Protein AF-0000000084614600 (afdb_homodimer)

Solvent-accessible surface area (backbone atoms only — not comparable to full-atom values): 63937 Å² total; per-residue (Å²): 126,42,80,70,65,70,76,64,75,61,68,66,74,73,70,72,71,48,74,60,47,80,41,46,44,78,58,97,73,24,32,23,34,68,86,78,63,52,75,38,56,63,82,60,54,66,67,61,51,47,52,47,38,46,69,76,40,39,69,60,42,34,56,74,73,39,46,91,59,72,78,60,64,59,64,53,90,83,32,65,65,51,49,52,38,49,51,32,46,52,51,27,35,39,69,70,47,51,65,62,60,55,53,68,34,68,48,47,44,52,27,49,34,64,52,26,62,30,57,74,75,59,53,46,66,55,50,56,51,50,47,50,52,50,33,56,52,50,50,50,50,51,32,53,51,53,68,71,46,86,69,38,34,17,35,28,38,46,75,46,68,46,93,85,49,46,34,31,36,36,38,31,40,26,31,47,48,97,84,49,40,56,42,57,37,45,76,40,50,42,77,47,84,61,61,82,40,18,67,53,50,35,51,56,52,46,53,54,34,57,73,46,67,45,54,57,37,42,41,33,39,14,24,59,83,48,70,38,47,52,48,19,41,53,53,44,47,52,47,29,32,73,77,44,67,24,80,71,48,43,68,39,64,14,48,55,53,48,51,48,53,14,51,52,57,20,44,58,79,47,40,66,48,50,40,42,47,44,40,29,60,97,64,98,58,66,29,22,40,42,29,36,47,67,34,52,54,52,39,44,50,50,44,49,50,24,54,76,70,72,42,82,74,76,79,68,52,73,51,47,89,76,10,62,63,37,40,48,50,25,50,54,50,46,61,71,40,37,71,59,50,50,51,50,27,69,72,28,73,81,30,57,81,51,41,84,49,71,68,39,48,51,52,50,54,48,49,51,64,63,42,48,62,53,51,53,48,45,61,63,40,54,50,75,69,54,70,22,40,26,52,49,58,49,50,52,58,52,51,46,49,52,23,47,55,46,30,60,56,82,57,94,67,65,48,72,58,16,52,29,22,42,46,21,33,53,50,42,52,61,49,43,69,57,57,72,74,51,64,62,65,25,22,39,62,23,66,77,39,34,65,73,75,48,55,72,70,57,40,54,53,48,50,52,49,49,48,58,54,41,52,56,35,42,53,50,48,51,54,54,54,59,65,68,53,70,82,48,71,65,55,50,49,50,50,48,46,48,54,63,63,46,36,75,65,53,49,50,46,50,52,50,48,52,52,49,48,58,72,66,54,85,60,80,88,62,58,57,51,60,56,40,51,61,37,43,76,36,76,90,35,30,26,56,29,52,51,40,49,42,38,40,36,45,54,36,29,33,47,68,38,54,55,49,49,62,54,45,44,64,59,46,28,93,92,40,68,78,71,50,70,66,56,50,28,31,38,55,28,47,30,32,36,52,74,55,63,76,55,133,128,46,81,68,64,68,76,64,75,62,69,66,73,73,70,72,70,49,76,59,47,80,41,46,45,78,58,97,74,24,32,24,35,68,88,80,62,52,74,38,56,63,81,60,53,66,66,61,51,47,52,46,37,48,68,76,40,38,69,60,39,34,58,74,72,38,46,91,59,72,78,61,65,57,62,54,88,82,32,65,68,52,49,52,39,50,51,33,47,52,50,24,35,39,68,69,47,51,64,61,60,54,54,70,34,67,49,46,44,53,27,49,34,64,52,25,61,30,56,74,75,58,52,46,66,55,51,55,52,50,47,51,52,48,32,55,51,50,51,50,49,50,34,53,51,54,69,71,47,85,71,37,33,17,34,29,39,44,76,47,67,46,94,86,50,46,36,32,36,35,36,29,41,26,30,48,48,98,82,48,41,55,40,55,35,44,75,41,50,43,76,46,84,61,59,81,39,18,66,53,50,36,52,57,52,46,54,54,34,57,71,46,68,45,53,57,37,42,41,31,39,12,24,60,84,50,71,37,48,54,47,19,41,54,52,44,46,53,48,30,32,71,76,43,66,24,81,73,47,44,69,39,61,14,47,55,53,48,51,48,52,13,50,54,56,20,45,58,79,46,41,66,45,51,40,40,49,46,43,21,57,97,63,98,57,65,30,23,40,44,27,36,48,67,34,52,54,51,39,44,50,47,44,50,52,24,56,75,70,71,42,81,75,76,79,70,52,74,50,48,90,76,12,63,60,38,40,49,49,23,48,53,50,47,61,73,40,36,70,60,50,49,51,50,27,70,73,28,72,80,32,56,83,52,42,82,50,70,68,39,48,50,52,50,53,48,48,52,63,63,42,48,62,53,52,52,48,43,59,63,42,52,50,76,68,54,68,21,38,26,51,49,57,50,49,52,60,51,50,47,48,53,24,47,57,46,31,60,55,81,57,93,68,64,48,72,59,14,52,29,23,42,46,22,34,55,48,41,51,60,50,43,70,57,57,73,74,50,64,62,66,27,21,37,63,23,68,76,38,35,65,73,74,52,55,72,72,56,40,54,54,47,50,51,50,50,48,58,54,41,52,55,37,42,53,52,47,52,54,55,54,58,65,69,52,70,81,48,72,66,54,52,48,49,50,48,46,46,54,62,64,45,35,74,64,55,50,49,46,49,51,48,50,52,51,49,48,59,71,65,53,85,60,80,87,63,57,57,50,58,56,39,53,61,37,43,75,36,76,93,34,28,28,57,27,52,51,38,48,42,37,39,36,46,53,36,30,32,48,69,36,54,54,50,50,61,54,45,43,64,59,46,29,94,91,40,67,78,70,50,71,64,54,50,27,30,38,54,28,48,31,33,36,52,74,55,64,77,55,133

Secondary structure (DSSP, 8-state):
-----------------SGGGGGEEEETTEEEETTT--EEETTS-HHHHHHHHHHHSHHHHHHHH-SS----PPPPTT-HHHHHHHHHHHHHHHHTT--GGGGG-HHHHHHHHHH-TTPPPPPHHHHHHHHHHHHHHHHHHHHHHHHH----EEEEEEEEE-TTS-EEEEEEEEEE-TTS-EEEEEEEEEEE-S---HHHHHHHHHHHHHHHT-GGGEEEEEE-S-HHHHHHHHHHHHHHHHHH---S-EEEEPHHHHHHHHHHHHHGGGHHHHHHHHS--SSS---SHHHHHH-HHHHHHHHHHHHHHT----PPPPP-TT-HHHHHHHHHHHHHTHHHHHHHHHH-HHHHTTS--HHHHHHHHHHHHHHHHHHHHHHHHT-SSS--HHHHHHHHHHHHHHHHHHHH---SS--HHHHHHHHHHHHHHHHHHHHTTS-HHHHHTSTTTTTTTS-HHHHHHHHHHHHHHHHHHHHHHHHHHHHHS---HHHHHHHHHHHHHS-HHHHHHHHHHHHHHHHH---SS--HHHHHHHHHTSGGGHHHHHHHHHHTT--S--HHHHHHHHHHHHHSBTTB----HHHHHHHHHHHHHHHHT---/-----------------SGGGGGEEEETTEEEETTT--EEETTS-HHHHHHHHHHHSHHHHHHHH-SS----PPPPTT-HHHHHHHHHHHHHHHHTT--GGGGG-HHHHHHHHHH-TTPPPPPHHHHHHHHHHHHHHHHHHHHHHHHH----EEEEEEEEE-TTS-EEEEEEEEEE-TTS-EEEEEEEEEEE-S---HHHHHHHHHHHHHHHT-GGGEEEEEE-S-HHHHHHHHHHHHHHHHHH---S-EEEEPHHHHHHHHHHHHHGGGHHHHHHHHS--SSS---SHHHHHH-HHHHHHHHHHHHHHT----PPPPP-TT-HHHHHHHHHHHHHTHHHHHHHHHH-HHHHTTS--HHHHHHHHHHHHHHHHHHHHHHHHT-SSS--HHHHHHHHHHHHHHHHHHHH---SS--HHHHHHHHHHHHHHHHHHHHTTS-HHHHHTSTTTTTTTS-HHHHHHHHHHHHHHHHHHHHHHHHHHHHHS---HHHHHHHHHHHHHS-HHHHHHHHHHHHHHHHH---SS--HHHHHHHHHTSGGGHHHHHHHHHHTT--S--HHHHHHHHHHHHHSBTTB----HHHHHHHHHHHHHHHHT---

Radius of gyration: 37.31 Å; Cα contacts (8 Å, |Δi|>4): 1593; chains: 2; bounding box: 85×125×82 Å

pLDDT: mean 81.41, std 16.34, range [22.05, 97.5]

Nearest PDB structures (foldseek):
  4d1q-assembly1_H-2  TM=6.867E-01  e=1.567E-18  Musca domestica
  6dww-assembly1_A  TM=7.318E-01  e=1.430E-16  Musca domestica
  6dwz-assembly1_E  TM=6.934E-01  e=1.365E-14  Musca domestica
  6qex-assembly1_A  TM=1.061E-01  e=5.765E-01  Homo sapiens
  7vvo-assembly1_R  TM=1.280E-01  e=2.635E+00  Homo sapiens

Organism: Rhizophagus irregularis (strain DAOM 197198w) (NCBI:txid1432141)

InterPro domains:
  IPR003656 Zinc finger, BED-type [PS50808] (15-64)
  IPR008906 HAT, C-terminal dimerisation domain [PF05699] (514-594)
  IPR012337 Ribonuclease H-like superfamily [SSF53098] (150-596)
  IPR052035 Zinc finger BED domain-containing [PTHR46481] (12-594)

Structure (mmCIF, N/CA/C/O backbone):
data_AF-0000000084614600-model_v1
#
loop_
_entity.id
_entity.type
_entity.pdbx_description
1 polymer 'BED-type domain-containing protein'
#
loop_
_atom_site.group_PDB
_atom_site.id
_atom_site.type_symbol
_atom_site.label_atom_id
_atom_site.label_alt_id
_atom_site.label_comp_id
_atom_site.label_asym_id
_atom_site.label_entity_id
_atom_site.label_seq_id
_atom_site.pdbx_PDB_ins_code
_atom_site.Cartn_x
_atom_site.Cartn_y
_atom_site.Cartn_z
_atom_site.occupancy
_atom_site.B_iso_or_equiv
_atom_site.auth_seq_id
_atom_site.auth_comp_id
_atom_site.auth_asym_id
_atom_site.auth_atom_id
_atom_site.pdbx_PDB_model_num
ATOM 1 N N . MET A 1 1 ? 9.906 15.453 4.047 1 22.98 1 MET A N 1
ATOM 2 C CA . MET A 1 1 ? 9.445 16.031 5.305 1 22.98 1 MET A CA 1
ATOM 3 C C . MET A 1 1 ? 8.812 14.977 6.199 1 22.98 1 MET A C 1
ATOM 5 O O . MET A 1 1 ? 7.922 14.242 5.762 1 22.98 1 MET A O 1
ATOM 9 N N . GLU A 1 2 ? 9.57 14.688 7.418 1 25.77 2 GLU A N 1
ATOM 10 C CA . GLU A 1 2 ? 9.898 13.516 8.227 1 25.77 2 GLU A CA 1
ATOM 11 C C . GLU A 1 2 ? 8.695 13.07 9.055 1 25.77 2 GLU A C 1
ATOM 13 O O . GLU A 1 2 ? 8.508 11.875 9.281 1 25.77 2 GLU A O 1
ATOM 18 N N . ALA A 1 3 ? 8.055 14.102 9.836 1 26.11 3 ALA A N 1
ATOM 19 C CA . ALA A 1 3 ? 7.512 13.641 11.117 1 26.11 3 ALA A CA 1
ATOM 20 C C . ALA A 1 3 ? 6.391 12.633 10.906 1 26.11 3 ALA A C 1
ATOM 22 O O . ALA A 1 3 ? 5.238 13.008 10.68 1 26.11 3 ALA A O 1
ATOM 23 N N . LEU A 1 4 ? 6.508 11.695 10.016 1 29.72 4 LEU A N 1
ATOM 24 C CA . LEU A 1 4 ? 5.375 10.789 10.203 1 29.72 4 LEU A CA 1
ATOM 25 C C . LEU A 1 4 ? 5.312 10.289 11.641 1 29.72 4 LEU A C 1
ATOM 27 O O . LEU A 1 4 ? 6.152 9.484 12.062 1 29.72 4 LEU A O 1
ATOM 31 N N . SER A 1 5 ? 5.227 11.273 12.672 1 29.33 5 SER A N 1
ATOM 32 C CA . SER A 1 5 ? 4.926 10.828 14.031 1 29.33 5 SER A CA 1
ATOM 33 C C . SER A 1 5 ? 4.164 9.5 14.016 1 29.33 5 SER A C 1
ATOM 35 O O . SER A 1 5 ? 3.383 9.234 13.102 1 29.33 5 SER A O 1
ATOM 37 N N . GLU A 1 6 ? 4.875 8.516 14.398 1 28.73 6 GLU A N 1
ATOM 38 C CA . GLU A 1 6 ? 4.156 7.363 14.93 1 28.73 6 GLU A CA 1
ATOM 39 C C . GLU A 1 6 ? 2.822 7.781 15.539 1 28.73 6 GLU A C 1
ATOM 41 O O . GLU A 1 6 ? 2.766 8.711 16.344 1 28.73 6 GLU A O 1
ATOM 46 N N . ILE A 1 7 ? 1.742 7.816 14.828 1 30.02 7 ILE A N 1
ATOM 47 C CA . ILE A 1 7 ? 0.441 7.82 15.484 1 30.02 7 ILE A CA 1
ATOM 48 C C . ILE A 1 7 ? 0.544 7.109 16.828 1 30.02 7 ILE A C 1
ATOM 50 O O . ILE A 1 7 ? 0.754 5.895 16.891 1 30.02 7 ILE A O 1
ATOM 54 N N . THR A 1 8 ? 1.527 7.598 17.703 1 28.44 8 THR A N 1
ATOM 55 C CA . THR A 1 8 ? 1.179 7.148 19.047 1 28.44 8 THR A CA 1
ATOM 56 C C . THR A 1 8 ? -0.333 6.996 19.203 1 28.44 8 THR A C 1
ATOM 58 O O . THR A 1 8 ? -1.09 7.906 18.859 1 28.44 8 THR A O 1
ATOM 61 N N . ASN A 1 9 ? -0.72 5.836 19.125 1 27.98 9 ASN A N 1
ATOM 62 C CA . ASN A 1 9 ? -2.064 5.406 19.484 1 27.98 9 ASN A CA 1
ATOM 63 C C . ASN A 1 9 ? -2.59 6.184 20.688 1 27.98 9 ASN A C 1
ATOM 65 O O . ASN A 1 9 ? -2.398 5.77 21.844 1 27.98 9 ASN A O 1
ATOM 69 N N . HIS A 1 10 ? -2.107 7.465 20.859 1 29.03 10 HIS A N 1
ATOM 70 C CA . HIS A 1 10 ? -2.99 7.957 21.906 1 29.03 10 HIS A CA 1
ATOM 71 C C . HIS A 1 10 ? -4.441 7.578 21.625 1 29.03 10 HIS A C 1
ATOM 73 O O . HIS A 1 10 ? -4.914 7.691 20.5 1 29.03 10 HIS A O 1
ATOM 79 N N . LEU A 1 11 ? -4.859 6.586 22.344 1 30.88 11 LEU A N 1
ATOM 80 C CA . LEU A 1 11 ? -6.285 6.281 22.375 1 30.88 11 LEU A CA 1
ATOM 81 C C . LEU A 1 11 ? -7.117 7.555 22.266 1 30.88 11 LEU A C 1
ATOM 83 O O . LEU A 1 11 ? -6.918 8.5 23.031 1 30.88 11 LEU A O 1
ATOM 87 N N . PRO A 1 12 ? -7.332 8.07 21.156 1 28.66 12 PRO A N 1
ATOM 88 C CA . PRO A 1 12 ? -8.242 9.211 21.234 1 28.66 12 PRO A CA 1
ATOM 89 C C . PRO A 1 12 ? -9.086 9.211 22.5 1 28.66 12 PRO A C 1
ATOM 91 O O . PRO A 1 12 ? -9.414 8.141 23.031 1 28.66 12 PRO A O 1
ATOM 94 N N . LYS A 1 13 ? -8.898 10.203 23.328 1 35.12 13 LYS A N 1
ATOM 95 C CA . LYS A 1 13 ? -9.93 10.273 24.359 1 35.12 13 LYS A CA 1
ATOM 96 C C . LYS A 1 13 ? -11.281 9.828 23.812 1 35.12 13 LYS A C 1
ATOM 98 O O . LYS A 1 13 ? -11.703 10.266 22.75 1 35.12 13 LYS A O 1
ATOM 103 N N . ARG A 1 14 ? -11.742 8.734 24.203 1 38.41 14 ARG A N 1
ATOM 104 C CA . ARG A 1 14 ? -13.055 8.211 23.844 1 38.41 14 ARG A CA 1
ATOM 105 C C . ARG A 1 14 ? -14.062 9.344 23.656 1 38.41 14 ARG A C 1
ATOM 107 O O . ARG A 1 14 ? -14.281 10.141 24.578 1 38.41 14 ARG A O 1
ATOM 114 N N . ARG A 1 15 ? -14.109 9.852 22.484 1 39.78 15 ARG A N 1
ATOM 115 C CA . ARG A 1 15 ? -15.227 10.766 22.25 1 39.78 15 ARG A CA 1
ATOM 116 C C . ARG A 1 15 ? -16.438 10.383 23.109 1 39.78 15 ARG A C 1
ATOM 118 O O . ARG A 1 15 ? -16.828 9.219 23.141 1 39.78 15 ARG A O 1
ATOM 125 N N . LYS A 1 16 ? -16.672 11.227 24.109 1 48 16 LYS A N 1
ATOM 126 C CA . LYS A 1 16 ? -17.891 11.086 24.906 1 48 16 LYS A CA 1
ATOM 127 C C . LYS A 1 16 ? -19.125 11.047 24 1 48 16 LYS A C 1
ATOM 129 O O . LYS A 1 16 ? -19.828 12.055 23.844 1 48 16 LYS A O 1
ATOM 134 N N . THR A 1 17 ? -19.031 10.117 23.047 1 50.72 17 THR A N 1
ATOM 135 C CA . THR A 1 17 ? -20.094 9.953 22.062 1 50.72 17 THR A CA 1
ATOM 136 C C . THR A 1 17 ? -21.359 9.406 22.719 1 50.72 17 THR A C 1
ATOM 138 O O . THR A 1 17 ? -22.422 9.406 22.109 1 50.72 17 THR A O 1
ATOM 141 N N . ASP A 1 18 ? -21.125 8.875 23.797 1 57.56 18 ASP A N 1
ATOM 142 C CA . ASP A 1 18 ? -22.281 8.344 24.5 1 57.56 18 ASP A CA 1
ATOM 143 C C . ASP A 1 18 ? -23.156 9.477 25.047 1 57.56 18 ASP A C 1
ATOM 145 O O . ASP A 1 18 ? -22.656 10.406 25.672 1 57.56 18 ASP A O 1
ATOM 149 N N . PRO A 1 19 ? -24.312 9.484 24.453 1 62.91 19 PRO A N 1
ATOM 150 C CA . PRO A 1 19 ? -25.203 10.539 24.953 1 62.91 19 PRO A CA 1
ATOM 151 C C . PRO A 1 19 ? -25.141 10.695 26.469 1 62.91 19 PRO A C 1
ATOM 153 O O . PRO A 1 19 ? -25.531 11.742 27 1 62.91 19 PRO A O 1
ATOM 156 N N . LEU A 1 20 ? -24.562 9.766 27.078 1 69.44 20 LEU A N 1
ATOM 157 C CA . LEU A 1 20 ? -24.5 9.805 28.531 1 69.44 20 LEU A CA 1
ATOM 158 C C . LEU A 1 20 ? -23.547 10.906 29 1 69.44 20 LEU A C 1
ATOM 160 O O . LEU A 1 20 ? -23.719 11.445 30.094 1 69.44 20 LEU A O 1
ATOM 164 N N . TRP A 1 21 ? -22.719 11.211 28.156 1 71.5 21 TRP A N 1
ATOM 165 C CA . TRP A 1 21 ? -21.719 12.203 28.547 1 71.5 21 TRP A CA 1
ATOM 166 C C . TRP A 1 21 ? -22.359 13.57 28.766 1 71.5 21 TRP A C 1
ATOM 168 O O . TRP A 1 21 ? -21.891 14.367 29.578 1 71.5 21 TRP A O 1
ATOM 178 N N . ASN A 1 22 ? -23.453 13.719 28.125 1 69.94 22 ASN A N 1
ATOM 179 C CA . ASN A 1 22 ? -24.219 14.945 28.297 1 69.94 22 ASN A CA 1
ATOM 180 C C . ASN A 1 22 ? -24.859 15.039 29.688 1 69.94 22 ASN A C 1
ATOM 182 O O . ASN A 1 22 ? -25.344 16.094 30.078 1 69.94 22 ASN A O 1
ATOM 186 N N . PHE A 1 23 ? -24.828 14.031 30.344 1 72.12 23 PHE A N 1
ATOM 187 C CA . PHE A 1 23 ? -25.469 13.984 31.656 1 72.12 23 PHE A CA 1
ATOM 188 C C . PHE A 1 23 ? -24.438 13.773 32.75 1 72.12 23 PHE A C 1
ATOM 190 O O . PHE A 1 23 ? -24.781 13.445 33.875 1 72.12 23 PHE A O 1
ATOM 197 N N . LEU A 1 24 ? -23.203 13.922 32.344 1 74.81 24 LEU A N 1
ATOM 198 C CA . LEU A 1 24 ? -22.156 13.766 33.344 1 74.81 24 LEU A CA 1
ATOM 199 C C . LEU A 1 24 ? -21.375 15.062 33.531 1 74.81 24 LEU A C 1
ATOM 201 O O . LEU A 1 24 ? -21.047 15.742 32.562 1 74.81 24 LEU A O 1
ATOM 205 N N . ASP A 1 25 ? -21.188 15.477 34.719 1 75.44 25 ASP A N 1
ATOM 206 C CA . ASP A 1 25 ? -20.359 16.625 35.094 1 75.44 25 ASP A CA 1
ATOM 207 C C . ASP A 1 25 ? -19.016 16.172 35.656 1 75.44 25 ASP A C 1
ATOM 209 O O . ASP A 1 25 ? -18.953 15.25 36.469 1 75.44 25 ASP A O 1
ATOM 213 N N . GLU A 1 26 ? -17.969 16.531 35.125 1 72.81 26 GLU A N 1
ATOM 214 C CA . GLU A 1 26 ? -16.656 16.203 35.656 1 72.81 26 GLU A CA 1
ATOM 215 C C . GLU A 1 26 ? -16.094 17.344 36.5 1 72.81 26 GLU A C 1
ATOM 217 O O . GLU A 1 26 ? -15.82 18.422 35.969 1 72.81 26 GLU A O 1
ATOM 222 N N . ILE A 1 27 ? -16.078 17.203 37.844 1 71.81 27 ILE A N 1
ATOM 223 C CA . ILE A 1 27 ? -15.578 18.156 38.812 1 71.81 27 ILE A CA 1
ATOM 224 C C . ILE A 1 27 ? -14.508 17.516 39.688 1 71.81 27 ILE A C 1
ATOM 226 O O . ILE A 1 27 ? -14.742 16.453 40.281 1 71.81 27 ILE A O 1
ATOM 230 N N . ASP A 1 28 ? -13.25 18.047 40.031 1 67 28 ASP A N 1
ATOM 231 C CA . ASP A 1 28 ? -12.172 17.641 40.906 1 67 28 ASP A CA 1
ATOM 232 C C . ASP A 1 28 ? -11.797 16.172 40.719 1 67 28 ASP A C 1
ATOM 234 O O . ASP A 1 28 ? -11.734 15.398 41.656 1 67 28 ASP A O 1
ATOM 238 N N . ASN A 1 29 ? -11.719 15.664 39.375 1 71.62 29 ASN A N 1
ATOM 239 C CA . ASN A 1 29 ? -11.305 14.32 39 1 71.62 29 ASN A CA 1
ATOM 240 C C . ASN A 1 29 ? -12.383 13.289 39.312 1 71.62 29 ASN A C 1
ATOM 242 O O . ASN A 1 29 ? -12.078 12.117 39.531 1 71.62 29 ASN A O 1
ATOM 246 N N . LYS A 1 30 ? -13.57 13.773 39.531 1 77.19 30 LYS A N 1
ATOM 247 C CA . LYS A 1 30 ? -14.719 12.891 39.719 1 77.19 30 LYS A CA 1
ATOM 248 C C . LYS A 1 30 ? -15.82 13.211 38.719 1 77.19 30 LYS A C 1
ATOM 250 O O . LYS A 1 30 ? -15.922 14.344 38.25 1 77.19 30 LYS A O 1
ATOM 255 N N . ARG A 1 31 ? -16.594 12.172 38.25 1 76.25 31 ARG A N 1
ATOM 256 C CA . ARG A 1 31 ? -17.734 12.305 37.375 1 76.25 31 ARG A CA 1
ATOM 257 C C . ARG A 1 31 ? -19.047 12.203 38.156 1 76.25 31 ARG A C 1
ATOM 259 O O . ARG A 1 31 ? -19.203 11.305 39 1 76.25 31 ARG A O 1
ATOM 266 N N . TYR A 1 32 ? -19.875 13.203 38 1 79.44 32 TYR A N 1
ATOM 267 C CA . TYR A 1 32 ? -21.156 13.211 38.688 1 79.44 32 TYR A CA 1
ATOM 268 C C . TYR A 1 32 ? -22.312 13.094 37.719 1 79.44 32 TYR A C 1
ATOM 270 O O . TYR A 1 32 ? -22.281 13.703 36.625 1 79.44 32 TYR A O 1
ATOM 278 N N . CYS A 1 33 ? -23.312 12.266 37.969 1 73.25 33 CYS A N 1
ATOM 279 C CA . CYS A 1 33 ? -24.562 12.227 37.219 1 73.25 33 CYS A CA 1
ATOM 280 C C . CYS A 1 33 ? -25.375 13.5 37.438 1 73.25 33 CYS A C 1
ATOM 282 O O . CYS A 1 33 ? -25.656 13.875 38.562 1 73.25 33 CYS A O 1
ATOM 284 N N . GLN A 1 34 ? -25.641 14.172 36.438 1 76.44 34 GLN A N 1
ATOM 285 C CA . GLN A 1 34 ? -26.375 15.422 36.531 1 76.44 34 GLN A CA 1
ATOM 286 C C . GLN A 1 34 ? -27.781 15.195 37.094 1 76.44 34 GLN A C 1
ATOM 288 O O . GLN A 1 34 ? -28.391 16.094 37.656 1 76.44 34 GLN A O 1
ATOM 293 N N . LEU A 1 35 ? -28.359 14.039 37 1 74.06 35 LEU A N 1
ATOM 294 C CA . LEU A 1 35 ? -29.734 13.758 37.375 1 74.06 35 LEU A CA 1
ATOM 295 C C . LEU A 1 35 ? -29.812 13.305 38.844 1 74.06 35 LEU A C 1
ATOM 297 O O . LEU A 1 35 ? -30.703 13.734 39.594 1 74.06 35 LEU A O 1
ATOM 301 N N . CYS A 1 36 ? -28.922 12.43 39.312 1 72.06 36 CYS A N 1
ATOM 302 C CA . CYS A 1 36 ? -29.062 11.922 40.656 1 72.06 36 CYS A CA 1
ATOM 303 C C . CYS A 1 36 ? -27.875 12.352 41.531 1 72.06 36 CYS A C 1
ATOM 305 O O . CYS A 1 36 ? -27.797 12.008 42.688 1 72.06 36 CYS A O 1
ATOM 307 N N . HIS A 1 37 ? -26.812 13.141 40.938 1 74.19 37 HIS A N 1
ATOM 308 C CA . HIS A 1 37 ? -25.656 13.766 41.594 1 74.19 37 HIS A CA 1
ATOM 309 C C . HIS A 1 37 ? -24.75 12.711 42.219 1 74.19 37 HIS A C 1
ATOM 311 O O . HIS A 1 37 ? -23.922 13.039 43.094 1 74.19 37 HIS A O 1
ATOM 317 N N . LYS A 1 38 ? -24.969 11.406 41.875 1 77.06 38 LYS A N 1
ATOM 318 C CA . LYS A 1 38 ? -24.016 10.383 42.312 1 77.06 38 LYS A CA 1
ATOM 319 C C . LYS A 1 38 ? -22.641 10.602 41.719 1 77.06 38 LYS A C 1
ATOM 321 O O . LYS A 1 38 ? -22.516 10.859 40.5 1 77.06 38 LYS A O 1
ATOM 326 N N . GLY A 1 39 ? -21.609 10.578 42.5 1 78.19 39 GLY A N 1
ATOM 327 C CA . GLY A 1 39 ? -20.234 10.828 42.094 1 78.19 39 GLY A CA 1
ATOM 328 C C . GLY A 1 39 ? -19.469 9.562 41.75 1 78.19 39 GLY A C 1
ATOM 329 O O . GLY A 1 39 ? -19.656 8.523 42.406 1 78.19 39 GLY A O 1
ATOM 330 N N . TYR A 1 40 ? -18.812 9.492 40.656 1 77.88 40 TYR A N 1
ATOM 331 C CA . TYR A 1 40 ? -17.953 8.391 40.25 1 77.88 40 TYR A CA 1
ATOM 332 C C . TYR A 1 40 ? -16.5 8.859 40.094 1 77.88 40 TYR A C 1
ATOM 334 O O . TYR A 1 40 ? -16.25 10.039 39.844 1 77.88 40 TYR A O 1
ATOM 342 N N . SER A 1 41 ? -15.57 7.965 40.344 1 75.19 41 SER A N 1
ATOM 343 C CA . SER A 1 41 ? -14.172 8.266 40.062 1 75.19 41 SER A CA 1
ATOM 344 C C . SER A 1 41 ? -13.961 8.492 38.562 1 75.19 41 SER A C 1
ATOM 346 O O . SER A 1 41 ? -14.672 7.926 37.719 1 75.19 41 SER A O 1
ATOM 348 N N . ILE A 1 42 ? -13.188 9.352 38.188 1 73.75 42 ILE A N 1
ATOM 349 C CA . ILE A 1 42 ? -12.883 9.711 36.812 1 73.75 42 ILE A CA 1
ATOM 350 C C . ILE A 1 42 ? -12.406 8.469 36.031 1 73.75 42 ILE A C 1
ATOM 352 O O . ILE A 1 42 ? -12.547 8.391 34.812 1 73.75 42 ILE A O 1
ATOM 356 N N . GLU A 1 43 ? -12.07 7.422 36.719 1 71.06 43 GLU A N 1
ATOM 357 C CA . GLU A 1 43 ? -11.586 6.168 36.156 1 71.06 43 GLU A CA 1
ATOM 358 C C . GLU A 1 43 ? -12.734 5.191 35.938 1 71.06 43 GLU A C 1
ATOM 360 O O . GLU A 1 43 ? -12.555 4.16 35.281 1 71.06 43 GLU A O 1
ATOM 365 N N . THR A 1 44 ? -13.945 5.504 36.406 1 72.88 44 THR A N 1
ATOM 366 C CA . THR A 1 44 ? -15.086 4.605 36.219 1 72.88 44 THR A CA 1
ATOM 367 C C . THR A 1 44 ? -15.531 4.551 34.781 1 72.88 44 THR A C 1
ATOM 369 O O . THR A 1 44 ? -15.734 5.586 34.156 1 72.88 44 THR A O 1
ATOM 372 N N . GLY A 1 45 ? -15.602 3.371 34.156 1 70.62 45 GLY A N 1
ATOM 373 C CA . GLY A 1 45 ? -16 3.141 32.781 1 70.62 45 GLY A CA 1
ATOM 374 C C . GLY A 1 45 ? -17.422 3.566 32.5 1 70.62 45 GLY A C 1
ATOM 375 O O . GLY A 1 45 ? -18.266 3.57 33.375 1 70.62 45 GLY A O 1
ATOM 376 N N . LEU A 1 46 ? -17.719 3.994 31.391 1 70.44 46 LEU A N 1
ATOM 377 C CA . LEU A 1 46 ? -19.031 4.48 31 1 70.44 46 LEU A CA 1
ATOM 378 C C . LEU A 1 46 ? -20.078 3.387 31.141 1 70.44 46 LEU A C 1
ATOM 380 O O . LEU A 1 46 ? -21.25 3.674 31.406 1 70.44 46 LEU A O 1
ATOM 384 N N . THR A 1 47 ? -19.656 2.178 31.062 1 71.62 47 THR A N 1
ATOM 385 C CA . THR A 1 47 ? -20.578 1.058 31.203 1 71.62 47 THR A CA 1
ATOM 386 C C . THR A 1 47 ? -21.172 1.016 32.625 1 71.62 47 THR A C 1
ATOM 388 O O . THR A 1 47 ? -22.359 0.757 32.781 1 71.62 47 THR A O 1
ATOM 391 N N . THR A 1 48 ? -20.375 1.268 33.594 1 74.12 48 THR A N 1
ATOM 392 C CA . THR A 1 48 ? -20.828 1.283 34.969 1 74.12 48 THR A CA 1
ATOM 393 C C . THR A 1 48 ? -21.75 2.477 35.219 1 74.12 48 THR A C 1
ATOM 395 O O . THR A 1 48 ? -22.766 2.35 35.906 1 74.12 48 THR A O 1
ATOM 398 N N . ILE A 1 49 ? -21.438 3.541 34.625 1 74.44 49 ILE A N 1
ATOM 399 C CA . ILE A 1 49 ? -22.234 4.742 34.781 1 74.44 49 ILE A CA 1
ATOM 400 C C . ILE A 1 49 ? -23.562 4.586 34.031 1 74.44 49 ILE A C 1
ATOM 402 O O . ILE A 1 49 ? -24.609 4.98 34.531 1 74.44 49 ILE A O 1
ATOM 406 N N . LYS A 1 50 ? -23.484 4 32.906 1 71.44 50 LYS A N 1
ATOM 407 C CA . LYS A 1 50 ? -24.703 3.707 32.156 1 71.44 50 LYS A CA 1
ATOM 408 C C . LYS A 1 50 ? -25.625 2.766 32.938 1 71.44 50 LYS A C 1
ATOM 410 O O . LYS A 1 50 ? -26.844 2.953 32.938 1 71.44 50 LYS A O 1
ATOM 415 N N . ALA A 1 51 ? -25.078 1.81 33.5 1 73.69 51 ALA A N 1
ATOM 416 C CA . ALA A 1 51 ? -25.875 0.887 34.312 1 73.69 51 ALA A CA 1
ATOM 417 C C . ALA A 1 51 ? -26.516 1.61 35.5 1 73.69 51 ALA A C 1
ATOM 419 O O . ALA A 1 51 ? -27.688 1.379 35.812 1 73.69 51 ALA A O 1
ATOM 420 N N . HIS A 1 52 ? -25.766 2.459 36.094 1 73.75 52 HIS A N 1
ATOM 421 C CA . HIS A 1 52 ? -26.312 3.285 37.156 1 73.75 52 HIS A CA 1
ATOM 422 C C . HIS A 1 52 ? -27.438 4.176 36.656 1 73.75 52 HIS A C 1
ATOM 424 O O . HIS A 1 52 ? -28.5 4.27 37.281 1 73.75 52 HIS A O 1
ATOM 430 N N . PHE A 1 53 ? -27.203 4.824 35.562 1 70.06 53 PHE A N 1
ATOM 431 C CA . PHE A 1 53 ? -28.188 5.707 34.969 1 70.06 53 PHE A CA 1
ATOM 432 C C . PHE A 1 53 ? -29.453 4.941 34.594 1 70.06 53 PHE A C 1
ATOM 434 O O . PHE A 1 53 ? -30.562 5.438 34.812 1 70.06 53 PHE A O 1
ATOM 441 N N . LYS A 1 54 ? -29.266 3.791 34.125 1 71.69 54 LYS A N 1
ATOM 442 C CA . LYS A 1 54 ? -30.391 2.914 33.781 1 71.69 54 LYS A CA 1
ATOM 443 C C . LYS A 1 54 ? -31.156 2.514 35.062 1 71.69 54 LYS A C 1
ATOM 445 O O . LYS A 1 54 ? -32.375 2.479 35.062 1 71.69 54 LYS A O 1
ATOM 450 N N . HIS A 1 55 ? -30.469 2.297 36 1 73.94 55 HIS A N 1
ATOM 451 C CA . HIS A 1 55 ? -31.109 1.808 37.219 1 73.94 55 HIS A CA 1
ATOM 452 C C . HIS A 1 55 ? -31.719 2.955 38.031 1 73.94 55 HIS A C 1
ATOM 454 O O . HIS A 1 55 ? -32.844 2.85 38.5 1 73.94 55 HIS A O 1
ATOM 460 N N . GLU A 1 56 ? -30.984 4.094 38.188 1 72.81 56 GLU A N 1
ATOM 461 C CA . GLU A 1 56 ? -31.438 5.148 39.062 1 72.81 56 GLU A CA 1
ATOM 462 C C . GLU A 1 56 ? -32.219 6.219 38.312 1 72.81 56 GLU A C 1
ATOM 464 O O . GLU A 1 56 ? -33.062 6.906 38.906 1 72.81 56 GLU A O 1
ATOM 469 N N . ASN A 1 57 ? -31.953 6.465 37.062 1 64.25 57 ASN A N 1
ATOM 470 C CA . ASN A 1 57 ? -32.625 7.465 36.25 1 64.25 57 ASN A CA 1
ATOM 471 C C . ASN A 1 57 ? -33.25 6.84 35 1 64.25 57 ASN A C 1
ATOM 473 O O . ASN A 1 57 ? -32.938 7.246 33.875 1 64.25 57 ASN A O 1
ATOM 477 N N . GLN A 1 58 ? -34 5.797 35.312 1 64.88 58 GLN A N 1
ATOM 478 C CA . GLN A 1 58 ? -34.594 4.965 34.25 1 64.88 58 GLN A CA 1
ATOM 479 C C . GLN A 1 58 ? -35.406 5.805 33.281 1 64.88 58 GLN A C 1
ATOM 481 O O . GLN A 1 58 ? -35.344 5.578 32.062 1 64.88 58 GLN A O 1
ATOM 486 N N . SER A 1 59 ? -36.219 6.66 33.656 1 62.34 59 SER A N 1
ATOM 487 C CA . SER A 1 59 ? -37.125 7.453 32.812 1 62.34 59 SER A CA 1
ATOM 488 C C . SER A 1 59 ? -36.312 8.297 31.812 1 62.34 59 SER A C 1
ATOM 490 O O . SER A 1 59 ? -36.656 8.336 30.625 1 62.34 59 SER A O 1
ATOM 492 N N . LYS A 1 60 ? -35.344 9.055 32.188 1 63.78 60 LYS A N 1
ATOM 493 C CA . LYS A 1 60 ? -34.562 9.906 31.312 1 63.78 60 LYS A CA 1
ATOM 494 C C . LYS A 1 60 ? -33.625 9.078 30.438 1 63.78 60 LYS A C 1
ATOM 496 O O . LYS A 1 60 ? -33.375 9.422 29.281 1 63.78 60 LYS A O 1
ATOM 501 N N . PHE A 1 61 ? -33.125 7.992 31.078 1 60.97 61 PHE A N 1
ATOM 502 C CA . PHE A 1 61 ? -32.375 7.027 30.281 1 60.97 61 PHE A CA 1
ATOM 503 C C . PHE A 1 61 ? -33.219 6.523 29.109 1 60.97 61 PHE A C 1
ATOM 505 O O . PHE A 1 61 ? -32.719 6.465 27.984 1 60.97 61 PHE A O 1
ATOM 512 N N . ASN A 1 62 ? -34.469 6.102 29.391 1 60.12 62 ASN A N 1
ATOM 513 C CA . ASN A 1 62 ? -35.375 5.688 28.344 1 60.12 62 ASN A CA 1
ATOM 514 C C . ASN A 1 62 ? -35.656 6.82 27.359 1 60.12 62 ASN A C 1
ATOM 516 O O . ASN A 1 62 ? -35.812 6.586 26.156 1 60.12 62 ASN A O 1
ATOM 520 N N . GLU A 1 63 ? -35.906 7.945 27.781 1 57.72 63 GLU A N 1
ATOM 521 C CA . GLU A 1 63 ? -36.156 9.117 26.953 1 57.72 63 GLU A CA 1
ATOM 522 C C . GLU A 1 63 ? -35 9.367 26 1 57.72 63 GLU A C 1
ATOM 524 O O . GLU A 1 63 ? -35.219 9.742 24.844 1 57.72 63 GLU A O 1
ATOM 529 N N . ILE A 1 64 ? -33.812 9.477 26.484 1 53.38 64 ILE A N 1
ATOM 530 C CA . ILE A 1 64 ? -32.594 9.773 25.719 1 53.38 64 ILE A CA 1
ATOM 531 C C . ILE A 1 64 ? -32.25 8.578 24.844 1 53.38 64 ILE A C 1
ATOM 533 O O . ILE A 1 64 ? -31.859 8.734 23.688 1 53.38 64 ILE A O 1
ATOM 537 N N . PHE A 1 65 ? -32.156 7.445 25.453 1 49.22 65 PHE A N 1
ATOM 538 C CA . PHE A 1 65 ? -31.734 6.242 24.75 1 49.22 65 PHE A CA 1
ATOM 539 C C . PHE A 1 65 ? -32.938 5.449 24.266 1 49.22 65 PHE A C 1
ATOM 541 O O . PHE A 1 65 ? -32.812 4.617 23.359 1 49.22 65 PHE A O 1
ATOM 548 N N . THR A 1 66 ? -34.062 5.477 24.984 1 44.91 66 THR A N 1
ATOM 549 C CA . THR A 1 66 ? -35.25 4.75 24.531 1 44.91 66 THR A CA 1
ATOM 550 C C . THR A 1 66 ? -36.062 5.598 23.562 1 44.91 66 THR A C 1
ATOM 552 O O . THR A 1 66 ? -36.969 6.332 23.984 1 44.91 66 THR A O 1
ATOM 555 N N . ASN A 1 67 ? -35.719 6.594 22.875 1 38.91 67 ASN A N 1
ATOM 556 C CA . ASN A 1 67 ? -36.75 6.828 21.891 1 38.91 67 ASN A CA 1
ATOM 557 C C . ASN A 1 67 ? -37.531 5.547 21.562 1 38.91 67 ASN A C 1
ATOM 559 O O . ASN A 1 67 ? -37 4.445 21.734 1 38.91 67 ASN A O 1
ATOM 563 N N . ASN A 1 68 ? -38.938 5.664 21.422 1 37.53 68 ASN A N 1
ATOM 564 C CA . ASN A 1 68 ? -39.812 4.539 21.047 1 37.53 68 ASN A CA 1
ATOM 565 C C . ASN A 1 68 ? -39.062 3.553 20.141 1 37.53 68 ASN A C 1
ATOM 567 O O . ASN A 1 68 ? -39.469 3.357 19 1 37.53 68 ASN A O 1
ATOM 571 N N . THR A 1 69 ? -37.812 3.688 19.859 1 39.75 69 THR A N 1
ATOM 572 C CA . THR A 1 69 ? -37.312 2.648 18.953 1 39.75 69 THR A CA 1
ATOM 573 C C . THR A 1 69 ? -37.625 1.262 19.516 1 39.75 69 THR A C 1
ATOM 575 O O . THR A 1 69 ? -37.344 0.983 20.688 1 39.75 69 THR A O 1
ATOM 578 N N . GLN A 1 70 ? -38.625 0.649 19.188 1 42.81 70 GLN A N 1
ATOM 579 C CA . GLN A 1 70 ? -38.781 -0.783 19.406 1 42.81 70 GLN A CA 1
ATOM 580 C C . GLN A 1 70 ? -37.469 -1.454 19.75 1 42.81 70 GLN A C 1
ATOM 582 O O . GLN A 1 70 ? -36.5 -1.309 19.031 1 42.81 70 GLN A O 1
ATOM 587 N N . ILE A 1 71 ? -37.031 -1.469 20.984 1 49.81 71 ILE A N 1
ATOM 588 C CA . ILE A 1 71 ? -35.875 -2.225 21.5 1 49.81 71 ILE A CA 1
ATOM 589 C C . ILE A 1 71 ? -35.594 -3.41 20.594 1 49.81 71 ILE A C 1
ATOM 591 O O . ILE A 1 71 ? -36.344 -4.379 20.547 1 49.81 71 ILE A O 1
ATOM 595 N N . ILE A 1 72 ? -35.25 -3.199 19.469 1 68.12 72 ILE A N 1
ATOM 596 C CA . ILE A 1 72 ? -34.875 -4.301 18.594 1 68.12 72 ILE A CA 1
ATOM 597 C C . ILE A 1 72 ? -33.844 -5.184 19.297 1 68.12 72 ILE A C 1
ATOM 599 O O . ILE A 1 72 ? -32.75 -4.73 19.594 1 68.12 72 ILE A O 1
ATOM 603 N N . GLU A 1 73 ? -34.312 -6.156 20 1 77.88 73 GLU A N 1
ATOM 604 C CA . GLU A 1 73 ? -33.469 -7.129 20.672 1 77.88 73 GLU A CA 1
ATOM 605 C C . GLU A 1 73 ? -32.469 -7.758 19.703 1 77.88 73 GLU A C 1
ATOM 607 O O . GLU A 1 73 ? -32.844 -8.219 18.625 1 77.88 73 GLU A O 1
ATOM 612 N N . PRO A 1 74 ? -31.234 -7.668 20.078 1 87.12 74 PRO A N 1
ATOM 613 C CA . PRO A 1 74 ? -30.234 -8.312 19.234 1 87.12 74 PRO A CA 1
ATOM 614 C C . PRO A 1 74 ? -30.484 -9.812 19.062 1 87.12 74 PRO A C 1
ATOM 616 O O . PRO A 1 74 ? -31.188 -10.422 19.859 1 87.12 74 PRO A O 1
ATOM 619 N N . TYR A 1 75 ? -30.016 -10.367 17.984 1 88.75 75 TYR A N 1
ATOM 620 C CA . TYR A 1 75 ? -30.109 -11.805 17.766 1 88.75 75 TYR A CA 1
ATOM 621 C C . TYR A 1 75 ? -29.422 -12.57 18.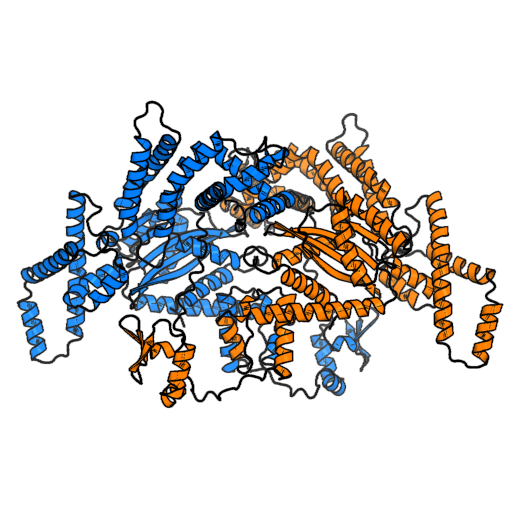891 1 88.75 75 TYR A C 1
ATOM 623 O O . TYR A 1 75 ? -28.375 -12.164 19.375 1 88.75 75 TYR A O 1
ATOM 631 N N . ASP A 1 76 ? -30.016 -13.672 19.188 1 84.06 76 ASP A N 1
ATOM 632 C CA . ASP A 1 76 ? -29.344 -14.602 20.094 1 84.06 76 ASP A CA 1
ATOM 633 C C . ASP A 1 76 ? -28.125 -15.25 19.422 1 84.06 76 ASP A C 1
ATOM 635 O O . ASP A 1 76 ? -28.047 -15.297 18.188 1 84.06 76 ASP A O 1
ATOM 639 N N . GLU A 1 77 ? -27.234 -15.727 20.203 1 83.62 77 GLU A N 1
ATOM 640 C CA . GLU A 1 77 ? -26 -16.281 19.688 1 83.62 77 GLU A CA 1
ATOM 641 C C . GLU A 1 77 ? -26.25 -17.5 18.812 1 83.62 77 GLU A C 1
ATOM 643 O O . GLU A 1 77 ? -25.516 -17.766 17.875 1 83.62 77 GLU A O 1
ATOM 648 N N . LYS A 1 78 ? -27.422 -18.188 19.156 1 84.38 78 LYS A N 1
ATOM 649 C CA . LYS A 1 78 ? -27.688 -19.438 18.438 1 84.38 78 LYS A CA 1
ATOM 650 C C . LYS A 1 78 ? -28.688 -19.203 17.297 1 84.38 78 LYS A C 1
ATOM 652 O O . LYS A 1 78 ? -29.094 -20.141 16.609 1 84.38 78 LYS A O 1
ATOM 657 N N . ASN A 1 79 ? -28.938 -17.984 17.078 1 88.19 79 ASN A N 1
ATOM 658 C CA . ASN A 1 79 ? -29.859 -17.641 16 1 88.19 79 ASN A CA 1
ATOM 659 C C . ASN A 1 79 ? -29.266 -17.969 14.633 1 88.19 79 ASN A C 1
ATOM 661 O O . ASN A 1 79 ? -28.141 -17.594 14.32 1 88.19 79 ASN A O 1
ATOM 665 N N . GLU A 1 80 ? -30 -18.719 13.891 1 88.19 80 GLU A N 1
ATOM 666 C CA . GLU A 1 80 ? -29.516 -19.203 12.594 1 88.19 80 GLU A CA 1
ATOM 667 C C . GLU A 1 80 ? -29.219 -18.047 11.648 1 88.19 80 GLU A C 1
ATOM 669 O O . GLU A 1 80 ? -28.281 -18.094 10.859 1 88.19 80 GLU A O 1
ATOM 674 N N . ILE A 1 81 ? -30.031 -17.047 11.711 1 89.38 81 ILE A N 1
ATOM 675 C CA . ILE A 1 81 ? -29.844 -15.891 10.852 1 89.38 81 ILE A CA 1
ATOM 676 C C . ILE A 1 81 ? -28.531 -15.203 11.219 1 89.38 81 ILE A C 1
ATOM 678 O O . ILE A 1 81 ? -27.75 -14.82 10.336 1 89.38 81 ILE A O 1
ATOM 682 N N . LYS A 1 82 ? -28.281 -15.07 12.477 1 92.81 82 LYS A N 1
ATOM 683 C CA . LYS A 1 82 ? -27.047 -14.453 12.953 1 92.81 82 LYS A CA 1
ATOM 684 C C . LYS A 1 82 ? -25.828 -15.234 12.477 1 92.81 82 LYS A C 1
ATOM 686 O O . LYS A 1 82 ? -24.844 -14.648 12.039 1 92.81 82 LYS A O 1
ATOM 691 N N . ILE A 1 83 ? -25.953 -16.531 12.586 1 92 83 ILE A N 1
ATOM 692 C CA . ILE A 1 83 ? -24.844 -17.391 12.188 1 92 83 ILE A CA 1
ATOM 693 C C . ILE A 1 83 ? -24.578 -17.234 10.695 1 92 83 ILE A C 1
ATOM 695 O O . ILE A 1 83 ? -23.422 -17.156 10.266 1 92 83 ILE A O 1
ATOM 699 N N . GLN A 1 84 ? -25.594 -17.203 9.938 1 92.75 84 GLN A N 1
ATOM 700 C CA . GLN A 1 84 ? -25.453 -17.047 8.492 1 92.75 84 GLN A CA 1
ATOM 701 C C . GLN A 1 84 ? -24.812 -15.695 8.141 1 92.75 84 GLN A C 1
ATOM 703 O O . GLN A 1 84 ? -23.938 -15.625 7.285 1 92.75 84 GLN A O 1
ATOM 708 N N . ILE A 1 85 ? -25.281 -14.602 8.797 1 94.75 85 ILE A N 1
ATOM 709 C CA . ILE A 1 85 ? -24.734 -13.273 8.562 1 94.75 85 ILE A CA 1
ATOM 710 C C . ILE A 1 85 ? -23.25 -13.258 8.922 1 94.75 85 ILE A C 1
ATOM 712 O O . ILE A 1 85 ? -22.438 -12.703 8.188 1 94.75 85 ILE A O 1
ATOM 716 N N . MET A 1 86 ? -22.906 -13.898 9.992 1 94.5 86 MET A N 1
ATOM 717 C CA . MET A 1 86 ? -21.531 -13.977 10.445 1 94.5 86 MET A CA 1
ATOM 718 C C . MET A 1 86 ? -20.656 -14.688 9.422 1 94.5 86 MET A C 1
ATOM 720 O O . MET A 1 86 ? -19.531 -14.273 9.164 1 94.5 86 MET A O 1
ATOM 724 N N . ASN A 1 87 ? -21.188 -15.742 8.883 1 92.88 87 ASN A N 1
ATOM 725 C CA . ASN A 1 87 ? -20.438 -16.5 7.875 1 92.88 87 ASN A CA 1
ATOM 726 C C . ASN A 1 87 ? -20.156 -15.648 6.637 1 92.88 87 ASN A C 1
ATOM 728 O O . ASN A 1 87 ? -19.047 -15.688 6.098 1 92.88 87 ASN A O 1
ATOM 732 N N . TYR A 1 88 ? -21.156 -14.922 6.23 1 95 88 TYR A N 1
ATOM 733 C CA . TYR A 1 88 ? -20.969 -14.055 5.07 1 95 88 TYR A CA 1
ATOM 734 C C . TYR A 1 88 ? -19.984 -12.938 5.379 1 95 88 TYR A C 1
ATOM 736 O O . TYR A 1 88 ? -19.188 -12.547 4.52 1 95 88 TYR A O 1
ATOM 744 N N . LEU A 1 89 ? -20.047 -12.383 6.574 1 96.06 89 LEU A N 1
ATOM 745 C CA . LEU A 1 89 ? -19.125 -11.344 7 1 96.06 89 LEU A CA 1
ATOM 746 C C . LEU A 1 89 ? -17.688 -11.859 6.984 1 96.06 89 LEU A C 1
ATOM 748 O O . LEU A 1 89 ? -16.797 -11.211 6.418 1 96.06 89 LEU A O 1
ATOM 752 N N . ILE A 1 90 ? -17.469 -13.016 7.535 1 93.62 90 ILE A N 1
ATOM 753 C CA . ILE A 1 90 ? -16.141 -13.609 7.625 1 93.62 90 ILE A CA 1
ATOM 754 C C . ILE A 1 90 ? -15.617 -13.922 6.227 1 93.62 90 ILE A C 1
ATOM 756 O O . ILE A 1 90 ? -14.461 -13.633 5.91 1 93.62 90 ILE A O 1
ATOM 760 N N . LYS A 1 91 ? -16.438 -14.484 5.406 1 92.69 91 LYS A N 1
ATOM 761 C CA . LYS A 1 91 ? -16.047 -14.797 4.035 1 92.69 91 LYS A CA 1
ATOM 762 C C . LYS A 1 91 ? -15.617 -13.531 3.287 1 92.69 91 LYS A C 1
ATOM 764 O O . LYS A 1 91 ? -14.594 -13.531 2.602 1 92.69 91 LYS A O 1
ATOM 769 N N . TRP A 1 92 ? -16.406 -12.477 3.457 1 94.56 92 TRP A N 1
ATOM 770 C CA . TRP A 1 92 ? -16.078 -11.211 2.795 1 94.56 92 TRP A CA 1
ATOM 771 C C . TRP A 1 92 ? -14.75 -10.664 3.293 1 94.56 92 TRP A C 1
ATOM 773 O O . TRP A 1 92 ? -13.914 -10.227 2.496 1 94.56 92 TRP A O 1
ATOM 783 N N . ILE A 1 93 ? -14.508 -10.664 4.586 1 92.94 93 ILE A N 1
ATOM 784 C CA . ILE A 1 93 ? -13.281 -10.156 5.188 1 92.94 93 ILE A CA 1
ATOM 785 C C . ILE A 1 93 ? -12.078 -10.906 4.621 1 92.94 93 ILE A C 1
ATOM 787 O O . ILE A 1 93 ? -11.055 -10.297 4.301 1 92.94 93 ILE A O 1
ATOM 791 N N . ILE A 1 94 ? -12.203 -12.188 4.422 1 90.5 94 ILE A N 1
ATOM 792 C CA . ILE A 1 94 ? -11.117 -13.031 3.949 1 90.5 94 ILE A CA 1
ATOM 793 C C . ILE A 1 94 ? -10.898 -12.805 2.455 1 90.5 94 ILE A C 1
ATOM 795 O O . ILE A 1 94 ? -9.773 -12.531 2.02 1 90.5 94 ILE A O 1
ATOM 799 N N . THR A 1 95 ? -11.922 -12.898 1.638 1 90 95 THR A N 1
ATOM 800 C CA . THR A 1 95 ? -11.805 -12.883 0.183 1 90 95 THR A CA 1
ATOM 801 C C . THR A 1 95 ? -11.391 -11.5 -0.313 1 90 95 THR A C 1
ATOM 803 O O . THR A 1 95 ? -10.68 -11.383 -1.313 1 90 95 THR A O 1
ATOM 806 N N . ASP A 1 96 ? -11.867 -10.461 0.403 1 89.19 96 ASP A N 1
ATOM 807 C CA . ASP A 1 96 ? -11.523 -9.102 0.003 1 89.19 96 ASP A CA 1
ATOM 808 C C . ASP A 1 96 ? -10.344 -8.57 0.817 1 89.19 96 ASP A C 1
ATOM 810 O O . ASP A 1 96 ? -9.945 -7.418 0.66 1 89.19 96 ASP A O 1
ATOM 814 N N . GLN A 1 97 ? -9.883 -9.445 1.761 1 88.12 97 GLN A N 1
ATOM 815 C CA . GLN A 1 97 ? -8.711 -9.133 2.576 1 88.12 97 GLN A CA 1
ATOM 816 C C . GLN A 1 97 ? -8.906 -7.832 3.346 1 88.12 97 GLN A C 1
ATOM 818 O O . GLN A 1 97 ? -8.039 -6.953 3.314 1 88.12 97 GLN A O 1
ATOM 823 N N . GLN A 1 98 ? -10 -7.664 3.969 1 89.31 98 GLN A N 1
ATOM 824 C CA . GLN A 1 98 ? -10.281 -6.52 4.828 1 89.31 98 GLN A CA 1
ATOM 825 C C . GLN A 1 98 ? -9.547 -6.637 6.16 1 89.31 98 GLN A C 1
ATOM 827 O O . GLN A 1 98 ? -9.359 -7.742 6.672 1 89.31 98 GLN A O 1
ATOM 832 N N . ALA A 1 99 ? -9.156 -5.5 6.758 1 88.12 99 ALA A N 1
ATOM 833 C CA . ALA A 1 99 ? -8.617 -5.508 8.117 1 88.12 99 ALA A CA 1
ATOM 834 C C . ALA A 1 99 ? -9.68 -5.922 9.125 1 88.12 99 ALA A C 1
ATOM 836 O O . ALA A 1 99 ? -10.852 -5.57 8.984 1 88.12 99 ALA A O 1
ATOM 837 N N . PHE A 1 100 ? -9.297 -6.66 10.18 1 89.31 100 PHE A N 1
ATOM 838 C CA . PHE A 1 100 ? -10.25 -7.113 11.195 1 89.31 100 PHE A CA 1
ATOM 839 C C . PHE A 1 100 ? -10.844 -5.93 11.945 1 89.31 100 PHE A C 1
ATOM 841 O O . PHE A 1 100 ? -11.977 -6.008 12.438 1 89.31 100 PHE A O 1
ATOM 848 N N . PHE A 1 101 ? -10.141 -4.844 11.938 1 88.81 101 PHE A N 1
ATOM 849 C CA . PHE A 1 101 ? -10.562 -3.66 12.68 1 88.81 101 PHE A CA 1
ATOM 850 C C . PHE A 1 101 ? -11.773 -3.016 12.023 1 88.81 101 PHE A C 1
ATOM 852 O O . PHE A 1 101 ? -12.453 -2.189 12.633 1 88.81 101 PHE A O 1
ATOM 859 N N . LEU A 1 102 ? -12.078 -3.449 10.844 1 91.38 102 LEU A N 1
ATOM 860 C CA . LEU A 1 102 ? -13.227 -2.947 10.094 1 91.38 102 LEU A CA 1
ATOM 861 C C . LEU A 1 102 ? -14.492 -3.014 10.938 1 91.38 102 LEU A C 1
ATOM 863 O O . LEU A 1 102 ? -15.328 -2.104 10.891 1 91.38 102 LEU A O 1
ATOM 867 N N . VAL A 1 103 ? -14.656 -4.047 11.773 1 94.06 103 VAL A N 1
ATOM 868 C CA . VAL A 1 103 ? -15.891 -4.293 12.516 1 94.06 103 VAL A CA 1
ATOM 869 C C . VAL A 1 103 ? -15.984 -3.336 13.695 1 94.06 103 VAL A C 1
ATOM 871 O O . VAL A 1 103 ? -17.047 -3.186 14.297 1 94.06 103 VAL A O 1
ATOM 874 N N . GLU A 1 104 ? -14.922 -2.689 13.992 1 92.31 104 GLU A N 1
ATOM 875 C CA . GLU A 1 104 ? -14.922 -1.749 15.109 1 92.31 104 GLU A CA 1
ATOM 876 C C . GLU A 1 104 ? -14.945 -0.305 14.617 1 92.31 104 GLU A C 1
ATOM 878 O O . GLU A 1 104 ? -14.898 0.631 15.414 1 92.31 104 GLU A O 1
ATOM 883 N N . ASN A 1 105 ? -14.859 -0.164 13.32 1 92.69 105 ASN A N 1
ATOM 884 C CA . ASN A 1 105 ? -15.031 1.169 12.75 1 92.69 105 ASN A CA 1
ATOM 885 C C . ASN A 1 105 ? -16.422 1.727 13.031 1 92.69 105 ASN A C 1
ATOM 887 O O . ASN A 1 105 ? -17.422 1.085 12.719 1 92.69 105 ASN A O 1
ATOM 891 N N . SER A 1 106 ? -16.547 2.934 13.586 1 91.12 106 SER A N 1
ATOM 892 C CA . SER A 1 106 ? -17.812 3.51 14.031 1 91.12 106 SER A CA 1
ATOM 893 C C . SER A 1 106 ? -18.766 3.717 12.867 1 91.12 106 SER A C 1
ATOM 895 O O . SER A 1 106 ? -19.969 3.424 12.977 1 91.12 106 SER A O 1
ATOM 897 N N . ASP A 1 107 ? -18.25 4.195 11.758 1 92.12 107 ASP A N 1
ATOM 898 C CA . ASP A 1 107 ? -19.125 4.469 10.609 1 92.12 107 ASP A CA 1
ATOM 899 C C . ASP A 1 107 ? -19.609 3.17 9.977 1 92.12 107 ASP A C 1
ATOM 901 O O . ASP A 1 107 ? -20.734 3.109 9.461 1 92.12 107 ASP A O 1
ATOM 905 N N . PHE A 1 108 ? -18.828 2.117 9.961 1 96.25 108 PHE A N 1
ATOM 906 C CA . PHE A 1 108 ? -19.281 0.816 9.477 1 96.25 108 PHE A CA 1
ATOM 907 C C . PHE A 1 108 ? -20.359 0.241 10.375 1 96.25 108 PHE A C 1
ATOM 909 O O . PHE A 1 108 ? -21.328 -0.345 9.898 1 96.25 108 PHE A O 1
ATOM 916 N N . GLN A 1 109 ? -20.156 0.421 11.625 1 95 109 GLN A N 1
ATOM 917 C CA . GLN A 1 109 ? -21.141 -0.035 12.586 1 95 109 GLN A CA 1
ATOM 918 C C . GLN A 1 109 ? -22.484 0.651 12.352 1 95 109 GLN A C 1
ATOM 920 O O . GLN A 1 109 ? -23.547 0.004 12.398 1 95 109 GLN A O 1
ATOM 925 N N . LEU A 1 110 ? -22.453 1.968 12.102 1 93.31 110 LEU A N 1
ATOM 926 C CA . LEU A 1 110 ? -23.672 2.711 11.836 1 93.31 110 LEU A CA 1
ATOM 927 C C . LEU A 1 110 ? -24.359 2.203 10.562 1 93.31 110 LEU A C 1
ATOM 929 O O . LEU A 1 110 ? -25.578 2.066 10.523 1 93.31 110 LEU A O 1
ATOM 933 N N . PHE A 1 111 ? -23.641 1.867 9.578 1 96.25 111 PHE A N 1
ATOM 934 C CA . PHE A 1 111 ? -24.156 1.345 8.32 1 96.25 111 PHE A CA 1
ATOM 935 C C . PHE A 1 111 ? -24.844 -0.001 8.523 1 96.25 111 PHE A C 1
ATOM 937 O O . PHE A 1 111 ? -26 -0.184 8.141 1 96.25 111 PHE A O 1
ATOM 944 N N . VAL A 1 112 ? -24.062 -0.904 9.172 1 96.06 112 VAL A N 1
ATOM 945 C CA . VAL A 1 112 ? -24.594 -2.244 9.398 1 96.06 112 VAL A CA 1
ATOM 946 C C . VAL A 1 112 ? -25.844 -2.162 10.273 1 96.06 112 VAL A C 1
ATOM 948 O O . VAL A 1 112 ? -26.844 -2.846 10.016 1 96.06 112 VAL A O 1
ATOM 951 N N . ASN A 1 113 ? -25.812 -1.287 11.312 1 93.88 113 ASN A N 1
ATOM 952 C CA . ASN A 1 113 ? -26.953 -1.109 12.195 1 93.88 113 ASN A CA 1
ATOM 953 C C . ASN A 1 113 ? -28.172 -0.577 11.445 1 93.88 113 ASN A C 1
ATOM 955 O O . ASN A 1 113 ? -29.312 -0.913 11.781 1 93.88 113 ASN A O 1
ATOM 959 N N . SER A 1 114 ? -27.938 0.277 10.484 1 93.38 114 SER A N 1
ATOM 960 C CA . SER A 1 114 ? -29.031 0.826 9.695 1 93.38 114 SER A CA 1
ATOM 961 C C . SER A 1 114 ? -29.672 -0.245 8.812 1 93.38 114 SER A C 1
ATOM 963 O O . SER A 1 114 ? -30.859 -0.148 8.461 1 93.38 114 SER A O 1
ATOM 965 N N . LEU A 1 115 ? -28.906 -1.233 8.406 1 94.25 115 LEU A N 1
ATOM 966 C CA . LEU A 1 115 ? -29.406 -2.338 7.598 1 94.25 115 LEU A CA 1
ATOM 967 C C . LEU A 1 115 ? -30.203 -3.312 8.453 1 94.25 115 LEU A C 1
ATOM 969 O O . LEU A 1 115 ? -31.312 -3.709 8.07 1 94.25 115 LEU A O 1
ATOM 973 N N . ASN A 1 116 ? -29.656 -3.738 9.57 1 93.62 116 ASN A N 1
ATOM 974 C CA . ASN A 1 116 ? -30.25 -4.695 10.492 1 93.62 116 ASN A CA 1
ATOM 975 C C . ASN A 1 116 ? -29.875 -4.387 11.938 1 93.62 116 ASN A C 1
ATOM 977 O O . ASN A 1 116 ? -28.875 -4.891 12.445 1 93.62 116 ASN A O 1
ATOM 981 N N . PRO A 1 117 ? -30.703 -3.668 12.602 1 91.69 117 PRO A N 1
ATOM 982 C CA . PRO A 1 117 ? -30.391 -3.24 13.969 1 91.69 117 PRO A CA 1
ATOM 983 C C . PRO A 1 117 ? -30.297 -4.41 14.938 1 91.69 117 PRO A C 1
ATOM 985 O O . PRO A 1 117 ? -29.75 -4.258 16.031 1 91.69 117 PRO A O 1
ATOM 988 N N . ARG A 1 118 ? -30.797 -5.586 14.547 1 91.19 118 ARG A N 1
ATOM 989 C CA . ARG A 1 118 ? -30.75 -6.742 15.438 1 91.19 118 ARG A CA 1
ATOM 990 C C . ARG A 1 118 ? -29.375 -7.406 15.398 1 91.19 118 ARG A C 1
ATOM 992 O O . ARG A 1 118 ? -29.047 -8.203 16.281 1 91.19 118 ARG A O 1
ATOM 999 N N . PHE A 1 119 ? -28.719 -7.168 14.422 1 94.06 119 PHE A N 1
ATOM 1000 C CA . PHE A 1 119 ? -27.406 -7.785 14.273 1 94.06 119 PHE A CA 1
ATOM 1001 C C . PHE A 1 119 ? -26.328 -6.914 14.898 1 94.06 119 PHE A C 1
ATOM 1003 O O . PHE A 1 119 ? -26.109 -5.773 14.477 1 94.06 119 PHE A O 1
ATOM 1010 N N . GLN A 1 120 ? -25.656 -7.398 15.797 1 91.62 120 GLN A N 1
ATOM 1011 C CA . GLN A 1 120 ? -24.531 -6.715 16.422 1 91.62 120 GLN A CA 1
ATOM 1012 C C . GLN A 1 120 ? -23.203 -7.25 15.883 1 91.62 120 GLN A C 1
ATOM 1014 O O . GLN A 1 120 ? -22.938 -8.453 15.969 1 91.62 120 GLN A O 1
ATOM 1019 N N . LEU A 1 121 ? -22.391 -6.336 15.406 1 94 121 LEU A N 1
ATOM 1020 C CA . LEU A 1 121 ? -21.109 -6.73 14.852 1 94 121 LEU A CA 1
ATOM 1021 C C . LEU A 1 121 ? -20.219 -7.332 15.938 1 94 121 LEU A C 1
ATOM 1023 O O . LEU A 1 121 ? -20.234 -6.883 17.078 1 94 121 LEU A O 1
ATOM 1027 N N . PRO A 1 122 ? -19.5 -8.359 15.602 1 93.88 122 PRO A N 1
ATOM 1028 C CA . PRO A 1 122 ? -18.547 -8.961 16.547 1 93.88 122 PRO A CA 1
ATOM 1029 C C . PRO A 1 122 ? -17.328 -8.07 16.797 1 93.88 122 PRO A C 1
ATOM 1031 O O . PRO A 1 122 ? -17.156 -7.055 16.109 1 93.88 122 PRO A O 1
ATOM 1034 N N . THR A 1 123 ? -16.562 -8.391 17.75 1 93.5 123 THR A N 1
ATOM 1035 C CA . THR A 1 123 ? -15.289 -7.73 18.016 1 93.5 123 THR A CA 1
ATOM 1036 C C . THR A 1 123 ? -14.211 -8.273 17.078 1 93.5 123 THR A C 1
ATOM 1038 O O . THR A 1 123 ? -14.375 -9.328 16.469 1 93.5 123 THR A O 1
ATOM 1041 N N . ARG A 1 124 ? -13.195 -7.551 17.016 1 91.5 124 ARG A N 1
ATOM 1042 C CA . ARG A 1 124 ? -12.055 -7.984 16.203 1 91.5 124 ARG A CA 1
ATOM 1043 C C . ARG A 1 124 ? -11.516 -9.32 16.703 1 91.5 124 ARG A C 1
ATOM 1045 O O . ARG A 1 124 ? -11.086 -10.156 15.906 1 91.5 124 ARG A O 1
ATOM 1052 N N . GLN A 1 125 ? -11.469 -9.508 17.953 1 91.44 125 GLN A N 1
ATOM 1053 C CA . GLN A 1 125 ? -10.984 -10.758 18.547 1 91.44 125 GLN A CA 1
ATOM 1054 C C . GLN A 1 125 ? -11.859 -11.938 18.125 1 91.44 125 GLN A C 1
ATOM 1056 O O . GLN A 1 125 ? -11.344 -13.016 17.812 1 91.44 125 GLN A O 1
ATOM 1061 N N . LEU A 1 126 ? -13.133 -11.727 18.188 1 92.44 126 LEU A N 1
ATOM 1062 C CA . LEU A 1 126 ? -14.047 -12.797 17.781 1 92.44 126 LEU A CA 1
ATOM 1063 C C . LEU A 1 126 ? -13.867 -13.141 16.312 1 92.44 126 LEU A C 1
ATOM 1065 O O . LEU A 1 126 ? -13.984 -14.305 15.914 1 92.44 126 LEU A O 1
ATOM 1069 N N . ILE A 1 127 ? -13.688 -12.117 15.484 1 93.56 127 ILE A N 1
ATOM 1070 C CA . ILE A 1 127 ? -13.414 -12.359 14.07 1 93.56 127 ILE A CA 1
ATOM 1071 C C . ILE A 1 127 ? -12.172 -13.234 13.93 1 93.56 127 ILE A C 1
ATOM 1073 O O . ILE A 1 127 ? -12.188 -14.227 13.195 1 93.56 127 ILE A O 1
ATOM 1077 N N . SER A 1 128 ? -11.039 -12.812 14.586 1 92.69 128 SER A N 1
ATOM 1078 C CA . SER A 1 128 ? -9.789 -13.57 14.562 1 92.69 128 SER A CA 1
ATOM 1079 C C . SER A 1 128 ? -10.016 -15.023 14.953 1 92.69 128 SER A C 1
ATOM 1081 O O . SER A 1 128 ? -9.562 -15.938 14.258 1 92.69 128 SER A O 1
ATOM 1083 N N . GLU A 1 129 ? -10.727 -15.242 15.977 1 93.81 129 GLU A N 1
ATOM 1084 C CA . GLU A 1 129 ? -11 -16.594 16.469 1 93.81 129 GLU A CA 1
ATOM 1085 C C . GLU A 1 129 ? -11.859 -17.375 15.484 1 93.81 129 GLU A C 1
ATOM 1087 O O . GLU A 1 129 ? -11.633 -18.562 15.266 1 93.81 129 GLU A O 1
ATOM 1092 N N . SER A 1 130 ? -12.852 -16.734 14.977 1 93.31 130 SER A N 1
ATOM 1093 C CA . SER A 1 130 ? -13.742 -17.391 14.016 1 93.31 130 SER A CA 1
ATOM 1094 C C . SER A 1 130 ? -12.984 -17.812 12.766 1 93.31 130 SER A C 1
ATOM 1096 O O . SER A 1 130 ? -13.273 -18.875 12.195 1 93.31 130 SER A O 1
ATOM 1098 N N . ILE A 1 131 ? -12.062 -17.031 12.32 1 92.75 131 ILE A N 1
ATOM 1099 C CA . ILE A 1 131 ? -11.281 -17.344 11.133 1 92.75 131 ILE A CA 1
ATOM 1100 C C . ILE A 1 131 ? -10.406 -18.562 11.398 1 92.75 131 ILE A C 1
ATOM 1102 O O . ILE A 1 131 ? -10.32 -19.469 10.57 1 92.75 131 ILE A O 1
ATOM 1106 N N . ILE A 1 132 ? -9.758 -18.625 12.555 1 93.31 132 ILE A N 1
ATOM 1107 C CA . ILE A 1 132 ? -8.906 -19.75 12.922 1 93.31 132 ILE A CA 1
ATOM 1108 C C . ILE A 1 132 ? -9.75 -21.031 13 1 93.31 132 ILE A C 1
ATOM 1110 O O . ILE A 1 132 ? -9.336 -22.078 12.516 1 93.31 132 ILE A O 1
ATOM 1114 N N . LYS A 1 133 ? -10.938 -20.891 13.602 1 93.31 133 LYS A N 1
ATOM 1115 C CA . LYS A 1 133 ? -11.844 -22.031 13.695 1 93.31 133 LYS A CA 1
ATOM 1116 C C . LYS A 1 133 ? -12.273 -22.516 12.312 1 93.31 133 LYS A C 1
ATOM 1118 O O . LYS A 1 133 ? -12.289 -23.719 12.047 1 93.31 133 LYS A O 1
ATOM 1123 N N . LEU A 1 134 ? -12.648 -21.578 11.531 1 92.69 134 LEU A N 1
ATOM 1124 C CA . LEU A 1 134 ? -13.055 -21.906 10.164 1 92.69 134 LEU A CA 1
ATOM 1125 C C . LEU A 1 134 ? -11.914 -22.562 9.406 1 92.69 134 LEU A C 1
ATOM 1127 O O . LEU A 1 134 ? -12.133 -23.547 8.68 1 92.69 134 LEU A O 1
ATOM 1131 N N . TYR A 1 135 ? -10.711 -22.094 9.578 1 93.44 135 TYR A N 1
ATOM 1132 C CA . TYR A 1 135 ? -9.523 -22.656 8.945 1 93.44 135 TYR A CA 1
ATOM 1133 C C . TYR A 1 135 ? -9.32 -24.109 9.328 1 93.44 135 TYR A C 1
ATOM 1135 O O . TYR A 1 135 ? -9.094 -24.969 8.461 1 93.44 135 TYR A O 1
ATOM 1143 N N . ASN A 1 136 ? -9.367 -24.328 10.555 1 92.81 136 ASN A N 1
ATOM 1144 C CA . ASN A 1 136 ? -9.172 -25.703 11.031 1 92.81 136 ASN A CA 1
ATOM 1145 C C . ASN A 1 136 ? -10.242 -26.641 10.492 1 92.81 136 ASN A C 1
ATOM 1147 O O . ASN A 1 136 ? -9.945 -27.766 10.094 1 92.81 136 ASN A O 1
ATOM 1151 N N . HIS A 1 137 ? -11.398 -26.141 10.469 1 92.81 137 HIS A N 1
ATOM 1152 C CA . HIS A 1 137 ? -12.508 -26.953 9.953 1 92.81 137 HIS A CA 1
ATOM 1153 C C . HIS A 1 137 ? -12.328 -27.25 8.469 1 92.81 137 HIS A C 1
ATOM 1155 O O . HIS A 1 137 ? -12.477 -28.391 8.047 1 92.81 137 HIS A O 1
ATOM 1161 N N . LYS A 1 138 ? -11.992 -26.234 7.727 1 92.44 138 LYS A N 1
ATOM 1162 C CA . LYS A 1 138 ? -11.844 -26.406 6.285 1 92.44 138 LYS A CA 1
ATOM 1163 C C . LYS A 1 138 ? -10.602 -27.234 5.961 1 92.44 138 LYS A C 1
ATOM 1165 O O . LYS A 1 138 ? -10.578 -27.969 4.977 1 92.44 138 LYS A O 1
ATOM 1170 N N . ARG A 1 139 ? -9.602 -27.078 6.789 1 92.06 139 ARG A N 1
ATOM 1171 C CA . ARG A 1 139 ? -8.398 -27.891 6.621 1 92.06 139 ARG A CA 1
ATOM 1172 C C . ARG A 1 139 ? -8.719 -29.375 6.75 1 92.06 139 ARG A C 1
ATOM 1174 O O . ARG A 1 139 ? -8.195 -30.203 5.996 1 92.06 139 ARG A O 1
ATOM 1181 N N . GLU A 1 140 ? -9.609 -29.719 7.629 1 92.62 140 GLU A N 1
ATOM 1182 C CA . GLU A 1 140 ? -10.062 -31.094 7.789 1 92.62 140 GLU A CA 1
ATOM 1183 C C . GLU A 1 140 ? -10.875 -31.562 6.582 1 92.62 140 GLU A C 1
ATOM 1185 O O . GLU A 1 140 ? -10.742 -32.688 6.141 1 92.62 140 GLU A O 1
ATOM 1190 N N . MET A 1 141 ? -11.625 -30.672 6.133 1 90.69 141 MET A N 1
ATOM 1191 C CA . MET A 1 141 ? -12.414 -31 4.945 1 90.69 141 MET A CA 1
ATOM 1192 C C . MET A 1 141 ? -11.508 -31.25 3.744 1 90.69 141 MET A C 1
ATOM 1194 O O . MET A 1 141 ? -11.773 -32.125 2.938 1 90.69 141 MET A O 1
ATOM 1198 N N . LEU A 1 142 ? -10.5 -30.484 3.65 1 90.94 142 LEU A N 1
ATOM 1199 C CA . LEU A 1 142 ? -9.539 -30.656 2.561 1 90.94 142 LEU A CA 1
ATOM 1200 C C . LEU A 1 142 ? -8.82 -32 2.674 1 90.94 142 LEU A C 1
ATOM 1202 O O . LEU A 1 142 ? -8.602 -32.688 1.667 1 90.94 142 LEU A O 1
ATOM 1206 N N . TYR A 1 143 ? -8.484 -32.312 3.883 1 93.12 143 TYR A N 1
ATOM 1207 C CA . TYR A 1 143 ? -7.895 -33.625 4.141 1 93.12 143 TYR A CA 1
ATOM 1208 C C . TYR A 1 143 ? -8.789 -34.75 3.631 1 93.12 143 TYR A C 1
ATOM 1210 O O . TYR A 1 143 ? -8.336 -35.625 2.914 1 93.12 143 TYR A O 1
ATOM 1218 N N . ASN A 1 144 ? -10.039 -34.688 3.967 1 91.38 144 ASN A N 1
ATOM 1219 C CA . ASN A 1 144 ? -11 -35.719 3.561 1 91.38 144 ASN A CA 1
ATOM 1220 C C . ASN A 1 144 ? -11.195 -35.719 2.047 1 91.38 144 ASN A C 1
ATOM 1222 O O . ASN A 1 144 ? -11.375 -36.781 1.454 1 91.38 144 ASN A O 1
ATOM 1226 N N . PHE A 1 145 ? -11.172 -34.594 1.543 1 90 145 PHE A N 1
ATOM 1227 C CA . PHE A 1 145 ? -11.305 -34.469 0.096 1 90 145 PHE A CA 1
ATOM 1228 C C . PHE A 1 145 ? -10.172 -35.219 -0.613 1 90 145 PHE A C 1
ATOM 1230 O O . PHE A 1 145 ? -10.422 -36 -1.542 1 90 145 PHE A O 1
ATOM 1237 N N . PHE A 1 146 ? -8.969 -35.062 -0.196 1 91.44 146 PHE A N 1
ATOM 1238 C CA . PHE A 1 146 ? -7.812 -35.688 -0.836 1 91.44 146 PHE A CA 1
ATOM 1239 C C . PHE A 1 146 ? -7.797 -37.188 -0.584 1 91.44 146 PHE A C 1
ATOM 1241 O O . PHE A 1 146 ? -7.32 -37.969 -1.422 1 91.44 146 PHE A O 1
ATOM 1248 N N . GLU A 1 147 ? -8.383 -37.562 0.489 1 90.5 147 GLU A N 1
ATOM 1249 C CA . GLU A 1 147 ? -8.461 -39 0.794 1 90.5 147 GLU A CA 1
ATOM 1250 C C . GLU A 1 147 ? -9.43 -39.719 -0.145 1 90.5 147 GLU A C 1
ATOM 1252 O O . GLU A 1 147 ? -9.211 -40.875 -0.504 1 90.5 147 GLU A O 1
ATOM 1257 N N . LYS A 1 148 ? -10.328 -38.969 -0.542 1 87.81 148 LYS A N 1
ATOM 1258 C CA . LYS A 1 148 ? -11.367 -39.594 -1.36 1 87.81 148 LYS A CA 1
ATOM 1259 C C . LYS A 1 148 ? -10.992 -39.562 -2.84 1 87.81 148 LYS A C 1
ATOM 1261 O O . LYS A 1 148 ? -11.492 -40.375 -3.627 1 87.81 148 LYS A O 1
ATOM 1266 N N . THR A 1 149 ? -10.102 -38.781 -3.178 1 85.06 149 THR A N 1
ATOM 1267 C CA . THR A 1 149 ? -9.742 -38.656 -4.586 1 85.06 149 THR A CA 1
ATOM 1268 C C . THR A 1 149 ? -8.555 -39.562 -4.914 1 85.06 149 THR A C 1
ATOM 1270 O O . THR A 1 149 ? -7.77 -39.906 -4.031 1 85.06 149 THR A O 1
ATOM 1273 N N . GLN A 1 150 ? -8.5 -40 -6.16 1 83.38 150 GLN A N 1
ATOM 1274 C CA . GLN A 1 150 ? -7.395 -40.844 -6.602 1 83.38 150 GLN A CA 1
ATOM 1275 C C . GLN A 1 150 ? -6.465 -40.094 -7.547 1 83.38 150 GLN A C 1
ATOM 1277 O O . GLN A 1 150 ? -5.602 -40.688 -8.188 1 83.38 150 GLN A O 1
ATOM 1282 N N . HIS A 1 151 ? -6.539 -38.875 -7.496 1 86.56 151 HIS A N 1
ATOM 1283 C CA . HIS A 1 151 ? -5.746 -38.062 -8.383 1 86.56 151 HIS A CA 1
ATOM 1284 C C . HIS A 1 151 ? -4.285 -38 -7.945 1 86.56 151 HIS A C 1
ATOM 1286 O O . HIS A 1 151 ? -3.98 -38.219 -6.773 1 86.56 151 HIS A O 1
ATOM 1292 N N . LYS A 1 152 ? -3.367 -37.844 -8.891 1 94.25 152 LYS A N 1
ATOM 1293 C CA . LYS A 1 152 ? -1.993 -37.469 -8.586 1 94.25 152 LYS A CA 1
ATOM 1294 C C . LYS A 1 152 ? -1.867 -35.938 -8.469 1 94.25 152 LYS A C 1
ATOM 1296 O O . LYS A 1 152 ? -2.762 -35.219 -8.891 1 94.25 152 LYS A O 1
ATOM 1301 N N . PHE A 1 153 ? -0.752 -35.531 -7.801 1 96.25 153 PHE A N 1
ATOM 1302 C CA . PHE A 1 153 ? -0.617 -34.094 -7.508 1 96.25 153 PHE A CA 1
ATOM 1303 C C . PHE A 1 153 ? 0.761 -33.594 -7.914 1 96.25 153 PHE A C 1
ATOM 1305 O O . PHE A 1 153 ? 1.706 -34.375 -8.039 1 96.25 153 PHE A O 1
ATOM 1312 N N . SER A 1 154 ? 0.831 -32.375 -8.234 1 96.88 154 SER A N 1
ATOM 1313 C CA . SER A 1 154 ? 2.086 -31.656 -8.359 1 96.88 154 SER A CA 1
ATOM 1314 C C . SER A 1 154 ? 2.121 -30.453 -7.414 1 96.88 154 SER A C 1
ATOM 1316 O O . SER A 1 154 ? 1.075 -29.922 -7.031 1 96.88 154 SER A O 1
ATOM 1318 N N . ILE A 1 155 ? 3.322 -30.031 -6.988 1 97.06 155 ILE A N 1
ATOM 1319 C CA . ILE A 1 155 ? 3.471 -28.953 -6.016 1 97.06 155 ILE A CA 1
ATOM 1320 C C . ILE A 1 155 ? 4.324 -27.828 -6.617 1 97.06 155 ILE A C 1
ATOM 1322 O O . ILE A 1 155 ? 5.27 -28.094 -7.359 1 97.06 155 ILE A O 1
ATOM 1326 N N . THR A 1 156 ? 3.959 -26.656 -6.41 1 96.12 156 THR A N 1
ATOM 1327 C CA . THR A 1 156 ? 4.852 -25.516 -6.551 1 96.12 156 THR A CA 1
ATOM 1328 C C . THR A 1 156 ? 5.121 -24.859 -5.195 1 96.12 156 THR A C 1
ATOM 1330 O O . THR A 1 156 ? 4.223 -24.781 -4.355 1 96.12 156 THR A O 1
ATOM 1333 N N . THR A 1 157 ? 6.309 -24.484 -4.906 1 95.88 157 THR A N 1
ATOM 1334 C CA . THR A 1 157 ? 6.641 -23.875 -3.623 1 95.88 157 THR A CA 1
ATOM 1335 C C . THR A 1 157 ? 7.75 -22.844 -3.785 1 95.88 157 THR A C 1
ATOM 1337 O O . THR A 1 157 ? 8.547 -22.922 -4.727 1 95.88 157 THR A O 1
ATOM 1340 N N . ASP A 1 158 ? 7.656 -21.875 -3.057 1 92.81 158 ASP A N 1
ATOM 1341 C CA . ASP A 1 158 ? 8.641 -20.797 -3 1 92.81 158 ASP A CA 1
ATOM 1342 C C . ASP A 1 158 ? 8.57 -20.062 -1.664 1 92.81 158 ASP A C 1
ATOM 1344 O O . ASP A 1 158 ? 7.574 -20.156 -0.944 1 92.81 158 ASP A O 1
ATOM 1348 N N . ALA A 1 159 ? 9.656 -19.484 -1.308 1 90.88 159 ALA A N 1
ATOM 1349 C CA . ALA A 1 159 ? 9.711 -18.703 -0.07 1 90.88 159 ALA A CA 1
ATOM 1350 C C . ALA A 1 159 ? 9.578 -17.219 -0.351 1 90.88 159 ALA A C 1
ATOM 1352 O O . ALA A 1 159 ? 10.07 -16.719 -1.37 1 90.88 159 ALA A O 1
ATOM 1353 N N . TRP A 1 160 ? 8.898 -16.516 0.513 1 86.88 160 TRP A N 1
ATOM 1354 C CA . TRP A 1 160 ? 8.656 -15.078 0.418 1 86.88 160 TRP A CA 1
ATOM 1355 C C . TRP A 1 160 ? 8.922 -14.391 1.753 1 86.88 160 TRP A C 1
ATOM 1357 O O . TRP A 1 160 ? 8.492 -14.875 2.803 1 86.88 160 TRP A O 1
ATOM 1367 N N . THR A 1 161 ? 9.625 -13.328 1.737 1 82.5 161 THR A N 1
ATOM 1368 C CA . THR A 1 161 ? 9.844 -12.539 2.947 1 82.5 161 THR A CA 1
ATOM 1369 C C . THR A 1 161 ? 8.898 -11.344 2.998 1 82.5 161 THR A C 1
ATOM 1371 O O . THR A 1 161 ? 8.891 -10.508 2.09 1 82.5 161 THR A O 1
ATOM 1374 N N . SER A 1 162 ? 8.117 -11.219 3.969 1 81.19 162 SER A N 1
ATOM 1375 C CA . SER A 1 162 ? 7.133 -10.156 4.121 1 81.19 162 SER A CA 1
ATOM 1376 C C . SER A 1 162 ? 7.797 -8.844 4.516 1 81.19 162 SER A C 1
ATOM 1378 O O . SER A 1 162 ? 9 -8.797 4.777 1 81.19 162 SER A O 1
ATOM 1380 N N . CYS A 1 163 ? 6.973 -7.727 4.555 1 75.5 163 CYS A N 1
ATOM 1381 C CA . CYS A 1 163 ? 7.477 -6.406 4.918 1 75.5 163 CYS A CA 1
ATOM 1382 C C . CYS A 1 163 ? 7.848 -6.355 6.395 1 75.5 163 CYS A C 1
ATOM 1384 O O . CYS A 1 163 ? 8.555 -5.445 6.832 1 75.5 163 CYS A O 1
ATOM 1386 N N . THR A 1 164 ? 7.387 -7.305 7.184 1 70.25 164 THR A N 1
ATOM 1387 C CA . THR A 1 164 ? 7.754 -7.391 8.594 1 70.25 164 THR A CA 1
ATOM 1388 C C . THR A 1 164 ? 9 -8.258 8.781 1 70.25 164 THR A C 1
ATOM 1390 O O . THR A 1 164 ? 9.336 -8.633 9.898 1 70.25 164 THR A O 1
ATOM 1393 N N . ASN A 1 165 ? 9.617 -8.766 7.684 1 72.31 165 ASN A N 1
ATOM 1394 C CA . ASN A 1 165 ? 10.875 -9.492 7.656 1 72.31 165 ASN A CA 1
ATOM 1395 C C . ASN A 1 165 ? 10.703 -10.93 8.125 1 72.31 165 ASN A C 1
ATOM 1397 O O . ASN A 1 165 ? 11.641 -11.531 8.656 1 72.31 165 ASN A O 1
ATOM 1401 N N . LEU A 1 166 ? 9.562 -11.375 8.07 1 80.25 166 LEU A N 1
ATOM 1402 C CA . LEU A 1 166 ? 9.328 -12.797 8.32 1 80.25 166 LEU A CA 1
ATOM 1403 C C . LEU A 1 166 ? 9.141 -13.547 7.008 1 80.25 166 LEU A C 1
ATOM 1405 O O . LEU A 1 166 ? 8.438 -13.078 6.109 1 80.25 166 LEU A O 1
ATOM 1409 N N . GLY A 1 167 ? 9.906 -14.641 6.93 1 84.94 167 GLY A N 1
ATOM 1410 C CA . GLY A 1 167 ? 9.781 -15.477 5.746 1 84.94 167 GLY A CA 1
ATOM 1411 C C . GLY A 1 167 ? 8.594 -16.422 5.797 1 84.94 167 GLY A C 1
ATOM 1412 O O . GLY A 1 167 ? 8.227 -16.906 6.871 1 84.94 167 GLY A O 1
ATOM 1413 N N . TYR A 1 168 ? 7.934 -16.609 4.672 1 90 168 TYR A N 1
ATOM 1414 C CA . TYR A 1 168 ? 6.848 -17.578 4.527 1 90 168 TYR A CA 1
ATOM 1415 C C . TYR A 1 168 ? 7.102 -18.516 3.357 1 90 168 TYR A C 1
ATOM 1417 O O . TYR A 1 168 ? 7.629 -18.109 2.322 1 90 168 TYR A O 1
ATOM 1425 N N . LEU A 1 169 ? 6.762 -19.734 3.523 1 93.69 169 LEU A N 1
ATOM 1426 C CA . LEU A 1 169 ? 6.828 -20.734 2.469 1 93.69 169 LEU A CA 1
ATOM 1427 C C . LEU A 1 169 ? 5.434 -21.078 1.958 1 93.69 169 LEU A C 1
ATOM 1429 O O . LEU A 1 169 ? 4.586 -21.547 2.721 1 93.69 169 LEU A O 1
ATOM 1433 N N . ALA A 1 170 ? 5.188 -20.812 0.708 1 94.56 170 ALA A N 1
ATOM 1434 C CA . ALA A 1 170 ? 3.902 -21.141 0.102 1 94.56 170 ALA A CA 1
ATOM 1435 C C . ALA A 1 170 ? 3.947 -22.531 -0.534 1 94.56 170 ALA A C 1
ATOM 1437 O O . ALA A 1 170 ? 4.82 -22.812 -1.357 1 94.56 170 ALA A O 1
ATOM 1438 N N . ILE A 1 171 ? 3.117 -23.375 -0.146 1 96.38 171 ILE A N 1
ATOM 1439 C CA . ILE A 1 171 ? 2.992 -24.703 -0.721 1 96.38 171 ILE A CA 1
ATOM 1440 C C . ILE A 1 171 ? 1.665 -24.828 -1.465 1 96.38 171 ILE A C 1
ATOM 1442 O O . ILE A 1 171 ? 0.602 -24.891 -0.843 1 96.38 171 ILE A O 1
ATOM 1446 N N . THR A 1 172 ? 1.729 -24.906 -2.789 1 95.25 172 THR A N 1
ATOM 1447 C CA . THR A 1 172 ? 0.529 -24.938 -3.619 1 95.25 172 THR A CA 1
ATOM 1448 C C . THR A 1 172 ? 0.386 -26.297 -4.305 1 95.25 172 THR A C 1
ATOM 1450 O O . THR A 1 172 ? 1.349 -26.812 -4.871 1 95.25 172 THR A O 1
ATOM 1453 N N . LEU A 1 173 ? -0.731 -26.812 -4.215 1 95.56 173 LEU A N 1
ATOM 1454 C CA . LEU A 1 173 ? -1.029 -28.109 -4.812 1 95.56 173 LEU A CA 1
ATOM 1455 C C . LEU A 1 173 ? -1.821 -27.938 -6.105 1 95.56 173 LEU A C 1
ATOM 1457 O O . LEU A 1 173 ? -2.738 -27.109 -6.176 1 95.56 173 LEU A O 1
ATOM 1461 N N . HIS A 1 174 ? -1.463 -28.766 -7.148 1 95.06 174 HIS A N 1
ATOM 1462 C CA . HIS A 1 174 ? -2.109 -28.688 -8.453 1 95.06 174 HIS A CA 1
ATOM 1463 C C . HIS A 1 174 ? -2.662 -30.047 -8.867 1 95.06 174 HIS A C 1
ATOM 1465 O O . HIS A 1 174 ? -2.02 -31.078 -8.648 1 95.06 174 HIS A O 1
ATOM 1471 N N . TRP A 1 175 ? -3.818 -30.094 -9.453 1 94.75 175 TRP A N 1
ATOM 1472 C CA . TRP A 1 175 ? -4.383 -31.281 -10.062 1 94.75 175 TRP A CA 1
ATOM 1473 C C . TRP A 1 175 ? -5.457 -30.922 -11.086 1 94.75 175 TRP A C 1
ATOM 1475 O O . TRP A 1 175 ? -5.758 -29.75 -11.281 1 94.75 175 TRP A O 1
ATOM 1485 N N . ILE A 1 176 ? -5.863 -31.859 -11.867 1 94.38 176 ILE A N 1
ATOM 1486 C CA . ILE A 1 176 ? -6.973 -31.688 -12.805 1 94.38 176 ILE A CA 1
ATOM 1487 C C . ILE A 1 176 ? -8.234 -32.312 -12.227 1 94.38 176 ILE A C 1
ATOM 1489 O O . ILE A 1 176 ? -8.266 -33.531 -11.938 1 94.38 176 ILE A O 1
ATOM 1493 N N . ASN A 1 177 ? -9.242 -31.562 -12.055 1 89.88 177 ASN A N 1
ATOM 1494 C CA . ASN A 1 177 ? -10.445 -32.062 -11.391 1 89.88 177 ASN A CA 1
ATOM 1495 C C . ASN A 1 177 ? -11.312 -32.875 -12.336 1 89.88 177 ASN A C 1
ATOM 1497 O O . ASN A 1 177 ? -10.914 -33.156 -13.469 1 89.88 177 ASN A O 1
ATOM 1501 N N . GLU A 1 178 ? -12.477 -33.312 -11.859 1 87 178 GLU A N 1
ATOM 1502 C CA . GLU A 1 178 ? -13.367 -34.188 -12.602 1 87 178 GLU A CA 1
ATOM 1503 C C . GLU A 1 178 ? -13.898 -33.531 -13.859 1 87 178 GLU A C 1
ATOM 1505 O O . GLU A 1 178 ? -14.203 -34.188 -14.852 1 87 178 GLU A O 1
ATOM 1510 N N . ASN A 1 179 ? -13.898 -32.219 -13.844 1 88 179 ASN A N 1
ATOM 1511 C CA . ASN A 1 179 ? -14.391 -31.469 -14.992 1 88 179 ASN A CA 1
ATOM 1512 C C . ASN A 1 179 ? -13.266 -31.094 -15.953 1 88 179 ASN A C 1
ATOM 1514 O O . ASN A 1 179 ? -13.453 -30.297 -16.859 1 88 179 ASN A O 1
ATOM 1518 N N . TRP A 1 180 ? -12.062 -31.656 -15.742 1 92.75 180 TRP A N 1
ATOM 1519 C CA . TRP A 1 180 ? -10.875 -31.469 -16.562 1 92.75 180 TRP A CA 1
ATOM 1520 C C . TRP A 1 180 ? -10.438 -30.016 -16.562 1 92.75 180 TRP A C 1
ATOM 1522 O O . TRP A 1 180 ? -10.109 -29.453 -17.609 1 92.75 180 TRP A O 1
ATOM 1532 N N . THR A 1 181 ? -10.539 -29.422 -15.422 1 90.62 181 THR A N 1
ATOM 1533 C CA . THR A 1 181 ? -10.023 -28.078 -15.188 1 90.62 181 THR A CA 1
ATOM 1534 C C . THR A 1 181 ? -8.805 -28.109 -14.273 1 90.62 181 THR A C 1
ATOM 1536 O O . THR A 1 181 ? -8.805 -28.812 -13.258 1 90.62 181 THR A O 1
ATOM 1539 N N . MET A 1 182 ? -7.797 -27.422 -14.758 1 92.19 182 MET A N 1
ATOM 1540 C CA . MET A 1 182 ? -6.621 -27.297 -13.898 1 92.19 182 MET A CA 1
ATOM 1541 C C . MET A 1 182 ? -6.961 -26.562 -12.609 1 92.19 182 MET A C 1
ATOM 1543 O O . MET A 1 182 ? -7.484 -25.438 -12.648 1 92.19 182 MET A O 1
ATOM 1547 N N . THR A 1 183 ? -6.777 -27.203 -11.484 1 90 183 THR A N 1
ATOM 1548 C CA . THR A 1 183 ? -7.133 -26.641 -10.188 1 90 183 THR A CA 1
ATOM 1549 C C . THR A 1 183 ? -5.906 -26.547 -9.281 1 90 183 THR A C 1
ATOM 1551 O O . THR A 1 183 ? -4.992 -27.375 -9.391 1 90 183 THR A O 1
ATOM 1554 N N . ARG A 1 184 ? -5.863 -25.516 -8.516 1 92.06 184 ARG A N 1
ATOM 1555 C CA . ARG A 1 184 ? -4.77 -25.375 -7.562 1 92.06 184 ARG A CA 1
ATOM 1556 C C . ARG A 1 184 ? -5.281 -24.844 -6.227 1 92.06 184 ARG A C 1
ATOM 1558 O O . ARG A 1 184 ? -6.297 -24.141 -6.176 1 92.06 184 ARG A O 1
ATOM 1565 N N . VAL A 1 185 ? -4.633 -25.219 -5.121 1 91.56 185 VAL A N 1
ATOM 1566 C CA . VAL A 1 185 ? -4.965 -24.719 -3.785 1 91.56 185 VAL A CA 1
ATOM 1567 C C . VAL A 1 185 ? -3.684 -24.5 -2.986 1 91.56 185 VAL A C 1
ATOM 1569 O O . VAL A 1 185 ? -2.729 -25.266 -3.096 1 91.56 185 VAL A O 1
ATOM 1572 N N . LEU A 1 186 ? -3.686 -23.422 -2.287 1 93.88 186 LEU A N 1
ATOM 1573 C CA . LEU A 1 186 ? -2.625 -23.219 -1.307 1 93.88 186 LEU A CA 1
ATOM 1574 C C . LEU A 1 186 ? -2.797 -24.156 -0.119 1 93.88 186 LEU A C 1
ATOM 1576 O O . LEU A 1 186 ? -3.68 -23.953 0.718 1 93.88 186 LEU A O 1
ATOM 1580 N N . LEU A 1 187 ? -1.989 -25.156 -0.065 1 94.38 187 LEU A N 1
ATOM 1581 C CA . LEU A 1 187 ? -2.104 -26.109 1.036 1 94.38 187 LEU A CA 1
ATOM 1582 C C . LEU A 1 187 ? -1.756 -25.438 2.365 1 94.38 187 LEU A C 1
ATOM 1584 O O . LEU A 1 187 ? -2.369 -25.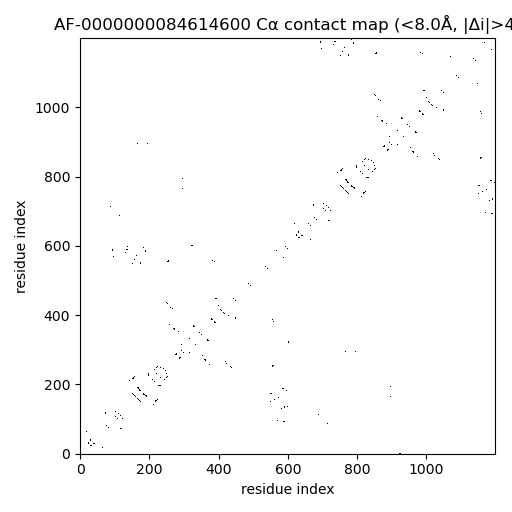75 3.393 1 94.38 187 LEU A O 1
ATOM 1588 N N . ASP A 1 188 ? -0.753 -24.656 2.248 1 93.44 188 ASP A N 1
ATOM 1589 C CA . ASP A 1 188 ? -0.303 -24.016 3.482 1 93.44 188 ASP A CA 1
ATOM 1590 C C . ASP A 1 188 ? 0.618 -22.828 3.188 1 93.44 188 ASP A C 1
ATOM 1592 O O . ASP A 1 188 ? 1.233 -22.766 2.121 1 93.44 188 ASP A O 1
ATOM 1596 N N . MET A 1 189 ? 0.585 -21.891 3.992 1 93.19 189 MET A N 1
ATOM 1597 C CA . MET A 1 189 ? 1.52 -20.766 4.062 1 93.19 189 MET A CA 1
ATOM 1598 C C . MET A 1 189 ? 2.311 -20.797 5.367 1 93.19 189 MET A C 1
ATOM 1600 O O . MET A 1 189 ? 1.913 -20.172 6.355 1 93.19 189 MET A O 1
ATOM 1604 N N . VAL A 1 190 ? 3.482 -21.359 5.312 1 93 190 VAL A N 1
ATOM 1605 C CA . VAL A 1 190 ? 4.207 -21.734 6.523 1 93 190 VAL A CA 1
ATOM 1606 C C . VAL A 1 190 ? 5.207 -20.641 6.887 1 93 190 VAL A C 1
ATOM 1608 O O . VAL A 1 190 ? 6.051 -20.266 6.07 1 93 190 VAL A O 1
ATOM 1611 N N . PRO A 1 191 ? 5.078 -20.109 8.102 1 90.06 191 PRO A N 1
ATOM 1612 C CA . PRO A 1 191 ? 6.117 -19.172 8.539 1 90.06 191 PRO A CA 1
ATOM 1613 C C . PRO A 1 191 ? 7.465 -19.859 8.758 1 90.06 191 PRO A C 1
ATOM 1615 O O . PRO A 1 191 ? 7.52 -20.984 9.258 1 90.06 191 PRO A O 1
ATOM 1618 N N . LEU A 1 192 ? 8.523 -19.266 8.344 1 88.81 192 LEU A N 1
ATOM 1619 C CA . LEU A 1 192 ? 9.875 -19.797 8.469 1 88.81 192 LEU A CA 1
ATOM 1620 C C . LEU A 1 192 ? 10.664 -19.047 9.531 1 88.81 192 LEU A C 1
ATOM 1622 O O . LEU A 1 192 ? 10.969 -17.859 9.367 1 88.81 192 LEU A O 1
ATOM 1626 N N . HIS A 1 193 ? 11.039 -19.672 10.516 1 82.38 193 HIS A N 1
ATOM 1627 C CA . HIS A 1 193 ? 11.688 -19.016 11.648 1 82.38 193 HIS A CA 1
ATOM 1628 C C . HIS A 1 193 ? 13.188 -19.281 11.664 1 82.38 193 HIS A C 1
ATOM 1630 O O . HIS A 1 193 ? 13.898 -18.812 12.555 1 82.38 193 HIS A O 1
ATOM 1636 N N . GLU A 1 194 ? 13.656 -20.062 10.727 1 83.06 194 GLU A N 1
ATOM 1637 C CA . GLU A 1 194 ? 15.07 -20.406 10.625 1 83.06 194 GLU A CA 1
ATOM 1638 C C . GLU A 1 194 ? 15.617 -20.078 9.242 1 83.06 194 GLU A C 1
ATOM 1640 O O . GLU A 1 194 ? 14.883 -19.594 8.375 1 83.06 194 GLU A O 1
ATOM 1645 N N . ARG A 1 195 ? 16.922 -20.344 9.172 1 82 195 ARG A N 1
ATOM 1646 C CA . ARG A 1 195 ? 17.547 -20.156 7.859 1 82 195 ARG A CA 1
ATOM 1647 C C . ARG A 1 195 ? 16.891 -21.062 6.816 1 82 195 ARG A C 1
ATOM 1649 O O . ARG A 1 195 ? 16.594 -22.219 7.098 1 82 195 ARG A O 1
ATOM 1656 N N . HIS A 1 196 ? 16.719 -20.516 5.664 1 88.38 196 HIS A N 1
ATOM 1657 C CA . HIS A 1 196 ? 15.992 -21.219 4.613 1 88.38 196 HIS A CA 1
ATOM 1658 C C . HIS A 1 196 ? 16.891 -22.25 3.926 1 88.38 196 HIS A C 1
ATOM 1660 O O . HIS A 1 196 ? 17.047 -22.219 2.703 1 88.38 196 HIS A O 1
ATOM 1666 N N . THR A 1 197 ? 17.391 -23.172 4.711 1 91.06 197 THR A N 1
ATOM 1667 C CA . THR A 1 197 ? 18.188 -24.234 4.141 1 91.06 197 THR A CA 1
ATOM 1668 C C . THR A 1 197 ? 17.312 -25.266 3.428 1 91.06 197 THR A C 1
ATOM 1670 O O . THR A 1 197 ? 16.109 -25.344 3.693 1 91.06 197 THR A O 1
ATOM 1673 N N . GLY A 1 198 ? 17.953 -26.016 2.482 1 94.38 198 GLY A N 1
ATOM 1674 C CA . GLY A 1 198 ? 17.203 -27.062 1.796 1 94.38 198 GLY A CA 1
ATOM 1675 C C . GLY A 1 198 ? 16.578 -28.062 2.742 1 94.38 198 GLY A C 1
ATOM 1676 O O . GLY A 1 198 ? 15.445 -28.484 2.547 1 94.38 198 GLY A O 1
ATOM 1677 N N . SER A 1 199 ? 17.281 -28.391 3.766 1 94.06 199 SER A N 1
ATOM 1678 C CA . SER A 1 199 ? 16.797 -29.359 4.742 1 94.06 199 SER A CA 1
ATOM 1679 C C . SER A 1 199 ? 15.617 -28.797 5.535 1 94.06 199 SER A C 1
ATOM 1681 O O . SER A 1 199 ? 14.648 -29.516 5.797 1 94.06 199 SER A O 1
ATOM 1683 N N . TYR A 1 200 ? 15.773 -27.562 5.93 1 94.19 200 TYR A N 1
ATOM 1684 C CA . TYR A 1 200 ? 14.695 -26.922 6.684 1 94.19 200 TYR A CA 1
ATOM 1685 C C . TYR A 1 200 ? 13.422 -26.844 5.848 1 94.19 200 TYR A C 1
ATOM 1687 O O . TYR A 1 200 ? 12.328 -27.141 6.34 1 94.19 200 TYR A O 1
ATOM 1695 N N . ILE A 1 201 ? 13.57 -26.469 4.625 1 95.81 201 ILE A N 1
ATOM 1696 C CA . ILE A 1 201 ? 12.438 -26.359 3.719 1 95.81 201 ILE A CA 1
ATOM 1697 C C . ILE A 1 201 ? 11.797 -27.734 3.539 1 95.81 201 ILE A C 1
ATOM 1699 O O . ILE A 1 201 ? 10.57 -27.859 3.531 1 95.81 201 ILE A O 1
ATOM 1703 N N . THR A 1 202 ? 12.68 -28.766 3.375 1 97.25 202 THR A N 1
ATOM 1704 C CA . THR A 1 202 ? 12.188 -30.125 3.234 1 97.25 202 THR A CA 1
ATOM 1705 C C . THR A 1 202 ? 11.328 -30.516 4.438 1 97.25 202 THR A C 1
ATOM 1707 O O . THR A 1 202 ? 10.258 -31.109 4.277 1 97.25 202 THR A O 1
ATOM 1710 N N . GLU A 1 203 ? 11.773 -30.172 5.578 1 96.44 203 GLU A N 1
ATOM 1711 C CA . GLU A 1 203 ? 11.047 -30.484 6.801 1 96.44 203 GLU A CA 1
ATOM 1712 C C . GLU A 1 203 ? 9.656 -29.859 6.789 1 96.44 203 GLU A C 1
ATOM 1714 O O . GLU A 1 203 ? 8.664 -30.531 7.105 1 96.44 203 GLU A O 1
ATOM 1719 N N . LYS A 1 204 ? 9.609 -28.641 6.426 1 95.81 204 LYS A N 1
ATOM 1720 C CA . LYS A 1 204 ? 8.344 -27.922 6.441 1 95.81 204 LYS A CA 1
ATOM 1721 C C . LYS A 1 204 ? 7.387 -28.453 5.383 1 95.81 204 LYS A C 1
ATOM 1723 O O . LYS A 1 204 ? 6.188 -28.609 5.637 1 95.81 204 LYS A O 1
ATOM 1728 N N . VAL A 1 205 ? 7.898 -28.719 4.191 1 97.12 205 VAL A N 1
ATOM 1729 C CA . VAL A 1 205 ? 7.066 -29.266 3.125 1 97.12 205 VAL A CA 1
ATOM 1730 C C . VAL A 1 205 ? 6.555 -30.656 3.52 1 97.12 205 VAL A C 1
ATOM 1732 O O . VAL A 1 205 ? 5.383 -30.969 3.307 1 97.12 205 VAL A O 1
ATOM 1735 N N . LEU A 1 206 ? 7.43 -31.469 4.148 1 96.88 206 LEU A N 1
ATOM 1736 C CA . LEU A 1 206 ? 7.059 -32.812 4.539 1 96.88 206 LEU A CA 1
ATOM 1737 C C . LEU A 1 206 ? 5.98 -32.812 5.613 1 96.88 206 LEU A C 1
ATOM 1739 O O . LEU A 1 206 ? 5.109 -33.688 5.645 1 96.88 206 LEU A O 1
ATOM 1743 N N . GLU A 1 207 ? 6.07 -31.844 6.512 1 96.44 207 GLU A N 1
ATOM 1744 C CA . GLU A 1 207 ? 5.027 -31.703 7.527 1 96.44 207 GLU A CA 1
ATOM 1745 C C . GLU A 1 207 ? 3.654 -31.531 6.891 1 96.44 207 GLU A C 1
ATOM 1747 O O . GLU A 1 207 ? 2.678 -32.156 7.328 1 96.44 207 GLU A O 1
ATOM 1752 N N . THR A 1 208 ? 3.627 -30.75 5.859 1 95.38 208 THR A N 1
ATOM 1753 C CA . THR A 1 208 ? 2.375 -30.469 5.168 1 95.38 208 THR A CA 1
ATOM 1754 C C . THR A 1 208 ? 1.906 -31.688 4.375 1 95.38 208 THR A C 1
ATOM 1756 O O . THR A 1 208 ? 0.73 -32.062 4.43 1 95.38 208 THR A O 1
ATOM 1759 N N . ILE A 1 209 ? 2.816 -32.344 3.674 1 95.81 209 ILE A N 1
ATOM 1760 C CA . ILE A 1 209 ? 2.52 -33.531 2.867 1 95.81 209 ILE A CA 1
ATOM 1761 C C . ILE A 1 209 ? 2.012 -34.656 3.764 1 95.81 209 ILE A C 1
ATOM 1763 O O . ILE A 1 209 ? 1.051 -35.344 3.42 1 95.81 209 ILE A O 1
ATOM 1767 N N . THR A 1 210 ? 2.66 -34.781 4.898 1 95.88 210 THR A N 1
ATOM 1768 C CA . THR A 1 210 ? 2.289 -35.844 5.84 1 95.88 210 THR A CA 1
ATOM 1769 C C . THR A 1 210 ? 0.908 -35.562 6.43 1 95.88 210 THR A C 1
ATOM 1771 O O . THR A 1 210 ? 0.1 -36.5 6.574 1 95.88 210 THR A O 1
ATOM 1774 N N . TYR A 1 211 ? 0.668 -34.375 6.738 1 94.75 211 TYR A N 1
ATOM 1775 C CA . TYR A 1 211 ? -0.632 -34 7.301 1 94.75 211 TYR A CA 1
ATOM 1776 C C . TYR A 1 211 ? -1.758 -34.406 6.348 1 94.75 211 TYR A C 1
ATOM 1778 O O . TYR A 1 211 ? -2.754 -35 6.766 1 94.75 211 TYR A O 1
ATOM 1786 N N . TYR A 1 212 ? -1.616 -34.094 5.086 1 94.88 212 TYR A N 1
ATOM 1787 C CA . TYR A 1 212 ? -2.684 -34.344 4.117 1 94.88 212 TYR A CA 1
ATOM 1788 C C . TYR A 1 212 ? -2.605 -35.75 3.561 1 94.88 212 TYR A C 1
ATOM 1790 O O . TYR A 1 212 ? -3.441 -36.156 2.746 1 94.88 212 TYR A O 1
ATOM 1798 N N . ASN A 1 213 ? -1.598 -36.531 3.879 1 94.12 213 ASN A N 1
ATOM 1799 C CA . ASN A 1 213 ? -1.396 -37.906 3.457 1 94.12 213 ASN A CA 1
ATOM 1800 C C . ASN A 1 213 ? -1.401 -38.031 1.938 1 94.12 213 ASN A C 1
ATOM 1802 O O . ASN A 1 213 ? -2.141 -38.844 1.382 1 94.12 213 ASN A O 1
ATOM 1806 N N . ILE A 1 214 ? -0.542 -37.219 1.295 1 95.44 214 ILE A N 1
ATOM 1807 C CA . ILE A 1 214 ? -0.553 -37.219 -0.164 1 95.44 214 ILE A CA 1
ATOM 1808 C C . ILE A 1 214 ? 0.841 -37.562 -0.689 1 95.44 214 ILE A C 1
ATOM 1810 O O . ILE A 1 214 ? 1.11 -37.438 -1.885 1 95.44 214 ILE A O 1
ATOM 1814 N N . GLY A 1 215 ? 1.738 -38 0.094 1 95.38 215 GLY A N 1
ATOM 1815 C CA . GLY A 1 215 ? 3.135 -38.219 -0.252 1 95.38 215 GLY A CA 1
ATOM 1816 C C . GLY A 1 215 ? 3.322 -39.219 -1.381 1 95.38 215 GLY A C 1
ATOM 1817 O O . GLY A 1 215 ? 4.176 -39.031 -2.248 1 95.38 215 GLY A O 1
ATOM 1818 N N . ALA A 1 216 ? 2.533 -40.219 -1.425 1 94.88 216 ALA A N 1
ATOM 1819 C CA . ALA A 1 216 ? 2.67 -41.281 -2.41 1 94.88 216 ALA A CA 1
ATOM 1820 C C . ALA A 1 216 ? 2.201 -40.844 -3.787 1 94.88 216 ALA A C 1
ATOM 1822 O O . ALA A 1 216 ? 2.545 -41.438 -4.801 1 94.88 216 ALA A O 1
ATOM 1823 N N . ARG A 1 217 ? 1.475 -39.75 -3.828 1 95.25 217 ARG A N 1
ATOM 1824 C CA . ARG A 1 217 ? 0.809 -39.375 -5.066 1 95.25 217 ARG A CA 1
ATOM 1825 C C . ARG A 1 217 ? 1.423 -38.094 -5.645 1 95.25 217 ARG A C 1
ATOM 1827 O O . ARG A 1 217 ? 0.938 -37.562 -6.645 1 95.25 217 ARG A O 1
ATOM 1834 N N . ILE A 1 218 ? 2.482 -37.594 -5.07 1 96.69 218 ILE A N 1
ATOM 1835 C CA . ILE A 1 218 ? 3.133 -36.375 -5.566 1 96.69 218 ILE A CA 1
ATOM 1836 C C . ILE A 1 218 ? 4.047 -36.719 -6.738 1 96.69 218 ILE A C 1
ATOM 1838 O O . ILE A 1 218 ? 4.988 -37.5 -6.586 1 96.69 218 ILE A O 1
ATOM 1842 N N . LEU A 1 219 ? 3.811 -36.125 -7.855 1 96 219 LEU A N 1
ATOM 1843 C CA . LEU A 1 219 ? 4.566 -36.438 -9.062 1 96 219 LEU A CA 1
ATOM 1844 C C . LEU A 1 219 ? 5.785 -35.531 -9.195 1 96 219 LEU A C 1
ATOM 1846 O O . LEU A 1 219 ? 6.801 -35.906 -9.766 1 96 219 LEU A O 1
ATOM 1850 N N . SER A 1 220 ? 5.527 -34.281 -8.742 1 97.12 220 SER A N 1
ATOM 1851 C CA . SER A 1 220 ? 6.613 -33.344 -8.984 1 97.12 220 SER A CA 1
ATOM 1852 C C . SER A 1 220 ? 6.496 -32.125 -8.07 1 97.12 220 SER A C 1
ATOM 1854 O O . SER A 1 220 ? 5.441 -31.891 -7.477 1 97.12 220 SER A O 1
ATOM 1856 N N . VAL A 1 221 ? 7.609 -31.438 -7.898 1 97.5 221 VAL A N 1
ATOM 1857 C CA . VAL A 1 221 ? 7.66 -30.125 -7.266 1 97.5 221 VAL A CA 1
ATOM 1858 C C . VAL A 1 221 ? 8.445 -29.141 -8.148 1 97.5 221 VAL A C 1
ATOM 1860 O O . VAL A 1 221 ? 9.5 -29.5 -8.68 1 97.5 221 VAL A O 1
ATOM 1863 N N . THR A 1 222 ? 7.859 -28.031 -8.422 1 96.62 222 THR A N 1
ATOM 1864 C CA . THR A 1 222 ? 8.539 -27 -9.203 1 96.62 222 THR A CA 1
ATOM 1865 C C . THR A 1 222 ? 9 -25.859 -8.305 1 96.62 222 THR A C 1
ATOM 1867 O O . THR A 1 222 ? 8.211 -25.312 -7.531 1 96.62 222 THR A O 1
ATOM 1870 N N . THR A 1 223 ? 10.234 -25.516 -8.328 1 95.81 223 THR A N 1
ATOM 1871 C CA . THR A 1 223 ? 10.828 -24.453 -7.512 1 95.81 223 THR A CA 1
ATOM 1872 C C . THR A 1 223 ? 11.75 -23.578 -8.352 1 95.81 223 THR A C 1
ATOM 1874 O O . THR A 1 223 ? 12 -23.875 -9.523 1 95.81 223 THR A O 1
ATOM 1877 N N . ASP A 1 224 ? 12.195 -22.531 -7.777 1 90.69 224 ASP A N 1
ATOM 1878 C CA . ASP A 1 224 ? 13.211 -21.734 -8.461 1 90.69 224 ASP A CA 1
ATOM 1879 C C . ASP A 1 224 ? 14.555 -22.469 -8.484 1 90.69 224 ASP A C 1
ATOM 1881 O O . ASP A 1 224 ? 14.633 -23.641 -8.117 1 90.69 224 ASP A O 1
ATOM 1885 N N . ASN A 1 225 ? 15.594 -21.891 -9.039 1 86.88 225 ASN A N 1
ATOM 1886 C CA . ASN A 1 225 ? 16.859 -22.562 -9.289 1 86.88 225 ASN A CA 1
ATOM 1887 C C . ASN A 1 225 ? 17.875 -22.266 -8.195 1 86.88 225 ASN A C 1
ATOM 1889 O O . ASN A 1 225 ? 19.094 -22.391 -8.406 1 86.88 225 ASN A O 1
ATOM 1893 N N . ALA A 1 226 ? 17.453 -21.906 -7.031 1 88.56 226 ALA A N 1
ATOM 1894 C CA . ALA A 1 226 ? 18.359 -21.578 -5.941 1 88.56 226 ALA A CA 1
ATOM 1895 C C . ALA A 1 226 ? 19.047 -22.828 -5.398 1 88.56 226 ALA A C 1
ATOM 1897 O O . ALA A 1 226 ? 18.5 -23.938 -5.488 1 88.56 226 ALA A O 1
ATOM 1898 N N . ALA A 1 227 ? 20.203 -22.688 -4.836 1 90.69 227 ALA A N 1
ATOM 1899 C CA . ALA A 1 227 ? 21 -23.812 -4.336 1 90.69 227 ALA A CA 1
ATOM 1900 C C . ALA A 1 227 ? 20.25 -24.562 -3.238 1 90.69 227 ALA A C 1
ATOM 1902 O O . ALA A 1 227 ? 20.281 -25.797 -3.193 1 90.69 227 ALA A O 1
ATOM 1903 N N . ASN A 1 228 ? 19.625 -23.828 -2.355 1 92.12 228 ASN A N 1
ATOM 1904 C CA . ASN A 1 228 ? 18.891 -24.469 -1.279 1 92.12 228 ASN A CA 1
ATOM 1905 C C . ASN A 1 228 ? 17.719 -25.297 -1.816 1 92.12 228 ASN A C 1
ATOM 1907 O O . ASN A 1 228 ? 17.391 -26.344 -1.267 1 92.12 228 ASN A O 1
ATOM 1911 N N . MET A 1 229 ? 17.141 -24.875 -2.926 1 93.62 229 MET A N 1
ATOM 1912 C CA . MET A 1 229 ? 16.016 -25.594 -3.514 1 93.62 229 MET A CA 1
ATOM 1913 C C . MET A 1 229 ? 16.469 -26.875 -4.195 1 93.62 229 MET A C 1
ATOM 1915 O O . MET A 1 229 ? 15.734 -27.859 -4.246 1 93.62 229 MET A O 1
ATOM 1919 N N . ASN A 1 230 ? 17.719 -26.891 -4.707 1 92.94 230 ASN A N 1
ATOM 1920 C CA . ASN A 1 230 ? 18.281 -28.125 -5.246 1 92.94 230 ASN A CA 1
ATOM 1921 C C . ASN A 1 230 ? 18.438 -29.188 -4.164 1 92.94 230 ASN A C 1
ATOM 1923 O O . ASN A 1 230 ? 18.125 -30.359 -4.387 1 92.94 230 ASN A O 1
ATOM 1927 N N . VAL A 1 231 ? 18.953 -28.672 -3.043 1 95.62 231 VAL A N 1
ATOM 1928 C CA . VAL A 1 231 ? 19.078 -29.594 -1.914 1 95.62 231 VAL A CA 1
ATOM 1929 C C . VAL A 1 231 ? 17.703 -30.078 -1.488 1 95.62 231 VAL A C 1
ATOM 1931 O O . VAL A 1 231 ? 17.516 -31.266 -1.223 1 95.62 231 VAL A O 1
ATOM 1934 N N . PHE A 1 232 ? 16.797 -29.203 -1.424 1 96.88 232 PHE A N 1
ATOM 1935 C CA . PHE A 1 232 ? 15.422 -29.531 -1.09 1 96.88 232 PHE A CA 1
ATOM 1936 C C . PHE A 1 232 ? 14.875 -30.594 -2.023 1 96.88 232 PHE A C 1
ATOM 1938 O O . PHE A 1 232 ? 14.328 -31.609 -1.567 1 96.88 232 PHE A O 1
ATOM 1945 N N . GLY A 1 233 ? 15 -30.406 -3.361 1 95.94 233 GLY A N 1
ATOM 1946 C CA . GLY A 1 233 ? 14.492 -31.359 -4.34 1 95.94 233 GLY A CA 1
ATOM 1947 C C . GLY A 1 233 ? 15.07 -32.75 -4.168 1 95.94 233 GLY A C 1
ATOM 1948 O O . GLY A 1 233 ? 14.336 -33.75 -4.203 1 95.94 233 GLY A O 1
ATOM 1949 N N . ARG A 1 234 ? 16.328 -32.844 -3.918 1 95.44 234 ARG A N 1
ATOM 1950 C CA . ARG A 1 234 ? 17 -34.125 -3.75 1 95.44 234 ARG A CA 1
ATOM 1951 C C . ARG A 1 234 ? 16.547 -34.812 -2.475 1 95.44 234 ARG A C 1
ATOM 1953 O O . ARG A 1 234 ? 16.219 -36.031 -2.492 1 95.44 234 ARG A O 1
ATOM 1960 N N . THR A 1 235 ? 16.531 -34.031 -1.426 1 96.94 235 THR A N 1
ATOM 1961 C CA . THR A 1 235 ? 16.156 -34.594 -0.133 1 96.94 235 THR A CA 1
ATOM 1962 C C . THR A 1 235 ? 14.703 -35.062 -0.149 1 96.94 235 THR A C 1
ATOM 1964 O O . THR A 1 235 ? 14.391 -36.125 0.379 1 96.94 235 THR A O 1
ATOM 1967 N N . LEU A 1 236 ? 13.891 -34.25 -0.72 1 97.19 236 LEU A N 1
ATOM 1968 C CA . LEU A 1 236 ? 12.484 -34.625 -0.794 1 97.19 236 LEU A CA 1
ATOM 1969 C C . LEU A 1 236 ? 12.305 -35.906 -1.602 1 97.19 236 LEU A C 1
ATOM 1971 O O . LEU A 1 236 ? 11.508 -36.781 -1.231 1 97.19 236 LEU A O 1
ATOM 1975 N N . SER A 1 237 ? 13 -36 -2.715 1 96.25 237 SER A N 1
ATOM 1976 C CA . SER A 1 237 ? 12.945 -37.219 -3.549 1 96.25 237 SER A CA 1
ATOM 1977 C C . SER A 1 237 ? 13.32 -38.438 -2.754 1 96.25 237 SER A C 1
ATOM 1979 O O . SER A 1 237 ? 12.641 -39.469 -2.836 1 96.25 237 SER A O 1
ATOM 1981 N N . GLU A 1 238 ? 14.32 -38.375 -1.964 1 96.38 238 GLU A N 1
ATOM 1982 C CA . GLU A 1 238 ? 14.789 -39.5 -1.148 1 96.38 238 GLU A CA 1
ATOM 1983 C C . GLU A 1 238 ? 13.742 -39.906 -0.116 1 96.38 238 GLU A C 1
ATOM 1985 O O . GLU A 1 238 ? 13.477 -41.094 0.07 1 96.38 238 GLU A O 1
ATOM 1990 N N . VAL A 1 239 ? 13.219 -38.938 0.455 1 96 239 VAL A N 1
ATOM 1991 C CA . VAL A 1 239 ? 12.258 -39.219 1.518 1 96 239 VAL A CA 1
ATOM 1992 C C . VAL A 1 239 ? 10.984 -39.812 0.921 1 96 239 VAL A C 1
ATOM 1994 O O . VAL A 1 239 ? 10.406 -40.75 1.488 1 96 239 VAL A O 1
ATOM 1997 N N . LEU A 1 240 ? 10.523 -39.25 -0.181 1 96.31 240 LEU A N 1
ATOM 1998 C CA . LEU A 1 240 ? 9.312 -39.781 -0.809 1 96.31 240 LEU A CA 1
ATOM 1999 C C . LEU A 1 240 ? 9.508 -41.219 -1.271 1 96.31 240 LEU A C 1
ATOM 2001 O O . LEU A 1 240 ? 8.578 -42.031 -1.2 1 96.31 240 LEU A O 1
ATOM 2005 N N . GLN A 1 241 ? 10.648 -41.531 -1.744 1 95.38 241 GLN A N 1
ATOM 2006 C CA . GLN A 1 241 ? 10.961 -42.906 -2.16 1 95.38 241 GLN A CA 1
ATOM 2007 C C . GLN A 1 241 ? 10.969 -43.844 -0.965 1 95.38 241 GLN A C 1
ATOM 2009 O O . GLN A 1 241 ? 10.375 -44.938 -1.015 1 95.38 241 GLN A O 1
ATOM 2014 N N . SER A 1 242 ? 11.602 -43.5 0.104 1 95.81 242 SER A N 1
ATOM 2015 C CA . SER A 1 242 ? 11.789 -44.375 1.259 1 95.81 242 SER A CA 1
ATOM 2016 C C . SER A 1 242 ? 10.5 -44.5 2.062 1 95.81 242 SER A C 1
ATOM 2018 O O . SER A 1 242 ? 10.125 -45.625 2.443 1 95.81 242 SER A O 1
ATOM 2020 N N . LYS A 1 243 ? 9.859 -43.438 2.25 1 94.25 243 LYS A N 1
ATOM 2021 C CA . LYS A 1 243 ? 8.719 -43.438 3.158 1 94.25 243 LYS A CA 1
ATOM 2022 C C . LYS A 1 243 ? 7.434 -43.812 2.428 1 94.25 243 LYS A C 1
ATOM 2024 O O . LYS A 1 243 ? 6.543 -44.438 3.006 1 94.25 243 LYS A O 1
ATOM 2029 N N . TYR A 1 244 ? 7.336 -43.438 1.164 1 93.81 244 TYR A N 1
ATOM 2030 C CA . TYR A 1 244 ? 6.059 -43.594 0.476 1 93.8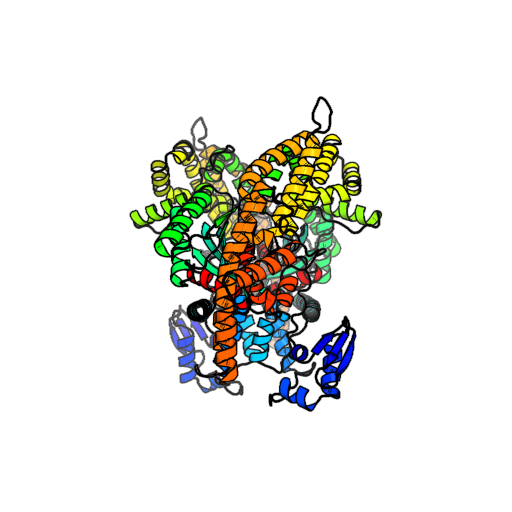1 244 TYR A CA 1
ATOM 2031 C C . TYR A 1 244 ? 6.203 -44.5 -0.742 1 93.81 244 TYR A C 1
ATOM 2033 O O . TYR A 1 244 ? 5.242 -44.719 -1.479 1 93.81 244 TYR A O 1
ATOM 2041 N N . ASN A 1 245 ? 7.387 -44.969 -1.06 1 93.19 245 ASN A N 1
ATOM 2042 C CA . ASN A 1 245 ? 7.668 -45.812 -2.234 1 93.19 245 ASN A CA 1
ATOM 2043 C C . ASN A 1 245 ? 7.289 -45.094 -3.523 1 93.19 245 ASN A C 1
ATOM 2045 O O . ASN A 1 245 ? 6.742 -45.688 -4.445 1 93.19 245 ASN A O 1
ATOM 2049 N N . ASN A 1 246 ? 7.402 -43.812 -3.471 1 92.81 246 ASN A N 1
ATOM 2050 C CA . ASN A 1 246 ? 7.133 -42.969 -4.637 1 92.81 246 ASN A CA 1
ATOM 2051 C C . ASN A 1 246 ? 8.359 -42.844 -5.535 1 92.81 246 ASN A C 1
ATOM 2053 O O . ASN A 1 246 ? 9.219 -42 -5.305 1 92.81 246 ASN A O 1
ATOM 2057 N N . LEU A 1 247 ? 8.383 -43.531 -6.625 1 87.12 247 LEU A N 1
ATOM 2058 C CA . LEU A 1 247 ? 9.539 -43.594 -7.504 1 87.12 247 LEU A CA 1
ATOM 2059 C C . LEU A 1 247 ? 9.359 -42.656 -8.695 1 87.12 247 LEU A C 1
ATOM 2061 O O . LEU A 1 247 ? 10.312 -42.344 -9.414 1 87.12 247 LEU A O 1
ATOM 2065 N N . ASP A 1 248 ? 8.25 -42.094 -8.844 1 87 248 ASP A N 1
ATOM 2066 C CA . ASP A 1 248 ? 7.938 -41.281 -10.031 1 87 248 ASP A CA 1
ATOM 2067 C C . ASP A 1 248 ? 8.195 -39.812 -9.797 1 87 248 ASP A C 1
ATOM 2069 O O . ASP A 1 248 ? 8.109 -39 -10.719 1 87 248 ASP A O 1
ATOM 2073 N N . PHE A 1 249 ? 8.602 -39.438 -8.609 1 94.62 249 PHE A N 1
ATOM 2074 C CA . PHE A 1 249 ? 8.719 -38.062 -8.227 1 94.62 249 PHE A CA 1
ATOM 2075 C C . PHE A 1 249 ? 9.883 -37.375 -8.953 1 94.62 249 PHE A C 1
ATOM 2077 O O . PHE A 1 249 ? 10.945 -37.969 -9.102 1 94.62 249 PHE A O 1
ATOM 2084 N N . GLU A 1 250 ? 9.656 -36.156 -9.383 1 95.06 250 GLU A N 1
ATOM 2085 C CA . GLU A 1 250 ? 10.719 -35.375 -10.016 1 95.06 250 GLU A CA 1
ATOM 2086 C C . GLU A 1 250 ? 10.703 -33.938 -9.547 1 95.06 250 GLU A C 1
ATOM 2088 O O . GLU A 1 250 ? 9.641 -33.344 -9.297 1 95.06 250 GLU A O 1
ATOM 2093 N N . HIS A 1 251 ? 11.875 -33.344 -9.414 1 96 251 HIS A N 1
ATOM 2094 C CA . HIS A 1 251 ? 12.039 -31.938 -9.117 1 96 251 HIS A CA 1
ATOM 2095 C C . HIS A 1 251 ? 12.242 -31.125 -10.391 1 96 251 HIS A C 1
ATOM 2097 O O . HIS A 1 251 ? 13.188 -31.375 -11.141 1 96 251 HIS A O 1
ATOM 2103 N N . VAL A 1 252 ? 11.352 -30.219 -10.648 1 95.44 252 VAL A N 1
ATOM 2104 C CA . VAL A 1 252 ? 11.383 -29.406 -11.852 1 95.44 252 VAL A CA 1
ATOM 2105 C C . VAL A 1 252 ? 11.883 -28 -11.516 1 95.44 252 VAL A C 1
ATOM 2107 O O . VAL A 1 252 ? 11.422 -27.391 -10.555 1 95.44 252 VAL A O 1
ATOM 2110 N N . HIS A 1 253 ? 12.82 -27.516 -12.32 1 94.56 253 HIS A N 1
ATOM 2111 C CA . HIS A 1 253 ? 13.273 -26.141 -12.18 1 94.56 253 HIS A CA 1
ATOM 2112 C C . HIS A 1 253 ? 12.367 -25.188 -12.945 1 94.56 253 HIS A C 1
ATOM 2114 O O . HIS A 1 253 ? 11.961 -25.469 -14.078 1 94.56 253 HIS A O 1
ATOM 2120 N N . CYS A 1 254 ? 12.047 -24.125 -12.305 1 94.06 254 CYS A N 1
ATOM 2121 C CA . CYS A 1 254 ? 11.125 -23.156 -12.891 1 94.06 254 CYS A CA 1
ATOM 2122 C C . CYS A 1 254 ? 11.695 -22.562 -14.172 1 94.06 254 CYS A C 1
ATOM 2124 O O . CYS A 1 254 ? 12.719 -21.875 -14.141 1 94.06 254 CYS A O 1
ATOM 2126 N N . ALA A 1 255 ? 11.016 -22.766 -15.266 1 93.25 255 ALA A N 1
ATOM 2127 C CA . ALA A 1 255 ? 11.461 -22.297 -16.578 1 93.25 255 ALA A CA 1
ATOM 2128 C C . ALA A 1 255 ? 11.484 -20.766 -16.641 1 93.25 255 ALA A C 1
ATOM 2130 O O . ALA A 1 255 ? 12.336 -20.188 -17.312 1 93.25 255 ALA A O 1
ATOM 2131 N N . ALA A 1 256 ? 10.531 -20.172 -15.984 1 90.25 256 ALA A N 1
ATOM 2132 C CA . ALA A 1 256 ? 10.484 -18.719 -15.977 1 90.25 256 ALA A CA 1
ATOM 2133 C C . ALA A 1 256 ? 11.727 -18.141 -15.305 1 90.25 256 ALA A C 1
ATOM 2135 O O . ALA A 1 256 ? 12.266 -17.125 -15.758 1 90.25 256 ALA A O 1
ATOM 2136 N N . HIS A 1 257 ? 12.172 -18.719 -14.25 1 89.25 257 HIS A N 1
ATOM 2137 C CA . HIS A 1 257 ? 13.391 -18.266 -13.578 1 89.25 257 HIS A CA 1
ATOM 2138 C C . HIS A 1 257 ? 14.609 -18.469 -14.461 1 89.25 257 HIS A C 1
ATOM 2140 O O . HIS A 1 257 ? 15.531 -17.656 -14.453 1 89.25 257 HIS A O 1
ATOM 2146 N N . VAL A 1 258 ? 14.641 -19.562 -15.141 1 92.38 258 VAL A N 1
ATOM 2147 C CA . VAL A 1 258 ? 15.734 -19.844 -16.062 1 92.38 258 VAL A CA 1
ATOM 2148 C C . VAL A 1 258 ? 15.797 -18.75 -17.141 1 92.38 258 VAL A C 1
ATOM 2150 O O . VAL A 1 258 ? 16.875 -18.234 -17.438 1 92.38 258 VAL A O 1
ATOM 2153 N N . LEU A 1 259 ? 14.648 -18.484 -17.703 1 90.94 259 LEU A N 1
ATOM 2154 C CA . LEU A 1 259 ? 14.578 -17.422 -18.719 1 90.94 259 LEU A CA 1
ATOM 2155 C C . LEU A 1 259 ? 15.055 -16.094 -18.141 1 90.94 259 LEU A C 1
ATOM 2157 O O . LEU A 1 259 ? 15.758 -15.344 -18.812 1 90.94 259 LEU A O 1
ATOM 2161 N N . ASN A 1 260 ? 14.648 -15.805 -16.953 1 88.06 260 ASN A N 1
ATOM 2162 C CA . ASN A 1 260 ? 15.07 -14.578 -16.297 1 88.06 260 ASN A CA 1
ATOM 2163 C C . ASN A 1 260 ? 16.578 -14.508 -16.141 1 88.06 260 ASN A C 1
ATOM 2165 O O . ASN A 1 260 ? 17.188 -13.453 -16.359 1 88.06 260 ASN A O 1
ATOM 2169 N N . LEU A 1 261 ? 17.172 -15.578 -15.766 1 88.31 261 LEU A N 1
ATOM 2170 C CA . LEU A 1 261 ? 18.625 -15.633 -15.609 1 88.31 261 LEU A CA 1
ATOM 2171 C C . LEU A 1 261 ? 19.328 -15.383 -16.938 1 88.31 261 LEU A C 1
ATOM 2173 O O . LEU A 1 261 ? 20.312 -14.641 -17 1 88.31 261 LEU A O 1
ATOM 2177 N N . ALA A 1 262 ? 18.812 -15.969 -17.953 1 91.94 262 ALA A N 1
ATOM 2178 C CA . ALA A 1 262 ? 19.391 -15.82 -19.281 1 91.94 262 ALA A CA 1
ATOM 2179 C C . ALA A 1 262 ? 19.297 -14.375 -19.766 1 91.94 262 ALA A C 1
ATOM 2181 O O . ALA A 1 262 ? 20.297 -13.789 -20.188 1 91.94 262 ALA A O 1
ATOM 2182 N N . VAL A 1 263 ? 18.125 -13.82 -19.641 1 91.31 263 VAL A N 1
ATOM 2183 C CA . VAL A 1 263 ? 17.891 -12.461 -20.109 1 91.31 263 VAL A CA 1
ATOM 2184 C C . VAL A 1 263 ? 18.734 -11.484 -19.297 1 91.31 263 VAL A C 1
ATOM 2186 O O . VAL A 1 263 ? 19.328 -10.562 -19.859 1 91.31 263 VAL A O 1
ATOM 2189 N N . SER A 1 264 ? 18.734 -11.68 -17.984 1 87.44 264 SER A N 1
ATOM 2190 C CA . SER A 1 264 ? 19.531 -10.812 -17.109 1 87.44 264 SER A CA 1
ATOM 2191 C C . SER A 1 264 ? 21 -10.836 -17.484 1 87.44 264 SER A C 1
ATOM 2193 O O . SER A 1 264 ? 21.672 -9.805 -17.438 1 87.44 264 SER A O 1
ATOM 2195 N N . ASP A 1 265 ? 21.453 -11.977 -17.828 1 88.69 265 ASP A N 1
ATOM 2196 C CA . ASP A 1 265 ? 22.859 -12.109 -18.219 1 88.69 265 ASP A CA 1
ATOM 2197 C C . ASP A 1 265 ? 23.141 -11.367 -19.516 1 88.69 265 ASP A C 1
ATOM 2199 O O . ASP A 1 265 ? 24.188 -10.734 -19.672 1 88.69 265 ASP A O 1
ATOM 2203 N N . GLY A 1 266 ? 22.266 -11.461 -20.438 1 87.62 266 GLY A N 1
ATOM 2204 C CA . GLY A 1 266 ? 22.406 -10.734 -21.688 1 87.62 266 GLY A CA 1
ATOM 2205 C C . GLY A 1 266 ? 22.328 -9.234 -21.516 1 87.62 266 GLY A C 1
ATOM 2206 O O . GLY A 1 266 ? 23.062 -8.484 -22.156 1 87.62 266 GLY A O 1
ATOM 2207 N N . MET A 1 267 ? 21.469 -8.797 -20.656 1 88.19 267 MET A N 1
ATOM 2208 C CA . MET A 1 267 ? 21.219 -7.375 -20.453 1 88.19 267 MET A CA 1
ATOM 2209 C C . MET A 1 267 ? 22.406 -6.699 -19.812 1 88.19 267 MET A C 1
ATOM 2211 O O . MET A 1 267 ? 22.578 -5.48 -19.906 1 88.19 267 MET A O 1
ATOM 2215 N N . LYS A 1 268 ? 23.25 -7.414 -19.141 1 86.44 268 LYS A N 1
ATOM 2216 C CA . LYS A 1 268 ? 24.453 -6.859 -18.516 1 86.44 268 LYS A CA 1
ATOM 2217 C C . LYS A 1 268 ? 25.344 -6.176 -19.531 1 86.44 268 LYS A C 1
ATOM 2219 O O . LYS A 1 268 ? 26.031 -5.199 -19.219 1 86.44 268 LYS A O 1
ATOM 2224 N N . ILE A 1 269 ? 25.281 -6.641 -20.75 1 85.56 269 ILE A N 1
ATOM 2225 C CA . ILE A 1 269 ? 26.125 -6.113 -21.812 1 85.56 269 ILE A CA 1
ATOM 2226 C C . ILE A 1 269 ? 25.75 -4.664 -22.094 1 85.56 269 ILE A C 1
ATOM 2228 O O . ILE A 1 269 ? 26.609 -3.836 -22.391 1 85.56 269 ILE A O 1
ATOM 2232 N N . ILE A 1 270 ? 24.5 -4.375 -21.938 1 84.94 270 ILE A N 1
ATOM 2233 C CA . ILE A 1 270 ? 24.047 -3.027 -22.25 1 84.94 270 ILE A CA 1
ATOM 2234 C C . ILE A 1 270 ? 23.516 -2.348 -20.984 1 84.94 270 ILE A C 1
ATOM 2236 O O . ILE A 1 270 ? 22.578 -1.552 -21.047 1 84.94 270 ILE A O 1
ATOM 2240 N N . ALA A 1 271 ? 23.969 -2.746 -19.906 1 83.62 271 ALA A N 1
ATOM 2241 C CA . ALA A 1 271 ? 23.5 -2.254 -18.625 1 83.62 271 ALA A CA 1
ATOM 2242 C C . ALA A 1 271 ? 23.562 -0.73 -18.562 1 83.62 271 ALA A C 1
ATOM 2244 O O . ALA A 1 271 ? 22.672 -0.089 -17.984 1 83.62 271 ALA A O 1
ATOM 2245 N N . ASN A 1 272 ? 24.516 -0.162 -19.156 1 81.94 272 ASN A N 1
ATOM 2246 C CA . ASN A 1 272 ? 24.703 1.285 -19.141 1 81.94 272 ASN A CA 1
ATOM 2247 C C . ASN A 1 272 ? 23.562 2.002 -19.875 1 81.94 272 ASN A C 1
ATOM 2249 O O . ASN A 1 272 ? 23.016 2.982 -19.359 1 81.94 272 ASN A O 1
ATOM 2253 N N . SER A 1 273 ? 23.266 1.452 -21 1 82.44 273 SER A N 1
ATOM 2254 C CA . SER A 1 273 ? 22.203 2.064 -21.781 1 82.44 273 SER A CA 1
ATOM 2255 C C . SER A 1 273 ? 20.859 1.936 -21.078 1 82.44 273 SER A C 1
ATOM 2257 O O . SER A 1 273 ? 20.031 2.85 -21.125 1 82.44 273 SER A O 1
ATOM 2259 N N . ILE A 1 274 ? 20.656 0.832 -20.438 1 83.75 274 ILE A N 1
ATOM 2260 C CA . ILE A 1 274 ? 19.406 0.599 -19.719 1 83.75 274 ILE A CA 1
ATOM 2261 C C . ILE A 1 274 ? 19.312 1.539 -18.516 1 83.75 274 ILE A C 1
ATOM 2263 O O . ILE A 1 274 ? 18.25 2.086 -18.219 1 83.75 274 ILE A O 1
ATOM 2267 N N . THR A 1 275 ? 20.359 1.643 -17.844 1 79.94 275 THR A N 1
ATOM 2268 C CA . THR A 1 275 ? 20.406 2.541 -16.703 1 79.94 275 THR A CA 1
ATOM 2269 C C . THR A 1 275 ? 20.125 3.979 -17.125 1 79.94 275 THR A C 1
ATOM 2271 O O . THR A 1 275 ? 19.422 4.715 -16.422 1 79.94 275 THR A O 1
ATOM 2274 N N . LYS A 1 276 ? 20.688 4.391 -18.266 1 78.06 276 LYS A N 1
ATOM 2275 C CA . LYS A 1 276 ? 20.422 5.723 -18.797 1 78.06 276 LYS A CA 1
ATOM 2276 C C . LYS A 1 276 ? 18.938 5.902 -19.125 1 78.06 276 LYS A C 1
ATOM 2278 O O . LYS A 1 276 ? 18.375 6.969 -18.891 1 78.06 276 LYS A O 1
ATOM 2283 N N . LEU A 1 277 ? 18.469 4.816 -19.656 1 80.44 277 LEU A N 1
ATOM 2284 C CA . LEU A 1 277 ? 17.047 4.852 -19.984 1 80.44 277 LEU A CA 1
ATOM 2285 C C . LEU A 1 277 ? 16.203 4.984 -18.719 1 80.44 277 LEU A C 1
ATOM 2287 O O . LEU A 1 277 ? 15.195 5.688 -18.719 1 80.44 277 LEU A O 1
ATOM 2291 N N . ARG A 1 278 ? 16.641 4.082 -17.625 1 76.38 278 ARG A N 1
ATOM 2292 C CA . ARG A 1 278 ? 15.938 4.051 -16.344 1 76.38 278 ARG A CA 1
ATOM 2293 C C . ARG A 1 278 ? 16.094 5.379 -15.609 1 76.38 278 ARG A C 1
ATOM 2295 O O . ARG A 1 278 ? 15.102 5.965 -15.164 1 76.38 278 ARG A O 1
ATOM 2302 N N . ASN A 1 279 ? 17.531 5.074 -14.859 1 63.72 279 ASN A N 1
ATOM 2303 C CA . ASN A 1 279 ? 17.891 6.125 -13.922 1 63.72 279 ASN A CA 1
ATOM 2304 C C . ASN A 1 279 ? 18.578 7.293 -14.625 1 63.72 279 ASN A C 1
ATOM 2306 O O . ASN A 1 279 ? 19.172 7.117 -15.695 1 63.72 279 ASN A O 1
ATOM 2310 N N . PHE A 1 280 ? 18.266 8.234 -14.344 1 43.31 280 PHE A N 1
ATOM 2311 C CA . PHE A 1 280 ? 19.219 9.281 -14.68 1 43.31 280 PHE A CA 1
ATOM 2312 C C . PHE A 1 280 ? 20.594 8.977 -14.094 1 43.31 280 PHE A C 1
ATOM 2314 O O . PHE A 1 280 ? 20.703 8.297 -13.07 1 43.31 280 PHE A O 1
ATOM 2321 N N . ALA A 1 281 ? 21.828 9.094 -14.609 1 37.47 281 ALA A N 1
ATOM 2322 C CA . ALA A 1 281 ? 23.234 8.992 -14.227 1 37.47 281 ALA A CA 1
ATOM 2323 C C . ALA A 1 281 ? 23.406 9.195 -12.719 1 37.47 281 ALA A C 1
ATOM 2325 O O . ALA A 1 281 ? 22.609 9.891 -12.086 1 37.47 281 ALA A O 1
ATOM 2326 N N . PRO A 1 282 ? 24.219 8.375 -12 1 37.03 282 PRO A N 1
ATOM 2327 C CA . PRO A 1 282 ? 24.703 8.641 -10.641 1 37.03 282 PRO A CA 1
ATOM 2328 C C . PRO A 1 282 ? 24.594 10.109 -10.25 1 37.03 282 PRO A C 1
ATOM 2330 O O . PRO A 1 282 ? 24.625 10.438 -9.062 1 37.03 282 PRO A O 1
ATOM 2333 N N . ILE A 1 283 ? 25.328 11.07 -10.914 1 36.66 283 ILE A N 1
ATOM 2334 C CA . ILE A 1 283 ? 25.547 12.477 -10.594 1 36.66 283 ILE A CA 1
ATOM 2335 C C . ILE A 1 283 ? 24.234 13.227 -10.602 1 36.66 283 ILE A C 1
ATOM 2337 O O . ILE A 1 283 ? 23.266 12.805 -11.25 1 36.66 283 ILE A O 1
ATOM 2341 N N . LYS A 1 284 ? 24.125 14.664 -10.477 1 38.72 284 LYS A N 1
ATOM 2342 C CA . LYS A 1 284 ? 23.156 15.766 -10.383 1 38.72 284 LYS A CA 1
ATOM 2343 C C . LYS A 1 284 ? 22.047 15.625 -11.422 1 38.72 284 LYS A C 1
ATOM 2345 O O . LYS A 1 284 ? 21.109 16.422 -11.453 1 38.72 284 LYS A O 1
ATOM 2350 N N . THR A 1 285 ? 22.078 15.047 -12.68 1 38.78 285 THR A N 1
ATOM 2351 C CA . THR A 1 285 ? 21.328 15.352 -13.891 1 38.78 285 THR A CA 1
ATOM 2352 C C . THR A 1 285 ? 20.297 14.266 -14.172 1 38.78 285 THR A C 1
ATOM 2354 O O . THR A 1 285 ? 20.641 13.172 -14.617 1 38.78 285 THR A O 1
ATOM 2357 N N . LYS A 1 286 ? 19.234 14.094 -13.594 1 46.25 286 LYS A N 1
ATOM 2358 C CA . LYS A 1 286 ? 17.984 13.336 -13.617 1 46.25 286 LYS A CA 1
ATOM 2359 C C . LYS A 1 286 ? 17.359 13.344 -15.008 1 46.25 286 LYS A C 1
ATOM 2361 O O . LYS A 1 286 ? 16.672 14.297 -15.391 1 46.25 286 LYS A O 1
ATOM 2366 N N . CYS A 1 287 ? 18.078 12.68 -16.172 1 51.47 287 CYS A N 1
ATOM 2367 C CA . CYS A 1 287 ? 17.453 12.836 -17.484 1 51.47 287 CYS A CA 1
ATOM 2368 C C . CYS A 1 287 ? 16.969 11.5 -18.016 1 51.47 287 CYS A C 1
ATOM 2370 O O . CYS A 1 287 ? 17.734 10.531 -18.062 1 51.47 287 CYS A O 1
ATOM 2372 N N . GLY A 1 288 ? 15.945 10.656 -17.547 1 56.66 288 GLY A N 1
ATOM 2373 C CA . GLY A 1 288 ? 15.336 9.477 -18.125 1 56.66 288 GLY A CA 1
ATOM 2374 C C . GLY A 1 288 ? 13.867 9.336 -17.797 1 56.66 288 GLY A C 1
ATOM 2375 O O . GLY A 1 288 ? 13.18 10.336 -17.578 1 56.66 288 GLY A O 1
ATOM 2376 N N . ALA A 1 289 ? 13.406 8.008 -18.125 1 59.41 289 ALA A N 1
ATOM 2377 C CA . ALA A 1 289 ? 11.992 7.738 -17.906 1 59.41 289 ALA A CA 1
ATOM 2378 C C . ALA A 1 289 ? 11.562 8.164 -16.516 1 59.41 289 ALA A C 1
ATOM 2380 O O . ALA A 1 289 ? 10.484 8.742 -16.328 1 59.41 289 ALA A O 1
ATOM 2381 N N . SER A 1 290 ? 12.5 7.902 -15.664 1 64.5 290 SER A N 1
ATOM 2382 C CA . SER A 1 290 ? 12.203 8.258 -14.281 1 64.5 290 SER A CA 1
ATOM 2383 C C . SER A 1 290 ? 12.102 9.773 -14.117 1 64.5 290 SER A C 1
ATOM 2385 O O . SER A 1 290 ? 11.211 10.266 -13.422 1 64.5 290 SER A O 1
ATOM 2387 N N . TYR A 1 291 ? 12.977 10.484 -14.82 1 67.69 291 TYR A N 1
ATOM 2388 C CA . TYR A 1 291 ? 12.992 11.938 -14.711 1 67.69 291 TYR A CA 1
ATOM 2389 C C . TYR A 1 291 ? 11.742 12.547 -15.336 1 67.69 291 TYR A C 1
ATOM 2391 O O . TYR A 1 291 ? 11.133 13.453 -14.766 1 67.69 291 TYR A O 1
ATOM 2399 N N . ILE A 1 292 ? 11.391 12.008 -16.438 1 69 292 ILE A N 1
ATOM 2400 C CA . ILE A 1 292 ? 10.211 12.5 -17.125 1 69 292 ILE A CA 1
ATOM 2401 C C . ILE A 1 292 ? 8.969 12.25 -16.266 1 69 292 ILE A C 1
ATOM 2403 O O . ILE A 1 292 ? 8.086 13.109 -16.172 1 69 292 ILE A O 1
ATOM 2407 N N . ARG A 1 293 ? 9.055 11.125 -15.609 1 67.56 293 ARG A N 1
ATOM 2408 C CA . ARG A 1 293 ? 7.891 10.758 -14.805 1 67.56 293 ARG A CA 1
ATOM 2409 C C . ARG A 1 293 ? 7.848 11.555 -13.508 1 67.56 293 ARG A C 1
ATOM 2411 O O . ARG A 1 293 ? 6.77 11.938 -13.047 1 67.56 293 ARG A O 1
ATOM 2418 N N . LYS A 1 294 ? 8.992 11.773 -12.984 1 68.38 294 LYS A N 1
ATOM 2419 C CA . LYS A 1 294 ? 9.062 12.391 -11.664 1 68.38 294 LYS A CA 1
ATOM 2420 C C . LYS A 1 294 ? 8.945 13.914 -11.766 1 68.38 294 LYS A C 1
ATOM 2422 O O . LYS A 1 294 ? 8.422 14.562 -10.859 1 68.38 294 LYS A O 1
ATOM 2427 N N . SER A 1 295 ? 9.484 14.445 -12.891 1 71.25 295 SER A N 1
ATOM 2428 C CA . SER A 1 295 ? 9.375 15.883 -13.102 1 71.25 295 SER A CA 1
ATOM 2429 C C . SER A 1 295 ? 7.996 16.266 -13.633 1 71.25 295 SER A C 1
ATOM 2431 O O . SER A 1 295 ? 7.668 15.969 -14.789 1 71.25 295 SER A O 1
ATOM 2433 N N . GLN A 1 296 ? 7.246 16.875 -12.781 1 72 296 GLN A N 1
ATOM 2434 C CA . GLN A 1 296 ? 5.883 17.25 -13.156 1 72 296 GLN A CA 1
ATOM 2435 C C . GLN A 1 296 ? 5.871 18.125 -14.406 1 72 296 GLN A C 1
ATOM 2437 O O . GLN A 1 296 ? 5.098 17.875 -15.336 1 72 296 GLN A O 1
ATOM 2442 N N . PRO A 1 297 ? 6.789 19.109 -14.508 1 71.94 297 PRO A N 1
ATOM 2443 C CA . PRO A 1 297 ? 6.781 19.922 -15.719 1 71.94 297 PRO A CA 1
ATOM 2444 C C . PRO A 1 297 ? 7.074 19.109 -16.984 1 71.94 297 PRO A C 1
ATOM 2446 O O . PRO A 1 297 ? 6.426 19.312 -18.016 1 71.94 297 PRO A O 1
ATOM 2449 N N . LEU A 1 298 ? 8.016 18.266 -16.906 1 76.75 298 LEU A N 1
ATOM 2450 C CA . LEU A 1 298 ? 8.375 17.469 -18.078 1 76.75 298 LEU A CA 1
ATOM 2451 C C . LEU A 1 298 ? 7.234 16.531 -18.453 1 76.75 298 LEU A C 1
ATOM 2453 O O . LEU A 1 298 ? 6.984 16.297 -19.641 1 76.75 298 LEU A O 1
ATOM 2457 N N . PHE A 1 299 ? 6.676 16.031 -17.391 1 78.69 299 PHE A N 1
ATOM 2458 C CA . PHE A 1 299 ? 5.551 15.117 -17.609 1 78.69 299 PHE A CA 1
ATOM 2459 C C . PHE A 1 299 ? 4.41 15.828 -18.328 1 78.69 299 PHE A C 1
ATOM 2461 O O . PHE A 1 299 ? 3.822 15.281 -19.266 1 78.69 299 PHE A O 1
ATOM 2468 N N . GLU A 1 300 ? 4.133 17.031 -17.891 1 78.31 300 GLU A N 1
ATOM 2469 C CA . GLU A 1 300 ? 3.078 17.812 -18.516 1 78.31 300 GLU A CA 1
ATOM 2470 C C . GLU A 1 300 ? 3.461 18.219 -19.938 1 78.31 300 GLU A C 1
ATOM 2472 O O . GLU A 1 300 ? 2.611 18.25 -20.828 1 78.31 300 GLU A O 1
ATOM 2477 N N . ASP A 1 301 ? 4.68 18.547 -20.156 1 82.94 301 ASP A N 1
ATOM 2478 C CA . ASP A 1 301 ? 5.156 18.891 -21.484 1 82.94 301 ASP A CA 1
ATOM 2479 C C . ASP A 1 301 ? 4.996 17.703 -22.438 1 82.94 301 ASP A C 1
ATOM 2481 O O . ASP A 1 301 ? 4.602 17.875 -23.594 1 82.94 301 ASP A O 1
ATOM 2485 N N . LEU A 1 302 ? 5.359 16.594 -21.953 1 86.88 302 LEU A N 1
ATOM 2486 C CA . LEU A 1 302 ? 5.215 15.398 -22.766 1 86.88 302 LEU A CA 1
ATOM 2487 C C . LEU A 1 302 ? 3.756 15.164 -23.141 1 86.88 302 LEU A C 1
ATOM 2489 O O . LEU A 1 302 ? 3.453 14.812 -24.281 1 86.88 302 LEU A O 1
ATOM 2493 N N . LYS A 1 303 ? 2.938 15.359 -22.156 1 85.38 303 LYS A N 1
ATOM 2494 C CA . LYS A 1 303 ? 1.506 15.211 -22.406 1 85.38 303 LYS A CA 1
ATOM 2495 C C . LYS A 1 303 ? 1.031 16.172 -23.5 1 85.38 303 LYS A C 1
ATOM 2497 O O . LYS A 1 303 ? 0.249 15.781 -24.375 1 85.38 303 LYS A O 1
ATOM 2502 N N . LYS A 1 304 ? 1.455 17.359 -23.438 1 87 304 LYS A N 1
ATOM 2503 C CA . LYS A 1 304 ? 1.101 18.359 -24.422 1 87 304 LYS A CA 1
ATOM 2504 C C . LYS A 1 304 ? 1.59 17.953 -25.812 1 87 304 LYS A C 1
ATOM 2506 O O . LYS A 1 304 ? 0.912 18.203 -26.812 1 87 304 LYS A O 1
ATOM 2511 N N . ILE A 1 305 ? 2.736 17.438 -25.906 1 90.62 305 ILE A N 1
ATOM 2512 C CA . ILE A 1 305 ? 3.303 17 -27.172 1 90.62 305 ILE A CA 1
ATOM 2513 C C . ILE A 1 305 ? 2.422 15.906 -27.781 1 90.62 305 ILE A C 1
ATOM 2515 O O . ILE A 1 305 ? 2.152 15.922 -28.984 1 90.62 305 ILE A O 1
ATOM 2519 N N . PHE A 1 306 ? 1.993 15.016 -26.938 1 91.06 306 PHE A N 1
ATOM 2520 C CA . PHE A 1 306 ? 1.094 13.977 -27.406 1 91.06 306 PHE A CA 1
ATOM 2521 C C . PHE A 1 306 ? -0.197 14.578 -27.953 1 91.06 306 PHE A C 1
ATOM 2523 O O . PHE A 1 306 ? -0.695 14.156 -29 1 91.06 306 PHE A O 1
ATOM 2530 N N . GLU A 1 307 ? -0.66 15.523 -27.25 1 89.88 307 GLU A N 1
ATOM 2531 C CA . GLU A 1 307 ? -1.891 16.188 -27.656 1 89.88 307 GLU A CA 1
ATOM 2532 C C . GLU A 1 307 ? -1.714 16.906 -29 1 89.88 307 GLU A C 1
ATOM 2534 O O . GLU A 1 307 ? -2.594 16.844 -29.859 1 89.88 307 GLU A O 1
ATOM 2539 N N . LEU A 1 308 ? -0.648 17.578 -29.188 1 91.31 308 LEU A N 1
ATOM 2540 C CA . LEU A 1 308 ? -0.352 18.297 -30.406 1 91.31 308 LEU A CA 1
ATOM 2541 C C . LEU A 1 308 ? -0.233 17.344 -31.594 1 91.31 308 LEU A C 1
ATOM 2543 O O . LEU A 1 308 ? -0.621 17.688 -32.719 1 91.31 308 LEU A O 1
ATOM 2547 N N . LYS A 1 309 ? 0.261 16.188 -31.328 1 92.81 309 LYS A N 1
ATOM 2548 C CA . LYS A 1 309 ? 0.447 15.211 -32.406 1 92.81 309 LYS A CA 1
ATOM 2549 C C . LYS A 1 309 ? -0.812 14.375 -32.594 1 92.81 309 LYS A C 1
ATOM 2551 O O . LYS A 1 309 ? -0.867 13.531 -33.5 1 92.81 309 LYS A O 1
ATOM 2556 N N . GLY A 1 310 ? -1.757 14.547 -31.766 1 89.12 310 GLY A N 1
ATOM 2557 C CA . GLY A 1 310 ? -3.027 13.852 -31.891 1 89.12 310 GLY A CA 1
ATOM 2558 C C . GLY A 1 310 ? -2.945 12.383 -31.5 1 89.12 310 GLY A C 1
ATOM 2559 O O . GLY A 1 310 ? -3.602 11.539 -32.125 1 89.12 310 GLY A O 1
ATOM 2560 N N . LYS A 1 311 ? -2.006 12.039 -30.703 1 91.12 311 LYS A N 1
ATOM 2561 C CA . LYS A 1 311 ? -1.841 10.664 -30.219 1 91.12 311 LYS A CA 1
ATOM 2562 C C . LYS A 1 311 ? -2.238 10.539 -28.75 1 91.12 311 LYS A C 1
ATOM 2564 O O . LYS A 1 311 ? -2.117 11.5 -27.984 1 91.12 311 LYS A O 1
ATOM 2569 N N . PRO A 1 312 ? -2.758 9.461 -28.438 1 86.94 312 PRO A N 1
ATOM 2570 C CA . PRO A 1 312 ? -3.043 9.242 -27.016 1 86.94 312 PRO A CA 1
ATOM 2571 C C . PRO A 1 312 ? -1.784 9.25 -26.141 1 86.94 312 PRO A C 1
ATOM 2573 O O . PRO A 1 312 ? -0.74 8.742 -26.562 1 86.94 312 PRO A O 1
ATOM 2576 N N . PHE A 1 313 ? -1.96 9.891 -25.031 1 84.5 313 PHE A N 1
ATOM 2577 C CA . PHE A 1 313 ? -0.815 10.039 -24.141 1 84.5 313 PHE A CA 1
ATOM 2578 C C . PHE A 1 313 ? -0.399 8.695 -23.562 1 84.5 313 PHE A C 1
ATOM 2580 O O . PHE A 1 313 ? -1.218 7.992 -22.969 1 84.5 313 PHE A O 1
ATOM 2587 N N . LEU A 1 314 ? 0.841 8.273 -23.75 1 82.31 314 LEU A N 1
ATOM 2588 C CA . LEU A 1 314 ? 1.426 7.078 -23.141 1 82.31 314 LEU A CA 1
ATOM 2589 C C . LEU A 1 314 ? 2.43 7.449 -22.062 1 82.31 314 LEU A C 1
ATOM 2591 O O . LEU A 1 314 ? 3.43 8.117 -22.328 1 82.31 314 LEU A O 1
ATOM 2595 N N . ILE A 1 315 ? 2.178 7.031 -20.844 1 77 315 ILE A N 1
ATOM 2596 C CA . ILE A 1 315 ? 3.039 7.352 -19.703 1 77 315 ILE A CA 1
ATOM 2597 C C . ILE A 1 315 ? 4.266 6.445 -19.719 1 77 315 ILE A C 1
ATOM 2599 O O . ILE A 1 315 ? 4.145 5.223 -19.844 1 77 315 ILE A O 1
ATOM 2603 N N . PRO A 1 316 ? 5.375 7.07 -19.719 1 77.19 316 PRO A N 1
ATOM 2604 C CA . PRO A 1 316 ? 6.57 6.223 -19.609 1 77.19 316 PRO A CA 1
ATOM 2605 C C . PRO A 1 316 ? 6.551 5.348 -18.359 1 77.19 316 PRO A C 1
ATOM 2607 O O . PRO A 1 316 ? 6.289 5.844 -17.25 1 77.19 316 PRO A O 1
ATOM 2610 N N . ASP A 1 317 ? 6.711 4.074 -18.469 1 74.69 317 ASP A N 1
ATOM 2611 C CA . ASP A 1 317 ? 6.73 3.143 -17.344 1 74.69 317 ASP A CA 1
ATOM 2612 C C . ASP A 1 317 ? 8.141 3.012 -16.781 1 74.69 317 ASP A C 1
ATOM 2614 O O . ASP A 1 317 ? 9.125 3.059 -17.516 1 74.69 317 ASP A O 1
ATOM 2618 N N . LEU A 1 318 ? 8.234 3.055 -15.492 1 77.69 318 LEU A N 1
ATOM 2619 C CA . LEU A 1 318 ? 9.5 2.721 -14.852 1 77.69 318 LEU A CA 1
ATOM 2620 C C . LEU A 1 318 ? 9.57 1.233 -14.523 1 77.69 318 LEU A C 1
ATOM 2622 O O . LEU A 1 318 ? 8.578 0.648 -14.078 1 77.69 318 LEU A O 1
ATOM 2626 N N . ASP A 1 319 ? 10.703 0.678 -14.891 1 78.38 319 ASP A N 1
ATOM 2627 C CA . ASP A 1 319 ? 10.852 -0.758 -14.68 1 78.38 319 ASP A CA 1
ATOM 2628 C C . ASP A 1 319 ? 11.195 -1.06 -13.219 1 78.38 319 ASP A C 1
ATOM 2630 O O . ASP A 1 319 ? 11.492 -0.148 -12.445 1 78.38 319 ASP A O 1
ATOM 2634 N N . VAL A 1 320 ? 10.906 -2.221 -12.812 1 69.81 320 VAL A N 1
ATOM 2635 C CA . VAL A 1 320 ? 11.477 -2.814 -11.602 1 69.81 320 VAL A CA 1
ATOM 2636 C C . VAL A 1 320 ? 12.742 -3.592 -11.953 1 69.81 320 VAL A C 1
ATOM 2638 O O . VAL A 1 320 ? 12.68 -4.629 -12.617 1 69.81 320 VAL A O 1
ATOM 2641 N N . PRO A 1 321 ? 13.836 -3.068 -11.516 1 68.69 321 PRO A N 1
ATOM 2642 C CA . PRO A 1 321 ? 15.117 -3.598 -11.984 1 68.69 321 PRO A CA 1
ATOM 2643 C C . PRO A 1 321 ? 15.242 -5.105 -11.789 1 68.69 321 PRO A C 1
ATOM 2645 O O . PRO A 1 321 ? 15.93 -5.781 -12.555 1 68.69 321 PRO A O 1
ATOM 2648 N N . THR A 1 322 ? 14.547 -5.672 -10.836 1 64.56 322 THR A N 1
ATOM 2649 C CA . THR A 1 322 ? 14.695 -7.094 -10.547 1 64.56 322 THR A CA 1
ATOM 2650 C C . THR A 1 322 ? 13.766 -7.922 -11.438 1 64.56 322 THR A C 1
ATOM 2652 O O . THR A 1 322 ? 13.797 -9.156 -11.398 1 64.56 322 THR A O 1
ATOM 2655 N N . ARG A 1 323 ? 13.039 -7.234 -12.312 1 72.75 323 ARG A N 1
ATOM 2656 C CA . ARG A 1 323 ? 12.117 -7.91 -13.227 1 72.75 323 ARG A CA 1
ATOM 2657 C C . ARG A 1 323 ? 12.375 -7.488 -14.672 1 72.75 323 ARG A C 1
ATOM 2659 O O . ARG A 1 323 ? 11.906 -6.434 -15.102 1 72.75 323 ARG A O 1
ATOM 2666 N N . TRP A 1 324 ? 12.898 -8.305 -15.383 1 81.88 324 TRP A N 1
ATOM 2667 C CA . TRP A 1 324 ? 13.312 -7.93 -16.734 1 81.88 324 TRP A CA 1
ATOM 2668 C C . TRP A 1 324 ? 12.102 -7.629 -17.609 1 81.88 324 TRP A C 1
ATOM 2670 O O . TRP A 1 324 ? 12.195 -6.84 -18.562 1 81.88 324 TRP A O 1
ATOM 2680 N N . ASN A 1 325 ? 10.992 -8.289 -17.312 1 81.25 325 ASN A N 1
ATOM 2681 C CA . ASN A 1 325 ? 9.789 -8.039 -18.094 1 81.25 325 ASN A CA 1
ATOM 2682 C C . ASN A 1 325 ? 9.359 -6.582 -18.016 1 81.25 325 ASN A C 1
ATOM 2684 O O . ASN A 1 325 ? 8.922 -6 -19.016 1 81.25 325 ASN A O 1
ATOM 2688 N N . SER A 1 326 ? 9.5 -6.09 -16.859 1 81.5 326 SER A N 1
ATOM 2689 C CA . SER A 1 326 ? 9.18 -4.672 -16.703 1 81.5 326 SER A CA 1
ATOM 2690 C C . SER A 1 326 ? 10.172 -3.795 -17.453 1 81.5 326 SER A C 1
ATOM 2692 O O . SER A 1 326 ? 9.805 -2.74 -17.984 1 81.5 326 SER A O 1
ATOM 2694 N N . THR A 1 327 ? 11.367 -4.246 -17.453 1 83.62 327 THR A N 1
ATOM 2695 C CA . THR A 1 327 ? 12.383 -3.531 -18.219 1 83.62 327 THR A CA 1
ATOM 2696 C C . THR A 1 327 ? 12.055 -3.555 -19.719 1 83.62 327 THR A C 1
ATOM 2698 O O . THR A 1 327 ? 12.188 -2.543 -20.406 1 83.62 327 THR A O 1
ATOM 2701 N N . TYR A 1 328 ? 11.656 -4.699 -20.156 1 85.62 328 TYR A N 1
ATOM 2702 C CA . TYR A 1 328 ? 11.258 -4.82 -21.562 1 85.62 328 TYR A CA 1
ATOM 2703 C C . TYR A 1 328 ? 10.086 -3.893 -21.875 1 85.62 328 TYR A C 1
ATOM 2705 O O . TYR A 1 328 ? 10.086 -3.215 -22.906 1 85.62 328 TYR A O 1
ATOM 2713 N N . ILE A 1 329 ? 9.109 -3.832 -21 1 85 329 ILE A N 1
ATOM 2714 C CA . ILE A 1 329 ? 7.945 -2.984 -21.203 1 85 329 ILE A CA 1
ATOM 2715 C C . ILE A 1 329 ? 8.367 -1.518 -21.25 1 85 329 ILE A C 1
ATOM 2717 O O . ILE A 1 329 ? 7.902 -0.755 -22.094 1 85 329 ILE A O 1
ATOM 2721 N N . MET A 1 330 ? 9.195 -1.192 -20.328 1 86.5 330 MET A N 1
ATOM 2722 C CA . MET A 1 330 ? 9.727 0.166 -20.328 1 86.5 330 MET A CA 1
ATOM 2723 C C . MET A 1 330 ? 10.422 0.481 -21.641 1 86.5 330 MET A C 1
ATOM 2725 O O . MET A 1 330 ? 10.172 1.524 -22.25 1 86.5 330 MET A O 1
ATOM 2729 N N . ILE A 1 331 ? 11.234 -0.406 -22.109 1 86.56 331 ILE A N 1
ATOM 2730 C CA . ILE A 1 331 ? 11.992 -0.235 -23.344 1 86.56 331 ILE A CA 1
ATOM 2731 C C . ILE A 1 331 ? 11.031 -0.12 -24.516 1 86.56 331 ILE A C 1
ATOM 2733 O O . ILE A 1 331 ? 11.148 0.793 -25.344 1 86.56 331 ILE A O 1
ATOM 2737 N N . ASP A 1 332 ? 10.156 -1.039 -24.547 1 86.62 332 ASP A N 1
ATOM 2738 C CA . ASP A 1 332 ? 9.188 -1.066 -25.656 1 86.62 332 ASP A CA 1
ATOM 2739 C C . ASP A 1 332 ? 8.391 0.234 -25.719 1 86.62 332 ASP A C 1
ATOM 2741 O O . ASP A 1 332 ? 8.219 0.811 -26.781 1 86.62 332 ASP A O 1
ATOM 2745 N N . LYS A 1 333 ? 7.957 0.634 -24.609 1 85.81 333 LYS A N 1
ATOM 2746 C CA . LYS A 1 333 ? 7.168 1.861 -24.547 1 85.81 333 LYS A CA 1
ATOM 2747 C C . LYS A 1 333 ? 8.016 3.076 -24.922 1 85.81 333 LYS A C 1
ATOM 2749 O O . LYS A 1 333 ? 7.559 3.955 -25.656 1 85.81 333 LYS A O 1
ATOM 2754 N N . MET A 1 334 ? 9.172 3.148 -24.406 1 85.94 334 MET A N 1
ATOM 2755 C CA . MET A 1 334 ? 10.062 4.273 -24.688 1 85.94 334 MET A CA 1
ATOM 2756 C C . MET A 1 334 ? 10.43 4.324 -26.156 1 85.94 334 MET A C 1
ATOM 2758 O O . MET A 1 334 ? 10.578 5.406 -26.734 1 85.94 334 MET A O 1
ATOM 2762 N N . CYS A 1 335 ? 10.625 3.191 -26.766 1 86.88 335 CYS A N 1
ATOM 2763 C CA . CYS A 1 335 ? 10.898 3.137 -28.188 1 86.88 335 CYS A CA 1
ATOM 2764 C C . CYS A 1 335 ? 9.703 3.652 -28.984 1 86.88 335 CYS A C 1
ATOM 2766 O O . CYS A 1 335 ? 9.883 4.359 -29.984 1 86.88 335 CYS A O 1
ATOM 2768 N N . ARG A 1 336 ? 8.555 3.359 -28.516 1 86.62 336 ARG A N 1
ATOM 2769 C CA . ARG A 1 336 ? 7.34 3.766 -29.203 1 86.62 336 ARG A CA 1
ATOM 2770 C C . ARG A 1 336 ? 7.141 5.277 -29.125 1 86.62 336 ARG A C 1
ATOM 2772 O O . ARG A 1 336 ? 6.59 5.887 -30.047 1 86.62 336 ARG A O 1
ATOM 2779 N N . ILE A 1 337 ? 7.609 5.801 -28.031 1 87.94 337 ILE A N 1
ATOM 2780 C CA . ILE A 1 337 ? 7.344 7.223 -27.875 1 87.94 337 ILE A CA 1
ATOM 2781 C C . ILE A 1 337 ? 8.625 8.023 -28.125 1 87.94 337 ILE A C 1
ATOM 2783 O O . ILE A 1 337 ? 8.727 9.18 -27.719 1 87.94 337 ILE A O 1
ATOM 2787 N N . ARG A 1 338 ? 9.578 7.441 -28.688 1 87.56 338 ARG A N 1
ATOM 2788 C CA . ARG A 1 338 ? 10.867 8.086 -28.906 1 87.56 338 ARG A CA 1
ATOM 2789 C C . ARG A 1 338 ? 10.695 9.414 -29.641 1 87.56 338 ARG A C 1
ATOM 2791 O O . ARG A 1 338 ? 11.336 10.406 -29.297 1 87.56 338 ARG A O 1
ATOM 2798 N N . ASP A 1 339 ? 9.852 9.406 -30.609 1 88.94 339 ASP A N 1
ATOM 2799 C CA . ASP A 1 339 ? 9.633 10.625 -31.391 1 88.94 339 ASP A CA 1
ATOM 2800 C C . ASP A 1 339 ? 9.141 11.758 -30.5 1 88.94 339 ASP A C 1
ATOM 2802 O O . ASP A 1 339 ? 9.539 12.914 -30.672 1 88.94 339 ASP A O 1
ATOM 2806 N N . MET A 1 340 ? 8.25 11.414 -29.656 1 89.25 340 MET A N 1
ATOM 2807 C CA . MET A 1 340 ? 7.715 12.414 -28.734 1 89.25 340 MET A CA 1
ATOM 2808 C C . MET A 1 340 ? 8.781 12.867 -27.75 1 89.25 340 MET A C 1
ATOM 2810 O O . MET A 1 340 ? 8.906 14.062 -27.453 1 89.25 340 MET A O 1
ATOM 2814 N N . THR A 1 341 ? 9.578 11.898 -27.188 1 87.06 341 THR A N 1
ATOM 2815 C CA . THR A 1 341 ? 10.602 12.242 -26.203 1 87.06 341 THR A CA 1
ATOM 2816 C C . THR A 1 341 ? 11.734 13.031 -26.859 1 87.06 341 THR A C 1
ATOM 2818 O O . THR A 1 341 ? 12.344 13.891 -26.219 1 87.06 341 THR A O 1
ATOM 2821 N N . ASP A 1 342 ? 11.992 12.734 -28.078 1 86.75 342 ASP A N 1
ATOM 2822 C CA . ASP A 1 342 ? 12.992 13.508 -28.797 1 86.75 342 ASP A CA 1
ATOM 2823 C C . ASP A 1 342 ? 12.594 14.977 -28.906 1 86.75 342 ASP A C 1
ATOM 2825 O O . ASP A 1 342 ? 13.438 15.867 -28.766 1 86.75 342 ASP A O 1
ATOM 2829 N N . ILE A 1 343 ? 11.305 15.203 -29.172 1 88.38 343 ILE A N 1
ATOM 2830 C CA . ILE A 1 343 ? 10.797 16.562 -29.219 1 88.38 343 ILE A CA 1
ATOM 2831 C C . ILE A 1 343 ? 10.961 17.234 -27.859 1 88.38 343 ILE A C 1
ATOM 2833 O O . ILE A 1 343 ? 11.359 18.391 -27.766 1 88.38 343 ILE A O 1
ATOM 2837 N N . LEU A 1 344 ? 10.633 16.484 -26.859 1 87.44 344 LEU A N 1
ATOM 2838 C CA . LEU A 1 344 ? 10.75 17 -25.484 1 87.44 344 LEU A CA 1
ATOM 2839 C C . LEU A 1 344 ? 12.195 17.375 -25.172 1 87.44 344 LEU A C 1
ATOM 2841 O O . LEU A 1 344 ? 12.453 18.422 -24.594 1 87.44 344 LEU A O 1
ATOM 2845 N N . VAL A 1 345 ? 13.117 16.484 -25.562 1 84.12 345 VAL A N 1
ATOM 2846 C CA . VAL A 1 345 ? 14.539 16.688 -25.312 1 84.12 345 VAL A CA 1
ATOM 2847 C C . VAL A 1 345 ? 15.047 17.891 -26.109 1 84.12 345 VAL A C 1
ATOM 2849 O O . VAL A 1 345 ? 15.836 18.703 -25.594 1 84.12 345 VAL A O 1
ATOM 2852 N N . ASP A 1 346 ? 14.57 18.016 -27.234 1 84.12 346 ASP A N 1
ATOM 2853 C CA . ASP A 1 346 ? 14.992 19.109 -28.094 1 84.12 346 ASP A CA 1
ATOM 2854 C C . ASP A 1 346 ? 14.492 20.453 -27.562 1 84.12 346 ASP A C 1
ATOM 2856 O O . ASP A 1 346 ? 15.141 21.484 -27.75 1 84.12 346 ASP A O 1
ATOM 2860 N N . SER A 1 347 ? 13.359 20.359 -26.969 1 82.38 347 SER A N 1
ATOM 2861 C CA . SER A 1 347 ? 12.742 21.578 -26.453 1 82.38 347 SER A CA 1
ATOM 2862 C C . SER A 1 347 ? 13.32 21.953 -25.094 1 82.38 347 SER A C 1
ATOM 2864 O O . SER A 1 347 ? 13.047 23.047 -24.578 1 82.38 347 SER A O 1
ATOM 2866 N N . ASN A 1 348 ? 14 21.016 -24.531 1 77.31 348 ASN A N 1
ATOM 2867 C CA . ASN A 1 348 ? 14.555 21.25 -23.203 1 77.31 348 ASN A CA 1
ATOM 2868 C C . ASN A 1 348 ? 16.078 21.125 -23.203 1 77.31 348 ASN A C 1
ATOM 2870 O O . ASN A 1 348 ? 16.609 20.016 -23.281 1 77.31 348 ASN A O 1
ATOM 2874 N N . ILE A 1 349 ? 16.734 22.172 -23.016 1 68.12 349 ILE A N 1
ATOM 2875 C CA . ILE A 1 349 ? 18.188 22.266 -23.141 1 68.12 349 ILE A CA 1
ATOM 2876 C C . ILE A 1 349 ? 18.844 21.344 -22.109 1 68.12 349 ILE A C 1
ATOM 2878 O O . ILE A 1 349 ? 19.859 20.703 -22.406 1 68.12 349 ILE A O 1
ATOM 2882 N N . ILE A 1 350 ? 18.219 21.219 -20.938 1 67.69 350 ILE A N 1
ATOM 2883 C CA . ILE A 1 350 ? 18.812 20.453 -19.844 1 67.69 350 ILE A CA 1
ATOM 2884 C C . ILE A 1 350 ? 18.828 18.969 -20.203 1 67.69 350 ILE A C 1
ATOM 2886 O O . ILE A 1 350 ? 19.75 18.25 -19.828 1 67.69 350 ILE A O 1
ATOM 2890 N N . LEU A 1 351 ? 17.922 18.547 -21.016 1 73.94 351 LEU A N 1
ATOM 2891 C CA . LEU A 1 351 ? 17.781 17.141 -21.359 1 73.94 351 LEU A CA 1
ATOM 2892 C C . LEU A 1 351 ? 18.688 16.781 -22.547 1 73.94 351 LEU A C 1
ATOM 2894 O O . LEU A 1 351 ? 19.094 15.625 -22.688 1 73.94 351 LEU A O 1
ATOM 2898 N N . LYS A 1 352 ? 19.016 17.734 -23.375 1 71.69 352 LYS A N 1
ATOM 2899 C CA . LYS A 1 352 ? 19.719 17.469 -24.625 1 71.69 352 LYS A CA 1
ATOM 2900 C C . LYS A 1 352 ? 21.062 16.812 -24.375 1 71.69 352 LYS A C 1
ATOM 2902 O O . LYS A 1 352 ? 21.438 15.875 -25.094 1 71.69 352 LYS A O 1
ATOM 2907 N N . ASP A 1 353 ? 21.734 17.219 -23.375 1 67.12 353 ASP A N 1
ATOM 2908 C CA . ASP A 1 353 ? 23.078 16.688 -23.141 1 67.12 353 ASP A CA 1
ATOM 2909 C C . ASP A 1 353 ? 23.031 15.422 -22.266 1 67.12 353 ASP A C 1
ATOM 2911 O O . ASP A 1 353 ? 24 14.688 -22.188 1 67.12 353 ASP A O 1
ATOM 2915 N N . ARG A 1 354 ? 21.891 15.195 -21.859 1 72.06 354 ARG A N 1
ATOM 2916 C CA . ARG A 1 354 ? 21.859 14.172 -20.812 1 72.06 354 ARG A CA 1
ATOM 2917 C C . ARG A 1 354 ? 21 12.984 -21.234 1 72.06 354 ARG A C 1
ATOM 2919 O O . ARG A 1 354 ? 21.109 11.898 -20.656 1 72.06 354 ARG A O 1
ATOM 2926 N N . TYR A 1 355 ? 20.375 13.133 -22.266 1 78.62 355 TYR A N 1
ATOM 2927 C CA . TYR A 1 355 ? 19.453 12.102 -22.719 1 78.62 355 TYR A CA 1
ATOM 2928 C C . TYR A 1 355 ? 20.156 11.055 -23.562 1 78.62 355 TYR A C 1
ATOM 2930 O O . TYR A 1 355 ? 21.344 11.188 -23.859 1 78.62 355 TYR A O 1
ATOM 2938 N N . LEU A 1 356 ? 19.562 9.938 -23.844 1 82.56 356 LEU A N 1
ATOM 2939 C CA . LEU A 1 356 ? 20.094 8.828 -24.625 1 82.56 356 LEU A CA 1
ATOM 2940 C C . LEU A 1 356 ? 20.578 9.297 -25.984 1 82.56 356 LEU A C 1
ATOM 2942 O O . LEU A 1 356 ? 19.906 10.094 -26.656 1 82.56 356 LEU A O 1
ATOM 2946 N N . ASN A 1 357 ? 21.844 8.977 -26.359 1 83.62 357 ASN A N 1
ATOM 2947 C CA . ASN A 1 357 ? 22.375 9.273 -27.688 1 83.62 357 ASN A CA 1
ATOM 2948 C C . ASN A 1 357 ? 22 8.188 -28.688 1 83.62 357 ASN A C 1
ATOM 2950 O O . ASN A 1 357 ? 21.281 7.246 -28.359 1 83.62 357 ASN A O 1
ATOM 2954 N N . GLU A 1 358 ? 22.438 8.359 -29.844 1 86.44 358 GLU A N 1
ATOM 2955 C CA . GLU A 1 358 ? 22.062 7.438 -30.906 1 86.44 358 GLU A CA 1
ATOM 2956 C C . GLU A 1 358 ? 22.641 6.043 -30.656 1 86.44 358 GLU A C 1
ATOM 2958 O O . GLU A 1 358 ? 22 5.039 -31.016 1 86.44 358 GLU A O 1
ATOM 2963 N N . LYS A 1 359 ? 23.797 6 -30.125 1 85.62 359 LYS A N 1
ATOM 2964 C CA . LYS A 1 359 ? 24.375 4.707 -29.781 1 85.62 359 LYS A CA 1
ATOM 2965 C C . LYS A 1 359 ? 23.531 3.977 -28.75 1 85.62 359 LYS A C 1
ATOM 2967 O O . LYS A 1 359 ? 23.281 2.773 -28.859 1 85.62 359 LYS A O 1
ATOM 2972 N N . ASP A 1 360 ? 23.109 4.723 -27.781 1 86.94 360 ASP A N 1
ATOM 2973 C CA . ASP A 1 360 ? 22.25 4.156 -26.75 1 86.94 360 ASP A CA 1
ATOM 2974 C C . ASP A 1 360 ? 20.969 3.611 -27.344 1 86.94 360 ASP A C 1
ATOM 2976 O O . ASP A 1 360 ? 20.547 2.5 -27.016 1 86.94 360 ASP A O 1
ATOM 2980 N N . TRP A 1 361 ? 20.422 4.379 -28.203 1 87.94 361 TRP A N 1
ATOM 2981 C CA . TRP A 1 361 ? 19.156 3.982 -28.797 1 87.94 361 TRP A CA 1
ATOM 2982 C C . TRP A 1 361 ? 19.328 2.736 -29.656 1 87.94 361 TRP A C 1
ATOM 2984 O O . TRP A 1 361 ? 18.453 1.872 -29.703 1 87.94 361 TRP A O 1
ATOM 2994 N N . ASN A 1 362 ? 20.391 2.66 -30.297 1 86.94 362 ASN A N 1
ATOM 2995 C CA . ASN A 1 362 ? 20.672 1.471 -31.094 1 86.94 362 ASN A CA 1
ATOM 2996 C C . ASN A 1 362 ? 20.766 0.222 -30.219 1 86.94 362 ASN A C 1
ATOM 2998 O O . ASN A 1 362 ? 20.266 -0.838 -30.594 1 86.94 362 ASN A O 1
ATOM 3002 N N . GLU A 1 363 ? 21.406 0.362 -29.172 1 87.88 363 GLU A N 1
ATOM 3003 C CA . GLU A 1 363 ? 21.531 -0.745 -28.234 1 87.88 363 GLU A CA 1
ATOM 3004 C C . GLU A 1 363 ? 20.156 -1.129 -27.656 1 87.88 363 GLU A C 1
ATOM 3006 O O . GLU A 1 363 ? 19.844 -2.314 -27.562 1 87.88 363 GLU A O 1
ATOM 3011 N N . ILE A 1 364 ? 19.438 -0.152 -27.359 1 87.56 364 ILE A N 1
ATOM 3012 C CA . ILE A 1 364 ? 18.109 -0.355 -26.781 1 87.56 364 ILE A CA 1
ATOM 3013 C C . ILE A 1 364 ? 17.203 -1.038 -27.797 1 87.56 364 ILE A C 1
ATOM 3015 O O . ILE A 1 364 ? 16.469 -1.968 -27.453 1 87.56 364 ILE A O 1
ATOM 3019 N N . ASN A 1 365 ? 17.281 -0.588 -28.953 1 86.88 365 ASN A N 1
ATOM 3020 C CA . ASN A 1 365 ? 16.469 -1.192 -30 1 86.88 365 ASN A CA 1
ATOM 3021 C C . ASN A 1 365 ? 16.875 -2.643 -30.266 1 86.88 365 ASN A C 1
ATOM 3023 O O . ASN A 1 365 ? 16.016 -3.49 -30.531 1 86.88 365 ASN A O 1
ATOM 3027 N N . THR A 1 366 ? 18.109 -2.861 -30.219 1 86.12 366 THR A N 1
ATOM 3028 C CA . THR A 1 366 ? 18.625 -4.207 -30.438 1 86.12 366 THR A CA 1
ATOM 3029 C C . THR A 1 366 ? 18.109 -5.16 -29.359 1 86.12 366 THR A C 1
ATOM 3031 O O . THR A 1 366 ? 17.625 -6.254 -29.672 1 86.12 366 THR A O 1
ATOM 3034 N N . ILE A 1 367 ? 18.156 -4.738 -28.203 1 86.62 367 ILE A N 1
ATOM 3035 C CA . ILE A 1 367 ? 17.75 -5.609 -27.109 1 86.62 367 ILE A CA 1
ATOM 3036 C C . ILE A 1 367 ? 16.234 -5.801 -27.141 1 86.62 367 ILE A C 1
ATOM 3038 O O . ILE A 1 367 ? 15.727 -6.875 -26.797 1 86.62 367 ILE A O 1
ATOM 3042 N N . ALA A 1 368 ? 15.547 -4.793 -27.516 1 87.19 368 ALA A N 1
ATOM 3043 C CA . ALA A 1 368 ? 14.094 -4.898 -27.609 1 87.19 368 ALA A CA 1
ATOM 3044 C C . ALA A 1 368 ? 13.695 -6.016 -28.562 1 87.19 368 ALA A C 1
ATOM 3046 O O . ALA A 1 368 ? 12.773 -6.785 -28.281 1 87.19 368 ALA A O 1
ATOM 3047 N N . THR A 1 369 ? 14.383 -6.152 -29.594 1 86.06 369 THR A N 1
ATOM 3048 C CA . THR A 1 369 ? 14.07 -7.164 -30.609 1 86.06 369 THR A CA 1
ATOM 3049 C C . THR A 1 369 ? 14.391 -8.562 -30.078 1 86.06 369 THR A C 1
ATOM 3051 O O . THR A 1 369 ? 13.68 -9.523 -30.375 1 86.06 369 THR A O 1
ATOM 3054 N N . LEU A 1 370 ? 15.375 -8.617 -29.359 1 87.19 370 LEU A N 1
ATOM 3055 C CA . LEU A 1 370 ? 15.781 -9.914 -28.828 1 87.19 370 LEU A CA 1
ATOM 3056 C C . LEU A 1 370 ? 14.875 -10.328 -27.672 1 87.19 370 LEU A C 1
ATOM 3058 O O . LEU A 1 370 ? 14.648 -11.516 -27.453 1 87.19 370 LEU A O 1
ATOM 3062 N N . LEU A 1 371 ? 14.359 -9.336 -26.969 1 88.94 371 LEU A N 1
ATOM 3063 C CA . LEU A 1 371 ? 13.594 -9.625 -25.766 1 88.94 371 LEU A CA 1
ATOM 3064 C C . LEU A 1 371 ? 12.148 -9.945 -26.094 1 88.94 371 LEU A C 1
ATOM 3066 O O . LEU A 1 371 ? 11.43 -10.547 -25.297 1 88.94 371 LEU A O 1
ATOM 3070 N N . GLU A 1 372 ? 11.703 -9.586 -27.203 1 87.94 372 GLU A N 1
ATOM 3071 C CA . GLU A 1 372 ? 10.305 -9.773 -27.562 1 87.94 372 GLU A CA 1
ATOM 3072 C C . GLU A 1 372 ? 9.906 -11.25 -27.5 1 87.94 372 GLU A C 1
ATOM 3074 O O . GLU A 1 372 ? 8.93 -11.602 -26.828 1 87.94 372 GLU A O 1
ATOM 3079 N N . PRO A 1 373 ? 10.711 -12.125 -28.156 1 88.88 373 PRO A N 1
ATOM 3080 C CA . PRO A 1 373 ? 10.367 -13.539 -28.047 1 88.88 373 PRO A CA 1
ATOM 3081 C C . PRO A 1 373 ? 10.445 -14.055 -26.609 1 88.88 373 PRO A C 1
ATOM 3083 O O . PRO A 1 373 ? 9.672 -14.938 -26.234 1 88.88 373 PRO A O 1
ATOM 3086 N N . MET A 1 374 ? 11.359 -13.562 -25.906 1 90.88 374 MET A N 1
ATOM 3087 C CA . MET A 1 374 ? 11.484 -13.969 -24.5 1 90.88 374 MET A CA 1
ATOM 3088 C C . MET A 1 374 ? 10.25 -13.555 -23.703 1 90.88 374 MET A C 1
ATOM 3090 O O . MET A 1 374 ? 9.789 -14.305 -22.844 1 90.88 374 MET A O 1
ATOM 3094 N N . ALA A 1 375 ? 9.781 -12.367 -23.984 1 87.56 375 ALA A N 1
ATOM 3095 C CA . ALA A 1 375 ? 8.586 -11.883 -23.297 1 87.56 375 ALA A CA 1
ATOM 3096 C C . ALA A 1 375 ? 7.371 -12.75 -23.609 1 87.56 375 ALA A C 1
ATOM 3098 O O . ALA A 1 375 ? 6.586 -13.086 -22.719 1 87.56 375 ALA A O 1
ATOM 3099 N N . LYS A 1 376 ? 7.258 -13.094 -24.812 1 87.19 376 LYS A N 1
ATOM 3100 C CA . LYS A 1 376 ? 6.168 -13.969 -25.234 1 87.19 376 LYS A CA 1
ATOM 3101 C C . LYS A 1 376 ? 6.266 -15.336 -24.562 1 87.19 376 LYS A C 1
ATOM 3103 O O . LYS A 1 376 ? 5.258 -15.891 -24.125 1 87.19 376 LYS A O 1
ATOM 3108 N N . ALA A 1 377 ? 7.457 -15.844 -24.531 1 90.19 377 ALA A N 1
ATOM 3109 C CA . ALA A 1 377 ? 7.707 -17.125 -23.891 1 90.19 377 ALA A CA 1
ATOM 3110 C C . ALA A 1 377 ? 7.293 -17.094 -22.422 1 90.19 377 ALA A C 1
ATOM 3112 O O . ALA A 1 377 ? 6.629 -18.016 -21.938 1 90.19 377 ALA A O 1
ATOM 3113 N N . THR A 1 378 ? 7.699 -16.062 -21.781 1 86.44 378 THR A N 1
ATOM 3114 C CA . THR A 1 378 ? 7.387 -15.914 -20.359 1 86.44 378 THR A CA 1
ATOM 3115 C C . THR A 1 378 ? 5.875 -15.891 -20.141 1 86.44 378 THR A C 1
ATOM 3117 O O . THR A 1 378 ? 5.367 -16.547 -19.234 1 86.44 378 THR A O 1
ATOM 3120 N N . ASN A 1 379 ? 5.184 -15.195 -20.922 1 83.88 379 ASN A N 1
ATOM 3121 C CA . ASN A 1 379 ? 3.736 -15.086 -20.797 1 83.88 379 ASN A CA 1
ATOM 3122 C C . ASN A 1 379 ? 3.055 -16.438 -21 1 83.88 379 ASN A C 1
ATOM 3124 O O . ASN A 1 379 ? 2.121 -16.781 -20.281 1 83.88 379 ASN A O 1
ATOM 3128 N N . LEU A 1 380 ? 3.518 -17.156 -21.906 1 85.5 380 LEU A N 1
ATOM 3129 C CA . LEU A 1 380 ? 2.922 -18.453 -22.234 1 85.5 380 LEU A CA 1
ATOM 3130 C C . LEU A 1 380 ? 3.197 -19.469 -21.141 1 85.5 380 LEU A C 1
ATOM 3132 O O . LEU A 1 380 ? 2.332 -20.281 -20.812 1 85.5 380 LEU A O 1
ATOM 3136 N N . LEU A 1 381 ? 4.336 -19.422 -20.641 1 90.25 381 LEU A N 1
ATOM 3137 C CA . LEU A 1 381 ? 4.75 -20.422 -19.656 1 90.25 381 LEU A CA 1
ATOM 3138 C C . LEU A 1 381 ? 4.227 -20.078 -18.281 1 90.25 381 LEU A C 1
ATOM 3140 O O . LEU A 1 381 ? 4.211 -20.938 -17.375 1 90.25 381 LEU A O 1
ATOM 3144 N N . SER A 1 382 ? 3.836 -18.875 -18.094 1 84.12 382 SER A N 1
ATOM 3145 C CA . SER A 1 382 ? 3.459 -18.406 -16.766 1 84.12 382 SER A CA 1
ATOM 3146 C C . SER A 1 382 ? 1.992 -18.703 -16.469 1 84.12 382 SER A C 1
ATOM 3148 O O . SER A 1 382 ? 1.5 -18.406 -15.375 1 84.12 382 SER A O 1
ATOM 3150 N N . SER A 1 383 ? 1.325 -19.359 -17.266 1 77.56 383 SER A N 1
ATOM 3151 C CA . SER A 1 383 ? -0.082 -19.656 -17.031 1 77.56 383 SER A CA 1
ATOM 3152 C C . SER A 1 383 ? -0.241 -20.812 -16.031 1 77.56 383 SER A C 1
ATOM 3154 O O . SER A 1 383 ? 0.601 -21.703 -15.977 1 77.56 383 SER A O 1
ATOM 3156 N N . SER A 1 384 ? -1.274 -20.766 -15.258 1 76.5 384 SER A N 1
ATOM 3157 C CA . SER A 1 384 ? -1.599 -21.844 -14.336 1 76.5 384 SER A CA 1
ATOM 3158 C C . SER A 1 384 ? -2.938 -22.484 -14.688 1 76.5 384 SER A C 1
ATOM 3160 O O . SER A 1 384 ? -3.418 -23.359 -13.969 1 76.5 384 SER A O 1
ATOM 3162 N N . SER A 1 385 ? -3.469 -22.125 -15.797 1 80.69 385 SER A N 1
ATOM 3163 C CA . SER A 1 385 ? -4.805 -22.609 -16.141 1 80.69 385 SER A CA 1
ATOM 3164 C C . SER A 1 385 ? -4.738 -23.75 -17.141 1 80.69 385 SER A C 1
ATOM 3166 O O . SER A 1 385 ? -5.754 -24.391 -17.438 1 80.69 385 SER A O 1
ATOM 3168 N N . TYR A 1 386 ? -3.562 -23.969 -17.688 1 88.12 386 TYR A N 1
ATOM 3169 C CA . TYR A 1 386 ? -3.381 -25.078 -18.609 1 88.12 386 TYR A CA 1
ATOM 3170 C C . TYR A 1 386 ? -1.997 -25.703 -18.469 1 88.12 386 TYR A C 1
ATOM 3172 O O . TYR A 1 386 ? -1.104 -25.094 -17.859 1 88.12 386 TYR A O 1
ATOM 3180 N N . PRO A 1 387 ? -1.902 -26.906 -18.969 1 91.69 387 PRO A N 1
ATOM 3181 C CA . PRO A 1 387 ? -0.588 -27.547 -18.891 1 91.69 387 PRO A CA 1
ATOM 3182 C C . PRO A 1 387 ? 0.491 -26.781 -19.641 1 91.69 387 PRO A C 1
ATOM 3184 O O . PRO A 1 387 ? 0.251 -26.312 -20.766 1 91.69 387 PRO A O 1
ATOM 3187 N N . THR A 1 388 ? 1.65 -26.719 -19.031 1 92.75 388 THR A N 1
ATOM 3188 C CA . THR A 1 388 ? 2.662 -25.844 -19.609 1 92.75 388 THR A CA 1
ATOM 3189 C C . THR A 1 388 ? 3.922 -26.625 -19.969 1 92.75 388 THR A C 1
ATOM 3191 O O . THR A 1 388 ? 4.809 -26.125 -20.656 1 92.75 388 THR A O 1
ATOM 3194 N N . MET A 1 389 ? 4.062 -27.875 -19.578 1 93.88 389 MET A N 1
ATOM 3195 C CA . MET A 1 389 ? 5.277 -28.641 -19.828 1 93.88 389 MET A CA 1
ATOM 3196 C C . MET A 1 389 ? 5.461 -28.906 -21.312 1 93.88 389 MET A C 1
ATOM 3198 O O . MET A 1 389 ? 6.586 -28.891 -21.828 1 93.88 389 MET A O 1
ATOM 3202 N N . GLY A 1 390 ? 4.332 -29.234 -22 1 91.94 390 GLY A N 1
ATOM 3203 C CA . GLY A 1 390 ? 4.41 -29.391 -23.438 1 91.94 390 GLY A CA 1
ATOM 3204 C C . GLY A 1 390 ? 4.898 -28.125 -24.141 1 91.94 390 GLY A C 1
ATOM 3205 O O . GLY A 1 390 ? 5.734 -28.203 -25.047 1 91.94 390 GLY A O 1
ATOM 3206 N N . ASP A 1 391 ? 4.41 -27.016 -23.703 1 90.5 391 ASP A N 1
ATOM 3207 C CA . ASP A 1 391 ? 4.816 -25.719 -24.25 1 90.5 391 ASP A CA 1
ATOM 3208 C C . ASP A 1 391 ? 6.309 -25.484 -24.047 1 90.5 391 ASP A C 1
ATOM 3210 O O . ASP A 1 391 ? 6.988 -24.922 -24.906 1 90.5 391 ASP A O 1
ATOM 3214 N N . LEU A 1 392 ? 6.734 -25.859 -22.875 1 93.62 392 LEU A N 1
ATOM 3215 C CA . LEU A 1 392 ? 8.141 -25.688 -22.547 1 93.62 392 LEU A CA 1
ATOM 3216 C C . LEU A 1 392 ? 9.031 -26.359 -23.594 1 93.62 392 LEU A C 1
ATOM 3218 O O . LEU A 1 392 ? 10.016 -25.766 -24.047 1 93.62 392 LEU A O 1
ATOM 3222 N N . HIS A 1 393 ? 8.648 -27.5 -24.062 1 93.12 393 HIS A N 1
ATOM 3223 C CA . HIS A 1 393 ? 9.438 -28.297 -24.984 1 93.12 393 HIS A CA 1
ATOM 3224 C C . HIS A 1 393 ? 9.297 -27.781 -26.422 1 93.12 393 HIS A C 1
ATOM 3226 O O . HIS A 1 393 ? 10.016 -28.219 -27.312 1 93.12 393 HIS A O 1
ATOM 3232 N N . ILE A 1 394 ? 8.453 -26.875 -26.594 1 88.31 394 ILE A N 1
ATOM 3233 C CA . ILE A 1 394 ? 8.352 -26.219 -27.875 1 88.31 394 ILE A CA 1
ATOM 3234 C C . ILE A 1 394 ? 9.055 -24.859 -27.828 1 88.31 394 ILE A C 1
ATOM 3236 O O . ILE A 1 394 ? 9.875 -24.547 -28.688 1 88.31 394 ILE A O 1
ATOM 3240 N N . ILE A 1 395 ? 8.828 -24.172 -26.812 1 90.25 395 ILE A N 1
ATOM 3241 C CA . ILE A 1 395 ? 9.234 -22.781 -26.703 1 90.25 395 ILE A CA 1
ATOM 3242 C C . ILE A 1 395 ? 10.742 -22.688 -26.531 1 90.25 395 ILE A C 1
ATOM 3244 O O . ILE A 1 395 ? 11.414 -21.922 -27.219 1 90.25 395 ILE A O 1
ATOM 3248 N N . PHE A 1 396 ? 11.352 -23.484 -25.656 1 92.81 396 PHE A N 1
ATOM 3249 C CA . PHE A 1 396 ? 12.766 -23.344 -25.312 1 92.81 396 PHE A CA 1
ATOM 3250 C C . PHE A 1 396 ? 13.648 -23.688 -26.516 1 92.81 396 PHE A C 1
ATOM 3252 O O . PHE A 1 396 ? 14.57 -22.953 -26.844 1 92.81 396 PHE A O 1
ATOM 3259 N N . PRO A 1 397 ? 13.312 -24.766 -27.281 1 90.56 397 PRO A N 1
ATOM 3260 C CA . PRO A 1 397 ? 14.102 -25.047 -28.484 1 90.56 397 PRO A CA 1
ATOM 3261 C C . PRO A 1 397 ? 14.016 -23.922 -29.5 1 90.56 397 PRO A C 1
ATOM 3263 O O . PRO A 1 397 ? 15.023 -23.594 -30.156 1 90.56 397 PRO A O 1
ATOM 3266 N N . VAL A 1 398 ? 12.891 -23.344 -29.641 1 90.38 398 VAL A N 1
ATOM 3267 C CA . VAL A 1 398 ? 12.711 -22.266 -30.594 1 90.38 398 VAL A CA 1
ATOM 3268 C C . VAL A 1 398 ? 13.539 -21.047 -30.172 1 90.38 398 VAL A C 1
ATOM 3270 O O . VAL A 1 398 ? 14.219 -20.422 -30.984 1 90.38 398 VAL A O 1
ATOM 3273 N N . ILE A 1 399 ? 13.492 -20.766 -28.906 1 92.81 399 ILE A N 1
ATOM 3274 C CA . ILE A 1 399 ? 14.242 -19.625 -28.391 1 92.81 399 ILE A CA 1
ATOM 3275 C C . ILE A 1 399 ? 15.742 -19.875 -28.562 1 92.81 399 ILE A C 1
ATOM 3277 O O . ILE A 1 399 ? 16.484 -18.969 -28.922 1 92.81 399 ILE A O 1
ATOM 3281 N N . LEU A 1 400 ? 16.156 -21.078 -28.297 1 93.56 400 LEU A N 1
ATOM 3282 C CA . LEU A 1 400 ? 17.562 -21.438 -28.453 1 93.56 400 LEU A CA 1
ATOM 3283 C C . LEU A 1 400 ? 18 -21.281 -29.906 1 93.56 400 LEU A C 1
ATOM 3285 O O . LEU A 1 400 ? 19.094 -20.781 -30.172 1 93.56 400 LEU A O 1
ATOM 3289 N N . LYS A 1 401 ? 17.156 -21.578 -30.781 1 91.94 401 LYS A N 1
ATOM 3290 C CA . LYS A 1 401 ? 17.469 -21.406 -32.188 1 91.94 401 LYS A CA 1
ATOM 3291 C C . LYS A 1 401 ? 17.562 -19.938 -32.562 1 91.94 401 LYS A C 1
ATOM 3293 O O . LYS A 1 401 ? 18.484 -19.531 -33.281 1 91.94 401 LYS A O 1
ATOM 3298 N N . ILE A 1 402 ? 16.641 -19.188 -32.094 1 89.81 402 ILE A N 1
ATOM 3299 C CA . ILE A 1 402 ? 16.641 -17.766 -32.344 1 89.81 402 ILE A CA 1
ATOM 3300 C C . ILE A 1 402 ? 17.938 -17.125 -31.844 1 89.81 402 ILE A C 1
ATOM 3302 O O . ILE A 1 402 ? 18.578 -16.359 -32.562 1 89.81 402 ILE A O 1
ATOM 3306 N N . LEU A 1 403 ? 18.312 -17.484 -30.641 1 92.38 403 LEU A N 1
ATOM 3307 C CA . LEU A 1 403 ? 19.516 -16.922 -30.031 1 92.38 403 LEU A CA 1
ATOM 3308 C C . LEU A 1 403 ? 20.766 -17.391 -30.766 1 92.38 403 LEU A C 1
ATOM 3310 O O . LEU A 1 403 ? 21.688 -16.609 -30.969 1 92.38 403 LEU A O 1
ATOM 3314 N N . ASN A 1 404 ? 20.719 -18.625 -31.156 1 91.94 404 ASN A N 1
ATOM 3315 C CA . ASN A 1 404 ? 21.859 -19.156 -31.906 1 91.94 404 ASN A CA 1
ATOM 3316 C C . ASN A 1 404 ? 22.016 -18.453 -33.25 1 91.94 404 ASN A C 1
ATOM 3318 O O . ASN A 1 404 ? 23.141 -18.125 -33.656 1 91.94 404 ASN A O 1
ATOM 3322 N N . ASP A 1 405 ? 20.922 -18.219 -33.906 1 89.5 405 ASP A N 1
ATOM 3323 C CA . ASP A 1 405 ? 20.953 -17.531 -35.188 1 89.5 405 ASP A CA 1
ATOM 3324 C C . ASP A 1 405 ? 21.438 -16.094 -35.031 1 89.5 405 ASP A C 1
ATOM 3326 O O . ASP A 1 405 ? 22.188 -15.594 -35.875 1 89.5 405 ASP A O 1
ATOM 3330 N N . ALA A 1 406 ? 21.062 -15.492 -34.031 1 87.44 406 ALA A N 1
ATOM 3331 C CA . ALA A 1 406 ? 21.469 -14.109 -33.781 1 87.44 406 ALA A CA 1
ATOM 3332 C C . ALA A 1 406 ? 22.938 -14.031 -33.375 1 87.44 406 ALA A C 1
ATOM 3334 O O . ALA A 1 406 ? 23.594 -13.023 -33.656 1 87.44 406 ALA A O 1
ATOM 3335 N N . SER A 1 407 ? 23.406 -15.055 -32.75 1 87.88 407 SER A N 1
ATOM 3336 C CA . SER A 1 407 ? 24.797 -15.086 -32.312 1 87.88 407 SER A CA 1
ATOM 3337 C C . SER A 1 407 ? 25.75 -15.312 -33.5 1 87.88 407 SER A C 1
ATOM 3339 O O . SER A 1 407 ? 26.875 -14.828 -33.469 1 87.88 407 SER A O 1
ATOM 3341 N N . GLU A 1 408 ? 25.469 -16.312 -34.438 1 77.25 408 GLU A N 1
ATOM 3342 C CA . GLU A 1 408 ? 26.328 -16.734 -35.562 1 77.25 408 GLU A CA 1
ATOM 3343 C C . GLU A 1 408 ? 26.359 -15.688 -36.656 1 77.25 408 GLU A C 1
ATOM 3345 O O . GLU A 1 408 ? 27.172 -15.789 -37.594 1 77.25 408 GLU A O 1
ATOM 3350 N N . ASN A 1 409 ? 25.578 -14.703 -36.531 1 59.84 409 ASN A N 1
ATOM 3351 C CA . ASN A 1 409 ? 25.734 -13.852 -37.719 1 59.84 409 ASN A CA 1
ATOM 3352 C C . ASN A 1 409 ? 27.188 -13.438 -37.906 1 59.84 409 ASN A C 1
ATOM 3354 O O . ASN A 1 409 ? 27.922 -13.25 -36.969 1 59.84 409 ASN A O 1
ATOM 3358 N N . GLY A 1 410 ? 27.859 -13.906 -39.062 1 49.81 410 GLY A N 1
ATOM 3359 C CA . GLY A 1 410 ? 29.062 -14.047 -39.875 1 49.81 410 GLY A CA 1
ATOM 3360 C C . GLY A 1 410 ? 30.125 -13 -39.562 1 49.81 410 GLY A C 1
ATOM 3361 O O . GLY A 1 410 ? 31.172 -12.945 -40.219 1 49.81 410 GLY A O 1
ATOM 3362 N N . ASN A 1 411 ? 29.812 -11.844 -39 1 52.91 411 ASN A N 1
ATOM 3363 C CA . ASN A 1 411 ? 30.891 -10.875 -39.188 1 52.91 411 ASN A CA 1
ATOM 3364 C C . ASN A 1 411 ? 32 -11.07 -38.125 1 52.91 411 ASN A C 1
ATOM 3366 O O . ASN A 1 411 ? 31.766 -11.68 -37.094 1 52.91 411 ASN A O 1
ATOM 3370 N N . ILE A 1 412 ? 33.281 -10.828 -38.375 1 53.62 412 ILE A N 1
ATOM 3371 C CA . ILE A 1 412 ? 34.531 -10.812 -37.656 1 53.62 412 ILE A CA 1
ATOM 3372 C C . ILE A 1 412 ? 34.344 -10.266 -36.25 1 53.62 412 ILE A C 1
ATOM 3374 O O . ILE A 1 412 ? 34.875 -10.812 -35.281 1 53.62 412 ILE A O 1
ATOM 3378 N N . MET A 1 413 ? 33.656 -9.172 -36.062 1 56.41 413 MET A N 1
ATOM 3379 C CA . MET A 1 413 ? 33.375 -8.602 -34.75 1 56.41 413 MET A CA 1
ATOM 3380 C C . MET A 1 413 ? 31.891 -8.742 -34.375 1 56.41 413 MET A C 1
ATOM 3382 O O . MET A 1 413 ? 31.031 -8.234 -35.094 1 56.41 413 MET A O 1
ATOM 3386 N N . PRO A 1 414 ? 31.578 -9.641 -33.406 1 66.19 414 PRO A N 1
ATOM 3387 C CA . PRO A 1 414 ? 30.172 -9.859 -33.094 1 66.19 414 PRO A CA 1
ATOM 3388 C C . PRO A 1 414 ? 29.438 -8.562 -32.781 1 66.19 414 PRO A C 1
ATOM 3390 O O . PRO A 1 414 ? 29.969 -7.695 -32.062 1 66.19 414 PRO A O 1
ATOM 3393 N N . SER A 1 415 ? 28.5 -8.258 -33.531 1 82.5 415 SER A N 1
ATOM 3394 C CA . SER A 1 415 ? 27.609 -7.137 -33.25 1 82.5 415 SER A CA 1
ATOM 3395 C C . SER A 1 415 ? 27.094 -7.184 -31.797 1 82.5 415 SER A C 1
ATOM 3397 O O . SER A 1 415 ? 27.266 -8.188 -31.109 1 82.5 415 SER A O 1
ATOM 3399 N N . ILE A 1 416 ? 26.797 -6.141 -31.234 1 85.12 416 ILE A N 1
ATOM 3400 C CA . ILE A 1 416 ? 26.234 -6.07 -29.891 1 85.12 416 ILE A CA 1
ATOM 3401 C C . ILE A 1 416 ? 25.094 -7.07 -29.766 1 85.12 416 ILE A C 1
ATOM 3403 O O . ILE A 1 416 ? 24.938 -7.727 -28.719 1 85.12 416 ILE A O 1
ATOM 3407 N N . LYS A 1 417 ? 24.359 -7.223 -30.812 1 87.94 417 LYS A N 1
ATOM 3408 C CA . LYS A 1 417 ? 23.266 -8.188 -30.828 1 87.94 417 LYS A CA 1
ATOM 3409 C C . LYS A 1 417 ? 23.797 -9.617 -30.656 1 87.94 417 LYS A C 1
ATOM 3411 O O . LYS A 1 417 ? 23.219 -10.398 -29.906 1 87.94 417 LYS A O 1
ATOM 3416 N N . GLY A 1 418 ? 24.797 -9.867 -31.375 1 90 418 GLY A N 1
ATOM 3417 C CA . GLY A 1 418 ? 25.391 -11.188 -31.297 1 90 418 GLY A CA 1
ATOM 3418 C C . GLY A 1 418 ? 25.969 -11.5 -29.922 1 90 418 GLY A C 1
ATOM 3419 O O . GLY A 1 418 ? 25.875 -12.625 -29.453 1 90 418 GLY A O 1
ATOM 3420 N N . GLN A 1 419 ? 26.547 -10.5 -29.359 1 89.38 419 GLN A N 1
ATOM 3421 C CA . GLN A 1 419 ? 27.141 -10.68 -28.031 1 89.38 419 GLN A CA 1
ATOM 3422 C C . GLN A 1 419 ? 26.062 -10.977 -26.984 1 89.38 419 GLN A C 1
ATOM 3424 O O . GLN A 1 419 ? 26.219 -11.875 -26.156 1 89.38 419 GLN A O 1
ATOM 3429 N N . ILE A 1 420 ? 25.016 -10.258 -27.062 1 90.25 420 ILE A N 1
ATOM 3430 C CA . ILE A 1 420 ? 23.906 -10.445 -26.125 1 90.25 420 ILE A CA 1
ATOM 3431 C C . ILE A 1 420 ? 23.312 -11.836 -26.328 1 90.25 420 ILE A C 1
ATOM 3433 O O . ILE A 1 420 ? 23.109 -12.578 -25.359 1 90.25 420 ILE A O 1
ATOM 3437 N N . ALA A 1 421 ? 23.062 -12.156 -27.516 1 92.56 421 ALA A N 1
ATOM 3438 C CA . ALA A 1 421 ? 22.438 -13.438 -27.859 1 92.56 421 ALA A CA 1
ATOM 3439 C C . ALA A 1 421 ? 23.312 -14.602 -27.391 1 92.56 421 ALA A C 1
ATOM 3441 O O . ALA A 1 421 ? 22.797 -15.617 -26.906 1 92.56 421 ALA A O 1
ATOM 3442 N N . ARG A 1 422 ? 24.578 -14.477 -27.562 1 92.38 422 ARG A N 1
ATOM 3443 C CA . ARG A 1 422 ? 25.5 -15.547 -27.188 1 92.38 422 ARG A CA 1
ATOM 3444 C C . ARG A 1 422 ? 25.453 -15.789 -25.688 1 92.38 422 ARG A C 1
ATOM 3446 O O . ARG A 1 422 ? 25.453 -16.938 -25.234 1 92.38 422 ARG A O 1
ATOM 3453 N N . ARG A 1 423 ? 25.438 -14.781 -25 1 91.44 423 ARG A N 1
ATOM 3454 C CA . ARG A 1 423 ? 25.391 -14.891 -23.547 1 91.44 423 ARG A CA 1
ATOM 3455 C C . ARG A 1 423 ? 24.078 -15.523 -23.094 1 91.44 423 ARG A C 1
ATOM 3457 O O . ARG A 1 423 ? 24.078 -16.391 -22.219 1 91.44 423 ARG A O 1
ATOM 3464 N N . MET A 1 424 ? 23.016 -15.102 -23.641 1 93.75 424 MET A N 1
ATOM 3465 C CA . MET A 1 424 ? 21.719 -15.672 -23.297 1 93.75 424 MET A CA 1
ATOM 3466 C C . MET A 1 424 ? 21.641 -17.141 -23.688 1 93.75 424 MET A C 1
ATOM 3468 O O . MET A 1 424 ? 21.156 -17.969 -22.922 1 93.75 424 MET A O 1
ATOM 3472 N N . TYR A 1 425 ? 22.172 -17.359 -24.859 1 94.44 425 TYR A N 1
ATOM 3473 C CA . TYR A 1 425 ? 22.172 -18.734 -25.375 1 94.44 425 TYR A CA 1
ATOM 3474 C C . TYR A 1 425 ? 22.922 -19.672 -24.438 1 94.44 425 TYR A C 1
ATOM 3476 O O . TYR A 1 425 ? 22.422 -20.75 -24.094 1 94.44 425 TYR A O 1
ATOM 3484 N N . LYS A 1 426 ? 24.047 -19.312 -24.047 1 94.06 426 LYS A N 1
ATOM 3485 C CA . LYS A 1 426 ? 24.875 -20.156 -23.188 1 94.06 426 LYS A CA 1
ATOM 3486 C C . LYS A 1 426 ? 24.141 -20.5 -21.891 1 94.06 426 LYS A C 1
ATOM 3488 O O . LYS A 1 426 ? 24.094 -21.672 -21.5 1 94.06 426 LYS A O 1
ATOM 3493 N N . LYS A 1 427 ? 23.609 -19.531 -21.297 1 92.75 427 LYS A N 1
ATOM 3494 C CA . LYS A 1 427 ? 22.906 -19.734 -20.031 1 92.75 427 LYS A CA 1
ATOM 3495 C C . LYS A 1 427 ? 21.688 -20.625 -20.234 1 92.75 427 LYS A C 1
ATOM 3497 O O . LYS A 1 427 ? 21.453 -21.562 -19.453 1 92.75 427 LYS A O 1
ATOM 3502 N N . LEU A 1 428 ? 20.906 -20.344 -21.203 1 94.12 428 LEU A N 1
ATOM 3503 C CA . LEU A 1 428 ? 19.688 -21.094 -21.484 1 94.12 428 LEU A CA 1
ATOM 3504 C C . LEU A 1 428 ? 20.016 -22.547 -21.844 1 94.12 428 LEU A C 1
ATOM 3506 O O . LEU A 1 428 ? 19.312 -23.469 -21.422 1 94.12 428 LEU A O 1
ATOM 3510 N N . ASN A 1 429 ? 21.016 -22.672 -22.578 1 93.69 429 ASN A N 1
ATOM 3511 C CA . ASN A 1 429 ? 21.406 -24 -23.016 1 93.69 429 ASN A CA 1
ATOM 3512 C C . ASN A 1 429 ? 21.859 -24.859 -21.844 1 93.69 429 ASN A C 1
ATOM 3514 O O . ASN A 1 429 ? 21.594 -26.062 -21.797 1 93.69 429 ASN A O 1
ATOM 3518 N N . ASP A 1 430 ? 22.547 -24.297 -20.938 1 92.44 430 ASP A N 1
ATOM 3519 C CA . ASP A 1 430 ? 22.984 -25 -19.734 1 92.44 430 ASP A CA 1
ATOM 3520 C C . ASP A 1 430 ? 21.781 -25.547 -18.953 1 92.44 430 ASP A C 1
ATOM 3522 O O . ASP A 1 430 ? 21.797 -26.703 -18.516 1 92.44 430 ASP A O 1
ATOM 3526 N N . TYR A 1 431 ? 20.812 -24.781 -18.828 1 91.44 431 TYR A N 1
ATOM 3527 C CA . TYR A 1 431 ? 19.641 -25.203 -18.062 1 91.44 431 TYR A CA 1
ATOM 3528 C C . TYR A 1 431 ? 18.75 -26.109 -18.875 1 91.44 431 TYR A C 1
ATOM 3530 O O . TYR A 1 431 ? 18.078 -26.984 -18.328 1 91.44 431 TYR A O 1
ATOM 3538 N N . TRP A 1 432 ? 18.719 -25.859 -20.172 1 92.25 432 TRP A N 1
ATOM 3539 C CA . TRP A 1 432 ? 17.922 -26.719 -21.047 1 92.25 432 TRP A CA 1
ATOM 3540 C C . TRP A 1 432 ? 18.391 -28.156 -20.953 1 92.25 432 TRP A C 1
ATOM 3542 O O . TRP A 1 432 ? 17.594 -29.094 -21.016 1 92.25 432 TRP A O 1
ATOM 3552 N N . ALA A 1 433 ? 19.594 -28.344 -20.734 1 90 433 ALA A N 1
ATOM 3553 C CA . ALA A 1 433 ? 20.172 -29.688 -20.625 1 90 433 ALA A CA 1
ATOM 3554 C C . ALA A 1 433 ? 19.562 -30.438 -19.453 1 90 433 ALA A C 1
ATOM 3556 O O . ALA A 1 433 ? 19.453 -31.672 -19.484 1 90 433 ALA A O 1
ATOM 3557 N N . ILE A 1 434 ? 19.125 -29.75 -18.531 1 88.25 434 ILE A N 1
ATOM 3558 C CA . ILE A 1 434 ? 18.531 -30.344 -17.344 1 88.25 434 ILE A CA 1
ATOM 3559 C C . ILE A 1 434 ? 17.016 -30.453 -17.531 1 88.25 434 ILE A C 1
ATOM 3561 O O . ILE A 1 434 ? 16.422 -31.5 -17.281 1 88.25 434 ILE A O 1
ATOM 3565 N N . LEU A 1 435 ? 16.406 -29.438 -18.047 1 90.5 435 LEU A N 1
ATOM 3566 C CA . LEU A 1 435 ? 14.953 -29.297 -18.156 1 90.5 435 LEU A CA 1
ATOM 3567 C C . LEU A 1 435 ? 14.391 -30.281 -19.172 1 90.5 435 LEU A C 1
ATOM 3569 O O . LEU A 1 435 ? 13.281 -30.781 -19.016 1 90.5 435 LEU A O 1
ATOM 3573 N N . GLN A 1 436 ? 15.141 -30.562 -20.156 1 88.12 436 GLN A N 1
ATOM 3574 C CA . GLN A 1 436 ? 14.633 -31.375 -21.266 1 88.12 436 GLN A CA 1
ATOM 3575 C C . GLN A 1 436 ? 14.406 -32.812 -20.828 1 88.12 436 GLN A C 1
ATOM 3577 O O . GLN A 1 436 ? 13.648 -33.562 -21.453 1 88.12 436 GLN A O 1
ATOM 3582 N N . ASP A 1 437 ? 14.977 -33.219 -19.766 1 86.31 437 ASP A N 1
ATOM 3583 C CA . ASP A 1 437 ? 14.906 -34.594 -19.328 1 86.31 437 ASP A CA 1
ATOM 3584 C C . ASP A 1 437 ? 13.914 -34.75 -18.172 1 86.31 437 ASP A C 1
ATOM 3586 O O . ASP A 1 437 ? 13.852 -35.812 -17.547 1 86.31 437 ASP A O 1
ATOM 3590 N N . CYS A 1 438 ? 13.156 -33.719 -18.031 1 86.62 438 CYS A N 1
ATOM 3591 C CA . CYS A 1 438 ? 12.227 -33.812 -16.906 1 86.62 438 CYS A CA 1
ATOM 3592 C C . CYS A 1 438 ? 10.805 -34.062 -17.375 1 86.62 438 CYS A C 1
ATOM 3594 O O . CYS A 1 438 ? 10.383 -33.531 -18.406 1 86.62 438 CYS A O 1
ATOM 3596 N N . CYS A 1 439 ? 10.125 -34.938 -16.719 1 90.88 439 CYS A N 1
ATOM 3597 C CA . CYS A 1 439 ? 8.688 -35.156 -16.797 1 90.88 439 CYS A CA 1
ATOM 3598 C C . CYS A 1 439 ? 8.258 -35.469 -18.219 1 90.88 439 CYS A C 1
ATOM 3600 O O . CYS A 1 439 ? 7.352 -34.812 -18.75 1 90.88 439 CYS A O 1
ATOM 3602 N N . TYR A 1 440 ? 8.758 -36.531 -18.812 1 93.31 440 TYR A N 1
ATOM 3603 C CA . TYR A 1 440 ? 8.523 -36.938 -20.203 1 93.31 440 TYR A CA 1
ATOM 3604 C C . TYR A 1 440 ? 7.039 -37.188 -20.453 1 93.31 440 TYR A C 1
ATOM 3606 O O . TYR A 1 440 ? 6.5 -36.781 -21.484 1 93.31 440 TYR A O 1
ATOM 3614 N N . LEU A 1 441 ? 6.43 -37.812 -19.531 1 94.38 441 LEU A N 1
ATOM 3615 C CA . LEU A 1 441 ? 5.039 -38.188 -19.719 1 94.38 441 LEU A CA 1
ATOM 3616 C C . LEU A 1 441 ? 4.133 -36.969 -19.812 1 94.38 441 LEU A C 1
ATOM 3618 O O . LEU A 1 441 ? 3.168 -36.969 -20.578 1 94.38 441 LEU A O 1
ATOM 3622 N N . SER A 1 442 ? 4.473 -35.938 -19.031 1 95.19 442 SER A N 1
ATOM 3623 C CA . SER A 1 442 ? 3.695 -34.688 -19.078 1 95.19 442 SER A CA 1
ATOM 3624 C C . SER A 1 442 ? 3.824 -34.031 -20.453 1 95.19 442 SER A C 1
ATOM 3626 O O . SER A 1 442 ? 2.896 -33.344 -20.906 1 95.19 442 SER A O 1
ATOM 3628 N N . VAL A 1 443 ? 4.91 -34.156 -21.078 1 94.38 443 VAL A N 1
ATOM 3629 C CA . VAL A 1 443 ? 5.18 -33.531 -22.375 1 94.38 443 VAL A CA 1
ATOM 3630 C C . VAL A 1 443 ? 4.484 -34.344 -23.484 1 94.38 443 VAL A C 1
ATOM 3632 O O . VAL A 1 443 ? 3.803 -33.75 -24.328 1 94.38 443 VAL A O 1
ATOM 3635 N N . VAL A 1 444 ? 4.605 -35.625 -23.453 1 94.44 444 VAL A N 1
ATOM 3636 C CA . VAL A 1 444 ? 4.148 -36.469 -24.547 1 94.44 444 VAL A CA 1
ATOM 3637 C C . VAL A 1 444 ? 2.623 -36.531 -24.562 1 94.44 444 VAL A C 1
ATOM 3639 O O . VAL A 1 444 ? 2.01 -36.688 -25.609 1 94.44 444 VAL A O 1
ATOM 3642 N N . LEU A 1 445 ? 2.039 -36.406 -23.422 1 94.94 445 LEU A N 1
ATOM 3643 C CA . LEU A 1 445 ? 0.585 -36.5 -23.328 1 94.94 445 LEU A CA 1
ATOM 3644 C C . LEU A 1 445 ? -0.058 -35.188 -23.781 1 94.94 445 LEU A C 1
ATOM 3646 O O . LEU A 1 445 ? -1.284 -35.094 -23.875 1 94.94 445 LEU A O 1
ATOM 3650 N N . ASP A 1 446 ? 0.749 -34.156 -23.953 1 93.88 446 ASP A N 1
ATOM 3651 C CA . ASP A 1 446 ? 0.279 -32.969 -24.656 1 93.88 446 ASP A CA 1
ATOM 3652 C C . ASP A 1 446 ? 0.155 -33.219 -26.156 1 93.88 446 ASP A C 1
ATOM 3654 O O . ASP A 1 446 ? 1.16 -33.406 -26.844 1 93.88 446 ASP A O 1
ATOM 3658 N N . PRO A 1 447 ? -1.015 -33.156 -26.656 1 92.44 447 PRO A N 1
ATOM 3659 C CA . PRO A 1 447 ? -1.221 -33.531 -28.047 1 92.44 447 PRO A CA 1
ATOM 3660 C C . PRO A 1 447 ? -0.525 -32.562 -29.016 1 92.44 447 PRO A C 1
ATOM 3662 O O . PRO A 1 447 ? -0.307 -32.906 -30.188 1 92.44 447 PRO A O 1
ATOM 3665 N N . ASN A 1 448 ? -0.198 -31.438 -28.578 1 87.94 448 ASN A N 1
ATOM 3666 C CA . ASN A 1 448 ? 0.468 -30.469 -29.438 1 87.94 448 ASN A CA 1
ATOM 3667 C C . ASN A 1 448 ? 1.952 -30.781 -29.594 1 87.94 448 ASN A C 1
ATOM 3669 O O . ASN A 1 448 ? 2.566 -30.422 -30.594 1 87.94 448 ASN A O 1
ATOM 3673 N N . THR A 1 449 ? 2.551 -31.5 -28.672 1 88.56 449 THR A N 1
ATOM 3674 C CA . THR A 1 449 ? 3.986 -31.75 -28.688 1 88.56 449 THR A CA 1
ATOM 3675 C C . THR A 1 449 ? 4.273 -33.219 -28.953 1 88.56 449 THR A C 1
ATOM 3677 O O . THR A 1 449 ? 5.016 -33.562 -29.875 1 88.56 449 THR A O 1
ATOM 3680 N N . LYS A 1 450 ? 3.645 -34.094 -28.141 1 90.44 450 LYS A N 1
ATOM 3681 C CA . LYS A 1 450 ? 3.842 -35.531 -28.25 1 90.44 450 LYS A CA 1
ATOM 3682 C C . LYS A 1 450 ? 5.328 -35.875 -28.25 1 90.44 450 LYS A C 1
ATOM 3684 O O . LYS A 1 450 ? 6.055 -35.531 -27.328 1 90.44 450 LYS A O 1
ATOM 3689 N N . LEU A 1 451 ? 5.785 -36.531 -29.344 1 88.31 451 LEU A N 1
ATOM 3690 C CA . LEU A 1 451 ? 7.16 -37.031 -29.359 1 88.31 451 LEU A CA 1
ATOM 3691 C C . LEU A 1 451 ? 8.031 -36.156 -30.25 1 88.31 451 LEU A C 1
ATOM 3693 O O . LEU A 1 451 ? 9.227 -36.406 -30.391 1 88.31 451 LEU A O 1
ATOM 3697 N N . SER A 1 452 ? 7.543 -35.031 -30.719 1 82 452 SER A N 1
ATOM 3698 C CA . SER A 1 452 ? 8.18 -34.219 -31.766 1 82 452 SER A CA 1
ATOM 3699 C C . SER A 1 452 ? 9.414 -33.5 -31.234 1 82 452 SER A C 1
ATOM 3701 O O . SER A 1 452 ? 10.328 -33.188 -32 1 82 452 SER A O 1
ATOM 3703 N N . SER A 1 453 ? 9.523 -33.344 -30 1 80.75 453 SER A N 1
ATOM 3704 C CA . SER A 1 453 ? 10.578 -32.5 -29.438 1 80.75 453 SER A CA 1
ATOM 3705 C C . SER A 1 453 ? 11.789 -33.344 -29.031 1 80.75 453 SER A C 1
ATOM 3707 O O . SER A 1 453 ? 12.797 -32.812 -28.578 1 80.75 453 SER A O 1
ATOM 3709 N N . PHE A 1 454 ? 11.695 -34.688 -29.281 1 88.25 454 PHE A N 1
ATOM 3710 C CA . PHE A 1 454 ? 12.742 -35.531 -28.734 1 88.25 454 PHE A CA 1
ATOM 3711 C C . PHE A 1 454 ? 13.523 -36.219 -29.844 1 88.25 454 PHE A C 1
ATOM 3713 O O . PHE A 1 454 ? 13 -36.438 -30.938 1 88.25 454 PHE A O 1
ATOM 3720 N N . ASP A 1 455 ? 14.75 -36.5 -29.5 1 85.69 455 ASP A N 1
ATOM 3721 C CA . ASP A 1 455 ? 15.57 -37.281 -30.438 1 85.69 455 ASP A CA 1
ATOM 3722 C C . ASP A 1 455 ? 15.148 -38.719 -30.484 1 85.69 455 ASP A C 1
ATOM 3724 O O . ASP A 1 455 ? 14.32 -39.156 -29.672 1 85.69 455 ASP A O 1
ATOM 3728 N N . ASN A 1 456 ? 15.672 -39.5 -31.375 1 89.12 456 ASN A N 1
ATOM 3729 C CA . ASN A 1 456 ? 15.242 -40.875 -31.641 1 89.12 456 ASN A CA 1
ATOM 3730 C C . ASN A 1 456 ? 15.477 -41.781 -30.422 1 89.12 456 ASN A C 1
ATOM 3732 O O . ASN A 1 456 ? 14.617 -42.594 -30.078 1 89.12 456 ASN A O 1
ATOM 3736 N N . GLU A 1 457 ? 16.609 -41.625 -29.875 1 89.31 457 GLU A N 1
ATOM 3737 C CA . GLU A 1 457 ? 16.938 -42.469 -28.719 1 89.31 457 GLU A CA 1
ATOM 3738 C C . GLU A 1 457 ? 15.992 -42.219 -27.547 1 89.31 457 GLU A C 1
ATOM 3740 O O . GLU A 1 457 ? 15.469 -43.156 -26.938 1 89.31 457 GLU A O 1
ATOM 3745 N N . THR A 1 458 ? 15.797 -40.969 -27.281 1 90.62 458 THR A N 1
ATOM 3746 C CA . THR A 1 458 ? 14.914 -40.562 -26.203 1 90.62 458 THR A CA 1
ATOM 3747 C C . THR A 1 458 ? 13.469 -40.969 -26.5 1 90.62 458 THR A C 1
ATOM 3749 O O . THR A 1 458 ? 12.727 -41.375 -25.594 1 90.62 458 THR A O 1
ATOM 3752 N N . THR A 1 459 ? 13.078 -40.906 -27.75 1 91.75 459 THR A N 1
ATOM 3753 C CA . THR A 1 459 ? 11.734 -41.25 -28.188 1 91.75 459 THR A CA 1
ATOM 3754 C C . THR A 1 459 ? 11.422 -42.688 -27.859 1 91.75 459 THR A C 1
ATOM 3756 O O . THR A 1 459 ? 10.328 -43.031 -27.375 1 91.75 459 THR A O 1
ATOM 3759 N N . GLU A 1 460 ? 12.359 -43.562 -28.125 1 90.69 460 GLU A N 1
ATOM 3760 C CA . GLU A 1 460 ? 12.148 -44.969 -27.859 1 90.69 460 GLU A CA 1
ATOM 3761 C C . GLU A 1 460 ? 12.008 -45.219 -26.359 1 90.69 460 GLU A C 1
ATOM 3763 O O . GLU A 1 460 ? 11.18 -46.031 -25.938 1 90.69 460 GLU A O 1
ATOM 3768 N N . ARG A 1 461 ? 12.789 -44.562 -25.672 1 90.62 461 ARG A N 1
ATOM 3769 C CA . ARG A 1 461 ? 12.711 -44.688 -24.219 1 90.62 461 ARG A CA 1
ATOM 3770 C C . ARG A 1 461 ? 11.352 -44.219 -23.703 1 90.62 461 ARG A C 1
ATOM 3772 O O . ARG A 1 461 ? 10.766 -44.844 -22.828 1 90.62 461 ARG A O 1
ATOM 3779 N N . ILE A 1 462 ? 10.891 -43.156 -24.25 1 91.94 462 ILE A N 1
ATOM 3780 C CA . ILE A 1 462 ? 9.625 -42.562 -23.828 1 91.94 462 ILE A CA 1
ATOM 3781 C C . ILE A 1 462 ? 8.477 -43.469 -24.219 1 91.94 462 ILE A C 1
ATOM 3783 O O . ILE A 1 462 ? 7.52 -43.656 -23.453 1 91.94 462 ILE A O 1
ATOM 3787 N N . ARG A 1 463 ? 8.547 -44.062 -25.344 1 89.56 463 ARG A N 1
ATOM 3788 C CA . ARG A 1 463 ? 7.52 -45 -25.797 1 89.56 463 ARG A CA 1
ATOM 3789 C C . ARG A 1 463 ? 7.387 -46.156 -24.828 1 89.56 463 ARG A C 1
ATOM 3791 O O . ARG A 1 463 ? 6.273 -46.562 -24.484 1 89.56 463 ARG A O 1
ATOM 3798 N N . THR A 1 464 ? 8.547 -46.625 -24.484 1 90.25 464 THR A N 1
ATOM 3799 C CA . THR A 1 464 ? 8.555 -47.75 -23.547 1 90.25 464 THR A CA 1
ATOM 3800 C C . THR A 1 464 ? 7.953 -47.312 -22.203 1 90.25 464 THR A C 1
ATOM 3802 O O . THR A 1 464 ? 7.156 -48.062 -21.625 1 90.25 464 THR A O 1
ATOM 3805 N N . LEU A 1 465 ? 8.383 -46.219 -21.828 1 91.25 465 LEU A N 1
ATOM 3806 C CA . LEU A 1 465 ? 7.859 -45.656 -20.578 1 91.25 465 LEU A CA 1
ATOM 3807 C C . LEU A 1 465 ? 6.352 -45.469 -20.656 1 91.25 465 LEU A C 1
ATOM 3809 O O . LEU A 1 465 ? 5.629 -45.781 -19.703 1 91.25 465 LEU A O 1
ATOM 3813 N N . MET A 1 466 ? 5.867 -44.906 -21.719 1 91.56 466 MET A N 1
ATOM 3814 C CA . MET A 1 466 ? 4.445 -44.688 -21.953 1 91.56 466 MET A CA 1
ATOM 3815 C C . MET A 1 466 ? 3.666 -46 -21.922 1 91.56 466 MET A C 1
ATOM 3817 O O . MET A 1 466 ? 2.607 -46.062 -21.297 1 91.56 466 MET A O 1
ATOM 3821 N N . TYR A 1 467 ? 4.238 -46.938 -22.531 1 89.5 467 TYR A N 1
ATOM 3822 C CA . TYR A 1 467 ? 3.584 -48.219 -22.625 1 89.5 467 TYR A CA 1
ATOM 3823 C C . TYR A 1 467 ? 3.471 -48.875 -21.234 1 89.5 467 TYR A C 1
ATOM 3825 O O . TYR A 1 467 ? 2.402 -49.344 -20.859 1 89.5 467 TYR A O 1
ATOM 3833 N N . ASN A 1 468 ? 4.523 -48.875 -20.578 1 88.88 468 ASN A N 1
ATOM 3834 C CA . ASN A 1 468 ? 4.543 -49.5 -19.25 1 88.88 468 ASN A CA 1
ATOM 3835 C C . ASN A 1 468 ? 3.584 -48.781 -18.297 1 88.88 468 ASN A C 1
ATOM 3837 O O . ASN A 1 468 ? 2.891 -49.438 -17.516 1 88.88 468 ASN A O 1
ATOM 3841 N N . THR A 1 469 ? 3.596 -47.5 -18.359 1 90.69 469 THR A N 1
ATOM 3842 C CA . THR A 1 469 ? 2.727 -46.75 -17.484 1 90.69 469 THR A CA 1
ATOM 3843 C C . THR A 1 469 ? 1.265 -46.906 -17.875 1 90.69 469 THR A C 1
ATOM 3845 O O . THR A 1 469 ? 0.393 -47.062 -17.016 1 90.69 469 THR A O 1
ATOM 3848 N N . TYR A 1 470 ? 1.021 -46.875 -19.172 1 90.69 470 TYR A N 1
ATOM 3849 C CA . TYR A 1 470 ? -0.332 -47.031 -19.688 1 90.69 470 TYR A CA 1
ATOM 3850 C C . TYR A 1 470 ? -0.888 -48.406 -19.297 1 90.69 470 TYR A C 1
ATOM 3852 O O . TYR A 1 470 ? -2.07 -48.531 -18.984 1 90.69 470 TYR A O 1
ATOM 3860 N N . ALA A 1 471 ? -0.089 -49.375 -19.328 1 86.75 471 ALA A N 1
ATOM 3861 C CA . ALA A 1 471 ? -0.504 -50.719 -18.984 1 86.75 471 ALA A CA 1
ATOM 3862 C C . ALA A 1 471 ? -1.054 -50.781 -17.562 1 86.75 471 ALA A C 1
ATOM 3864 O O . ALA A 1 471 ? -2.016 -51.5 -17.281 1 86.75 471 ALA A O 1
ATOM 3865 N N . ARG A 1 472 ? -0.5 -50.062 -16.781 1 84.81 472 ARG A N 1
ATOM 3866 C CA . ARG A 1 472 ? -0.968 -50.031 -15.406 1 84.81 472 ARG A CA 1
ATOM 3867 C C . ARG A 1 472 ? -2.342 -49.375 -15.312 1 84.81 472 ARG A C 1
ATOM 3869 O O . ARG A 1 472 ? -3.205 -49.812 -14.555 1 84.81 472 ARG A O 1
ATOM 3876 N N . TYR A 1 473 ? -2.535 -48.344 -16.016 1 87.12 473 TYR A N 1
ATOM 3877 C CA . TYR A 1 473 ? -3.803 -47.625 -16 1 87.12 473 TYR A CA 1
ATOM 3878 C C . TYR A 1 473 ? -4.895 -48.438 -16.688 1 87.12 473 TYR A C 1
ATOM 3880 O O . TYR A 1 473 ? -6.055 -48.406 -16.266 1 87.12 473 TYR A O 1
ATOM 3888 N N . ALA A 1 474 ? -4.582 -49.125 -17.734 1 81.19 474 ALA A N 1
ATOM 3889 C CA . ALA A 1 474 ? -5.539 -49.938 -18.484 1 81.19 474 ALA A CA 1
ATOM 3890 C C . ALA A 1 474 ? -6.055 -51.094 -17.625 1 81.19 474 ALA A C 1
ATOM 3892 O O . ALA A 1 474 ? -7.246 -51.438 -17.656 1 81.19 474 ALA A O 1
ATOM 3893 N N . LYS A 1 475 ? -5.223 -51.625 -16.891 1 76.25 475 LYS A N 1
ATOM 3894 C CA . LYS A 1 475 ? -5.609 -52.719 -16 1 76.25 475 LYS A CA 1
ATOM 3895 C C . LYS A 1 475 ? -6.566 -52.219 -14.914 1 76.25 475 LYS A C 1
ATOM 3897 O O . LYS A 1 475 ? -7.551 -52.906 -14.609 1 76.25 475 LYS A O 1
ATOM 3902 N N . GLU A 1 476 ? -6.273 -51.156 -14.445 1 73.38 476 GLU A N 1
ATOM 3903 C CA . GLU A 1 476 ? -7.098 -50.594 -13.383 1 73.38 476 GLU A CA 1
ATOM 3904 C C . GLU A 1 476 ? -8.477 -50.219 -13.898 1 73.38 476 GLU A C 1
ATOM 3906 O O . GLU A 1 476 ? -9.477 -50.375 -13.203 1 73.38 476 GLU A O 1
ATOM 3911 N N . SER A 1 477 ? -8.578 -49.656 -15 1 68.38 477 SER A N 1
ATOM 3912 C CA . SER A 1 477 ? -9.844 -49.281 -15.609 1 68.38 477 SER A CA 1
ATOM 3913 C C . SER A 1 477 ? -10.727 -50.469 -15.883 1 68.38 477 SER A C 1
ATOM 3915 O O . SER A 1 477 ? -11.953 -50.406 -15.711 1 68.38 477 SER A O 1
ATOM 3917 N N . GLU A 1 478 ? -10.203 -51.5 -16.312 1 63.81 478 GLU A N 1
ATOM 3918 C CA . GLU A 1 478 ? -10.945 -52.719 -16.578 1 63.81 478 GLU A CA 1
ATOM 3919 C C . GLU A 1 478 ? -11.508 -53.344 -15.305 1 63.81 478 GLU A C 1
ATOM 3921 O O . GLU A 1 478 ? -12.641 -53.812 -15.281 1 63.81 478 GLU A O 1
ATOM 3926 N N . GLU A 1 479 ? -10.68 -53.25 -14.367 1 60.66 479 GLU A N 1
ATOM 3927 C CA . GLU A 1 479 ? -11.117 -53.781 -13.078 1 60.66 479 GLU A CA 1
ATOM 3928 C C . GLU A 1 479 ? -12.273 -52.969 -12.508 1 60.66 479 GLU A C 1
ATOM 3930 O O . GLU A 1 479 ? -13.211 -53.531 -11.938 1 60.66 479 GLU A O 1
ATOM 3935 N N . SER A 1 480 ? -12.227 -51.656 -12.734 1 59.22 480 SER A N 1
ATOM 3936 C CA . SER A 1 480 ? -13.289 -50.812 -12.219 1 59.22 480 SER A CA 1
ATOM 3937 C C . SER A 1 480 ? -14.586 -51 -13.008 1 59.22 480 SER A C 1
ATOM 3939 O O . SER A 1 480 ? -15.672 -50.938 -12.438 1 59.22 480 SER A O 1
ATOM 3941 N N . ASN A 1 481 ? -14.57 -51.125 -14.266 1 53.84 481 ASN A N 1
ATOM 3942 C CA . ASN A 1 481 ? -15.742 -51.375 -15.102 1 53.84 481 ASN A CA 1
ATOM 3943 C C . ASN A 1 481 ? -16.344 -52.75 -14.852 1 53.84 481 ASN A C 1
ATOM 3945 O O . ASN A 1 481 ? -17.547 -52.938 -14.992 1 53.84 481 ASN A O 1
ATOM 3949 N N . SER A 1 482 ? -15.492 -53.688 -14.555 1 50.09 482 SER A N 1
ATOM 3950 C CA . SER A 1 482 ? -16.016 -55.031 -14.289 1 50.09 482 SER A CA 1
ATOM 3951 C C . SER A 1 482 ? -16.844 -55.062 -13.016 1 50.09 482 SER A C 1
ATOM 3953 O O . SER A 1 482 ? -17.812 -55.812 -12.914 1 50.09 482 SER A O 1
ATOM 3955 N N . ASP A 1 483 ? -16.469 -54.125 -12.109 1 47.97 483 ASP A N 1
ATOM 3956 C CA . ASP A 1 483 ? -17.203 -54.156 -10.852 1 47.97 483 ASP A CA 1
ATOM 3957 C C . ASP A 1 483 ? -18.594 -53.562 -11.008 1 47.97 483 ASP A C 1
ATOM 3959 O O . ASP A 1 483 ? -19.516 -53.875 -10.25 1 47.97 483 ASP A O 1
ATOM 3963 N N . ASN A 1 484 ? -18.734 -52.562 -11.836 1 43.59 484 ASN A N 1
ATOM 3964 C CA . ASN A 1 484 ? -20.047 -51.938 -11.922 1 43.59 484 ASN A CA 1
ATOM 3965 C C . ASN A 1 484 ? -21.016 -52.75 -12.773 1 43.59 484 ASN A C 1
ATOM 3967 O O . ASN A 1 484 ? -22.141 -52.344 -13.031 1 43.59 484 ASN A O 1
ATOM 3971 N N . THR A 1 485 ? -20.594 -53.625 -13.648 1 40.25 485 THR A N 1
ATOM 3972 C CA . THR A 1 485 ? -21.578 -54.344 -14.43 1 40.25 485 THR A CA 1
ATOM 3973 C C . THR A 1 485 ? -22.312 -55.375 -13.547 1 40.25 485 THR A C 1
ATOM 3975 O O . THR A 1 485 ? -21.703 -56.094 -12.766 1 40.25 485 THR A O 1
ATOM 3978 N N . SER A 1 486 ? -23.578 -55.219 -13.367 1 41.91 486 SER A N 1
ATOM 3979 C CA . SER A 1 486 ? -24.578 -56.062 -12.766 1 41.91 486 SER A CA 1
ATOM 3980 C C . SER A 1 486 ? -24.328 -57.531 -13.094 1 41.91 486 SER A C 1
ATOM 3982 O O . SER A 1 486 ? -23.828 -57.844 -14.18 1 41.91 486 SER A O 1
ATOM 3984 N N . ASN A 1 487 ? -24.234 -58.5 -12.109 1 40.88 487 ASN A N 1
ATOM 3985 C CA . ASN A 1 487 ? -24.141 -59.938 -12.008 1 40.88 487 ASN A CA 1
ATOM 3986 C C . ASN A 1 487 ? -25.047 -60.625 -13.016 1 40.88 487 ASN A C 1
ATOM 3988 O O . ASN A 1 487 ? -25.547 -61.75 -12.766 1 40.88 487 ASN A O 1
ATOM 3992 N N . SER A 1 488 ? -25.625 -59.938 -14.016 1 40.09 488 SER A N 1
ATOM 3993 C CA . SER A 1 488 ? -26.422 -60.906 -14.773 1 40.09 488 SER A CA 1
ATOM 3994 C C . SER A 1 488 ? -25.547 -62 -15.383 1 40.09 488 SER A C 1
ATOM 3996 O O . SER A 1 488 ? -24.359 -61.781 -15.617 1 40.09 488 SER A O 1
ATOM 3998 N N . SER A 1 489 ? -26 -63.281 -15.445 1 44.44 489 SER A N 1
ATOM 3999 C CA . SER A 1 489 ? -25.359 -64.562 -15.805 1 44.44 489 SER A CA 1
ATOM 4000 C C . SER A 1 489 ? -24.516 -64.375 -17.062 1 44.44 489 SER A C 1
ATOM 4002 O O . SER A 1 489 ? -23.406 -64.938 -17.141 1 44.44 489 SER A O 1
ATOM 4004 N N . ARG A 1 490 ? -25.109 -63.75 -18.047 1 47.28 490 ARG A N 1
ATOM 4005 C CA . ARG A 1 490 ? -24.453 -63.688 -19.344 1 47.28 490 ARG A CA 1
ATOM 4006 C C . ARG A 1 490 ? -23.25 -62.75 -19.297 1 47.28 490 ARG A C 1
ATOM 4008 O O . ARG A 1 490 ? -22.219 -63.031 -19.922 1 47.28 490 ARG A O 1
ATOM 4015 N N . ASN A 1 491 ? -23.516 -61.812 -18.578 1 45.06 491 ASN A N 1
ATOM 4016 C CA . ASN A 1 491 ? -22.484 -60.781 -18.5 1 45.06 491 ASN A CA 1
ATOM 4017 C C . ASN A 1 491 ? -21.281 -61.25 -17.688 1 45.06 491 ASN A C 1
ATOM 4019 O O . ASN A 1 491 ? -20.172 -60.781 -17.891 1 45.06 491 ASN A O 1
ATOM 4023 N N . TYR A 1 492 ? -21.531 -62.156 -16.719 1 43.91 492 TYR A N 1
ATOM 4024 C CA . TYR A 1 492 ? -20.5 -62.875 -15.977 1 43.91 492 TYR A CA 1
ATOM 4025 C C . TYR A 1 492 ? -19.609 -63.656 -16.922 1 43.91 492 TYR A C 1
ATOM 4027 O O . TYR A 1 492 ? -18.375 -63.562 -16.859 1 43.91 492 TYR A O 1
ATOM 4035 N N . PHE A 1 493 ? -20.172 -64.438 -17.906 1 48.84 493 PHE A N 1
ATOM 4036 C CA . PHE A 1 493 ? -19.391 -65.25 -18.828 1 48.84 493 PHE A CA 1
ATOM 4037 C C . PHE A 1 493 ? -18.688 -64.375 -19.859 1 48.84 493 PHE A C 1
ATOM 4039 O O . PHE A 1 493 ? -17.562 -64.625 -20.266 1 48.84 493 PHE A O 1
ATOM 4046 N N . LYS A 1 494 ? -19.391 -63.375 -20.328 1 45.5 494 LYS A N 1
ATOM 4047 C CA . LYS A 1 494 ? -18.75 -62.438 -21.266 1 45.5 494 LYS A CA 1
ATOM 4048 C C . LYS A 1 494 ? -17.531 -61.75 -20.641 1 45.5 494 LYS A C 1
ATOM 4050 O O . LYS A 1 494 ? -16.516 -61.562 -21.297 1 45.5 494 LYS A O 1
ATOM 4055 N N . LYS A 1 495 ? -17.625 -61.5 -19.406 1 46.94 495 LYS A N 1
ATOM 4056 C CA . LYS A 1 495 ? -16.5 -60.938 -18.656 1 46.94 495 LYS A CA 1
ATOM 4057 C C . LYS A 1 495 ? -15.367 -61.938 -18.562 1 46.94 495 LYS A C 1
ATOM 4059 O O . LYS A 1 495 ? -14.195 -61.594 -18.75 1 46.94 495 LYS A O 1
ATOM 4064 N N . HIS A 1 496 ? -15.75 -63.219 -18.25 1 45.53 496 HIS A N 1
ATOM 4065 C CA . HIS A 1 496 ? -14.773 -64.312 -18.172 1 45.53 496 HIS A CA 1
ATOM 4066 C C . HIS A 1 496 ? -14.234 -64.688 -19.547 1 45.53 496 HIS A C 1
ATOM 4068 O O . HIS A 1 496 ? -13.055 -65 -19.688 1 45.53 496 HIS A O 1
ATOM 4074 N N . LEU A 1 497 ? -15.156 -64.75 -20.562 1 43.22 497 LEU A N 1
ATOM 4075 C CA . LEU A 1 497 ? -14.688 -64.938 -21.922 1 43.22 497 LEU A CA 1
ATOM 4076 C C . LEU A 1 497 ? -13.766 -63.844 -22.375 1 43.22 497 LEU A C 1
ATOM 4078 O O . LEU A 1 497 ? -12.742 -64.125 -23.016 1 43.22 497 LEU A O 1
ATOM 4082 N N . LYS A 1 498 ? -14.195 -62.531 -22.172 1 44.03 498 LYS A N 1
ATOM 4083 C CA . LYS A 1 498 ? -13.32 -61.406 -22.484 1 44.03 498 LYS A CA 1
ATOM 4084 C C . LYS A 1 498 ? -12.039 -61.469 -21.672 1 44.03 498 LYS A C 1
ATOM 4086 O O . LYS A 1 498 ? -10.961 -61.156 -22.172 1 44.03 498 LYS A O 1
ATOM 4091 N N . SER A 1 499 ? -12.094 -61.875 -20.453 1 43.12 499 SER A N 1
ATOM 4092 C CA . SER A 1 499 ? -10.891 -62.125 -19.672 1 43.12 499 SER A CA 1
ATOM 4093 C C . SER A 1 499 ? -10.062 -63.281 -20.266 1 43.12 499 SER A C 1
ATOM 4095 O O . SER A 1 499 ? -8.836 -63.25 -20.219 1 43.12 499 SER A O 1
ATOM 4097 N N . MET A 1 500 ? -10.734 -64.438 -20.625 1 40.31 500 MET A N 1
ATOM 4098 C CA . MET A 1 500 ? -10.055 -65.562 -21.266 1 40.31 500 MET A CA 1
ATOM 4099 C C . MET A 1 500 ? -9.5 -65.125 -22.625 1 40.31 500 MET A C 1
ATOM 4101 O O . MET A 1 500 ? -8.438 -65.625 -23.031 1 40.31 500 MET A O 1
ATOM 4105 N N . SER A 1 501 ? -10.352 -64.5 -23.484 1 38.72 501 SER A N 1
ATOM 4106 C CA . SER A 1 501 ? -9.898 -64.062 -24.797 1 38.72 501 SER A CA 1
ATOM 4107 C C . SER A 1 501 ? -8.961 -62.875 -24.688 1 38.72 501 SER A C 1
ATOM 4109 O O . SER A 1 501 ? -8.414 -62.406 -25.688 1 38.72 501 SER A O 1
ATOM 4111 N N . LEU A 1 502 ? -9.117 -61.938 -23.766 1 41.47 502 LEU A N 1
ATOM 4112 C CA . LEU A 1 502 ? -8.102 -60.938 -23.516 1 41.47 502 LEU A CA 1
ATOM 4113 C C . LEU A 1 502 ? -6.746 -61.594 -23.234 1 41.47 502 LEU A C 1
ATOM 4115 O O . LEU A 1 502 ? -6.402 -61.875 -22.094 1 41.47 502 LEU A O 1
ATOM 4119 N N . THR A 1 503 ? -6.469 -62.531 -23.938 1 40 503 THR A N 1
ATOM 4120 C CA . THR A 1 503 ? -5.086 -63 -23.984 1 40 503 THR A CA 1
ATOM 4121 C C . THR A 1 503 ? -4.121 -61.812 -23.953 1 40 503 THR A C 1
ATOM 4123 O O . THR A 1 503 ? -4.395 -60.781 -24.531 1 40 503 THR A O 1
ATOM 4126 N N . THR A 1 504 ? -3.104 -61.812 -22.938 1 46.44 504 THR A N 1
ATOM 4127 C CA . THR A 1 504 ? -1.983 -60.906 -22.781 1 46.44 504 THR A CA 1
ATOM 4128 C C . THR A 1 504 ? -1.611 -60.25 -24.109 1 46.44 504 THR A C 1
ATOM 4130 O O . THR A 1 504 ? -1.273 -59.062 -24.156 1 46.44 504 THR A O 1
ATOM 4133 N N . GLY A 1 505 ? -1.626 -61.094 -25.109 1 48 505 GLY A N 1
ATOM 4134 C CA . GLY A 1 505 ? -1.177 -60.625 -26.406 1 48 505 GLY A CA 1
ATOM 4135 C C . GLY A 1 505 ? -2.131 -59.625 -27.047 1 48 505 GLY A C 1
ATOM 4136 O O . GLY A 1 505 ? -1.699 -58.625 -27.609 1 48 505 GLY A O 1
ATOM 4137 N N . ASN A 1 506 ? -3.471 -59.844 -27.016 1 51.72 506 ASN A N 1
ATOM 4138 C CA . ASN A 1 506 ? -4.445 -58.969 -27.672 1 51.72 506 ASN A CA 1
ATOM 4139 C C . ASN A 1 506 ? -4.621 -57.656 -26.922 1 51.72 506 ASN A C 1
ATOM 4141 O O . ASN A 1 506 ? -4.754 -56.594 -27.547 1 51.72 506 ASN A O 1
ATOM 4145 N N . TYR A 1 507 ? -4.574 -57.812 -25.609 1 56.31 507 TYR A N 1
ATOM 4146 C CA . TYR A 1 507 ? -4.656 -56.625 -24.797 1 56.31 507 TYR A CA 1
ATOM 4147 C C . TYR A 1 507 ? -3.465 -55.688 -25.062 1 56.31 507 TYR A C 1
ATOM 4149 O O . TYR A 1 507 ? -3.633 -54.5 -25.234 1 56.31 507 TYR A O 1
ATOM 4157 N N . MET A 1 508 ? -2.352 -56.344 -25.078 1 63.84 508 MET A N 1
ATOM 4158 C CA . MET A 1 508 ? -1.141 -55.594 -25.375 1 63.84 508 MET A CA 1
ATOM 4159 C C . MET A 1 508 ? -1.203 -55 -26.766 1 63.84 508 MET A C 1
ATOM 4161 O O . MET A 1 508 ? -0.779 -53.844 -26.984 1 63.84 508 MET A O 1
ATOM 4165 N N . HIS A 1 509 ? -1.798 -55.812 -27.562 1 67.25 509 HIS A N 1
ATOM 4166 C CA . HIS A 1 509 ? -1.917 -55.344 -28.938 1 67.25 509 HIS A CA 1
ATOM 4167 C C . HIS A 1 509 ? -2.883 -54.156 -29.031 1 67.25 509 HIS A C 1
ATOM 4169 O O . HIS A 1 509 ? -2.619 -53.188 -29.75 1 67.25 509 HIS A O 1
ATOM 4175 N N . ASN A 1 510 ? -3.92 -54.219 -28.312 1 75.44 510 ASN A N 1
ATOM 4176 C CA . ASN A 1 510 ? -4.898 -53.125 -28.312 1 75.44 510 ASN A CA 1
ATOM 4177 C C . ASN A 1 510 ? -4.32 -51.844 -27.719 1 75.44 510 ASN A C 1
ATOM 4179 O O . ASN A 1 510 ? -4.516 -50.75 -28.266 1 75.44 510 ASN A O 1
ATOM 4183 N N . MET A 1 511 ? -3.604 -52.031 -26.656 1 79.31 511 MET A N 1
ATOM 4184 C CA . MET A 1 511 ? -2.969 -50.875 -26.016 1 79.31 511 MET A CA 1
ATOM 4185 C C . MET A 1 511 ? -1.964 -50.219 -26.953 1 79.31 511 MET A C 1
ATOM 4187 O O . MET A 1 511 ? -1.906 -49 -27.047 1 79.31 511 MET A O 1
ATOM 4191 N N . HIS A 1 512 ? -1.309 -51.125 -27.562 1 82.5 512 HIS A N 1
ATOM 4192 C CA . HIS A 1 512 ? -0.328 -50.656 -28.531 1 82.5 512 HIS A CA 1
ATOM 4193 C C . HIS A 1 512 ? -1.002 -49.875 -29.656 1 82.5 512 HIS A C 1
ATOM 4195 O O . HIS A 1 512 ? -0.505 -48.812 -30.078 1 82.5 512 HIS A O 1
ATOM 4201 N N . ASN A 1 513 ? -2.08 -50.344 -30.094 1 84.88 513 ASN A N 1
ATOM 4202 C CA . ASN A 1 513 ? -2.793 -49.688 -31.172 1 84.88 513 ASN A CA 1
ATOM 4203 C C . ASN A 1 513 ? -3.32 -48.344 -30.75 1 84.88 513 ASN A C 1
ATOM 4205 O O . ASN A 1 513 ? -3.256 -47.375 -31.531 1 84.88 513 ASN A O 1
ATOM 4209 N N . ILE A 1 514 ? -3.785 -48.281 -29.609 1 87 514 ILE A N 1
ATOM 4210 C CA . ILE A 1 514 ? -4.34 -47.031 -29.109 1 87 514 ILE A CA 1
ATOM 4211 C C . ILE A 1 514 ? -3.229 -46 -28.969 1 87 514 ILE A C 1
ATOM 4213 O O . ILE A 1 514 ? -3.404 -44.844 -29.359 1 87 514 ILE A O 1
ATOM 4217 N N . LEU A 1 515 ? -2.148 -46.375 -28.438 1 89.38 515 LEU A N 1
ATOM 4218 C CA . LEU A 1 515 ? -1.008 -45.469 -28.281 1 89.38 515 LEU A CA 1
ATOM 4219 C C . LEU A 1 515 ? -0.494 -45 -29.625 1 89.38 515 LEU A C 1
ATOM 4221 O O . LEU A 1 515 ? -0.185 -43.812 -29.797 1 89.38 515 LEU A O 1
ATOM 4225 N N . GLU A 1 516 ? -0.431 -45.938 -30.5 1 87.25 516 GLU A N 1
ATOM 4226 C CA . GLU A 1 516 ? 0.047 -45.562 -31.828 1 87.25 516 GLU A CA 1
ATOM 4227 C C . GLU A 1 516 ? -0.938 -44.656 -32.531 1 87.25 516 GLU A C 1
ATOM 4229 O O . GLU A 1 516 ? -0.531 -43.719 -33.25 1 87.25 516 GLU A O 1
ATOM 4234 N N . GLU A 1 517 ? -2.129 -44.906 -32.344 1 88.38 517 GLU A N 1
ATOM 4235 C CA . GLU A 1 517 ? -3.139 -44 -32.875 1 88.38 517 GLU A CA 1
ATOM 4236 C C . GLU A 1 517 ? -2.975 -42.594 -32.312 1 88.38 517 GLU A C 1
ATOM 4238 O O . GLU A 1 517 ? -3.104 -41.594 -33.062 1 88.38 517 GLU A O 1
ATOM 4243 N N . TYR A 1 518 ? -2.762 -42.531 -31.031 1 90.38 518 TYR A N 1
ATOM 4244 C CA . TYR A 1 518 ? -2.539 -41.25 -30.391 1 90.38 518 TYR A CA 1
ATOM 4245 C C . TYR A 1 518 ? -1.322 -40.531 -30.984 1 90.38 518 TYR A C 1
ATOM 4247 O O . TYR A 1 518 ? -1.379 -39.344 -31.297 1 90.38 518 TYR A O 1
ATOM 4255 N N . PHE A 1 519 ? -0.276 -41.219 -31.172 1 88.56 519 PHE A N 1
ATOM 4256 C CA . PHE A 1 519 ? 0.958 -40.656 -31.672 1 88.56 519 PHE A CA 1
ATOM 4257 C C . PHE A 1 519 ? 0.789 -40.188 -33.125 1 88.56 519 PHE A C 1
ATOM 4259 O O . PHE A 1 519 ? 1.397 -39.219 -33.531 1 88.56 519 PHE A O 1
ATOM 4266 N N . LEU A 1 520 ? -0.092 -40.844 -33.812 1 86.12 520 LEU A N 1
ATOM 4267 C CA . LEU A 1 520 ? -0.238 -40.562 -35.25 1 86.12 520 LEU A CA 1
ATOM 4268 C C . LEU A 1 520 ? -1.286 -39.469 -35.5 1 86.12 520 LEU A C 1
ATOM 4270 O O . LEU A 1 520 ? -1.302 -38.844 -36.562 1 86.12 520 LEU A O 1
ATOM 4274 N N . SER A 1 521 ? -2.084 -39.281 -34.531 1 84.19 521 SER A N 1
ATOM 4275 C CA . SER A 1 521 ? -3.139 -38.312 -34.719 1 84.19 521 SER A CA 1
ATOM 4276 C C . SER A 1 521 ? -2.564 -36.906 -34.812 1 84.19 521 SER A C 1
ATOM 4278 O O . SER A 1 521 ? -1.615 -36.562 -34.094 1 84.19 521 SER A O 1
ATOM 4280 N N . ILE A 1 522 ? -3.018 -36.125 -35.781 1 78.62 522 ILE A N 1
ATOM 4281 C CA . ILE A 1 522 ? -2.525 -34.75 -35.969 1 78.62 522 ILE A CA 1
ATOM 4282 C C . ILE A 1 522 ? -3.561 -33.75 -35.469 1 78.62 522 ILE A C 1
ATOM 4284 O O . ILE A 1 522 ? -4.723 -33.812 -35.875 1 78.62 522 ILE A O 1
ATOM 4288 N N . GLU A 1 523 ? -3.152 -33.062 -34.406 1 75.81 523 GLU A N 1
ATOM 4289 C CA . GLU A 1 523 ? -3.998 -32 -33.844 1 75.81 523 GLU A CA 1
ATOM 4290 C C . GLU A 1 523 ? -3.373 -30.625 -34.062 1 75.81 523 GLU A C 1
ATOM 4292 O O . GLU A 1 523 ? -2.152 -30.469 -34 1 75.81 523 GLU A O 1
ATOM 4297 N N . GLU A 1 524 ? -4.133 -29.781 -34.594 1 72.56 524 GLU A N 1
ATOM 4298 C CA . GLU A 1 524 ? -3.621 -28.422 -34.75 1 72.56 524 GLU A CA 1
ATOM 4299 C C . GLU A 1 524 ? -4.09 -27.516 -33.625 1 72.56 524 GLU A C 1
ATOM 4301 O O . GLU A 1 524 ? -5.277 -27.188 -33.531 1 72.56 524 GLU A O 1
ATOM 4306 N N . ASP A 1 525 ? -3.236 -27 -32.781 1 78.56 525 ASP A N 1
ATOM 4307 C CA . ASP A 1 525 ? -3.406 -26.031 -31.703 1 78.56 525 ASP A CA 1
ATOM 4308 C C . ASP A 1 525 ? -4.66 -26.328 -30.891 1 78.56 525 ASP A C 1
ATOM 4310 O O . ASP A 1 525 ? -5.516 -25.453 -30.719 1 78.56 525 ASP A O 1
ATOM 4314 N N . CYS A 1 526 ? -4.602 -27.516 -30.328 1 85.44 526 CYS A N 1
ATOM 4315 C CA . CYS A 1 526 ? -5.793 -27.922 -29.594 1 85.44 526 CYS A CA 1
ATOM 4316 C C . CYS A 1 526 ? -5.641 -27.609 -28.109 1 85.44 526 CYS A C 1
ATOM 4318 O O . CYS A 1 526 ? -4.523 -27.469 -27.609 1 85.44 526 CYS A O 1
ATOM 4320 N N . ASN A 1 527 ? -6.812 -27.375 -27.516 1 89.88 527 ASN A N 1
ATOM 4321 C CA . ASN A 1 527 ? -6.871 -27.297 -26.062 1 89.88 527 ASN A CA 1
ATOM 4322 C C . ASN A 1 527 ? -6.613 -28.656 -25.422 1 89.88 527 ASN A C 1
ATOM 4324 O O . ASN A 1 527 ? -7.426 -29.578 -25.547 1 89.88 527 ASN A O 1
ATOM 4328 N N . VAL A 1 528 ? -5.52 -28.75 -24.766 1 93.5 528 VAL A N 1
ATOM 4329 C CA . VAL A 1 528 ? -5.02 -30.031 -24.25 1 93.5 528 VAL A CA 1
ATOM 4330 C C . VAL A 1 528 ? -6.062 -30.656 -23.344 1 93.5 528 VAL A C 1
ATOM 4332 O O . VAL A 1 528 ? -6.375 -31.844 -23.484 1 93.5 528 VAL A O 1
ATOM 4335 N N . LEU A 1 529 ? -6.617 -29.922 -22.453 1 93.94 529 LEU A N 1
ATOM 4336 C CA . LEU A 1 529 ? -7.555 -30.453 -21.484 1 93.94 529 LEU A CA 1
ATOM 4337 C C . LEU A 1 529 ? -8.875 -30.844 -22.156 1 93.94 529 LEU A C 1
ATOM 4339 O O . LEU A 1 529 ? -9.469 -31.859 -21.812 1 93.94 529 LEU A O 1
ATOM 4343 N N . GLU A 1 530 ? -9.297 -30.078 -23.078 1 91.62 530 GLU A N 1
ATOM 4344 C CA . GLU A 1 530 ? -10.508 -30.406 -23.828 1 91.62 530 GLU A CA 1
ATOM 4345 C C . GLU A 1 530 ? -10.312 -31.672 -24.656 1 91.62 530 GLU A C 1
ATOM 4347 O O . GLU A 1 530 ? -11.234 -32.469 -24.781 1 91.62 530 GLU A O 1
ATOM 4352 N N . PHE A 1 531 ? -9.195 -31.797 -25.25 1 93.62 531 PHE A N 1
ATOM 4353 C CA . PHE A 1 531 ? -8.844 -32.969 -26.047 1 93.62 531 PHE A CA 1
ATOM 4354 C C . PHE A 1 531 ? -9.023 -34.25 -25.219 1 93.62 531 PHE A C 1
ATOM 4356 O O . PHE A 1 531 ? -9.656 -35.188 -25.688 1 93.62 531 PHE A O 1
ATOM 4363 N N . TRP A 1 532 ? -8.539 -34.25 -24.078 1 94.56 532 TRP A N 1
ATOM 4364 C CA . TRP A 1 532 ? -8.586 -35.469 -23.25 1 94.56 532 TRP A CA 1
ATOM 4365 C C . TRP A 1 532 ? -9.961 -35.625 -22.609 1 94.56 532 TRP A C 1
ATOM 4367 O O . TRP A 1 532 ? -10.422 -36.75 -22.375 1 94.56 532 TRP A O 1
ATOM 4377 N N . LYS A 1 533 ? -10.602 -34.469 -22.281 1 92.88 533 LYS A N 1
ATOM 4378 C CA . LYS A 1 533 ? -11.961 -34.531 -21.75 1 92.88 533 LYS A CA 1
ATOM 4379 C C . LYS A 1 533 ? -12.883 -35.312 -22.688 1 92.88 533 LYS A C 1
ATOM 4381 O O . LYS A 1 533 ? -13.617 -36.188 -22.25 1 92.88 533 LYS A O 1
ATOM 4386 N N . VAL A 1 534 ? -12.797 -35.094 -23.922 1 90.69 534 VAL A N 1
ATOM 4387 C CA . VAL A 1 534 ? -13.625 -35.719 -24.922 1 90.69 534 VAL A CA 1
ATOM 4388 C C . VAL A 1 534 ? -13.258 -37.219 -25.016 1 90.69 534 VAL A C 1
ATOM 4390 O O . VAL A 1 534 ? -14.141 -38.062 -25.109 1 90.69 534 VAL A O 1
ATOM 4393 N N . ARG A 1 535 ? -12.078 -37.469 -24.938 1 90.25 535 ARG A N 1
ATOM 4394 C CA . ARG A 1 535 ? -11.602 -38.844 -25.109 1 90.25 535 ARG A CA 1
ATOM 4395 C C . ARG A 1 535 ? -11.844 -39.656 -23.844 1 90.25 535 ARG A C 1
ATOM 4397 O O . ARG A 1 535 ? -11.875 -40.906 -23.906 1 90.25 535 ARG A O 1
ATOM 4404 N N . SER A 1 536 ? -11.953 -39 -22.797 1 91.19 536 SER A N 1
ATOM 4405 C CA . SER A 1 536 ? -12.234 -39.719 -21.547 1 91.19 536 SER A CA 1
ATOM 4406 C C . SER A 1 536 ? -13.602 -40.375 -21.578 1 91.19 536 SER A C 1
ATOM 4408 O O . SER A 1 536 ? -13.859 -41.312 -20.828 1 91.19 536 SER A O 1
ATOM 4410 N N . THR A 1 537 ? -14.492 -39.938 -22.422 1 89.19 537 THR A N 1
ATOM 4411 C CA . THR A 1 537 ? -15.828 -40.5 -22.531 1 89.19 537 THR A CA 1
ATOM 4412 C C . THR A 1 537 ? -15.805 -41.75 -23.406 1 89.19 537 THR A C 1
ATOM 4414 O O . THR A 1 537 ? -16.75 -42.562 -23.391 1 89.19 537 THR A O 1
ATOM 4417 N N . ASP A 1 538 ? -14.758 -41.875 -24.156 1 85.81 538 ASP A N 1
ATOM 4418 C CA . ASP A 1 538 ? -14.547 -43.062 -24.969 1 85.81 538 ASP A CA 1
ATOM 4419 C C . ASP A 1 538 ? -13.852 -44.188 -24.172 1 85.81 538 ASP A C 1
ATOM 4421 O O . ASP A 1 538 ? -12.711 -44 -23.734 1 85.81 538 ASP A O 1
ATOM 4425 N N . ILE A 1 539 ? -14.438 -45.281 -24.031 1 81.31 539 ILE A N 1
ATOM 4426 C CA . ILE A 1 539 ? -13.977 -46.406 -23.188 1 81.31 539 ILE A CA 1
ATOM 4427 C C . ILE A 1 539 ? -12.594 -46.844 -23.656 1 81.31 539 ILE A C 1
ATOM 4429 O O . ILE A 1 539 ? -11.781 -47.312 -22.844 1 81.31 539 ILE A O 1
ATOM 4433 N N . ARG A 1 540 ? -12.359 -46.781 -25.031 1 82.19 540 ARG A N 1
ATOM 4434 C CA . ARG A 1 540 ? -11.086 -47.219 -25.578 1 82.19 540 ARG A CA 1
ATOM 4435 C C . ARG A 1 540 ? -9.93 -46.375 -25.047 1 82.19 540 ARG A C 1
ATOM 4437 O O . ARG A 1 540 ? -8.828 -46.875 -24.844 1 82.19 540 ARG A O 1
ATOM 4444 N N . TYR A 1 541 ? -10.273 -45.094 -24.734 1 88.69 541 TYR A N 1
ATOM 4445 C CA . TYR A 1 541 ? -9.219 -44.156 -24.375 1 88.69 541 TYR A CA 1
ATOM 4446 C C . TYR A 1 541 ? -9.25 -43.844 -22.875 1 88.69 541 TYR A C 1
ATOM 4448 O O . TYR A 1 541 ? -8.477 -43 -22.391 1 88.69 541 TYR A O 1
ATOM 4456 N N . ALA A 1 542 ? -10.109 -44.5 -22.141 1 86.81 542 ALA A N 1
ATOM 4457 C CA . ALA A 1 542 ? -10.352 -44.156 -20.75 1 86.81 542 ALA A CA 1
ATOM 4458 C C . ALA A 1 542 ? -9.07 -44.281 -19.922 1 86.81 542 ALA A C 1
ATOM 4460 O O . ALA A 1 542 ? -8.75 -43.406 -19.125 1 86.81 542 ALA A O 1
ATOM 4461 N N . GLY A 1 543 ? -8.375 -45.375 -20.109 1 88 543 GLY A N 1
ATOM 4462 C CA . GLY A 1 543 ? -7.125 -45.562 -19.391 1 88 543 GLY A CA 1
ATOM 4463 C C . GLY A 1 543 ? -6.078 -44.531 -19.734 1 88 543 GLY A C 1
ATOM 4464 O O . GLY A 1 543 ? -5.391 -44.031 -18.844 1 88 543 GLY A O 1
ATOM 4465 N N . LEU A 1 544 ? -6 -44.219 -21 1 91.94 544 LEU A N 1
ATOM 4466 C CA . LEU A 1 544 ? -5.027 -43.25 -21.453 1 91.94 544 LEU A CA 1
ATOM 4467 C C . LEU A 1 544 ? -5.422 -41.844 -20.984 1 91.94 544 LEU A C 1
ATOM 4469 O O . LEU A 1 544 ? -4.559 -41.031 -20.641 1 91.94 544 LEU A O 1
ATOM 4473 N N . ALA A 1 545 ? -6.688 -41.562 -20.969 1 93.69 545 ALA A N 1
ATOM 4474 C CA . ALA A 1 545 ? -7.188 -40.281 -20.5 1 93.69 545 ALA A CA 1
ATOM 4475 C C . ALA A 1 545 ? -6.922 -40.094 -19 1 93.69 545 ALA A C 1
ATOM 4477 O O . ALA A 1 545 ? -6.578 -39 -18.562 1 93.69 545 ALA A O 1
ATOM 4478 N N . GLN A 1 546 ? -7.07 -41.125 -18.312 1 93.12 546 GLN A N 1
ATOM 4479 C CA . GLN A 1 546 ? -6.773 -41.094 -16.891 1 93.12 546 GLN A CA 1
ATOM 4480 C C . GLN A 1 546 ? -5.289 -40.812 -16.641 1 93.12 546 GLN A C 1
ATOM 4482 O O . GLN A 1 546 ? -4.93 -40.062 -15.734 1 93.12 546 GLN A O 1
ATOM 4487 N N . MET A 1 547 ? -4.512 -41.469 -17.422 1 93.88 547 MET A N 1
ATOM 4488 C CA . MET A 1 547 ? -3.076 -41.219 -17.359 1 93.88 547 MET A CA 1
ATOM 4489 C C . MET A 1 547 ? -2.762 -39.781 -17.656 1 93.88 547 MET A C 1
ATOM 4491 O O . MET A 1 547 ? -1.961 -39.156 -16.953 1 93.88 547 MET A O 1
ATOM 4495 N N . ALA A 1 548 ? -3.398 -39.219 -18.656 1 95.56 548 ALA A N 1
ATOM 4496 C CA . ALA A 1 548 ? -3.211 -37.812 -19.016 1 95.56 548 ALA A CA 1
ATOM 4497 C C . ALA A 1 548 ? -3.617 -36.875 -17.859 1 95.56 548 ALA A C 1
ATOM 4499 O O . ALA A 1 548 ? -2.93 -35.906 -17.578 1 95.56 548 ALA A O 1
ATOM 4500 N N . ARG A 1 549 ? -4.652 -37.125 -17.234 1 94.75 549 ARG A N 1
ATOM 4501 C CA . ARG A 1 549 ? -5.141 -36.344 -16.125 1 94.75 549 ARG A CA 1
ATOM 4502 C C . ARG A 1 549 ? -4.105 -36.281 -15 1 94.75 549 ARG A C 1
ATOM 4504 O O . ARG A 1 549 ? -3.924 -35.219 -14.367 1 94.75 549 ARG A O 1
ATOM 4511 N N . ASP A 1 550 ? -3.428 -37.344 -14.844 1 94.31 550 ASP A N 1
ATOM 4512 C CA . ASP A 1 550 ? -2.48 -37.438 -13.734 1 94.31 550 ASP A CA 1
ATOM 4513 C C . ASP A 1 550 ? -1.159 -36.75 -14.07 1 94.31 550 ASP A C 1
ATOM 4515 O O . ASP A 1 550 ? -0.524 -36.156 -13.203 1 94.31 550 ASP A O 1
ATOM 4519 N N . TYR A 1 551 ? -0.78 -36.812 -15.266 1 95.69 551 TYR A N 1
ATOM 4520 C CA . TYR A 1 551 ? 0.597 -36.406 -15.562 1 95.69 551 TYR A CA 1
ATOM 4521 C C . TYR A 1 551 ? 0.66 -35.031 -16.172 1 95.69 551 TYR A C 1
ATOM 4523 O O . TYR A 1 551 ? 1.716 -34.375 -16.172 1 95.69 551 TYR A O 1
ATOM 4531 N N . LEU A 1 552 ? -0.407 -34.469 -16.672 1 96.12 552 LEU A N 1
ATOM 4532 C CA . LEU A 1 552 ? -0.422 -33.156 -17.297 1 96.12 552 LEU A CA 1
ATOM 4533 C C . LEU A 1 552 ? -0.407 -32.031 -16.25 1 96.12 552 LEU A C 1
ATOM 4535 O O . LEU A 1 552 ? -0.317 -30.859 -16.578 1 96.12 552 LEU A O 1
ATOM 4539 N N . ILE A 1 553 ? -0.385 -32.375 -14.992 1 95.31 553 ILE A N 1
ATOM 4540 C CA . ILE A 1 553 ? -0.569 -31.438 -13.898 1 95.31 553 ILE A CA 1
ATOM 4541 C C . ILE A 1 553 ? 0.759 -30.75 -13.578 1 95.31 553 ILE A C 1
ATOM 4543 O O . ILE A 1 553 ? 0.794 -29.766 -12.836 1 95.31 553 ILE A O 1
ATOM 4547 N N . VAL A 1 554 ? 1.893 -31.266 -14.102 1 95.5 554 VAL A N 1
ATOM 4548 C CA . VAL A 1 554 ? 3.219 -30.75 -13.773 1 95.5 554 VAL A CA 1
ATOM 4549 C C . VAL A 1 554 ? 3.357 -29.312 -14.273 1 95.5 554 VAL A C 1
ATOM 4551 O O . VAL A 1 554 ? 3.049 -29.016 -15.43 1 95.5 554 VAL A O 1
ATOM 4554 N N . GLN A 1 555 ? 3.789 -28.453 -13.367 1 93.94 555 GLN A N 1
ATOM 4555 C CA . GLN A 1 555 ? 3.959 -27.047 -13.727 1 93.94 555 GLN A CA 1
ATOM 4556 C C . GLN A 1 555 ? 5.375 -26.766 -14.234 1 93.94 555 GLN A C 1
ATOM 4558 O O . GLN A 1 555 ? 6.352 -27.203 -13.609 1 93.94 555 GLN A O 1
ATOM 4563 N N . ALA A 1 556 ? 5.43 -26.047 -15.281 1 94.38 556 ALA A N 1
ATOM 4564 C CA . ALA A 1 556 ? 6.746 -25.703 -15.82 1 94.38 556 ALA A CA 1
ATOM 4565 C C . ALA A 1 556 ? 7.352 -24.516 -15.062 1 94.38 556 ALA A C 1
ATOM 4567 O O . ALA A 1 556 ? 8.547 -24.25 -15.18 1 94.38 556 ALA A O 1
ATOM 4568 N N . THR A 1 557 ? 6.465 -23.812 -14.367 1 93.25 557 THR A N 1
ATOM 4569 C CA . THR A 1 557 ? 6.941 -22.625 -13.68 1 93.25 557 THR A CA 1
ATOM 4570 C C . THR A 1 557 ? 6.398 -22.578 -12.258 1 93.25 557 THR A C 1
ATOM 4572 O O . THR A 1 557 ? 5.418 -23.25 -11.93 1 93.25 557 THR A O 1
ATOM 4575 N N . SER A 1 558 ? 7.066 -21.828 -11.383 1 90.88 558 SER A N 1
ATOM 4576 C CA . SER A 1 558 ? 6.617 -21.609 -10.008 1 90.88 558 SER A CA 1
ATOM 4577 C C . SER A 1 558 ? 5.824 -20.312 -9.883 1 90.88 558 SER A C 1
ATOM 4579 O O . SER A 1 558 ? 5.742 -19.734 -8.797 1 90.88 558 SER A O 1
ATOM 4581 N N . VAL A 1 559 ? 5.27 -19.812 -10.938 1 86.25 559 VAL A N 1
ATOM 4582 C CA . VAL A 1 559 ? 4.527 -18.547 -11.016 1 86.25 559 VAL A CA 1
ATOM 4583 C C . VAL A 1 559 ? 3.363 -18.578 -10.023 1 86.25 559 VAL A C 1
ATOM 4585 O O . VAL A 1 559 ? 3.047 -17.562 -9.398 1 86.25 559 VAL A O 1
ATOM 4588 N N . PRO A 1 560 ? 2.693 -19.734 -9.82 1 86.88 560 PRO A N 1
ATOM 4589 C CA . PRO A 1 560 ? 1.607 -19.766 -8.844 1 86.88 560 PRO A CA 1
ATOM 4590 C C . PRO A 1 560 ? 2.047 -19.281 -7.461 1 86.88 560 PRO A C 1
ATOM 4592 O O . PRO A 1 560 ? 1.274 -18.625 -6.754 1 86.88 560 PRO A O 1
ATOM 4595 N N . SER A 1 561 ? 3.223 -19.594 -7.062 1 88.12 561 SER A N 1
ATOM 4596 C CA . SER A 1 561 ? 3.736 -19.109 -5.785 1 88.12 561 SER A CA 1
ATOM 4597 C C . SER A 1 561 ? 3.836 -17.594 -5.766 1 88.12 561 SER A C 1
ATOM 4599 O O . SER A 1 561 ? 3.496 -16.953 -4.77 1 88.12 561 SER A O 1
ATOM 4601 N N . GLU A 1 562 ? 4.328 -17.016 -6.836 1 82.31 562 GLU A N 1
ATOM 4602 C CA . GLU A 1 562 ? 4.43 -15.555 -6.949 1 82.31 562 GLU A CA 1
ATOM 4603 C C . GLU A 1 562 ? 3.057 -14.898 -6.871 1 82.31 562 GLU A C 1
ATOM 4605 O O . GLU A 1 562 ? 2.916 -13.805 -6.316 1 82.31 562 GLU A O 1
ATOM 4610 N N . GLN A 1 563 ? 2.15 -15.547 -7.488 1 83.19 563 GLN A N 1
ATOM 4611 C CA . GLN A 1 563 ? 0.786 -15.039 -7.422 1 83.19 563 GLN A CA 1
ATOM 4612 C C . GLN A 1 563 ? 0.277 -15 -5.984 1 83.19 563 GLN A C 1
ATOM 4614 O O . GLN A 1 563 ? -0.395 -14.055 -5.578 1 83.19 563 GLN A O 1
ATOM 4619 N N . ILE A 1 564 ? 0.606 -16.031 -5.25 1 85.56 564 ILE A N 1
ATOM 4620 C CA . ILE A 1 564 ? 0.227 -16.094 -3.842 1 85.56 564 ILE A CA 1
ATOM 4621 C C . ILE A 1 564 ? 0.881 -14.953 -3.076 1 85.56 564 ILE A C 1
ATOM 4623 O O . ILE A 1 564 ? 0.247 -14.328 -2.225 1 85.56 564 ILE A O 1
ATOM 4627 N N . PHE A 1 565 ? 2.088 -14.688 -3.367 1 86.44 565 PHE A N 1
ATOM 4628 C CA . PHE A 1 565 ? 2.809 -13.625 -2.67 1 86.44 565 PHE A CA 1
ATOM 4629 C C . PHE A 1 565 ? 2.213 -12.266 -2.992 1 86.44 565 PHE A C 1
ATOM 4631 O O . PHE A 1 565 ? 2.154 -11.383 -2.127 1 86.44 565 PHE A O 1
ATOM 4638 N N . SER A 1 566 ? 1.816 -12.094 -4.234 1 79.5 566 SER A N 1
ATOM 4639 C CA . SER A 1 566 ? 1.146 -10.852 -4.617 1 79.5 566 SER A CA 1
ATOM 4640 C C . SER A 1 566 ? -0.12 -10.633 -3.795 1 79.5 566 SER A C 1
ATOM 4642 O O . SER A 1 566 ? -0.421 -9.508 -3.398 1 79.5 566 SER A O 1
ATOM 4644 N N . VAL A 1 567 ? -0.796 -11.68 -3.576 1 81.31 567 VAL A N 1
ATOM 4645 C CA . VAL A 1 567 ? -2 -11.641 -2.754 1 81.31 567 VAL A CA 1
ATOM 4646 C C . VAL A 1 567 ? -1.623 -11.383 -1.297 1 81.31 567 VAL A C 1
ATOM 4648 O O . VAL A 1 567 ? -2.262 -10.57 -0.619 1 81.31 567 VAL A O 1
ATOM 4651 N N . ALA A 1 568 ? -0.649 -12.07 -0.833 1 81.81 568 ALA A N 1
ATOM 4652 C CA . ALA A 1 568 ? -0.212 -11.977 0.558 1 81.81 568 ALA A CA 1
ATOM 4653 C C . ALA A 1 568 ? 0.203 -10.547 0.909 1 81.81 568 ALA A C 1
ATOM 4655 O O . ALA A 1 568 ? 0.017 -10.102 2.045 1 81.81 568 ALA A O 1
ATOM 4656 N N . LYS A 1 569 ? 0.672 -9.82 -0.022 1 82.12 569 LYS A N 1
ATOM 4657 C CA . LYS A 1 569 ? 1.111 -8.445 0.187 1 82.12 569 LYS A CA 1
ATOM 4658 C C . LYS A 1 569 ? -0.058 -7.551 0.587 1 82.12 569 LYS A C 1
ATOM 4660 O O . LYS A 1 569 ? 0.131 -6.543 1.268 1 82.12 569 LYS A O 1
ATOM 4665 N N . HIS A 1 570 ? -1.202 -7.855 0.202 1 79.5 570 HIS A N 1
ATOM 4666 C CA . HIS A 1 570 ? -2.385 -7.086 0.568 1 79.5 570 HIS A CA 1
ATOM 4667 C C . HIS A 1 570 ? -2.842 -7.418 1.983 1 79.5 570 HIS A C 1
ATOM 4669 O O . HIS A 1 570 ? -3.467 -6.59 2.65 1 79.5 570 HIS A O 1
ATOM 4675 N N . THR A 1 571 ? -2.59 -8.703 2.336 1 81.19 571 THR A N 1
ATOM 4676 C CA . THR A 1 571 ? -2.924 -9.125 3.689 1 81.19 571 THR A CA 1
ATOM 4677 C C . THR A 1 571 ? -1.915 -8.586 4.695 1 81.19 571 THR A C 1
ATOM 4679 O O . THR A 1 571 ? -2.285 -8.188 5.801 1 81.19 571 THR A O 1
ATOM 4682 N N . ILE A 1 572 ? -0.709 -8.641 4.293 1 81.25 572 ILE A N 1
ATOM 4683 C CA . ILE A 1 572 ? 0.378 -8.109 5.105 1 81.25 572 ILE A CA 1
ATOM 4684 C C . ILE A 1 572 ? 0.921 -6.832 4.461 1 81.25 572 ILE A C 1
ATOM 4686 O O . ILE A 1 572 ? 1.74 -6.895 3.541 1 81.25 572 ILE A O 1
ATOM 4690 N N . SER A 1 573 ? 0.477 -5.703 4.887 1 75.56 573 SER A N 1
ATOM 4691 C CA . SER A 1 573 ? 0.882 -4.41 4.352 1 75.56 573 SER A CA 1
ATOM 4692 C C . SER A 1 573 ? 1.439 -3.506 5.445 1 75.56 573 SER A C 1
ATOM 4694 O O . SER A 1 573 ? 1.341 -3.826 6.633 1 75.56 573 SER A O 1
ATOM 4696 N N . PRO A 1 574 ? 2.043 -2.447 5.062 1 67.75 574 PRO A N 1
ATOM 4697 C CA . PRO A 1 574 ? 2.584 -1.543 6.078 1 67.75 574 PRO A CA 1
ATOM 4698 C C . PRO A 1 574 ? 1.516 -1.028 7.043 1 67.75 574 PRO A C 1
ATOM 4700 O O . PRO A 1 574 ? 1.803 -0.787 8.219 1 67.75 574 PRO A O 1
ATOM 4703 N N . THR A 1 575 ? 0.303 -0.899 6.512 1 67.38 575 THR A N 1
ATOM 4704 C CA . THR A 1 575 ? -0.769 -0.403 7.367 1 67.38 575 THR A CA 1
ATOM 4705 C C . THR A 1 575 ? -1.479 -1.558 8.062 1 67.38 575 THR A C 1
ATOM 4707 O O . THR A 1 575 ? -2.291 -1.339 8.969 1 67.38 575 THR A O 1
ATOM 4710 N N . ARG A 1 576 ? -1.182 -2.783 7.633 1 72.19 576 ARG A N 1
ATOM 4711 C CA . ARG A 1 576 ? -1.753 -3.996 8.211 1 72.19 576 ARG A CA 1
ATOM 4712 C C . ARG A 1 576 ? -0.666 -5.023 8.508 1 72.19 576 ARG A C 1
ATOM 4714 O O . ARG A 1 576 ? -0.58 -6.055 7.84 1 72.19 576 ARG A O 1
ATOM 4721 N N . ASN A 1 577 ? 0.147 -4.801 9.461 1 69.44 577 ASN A N 1
ATOM 4722 C CA . ASN A 1 577 ? 1.317 -5.648 9.672 1 69.44 577 ASN A CA 1
ATOM 4723 C C . ASN A 1 577 ? 1.35 -6.215 11.086 1 69.44 577 ASN A C 1
ATOM 4725 O O . ASN A 1 577 ? 2.408 -6.617 11.57 1 69.44 577 ASN A O 1
ATOM 4729 N N . ARG A 1 578 ? 0.168 -6.188 11.703 1 71.69 578 ARG A N 1
ATOM 4730 C CA . ARG A 1 578 ? 0.159 -6.66 13.086 1 71.69 578 ARG A CA 1
ATOM 4731 C C . ARG A 1 578 ? -0.59 -7.984 13.203 1 71.69 578 ARG A C 1
ATOM 4733 O O . ARG A 1 578 ? -0.799 -8.484 14.312 1 71.69 578 ARG A O 1
ATOM 4740 N N . LEU A 1 579 ? -1.005 -8.477 12.125 1 80.56 579 LEU A N 1
ATOM 4741 C CA . LEU A 1 579 ? -1.688 -9.766 12.133 1 80.56 579 LEU A CA 1
ATOM 4742 C C . LEU A 1 579 ? -0.747 -10.875 12.586 1 80.56 579 LEU A C 1
ATOM 4744 O O . LEU A 1 579 ? 0.428 -10.891 12.211 1 80.56 579 LEU A O 1
ATOM 4748 N N . SER A 1 580 ? -1.298 -11.727 13.359 1 85.44 580 SER A N 1
ATOM 4749 C CA . SER A 1 580 ? -0.492 -12.867 13.789 1 85.44 580 SER A CA 1
ATOM 4750 C C . SER A 1 580 ? -0.185 -13.797 12.617 1 85.44 580 SER A C 1
ATOM 4752 O O . SER A 1 580 ? -0.911 -13.812 11.625 1 85.44 580 SER A O 1
ATOM 4754 N N . GLU A 1 581 ? 0.892 -14.586 12.781 1 86.88 581 GLU A N 1
ATOM 4755 C CA . GLU A 1 581 ? 1.286 -15.547 11.758 1 86.88 581 GLU A CA 1
ATOM 4756 C C . GLU A 1 581 ? 0.166 -16.547 11.477 1 86.88 581 GLU A C 1
ATOM 4758 O O . GLU A 1 581 ? -0.063 -16.922 10.328 1 86.88 581 GLU A O 1
ATOM 4763 N N . GLU A 1 582 ? -0.548 -16.922 12.508 1 87.06 582 GLU A N 1
ATOM 4764 C CA . GLU A 1 582 ? -1.63 -17.891 12.367 1 87.06 582 GLU A CA 1
ATOM 4765 C C . GLU A 1 582 ? -2.789 -17.312 11.562 1 87.06 582 GLU A C 1
ATOM 4767 O O . GLU A 1 582 ? -3.369 -18 10.719 1 87.06 582 GLU A O 1
ATOM 4772 N N . ASN A 1 583 ? -3.098 -16.109 11.844 1 88.25 583 ASN A N 1
ATOM 4773 C CA . ASN A 1 583 ? -4.188 -15.469 11.117 1 88.25 583 ASN A CA 1
ATOM 4774 C C . ASN A 1 583 ? -3.824 -15.227 9.656 1 88.25 583 ASN A C 1
ATOM 4776 O O . ASN A 1 583 ? -4.684 -15.305 8.773 1 88.25 583 ASN A O 1
ATOM 4780 N N . ILE A 1 584 ? -2.549 -14.906 9.453 1 87.75 584 ILE A N 1
ATOM 4781 C CA . ILE A 1 584 ? -2.072 -14.719 8.086 1 87.75 584 ILE A CA 1
ATOM 4782 C C . ILE A 1 584 ? -2.199 -16.031 7.316 1 87.75 584 ILE A C 1
ATOM 4784 O O . ILE A 1 584 ? -2.781 -16.062 6.23 1 87.75 584 ILE A O 1
ATOM 4788 N N . ARG A 1 585 ? -1.671 -17.031 7.961 1 88.56 585 ARG A N 1
ATOM 4789 C CA . ARG A 1 585 ? -1.743 -18.359 7.387 1 88.56 585 ARG A CA 1
ATOM 4790 C C . ARG A 1 585 ? -3.188 -18.766 7.105 1 88.56 585 ARG A C 1
ATOM 4792 O O . ARG A 1 585 ? -3.521 -19.156 5.988 1 88.56 585 ARG A O 1
ATOM 4799 N N . ALA A 1 586 ? -4.047 -18.625 8.086 1 91.19 586 ALA A N 1
ATOM 4800 C CA . ALA A 1 586 ? -5.453 -19 7.969 1 91.19 586 ALA A CA 1
ATOM 4801 C C . ALA A 1 586 ? -6.156 -18.203 6.879 1 91.19 586 ALA A C 1
ATOM 4803 O O . ALA A 1 586 ? -6.867 -18.766 6.043 1 91.19 586 ALA A O 1
ATOM 4804 N N . SER A 1 587 ? -5.941 -16.922 6.844 1 90.88 587 SER A N 1
ATOM 4805 C CA . SER A 1 587 ? -6.625 -16.031 5.906 1 90.88 587 SER A CA 1
ATOM 4806 C C . SER A 1 587 ? -6.227 -16.328 4.469 1 90.88 587 SER A C 1
ATOM 4808 O O . SER A 1 587 ? -7.078 -16.391 3.58 1 90.88 587 SER A O 1
ATOM 4810 N N . LEU A 1 588 ? -4.941 -16.531 4.223 1 89.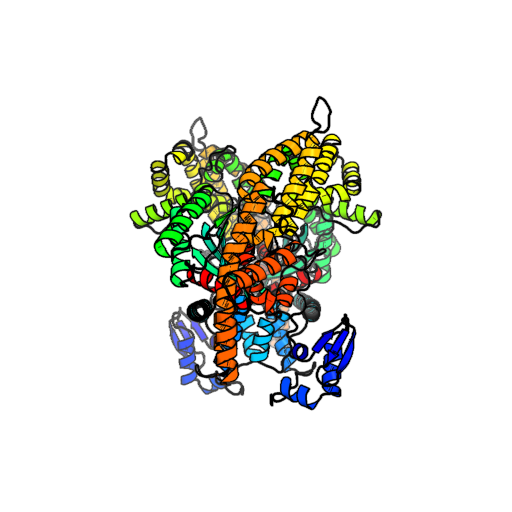06 588 LEU A N 1
ATOM 4811 C CA . LEU A 1 588 ? -4.457 -16.766 2.867 1 89.06 588 LEU A CA 1
ATOM 4812 C C . LEU A 1 588 ? -4.906 -18.141 2.361 1 89.06 588 LEU A C 1
ATOM 4814 O O . LEU A 1 588 ? -5.312 -18.266 1.204 1 89.06 588 LEU A O 1
ATOM 4818 N N . CYS A 1 589 ? -4.848 -19.109 3.201 1 90.44 589 CYS A N 1
ATOM 4819 C CA . CYS A 1 589 ? -5.312 -20.438 2.82 1 90.44 589 CYS A CA 1
ATOM 4820 C C . CYS A 1 589 ? -6.809 -20.438 2.525 1 90.44 589 CYS A C 1
ATOM 4822 O O . CYS A 1 589 ? -7.246 -20.922 1.483 1 90.44 589 CYS A O 1
ATOM 4824 N N . LEU A 1 590 ? -7.547 -19.859 3.475 1 89.69 590 LEU A N 1
ATOM 4825 C CA . LEU A 1 590 ? -9 -19.812 3.301 1 89.69 590 LEU A CA 1
ATOM 4826 C C . LEU A 1 590 ? -9.367 -19.109 2.004 1 89.69 590 LEU A C 1
ATOM 4828 O O . LEU A 1 590 ? -10.258 -19.547 1.281 1 89.69 590 LEU A O 1
ATOM 4832 N N . LYS A 1 591 ? -8.695 -18.016 1.749 1 89.31 591 LYS A N 1
ATOM 4833 C CA . LYS A 1 591 ? -8.961 -17.297 0.506 1 89.31 591 LYS A CA 1
ATOM 4834 C C . LYS A 1 591 ? -8.719 -18.188 -0.707 1 89.31 591 LYS A C 1
ATOM 4836 O O . LYS A 1 591 ? -9.547 -18.234 -1.623 1 89.31 591 LYS A O 1
ATOM 4841 N N . SER A 1 592 ? -7.602 -18.828 -0.717 1 88.56 592 SER A N 1
ATOM 4842 C CA . SER A 1 592 ? -7.266 -19.75 -1.805 1 88.56 592 SER A CA 1
ATOM 4843 C C . SER A 1 592 ? -8.32 -20.844 -1.954 1 88.56 592 SER A C 1
ATOM 4845 O O . SER A 1 592 ? -8.711 -21.172 -3.07 1 88.56 592 SER A O 1
ATOM 4847 N N . TRP A 1 593 ? -8.789 -21.406 -0.843 1 90.25 593 TRP A N 1
ATOM 4848 C CA . TRP A 1 593 ? -9.758 -22.484 -0.853 1 90.25 593 TRP A CA 1
ATOM 4849 C C . TRP A 1 593 ? -11.117 -22.016 -1.355 1 90.25 593 TRP A C 1
ATOM 4851 O O . TRP A 1 593 ? -11.812 -22.734 -2.076 1 90.25 593 TRP A O 1
ATOM 4861 N N . TYR A 1 594 ? -11.492 -20.781 -0.963 1 86.38 594 TYR A N 1
ATOM 4862 C CA . TYR A 1 594 ? -12.719 -20.188 -1.479 1 86.38 594 TYR A CA 1
ATOM 4863 C C . TYR A 1 594 ? -12.625 -19.969 -2.984 1 86.38 594 TYR A C 1
ATOM 4865 O O . TYR A 1 594 ? -13.57 -20.266 -3.719 1 86.38 594 TYR A O 1
ATOM 4873 N N . ASP A 1 595 ? -11.492 -19.484 -3.438 1 81 595 ASP A N 1
ATOM 4874 C CA . ASP A 1 595 ? -11.289 -19.203 -4.855 1 81 595 ASP A CA 1
ATOM 4875 C C . ASP A 1 595 ? -11.344 -20.484 -5.684 1 81 595 ASP A C 1
ATOM 4877 O O . ASP A 1 595 ? -11.797 -20.469 -6.828 1 81 595 ASP A O 1
ATOM 4881 N N . ALA A 1 596 ? -10.852 -21.609 -5.094 1 81.06 596 ALA A N 1
ATOM 4882 C CA . ALA A 1 596 ? -10.82 -22.891 -5.793 1 81.06 596 ALA A CA 1
ATOM 4883 C C . ALA A 1 596 ? -12.18 -23.578 -5.738 1 81.06 596 ALA A C 1
ATOM 4885 O O . ALA A 1 596 ? -12.398 -24.578 -6.418 1 81.06 596 ALA A O 1
ATOM 4886 N N . ASN A 1 597 ? -13.172 -23.078 -4.977 1 75.31 597 ASN A N 1
ATOM 4887 C CA . ASN A 1 597 ? -14.508 -23.641 -4.824 1 75.31 597 ASN A CA 1
ATOM 4888 C C . ASN A 1 597 ? -14.469 -25.094 -4.363 1 75.31 597 ASN A C 1
ATOM 4890 O O . ASN A 1 597 ? -15.211 -25.922 -4.879 1 75.31 597 ASN A O 1
ATOM 4894 N N . ILE A 1 598 ? -13.539 -25.469 -3.654 1 71.12 598 ILE A N 1
ATOM 4895 C CA . ILE A 1 598 ? -13.414 -26.844 -3.188 1 71.12 598 ILE A CA 1
ATOM 4896 C C . ILE A 1 598 ? -14.188 -27.031 -1.886 1 71.12 598 ILE A C 1
ATOM 4898 O O . ILE A 1 598 ? -14.703 -28.109 -1.606 1 71.12 598 ILE A O 1
ATOM 4902 N N . ILE A 1 599 ? -14.188 -25.906 -1.173 1 63.84 599 ILE A N 1
ATOM 4903 C CA . ILE A 1 599 ? -14.875 -26.016 0.106 1 63.84 599 ILE A CA 1
ATOM 4904 C C . ILE A 1 599 ? -16.016 -25 0.165 1 63.84 599 ILE A C 1
ATOM 4906 O O . ILE A 1 599 ? -15.852 -23.844 -0.226 1 63.84 599 ILE A O 1
ATOM 4910 N N . GLU A 1 600 ? -17.25 -25.5 0.297 1 62.66 600 GLU A N 1
ATOM 4911 C CA . GLU A 1 600 ? -18.422 -24.625 0.474 1 62.66 600 GLU A CA 1
ATOM 4912 C C . GLU A 1 600 ? -18.328 -23.859 1.784 1 62.66 600 GLU A C 1
ATOM 4914 O O . GLU A 1 600 ? -17.828 -24.359 2.785 1 62.66 600 GLU A O 1
ATOM 4919 N N . MET B 1 1 ? 11.523 -11.531 -8.641 1 22.05 1 MET B N 1
ATOM 4920 C CA . MET B 1 1 ? 10.852 -12.172 -9.773 1 22.05 1 MET B CA 1
ATOM 4921 C C . MET B 1 1 ? 9.523 -11.492 -10.078 1 22.05 1 MET B C 1
ATOM 4923 O O . MET B 1 1 ? 8.711 -11.273 -9.18 1 22.05 1 MET B O 1
ATOM 4927 N N . GLU B 1 2 ? 9.539 -10.898 -11.438 1 25.41 2 GLU B N 1
ATOM 4928 C CA . GLU B 1 2 ? 9.023 -9.695 -12.086 1 25.41 2 GLU B CA 1
ATOM 4929 C C . GLU B 1 2 ? 7.531 -9.82 -12.375 1 25.41 2 GLU B C 1
ATOM 4931 O O . GLU B 1 2 ? 6.82 -8.812 -12.438 1 25.41 2 GLU B O 1
ATOM 4936 N N . ALA B 1 3 ? 7.043 -11.031 -12.977 1 26.09 3 ALA B N 1
ATOM 4937 C CA . ALA B 1 3 ? 5.91 -10.852 -13.883 1 26.09 3 ALA B CA 1
ATOM 4938 C C . ALA B 1 3 ? 4.691 -10.32 -13.141 1 26.09 3 ALA B C 1
ATOM 4940 O O . ALA B 1 3 ? 4.012 -11.07 -12.43 1 26.09 3 ALA B O 1
ATOM 4941 N N . LEU B 1 4 ? 4.727 -9.18 -12.555 1 29.7 4 LEU B N 1
ATOM 4942 C CA . LEU B 1 4 ? 3.373 -8.703 -12.305 1 29.7 4 LEU B CA 1
ATOM 4943 C C . LEU B 1 4 ? 2.547 -8.711 -13.586 1 29.7 4 LEU B C 1
ATOM 4945 O O . LEU B 1 4 ? 2.779 -7.902 -14.484 1 29.7 4 LEU B O 1
ATOM 4949 N N . SER B 1 5 ? 2.391 -9.891 -14.297 1 29.05 5 SER B N 1
ATOM 4950 C CA . SER B 1 5 ? 1.378 -9.898 -15.344 1 29.05 5 SER B CA 1
ATOM 4951 C C . SER B 1 5 ? 0.291 -8.859 -15.078 1 29.05 5 SER B C 1
ATOM 4953 O O . SER B 1 5 ? -0.088 -8.641 -13.922 1 29.05 5 SER B O 1
ATOM 4955 N N . GLU B 1 6 ? 0.426 -7.797 -15.766 1 28.48 6 GLU B N 1
ATOM 4956 C CA . GLU B 1 6 ? -0.796 -7.027 -15.977 1 28.48 6 GLU B CA 1
ATOM 4957 C C . GLU B 1 6 ? -2.031 -7.918 -15.906 1 28.48 6 GLU B C 1
ATOM 4959 O O . GLU B 1 6 ? -2.102 -8.945 -16.578 1 28.48 6 GLU B O 1
ATOM 4964 N N . ILE B 1 7 ? -2.6 -8.133 -14.766 1 29.77 7 ILE B N 1
ATOM 4965 C CA . ILE B 1 7 ? -3.977 -8.617 -14.766 1 29.77 7 ILE B CA 1
ATOM 4966 C C . ILE B 1 7 ? -4.715 -8.086 -15.992 1 29.77 7 ILE B C 1
ATOM 4968 O O . ILE B 1 7 ? -4.961 -6.883 -16.109 1 29.77 7 ILE B O 1
ATOM 4972 N N . THR B 1 8 ? -4.121 -8.352 -17.234 1 28.3 8 THR B N 1
ATOM 4973 C CA . THR B 1 8 ? -5.145 -8.203 -18.266 1 28.3 8 THR B CA 1
ATOM 4974 C C . THR B 1 8 ? -6.523 -8.539 -17.703 1 28.3 8 THR B C 1
ATOM 4976 O O . THR B 1 8 ? -6.711 -9.586 -17.078 1 28.3 8 THR B O 1
ATOM 4979 N N . ASN B 1 9 ? -7.199 -7.543 -17.406 1 28.41 9 ASN B N 1
ATOM 4980 C CA . ASN B 1 9 ? -8.625 -7.586 -17.125 1 28.41 9 ASN B CA 1
ATOM 4981 C C . ASN B 1 9 ? -9.344 -8.609 -18 1 28.41 9 ASN B C 1
ATOM 4983 O O . ASN B 1 9 ? -9.805 -8.281 -19.094 1 28.41 9 ASN B O 1
ATOM 4987 N N . HIS B 1 10 ? -8.602 -9.672 -18.438 1 29.22 10 HIS B N 1
ATOM 4988 C CA . HIS B 1 10 ? -9.648 -10.508 -19.016 1 29.22 10 HIS B CA 1
ATOM 4989 C C . HIS B 1 10 ? -10.867 -10.586 -18.109 1 29.22 10 HIS B C 1
ATOM 4991 O O . HIS B 1 10 ? -10.727 -10.719 -16.891 1 29.22 10 HIS B O 1
ATOM 4997 N N . LEU B 1 11 ? -11.875 -9.852 -18.516 1 31.08 11 LEU B N 1
ATOM 4998 C CA . LEU B 1 11 ? -13.18 -10.023 -17.891 1 31.08 11 LEU B CA 1
ATOM 4999 C C . LEU B 1 11 ? -13.398 -11.469 -17.453 1 31.08 11 LEU B C 1
ATOM 5001 O O . LEU B 1 11 ? -13.258 -12.391 -18.266 1 31.08 11 LEU B O 1
ATOM 5005 N N . PRO B 1 12 ? -12.914 -11.883 -16.391 1 28.69 12 PRO B N 1
ATOM 5006 C CA . PRO B 1 12 ? -13.336 -13.25 -16.094 1 28.69 12 PRO B CA 1
ATOM 5007 C C . PRO B 1 12 ? -14.625 -13.641 -16.828 1 28.69 12 PRO B C 1
ATOM 5009 O O . PRO B 1 12 ? -15.484 -12.789 -17.062 1 28.69 12 PRO B O 1
ATOM 5012 N N . LYS B 1 13 ? -14.516 -14.578 -17.719 1 36.28 13 LYS B N 1
ATOM 5013 C CA . LYS B 1 13 ? -15.805 -15.078 -18.172 1 36.28 13 LYS B CA 1
ATOM 5014 C C . LYS B 1 13 ? -16.844 -15.047 -17.047 1 36.28 13 LYS B C 1
ATOM 5016 O O . LYS B 1 13 ? -16.578 -15.516 -15.945 1 36.28 13 LYS B O 1
ATOM 5021 N N . ARG B 1 14 ? -17.734 -14.195 -17.109 1 39.31 14 ARG B N 1
ATOM 5022 C CA . ARG B 1 14 ? -18.844 -14.109 -16.156 1 39.31 14 ARG B CA 1
ATOM 5023 C C . ARG B 1 14 ? -19.234 -15.484 -15.641 1 39.31 14 ARG B C 1
ATOM 5025 O O . ARG B 1 14 ? -19.578 -16.375 -16.422 1 39.31 14 ARG B O 1
ATOM 5032 N N . ARG B 1 15 ? -18.594 -15.898 -14.586 1 40.06 15 ARG B N 1
ATOM 5033 C CA . ARG B 1 15 ? -19.109 -17.109 -13.977 1 40.06 15 ARG B CA 1
ATOM 5034 C C . ARG B 1 15 ? -20.625 -17.203 -14.148 1 40.06 15 ARG B C 1
ATOM 5036 O O . ARG B 1 15 ? -21.344 -16.234 -13.898 1 40.06 15 ARG B O 1
ATOM 5043 N N . LYS B 1 16 ? -21.031 -18.172 -15.008 1 48.62 16 LYS B N 1
ATOM 5044 C CA . LYS B 1 16 ? -22.453 -18.5 -15.141 1 48.62 16 LYS B CA 1
ATOM 5045 C C . LYS B 1 16 ? -23.078 -18.766 -13.781 1 48.62 16 LYS B C 1
ATOM 5047 O O . LYS B 1 16 ? -23.25 -19.922 -13.391 1 48.62 16 LYS B O 1
ATOM 5052 N N . THR B 1 17 ? -22.875 -17.781 -12.906 1 51.44 17 THR B N 1
ATOM 5053 C CA . THR B 1 17 ? -23.344 -17.891 -11.531 1 51.44 17 THR B CA 1
ATOM 5054 C C . THR B 1 17 ? -24.875 -17.828 -11.484 1 51.44 17 THR B C 1
ATOM 5056 O O . THR B 1 17 ? -25.469 -18.141 -10.453 1 51.44 17 THR B O 1
ATOM 5059 N N . ASP B 1 18 ? -25.375 -17.344 -12.484 1 57.78 18 ASP B N 1
ATOM 5060 C CA . ASP B 1 18 ? -26.828 -17.281 -12.523 1 57.78 18 ASP B CA 1
ATOM 5061 C C . ASP B 1 18 ? -27.438 -18.672 -12.695 1 57.78 18 ASP B C 1
ATOM 5063 O O . ASP B 1 18 ? -27.016 -19.438 -13.562 1 57.78 18 ASP B O 1
ATOM 5067 N N . PRO B 1 19 ? -28.125 -19.016 -11.641 1 62.88 19 PRO B N 1
ATOM 5068 C CA . PRO B 1 19 ? -28.75 -20.328 -11.75 1 62.88 19 PRO B CA 1
ATOM 5069 C C . PRO B 1 19 ? -29.344 -20.594 -13.133 1 62.88 19 PRO B C 1
ATOM 5071 O O . PRO B 1 19 ? -29.562 -21.75 -13.5 1 62.88 19 PRO B O 1
ATOM 5074 N N . LEU B 1 20 ? -29.453 -19.594 -13.867 1 69.44 20 LEU B N 1
ATOM 5075 C CA . LEU B 1 20 ? -30.047 -19.734 -15.188 1 69.44 20 LEU B CA 1
ATOM 5076 C C . LEU B 1 20 ? -29.125 -20.5 -16.125 1 69.44 20 LEU B C 1
ATOM 5078 O O . LEU B 1 20 ? -29.594 -21.156 -17.062 1 69.44 20 LEU B O 1
ATOM 5082 N N . TRP B 1 21 ? -27.938 -20.453 -15.797 1 71.56 21 TRP B N 1
ATOM 5083 C CA . TRP B 1 21 ? -26.969 -21.094 -16.672 1 71.56 21 TRP B CA 1
ATOM 5084 C C . TRP B 1 21 ? -27.156 -22.609 -16.672 1 71.56 21 TRP B C 1
ATOM 5086 O O . TRP B 1 21 ? -26.875 -23.281 -17.672 1 71.56 21 TRP B O 1
ATOM 5096 N N . ASN B 1 22 ? -27.734 -23.047 -15.609 1 69.94 22 ASN B N 1
ATOM 5097 C CA . ASN B 1 22 ? -28.031 -24.469 -15.5 1 69.94 22 ASN B CA 1
ATOM 5098 C C . ASN B 1 22 ? -29.172 -24.875 -16.438 1 69.94 22 ASN B C 1
ATOM 5100 O O . ASN B 1 22 ? -29.406 -26.062 -16.656 1 69.94 22 ASN B O 1
ATOM 5104 N N . PHE B 1 23 ? -29.781 -23.984 -16.953 1 72.06 23 PHE B N 1
ATOM 5105 C CA . PHE B 1 23 ? -30.938 -24.25 -17.812 1 72.06 23 PHE B CA 1
ATOM 5106 C C . PHE B 1 23 ? -30.656 -23.812 -19.25 1 72.06 23 PHE B C 1
ATOM 5108 O O . PHE B 1 23 ? -31.562 -23.719 -20.062 1 72.06 23 PHE B O 1
ATOM 5115 N N . LEU B 1 24 ? -29.391 -23.516 -19.484 1 74.81 24 LEU B N 1
ATOM 5116 C CA . LEU B 1 24 ? -29.031 -23.109 -20.828 1 74.81 24 LEU B CA 1
ATOM 5117 C C . LEU B 1 24 ? -28.062 -24.094 -21.453 1 74.81 24 LEU B C 1
ATOM 5119 O O . LEU B 1 24 ? -27.125 -24.547 -20.781 1 74.81 24 LEU B O 1
ATOM 5123 N N . ASP B 1 25 ? -28.312 -24.547 -22.625 1 75.38 25 ASP B N 1
ATOM 5124 C CA . ASP B 1 25 ? -27.406 -25.375 -23.422 1 75.38 25 ASP B CA 1
ATOM 5125 C C . ASP B 1 25 ? -26.703 -24.562 -24.5 1 75.38 25 ASP B C 1
ATOM 5127 O O . ASP B 1 25 ? -27.328 -23.75 -25.172 1 75.38 25 ASP B O 1
ATOM 5131 N N . GLU B 1 26 ? -25.484 -24.516 -24.531 1 72.94 26 GLU B N 1
ATOM 5132 C CA . GLU B 1 26 ? -24.75 -23.828 -25.594 1 72.94 26 GLU B CA 1
ATOM 5133 C C . GLU B 1 26 ? -24.297 -24.797 -26.672 1 72.94 26 GLU B C 1
ATOM 5135 O O . GLU B 1 26 ? -23.469 -25.688 -26.422 1 72.94 26 GLU B O 1
ATOM 5140 N N . ILE B 1 27 ? -24.938 -24.766 -27.859 1 71.81 27 ILE B N 1
ATOM 5141 C CA . ILE B 1 27 ? -24.656 -25.594 -29.031 1 71.81 27 ILE B CA 1
ATOM 5142 C C . ILE B 1 27 ? -24.391 -24.703 -30.234 1 71.81 27 ILE B C 1
ATOM 5144 O O . ILE B 1 27 ? -25.203 -23.844 -30.578 1 71.81 27 ILE B O 1
ATOM 5148 N N . ASP B 1 28 ? -23.328 -24.828 -31.156 1 67 28 ASP B N 1
ATOM 5149 C CA . ASP B 1 28 ? -22.969 -24.172 -32.406 1 67 28 ASP B CA 1
ATOM 5150 C C . ASP B 1 28 ? -23.047 -22.656 -32.281 1 67 28 ASP B C 1
ATOM 5152 O O . ASP B 1 28 ? -23.688 -21.984 -33.094 1 67 28 ASP B O 1
ATOM 5156 N N . ASN B 1 29 ? -22.562 -22.031 -31.109 1 71.69 29 ASN B N 1
ATOM 5157 C CA . ASN B 1 29 ? -22.484 -20.594 -30.844 1 71.69 29 ASN B CA 1
ATOM 5158 C C . ASN B 1 29 ? -23.859 -20 -30.547 1 71.69 29 ASN B C 1
ATOM 5160 O O . ASN B 1 29 ? -24.094 -18.812 -30.812 1 71.69 29 ASN B O 1
ATOM 5164 N N . LYS B 1 30 ? -24.781 -20.859 -30.25 1 77.12 30 LYS B N 1
ATOM 5165 C CA . LYS B 1 30 ? -26.109 -20.406 -29.812 1 77.12 30 LYS B CA 1
ATOM 5166 C C . LYS B 1 30 ? -26.453 -20.984 -28.438 1 77.12 30 LYS B C 1
ATOM 5168 O O . LYS B 1 30 ? -25.953 -22.047 -28.062 1 77.12 30 LYS B O 1
ATOM 5173 N N . ARG B 1 31 ? -27.219 -20.219 -27.609 1 76.44 31 ARG B N 1
ATOM 5174 C CA . ARG B 1 31 ? -27.734 -20.641 -26.297 1 76.44 31 ARG B CA 1
ATOM 5175 C C . ARG B 1 31 ? -29.203 -21.031 -26.391 1 76.44 31 ARG B C 1
ATOM 5177 O O . ARG B 1 31 ? -30 -20.312 -26.984 1 76.44 31 ARG B O 1
ATOM 5184 N N . TYR B 1 32 ? -29.5 -22.234 -25.969 1 79.38 32 TYR B N 1
ATOM 5185 C CA . TYR B 1 32 ? -30.875 -22.719 -25.984 1 79.38 32 TYR B CA 1
ATOM 5186 C C . TYR B 1 32 ? -31.406 -22.906 -24.562 1 79.38 32 TYR B C 1
ATOM 5188 O O . TYR B 1 32 ? -30.688 -23.375 -23.688 1 79.38 32 TYR B O 1
ATOM 5196 N N . CYS B 1 33 ? -32.625 -22.469 -24.266 1 73.19 33 CYS B N 1
ATOM 5197 C CA . CYS B 1 33 ? -33.344 -22.781 -23.016 1 73.19 33 CYS B CA 1
ATOM 5198 C C . CYS B 1 33 ? -33.688 -24.266 -22.938 1 73.19 33 CYS B C 1
ATOM 5200 O O . CYS B 1 33 ? -34.312 -24.797 -23.844 1 73.19 33 CYS B O 1
ATOM 5202 N N . GLN B 1 34 ? -33.219 -24.891 -21.984 1 76.31 34 GLN B N 1
ATOM 5203 C CA . GLN B 1 34 ? -33.469 -26.312 -21.828 1 76.31 34 GLN B CA 1
ATOM 5204 C C . GLN B 1 34 ? -34.969 -26.594 -21.656 1 76.31 34 GLN B C 1
ATOM 5206 O O . GLN B 1 34 ? -35.438 -27.703 -21.953 1 76.31 34 GLN B O 1
ATOM 5211 N N . LEU B 1 35 ? -35.781 -25.703 -21.219 1 73.94 35 LEU B N 1
ATOM 5212 C CA . LEU B 1 35 ? -37.188 -25.922 -20.906 1 73.94 35 LEU B CA 1
ATOM 5213 C C . LEU B 1 35 ? -38.062 -25.641 -22.125 1 73.94 35 LEU B C 1
ATOM 5215 O O . LEU B 1 35 ? -39 -26.406 -22.391 1 73.94 35 LEU B O 1
ATOM 5219 N N . CYS B 1 36 ? -37.812 -24.578 -22.875 1 71.94 36 CYS B N 1
ATOM 5220 C CA . CYS B 1 36 ? -38.719 -24.266 -23.984 1 71.94 36 CYS B CA 1
ATOM 5221 C C . CYS B 1 36 ? -38 -24.344 -25.312 1 71.94 36 CYS B C 1
ATOM 5223 O O . CYS B 1 36 ? -38.594 -24.109 -26.375 1 71.94 36 CYS B O 1
ATOM 5225 N N . HIS B 1 37 ? -36.594 -24.703 -25.359 1 73.94 37 HIS B N 1
ATOM 5226 C CA . HIS B 1 37 ? -35.75 -24.969 -26.516 1 73.94 37 HIS B CA 1
ATOM 5227 C C . HIS B 1 37 ? -35.625 -23.734 -27.406 1 73.94 37 HIS B C 1
ATOM 5229 O O . HIS B 1 37 ? -35.25 -23.844 -28.578 1 73.94 37 HIS B O 1
ATOM 5235 N N . LYS B 1 38 ? -36.062 -22.531 -26.875 1 77.06 38 LYS B N 1
ATOM 5236 C CA . LYS B 1 38 ? -35.812 -21.312 -27.625 1 77.06 38 LYS B CA 1
ATOM 5237 C C . LYS B 1 38 ? -34.344 -21.016 -27.75 1 77.06 38 LYS B C 1
ATOM 5239 O O . LYS B 1 38 ? -33.594 -21.125 -26.766 1 77.06 38 LYS B O 1
ATOM 5244 N N . GLY B 1 39 ? -33.844 -20.719 -28.922 1 78.12 39 GLY B N 1
ATOM 5245 C CA . GLY B 1 39 ? -32.438 -20.469 -29.219 1 78.12 39 GLY B CA 1
ATOM 5246 C C . GLY B 1 39 ? -32.062 -19 -29.156 1 78.12 39 GLY B C 1
ATOM 5247 O O . GLY B 1 39 ? -32.844 -18.141 -29.562 1 78.12 39 GLY B O 1
ATOM 5248 N N . TYR B 1 40 ? -31.062 -18.609 -28.5 1 77.81 40 TYR B N 1
ATOM 5249 C CA . TYR B 1 40 ? -30.516 -17.266 -28.438 1 77.81 40 TYR B CA 1
ATOM 5250 C C . TYR B 1 40 ? -29.094 -17.219 -29 1 77.81 40 TYR B C 1
ATOM 5252 O O . TYR B 1 40 ? -28.391 -18.219 -29 1 77.81 40 TYR B O 1
ATOM 5260 N N . SER B 1 41 ? -28.734 -16.094 -29.578 1 75.25 41 SER B N 1
ATOM 5261 C CA . SER B 1 41 ? -27.344 -15.891 -30 1 75.25 41 SER B CA 1
ATOM 5262 C C . SER B 1 41 ? -26.406 -15.906 -28.797 1 75.25 41 SER B C 1
ATOM 5264 O O . SER B 1 41 ? -26.812 -15.539 -27.688 1 75.25 41 SER B O 1
ATOM 5266 N N . ILE B 1 42 ? -25.297 -16.422 -28.891 1 73.94 42 ILE B N 1
ATOM 5267 C CA . ILE B 1 42 ? -24.297 -16.531 -27.828 1 73.94 42 ILE B CA 1
ATOM 5268 C C . ILE B 1 42 ? -23.969 -15.148 -27.281 1 73.94 42 ILE B C 1
ATOM 5270 O O . ILE B 1 42 ? -23.547 -15.016 -26.141 1 73.94 42 ILE B O 1
ATOM 5274 N N . GLU B 1 43 ? -24.359 -14.102 -27.984 1 71.06 43 GLU B N 1
ATOM 5275 C CA . GLU B 1 43 ? -24.109 -12.719 -27.594 1 71.06 43 GLU B CA 1
ATOM 5276 C C . GLU B 1 43 ? -25.266 -12.156 -26.781 1 71.06 43 GLU B C 1
ATOM 5278 O O . GLU B 1 43 ? -25.172 -11.062 -26.203 1 71.06 43 GLU B O 1
ATOM 5283 N N . THR B 1 44 ? -26.391 -12.898 -26.656 1 72.94 44 THR B N 1
ATOM 5284 C CA . THR B 1 44 ? -27.547 -12.414 -25.922 1 72.94 44 THR B CA 1
ATOM 5285 C C . THR B 1 44 ? -27.266 -12.375 -24.422 1 72.94 44 THR B C 1
ATOM 5287 O O . THR B 1 44 ? -26.797 -13.359 -23.844 1 72.94 44 THR B O 1
ATOM 5290 N N . GLY B 1 45 ? -27.438 -11.219 -23.766 1 70.94 45 GLY B N 1
ATOM 5291 C CA . GLY B 1 45 ? -27.203 -11.016 -22.344 1 70.94 45 GLY B CA 1
ATOM 5292 C C . GLY B 1 45 ? -28.109 -11.859 -21.469 1 70.94 45 GLY B C 1
ATOM 5293 O O . GLY B 1 45 ? -29.219 -12.195 -21.859 1 70.94 45 GLY B O 1
ATOM 5294 N N . LEU B 1 46 ? -27.688 -12.273 -20.375 1 70.5 46 LEU B N 1
ATOM 5295 C CA . LEU B 1 46 ? -28.438 -13.125 -19.453 1 70.5 46 LEU B CA 1
ATOM 5296 C C . LEU B 1 46 ? -29.719 -12.453 -19.016 1 70.5 46 LEU B C 1
ATOM 5298 O O . LEU B 1 46 ? -30.719 -13.133 -18.719 1 70.5 46 LEU B O 1
ATOM 5302 N N . THR B 1 47 ? -29.734 -11.164 -19.062 1 71.94 47 THR B N 1
ATOM 5303 C CA . THR B 1 47 ? -30.922 -10.422 -18.656 1 71.94 47 THR B CA 1
ATOM 5304 C C . THR B 1 47 ? -32.062 -10.695 -19.625 1 71.94 47 THR B C 1
ATOM 5306 O O . THR B 1 47 ? -33.219 -10.859 -19.203 1 71.94 47 THR B O 1
ATOM 5309 N N . THR B 1 48 ? -31.781 -10.758 -20.875 1 74.12 48 THR B N 1
ATOM 5310 C CA . THR B 1 48 ? -32.781 -11.039 -21.891 1 74.12 48 THR B CA 1
ATOM 5311 C C . THR B 1 48 ? -33.281 -12.484 -21.781 1 74.12 48 THR B C 1
ATOM 5313 O O . THR B 1 48 ? -34.469 -12.758 -21.906 1 74.12 48 THR B O 1
ATOM 5316 N N . ILE B 1 49 ? -32.375 -13.344 -21.484 1 74.38 49 ILE B N 1
ATOM 5317 C CA . ILE B 1 49 ? -32.75 -14.758 -21.359 1 74.38 49 ILE B CA 1
ATOM 5318 C C . ILE B 1 49 ? -33.531 -14.977 -20.078 1 74.38 49 ILE B C 1
ATOM 5320 O O . ILE B 1 49 ? -34.5 -15.734 -20.062 1 74.38 49 ILE B O 1
ATOM 5324 N N . LYS B 1 50 ? -33.156 -14.305 -19.062 1 71.5 50 LYS B N 1
ATOM 5325 C CA . LYS B 1 50 ? -33.875 -14.352 -17.812 1 71.5 50 LYS B CA 1
ATOM 5326 C C . LYS B 1 50 ? -35.312 -13.836 -17.984 1 71.5 50 LYS B C 1
ATOM 5328 O O . LYS B 1 50 ? -36.25 -14.414 -17.453 1 71.5 50 LYS B O 1
ATOM 5333 N N . ALA B 1 51 ? -35.438 -12.805 -18.688 1 73.62 51 ALA B N 1
ATOM 5334 C CA . ALA B 1 51 ? -36.781 -12.258 -18.969 1 73.62 51 ALA B CA 1
ATOM 5335 C C . ALA B 1 51 ? -37.625 -13.25 -19.781 1 73.62 51 ALA B C 1
ATOM 5337 O O . ALA B 1 51 ? -38.781 -13.445 -19.5 1 73.62 51 ALA B O 1
ATOM 5338 N N . HIS B 1 52 ? -37 -13.867 -20.719 1 73.56 52 HIS B N 1
ATOM 5339 C CA . HIS B 1 52 ? -37.688 -14.914 -21.484 1 73.56 52 HIS B CA 1
ATOM 5340 C C . HIS B 1 52 ? -38.094 -16.078 -20.578 1 73.56 52 HIS B C 1
ATOM 5342 O O . HIS B 1 52 ? -39.219 -16.562 -20.656 1 73.56 52 HIS B O 1
ATOM 5348 N N . PHE B 1 53 ? -37.156 -16.516 -19.766 1 69.94 53 PHE B N 1
ATOM 5349 C CA . PHE B 1 53 ? -37.406 -17.609 -18.844 1 69.94 53 PHE B CA 1
ATOM 5350 C C . PHE B 1 53 ? -38.562 -17.281 -17.891 1 69.94 53 PHE B C 1
ATOM 5352 O O . PHE B 1 53 ? -39.406 -18.125 -17.594 1 69.94 53 PHE B O 1
ATOM 5359 N N . LYS B 1 54 ? -38.531 -16.078 -17.453 1 71.56 54 LYS B N 1
ATOM 5360 C CA . LYS B 1 54 ? -39.625 -15.594 -16.578 1 71.56 54 LYS B CA 1
ATOM 5361 C C . LYS B 1 54 ? -40.938 -15.57 -17.312 1 71.56 54 LYS B C 1
ATOM 5363 O O . LYS B 1 54 ? -41.969 -15.938 -16.734 1 71.56 54 LYS B O 1
ATOM 5368 N N . HIS B 1 55 ? -40.906 -15.227 -18.453 1 73.69 55 HIS B N 1
ATOM 5369 C CA . HIS B 1 55 ? -42.156 -15.078 -19.203 1 73.69 55 HIS B CA 1
ATOM 5370 C C . HIS B 1 55 ? -42.625 -16.422 -19.719 1 73.69 55 HIS B C 1
ATOM 5372 O O . HIS B 1 55 ? -43.844 -16.734 -19.625 1 73.69 55 HIS B O 1
ATOM 5378 N N . GLU B 1 56 ? -41.75 -17.281 -20.266 1 72.69 56 GLU B N 1
ATOM 5379 C CA . GLU B 1 56 ? -42.188 -18.5 -20.938 1 72.69 56 GLU B CA 1
ATOM 5380 C C . GLU B 1 56 ? -42.156 -19.703 -19.984 1 72.69 56 GLU B C 1
ATOM 5382 O O . GLU B 1 56 ? -42.906 -20.656 -20.172 1 72.69 56 GLU B O 1
ATOM 5387 N N . ASN B 1 57 ? -41.281 -19.75 -19.031 1 63.91 57 ASN B N 1
ATOM 5388 C CA . ASN B 1 57 ? -41.125 -20.828 -18.078 1 63.91 57 ASN B CA 1
ATOM 5389 C C . ASN B 1 57 ? -41.281 -20.344 -16.641 1 63.91 57 ASN B C 1
ATOM 5391 O O . ASN B 1 57 ? -40.375 -20.531 -15.812 1 63.91 57 ASN B O 1
ATOM 5395 N N . GLN B 1 58 ? -42.375 -19.625 -16.484 1 64.75 58 GLN B N 1
ATOM 5396 C CA . GLN B 1 58 ? -42.656 -18.938 -15.219 1 64.75 58 GLN B CA 1
ATOM 5397 C C . GLN B 1 58 ? -42.594 -19.906 -14.047 1 64.75 58 GLN B C 1
ATOM 5399 O O . GLN B 1 58 ? -42.062 -19.578 -12.977 1 64.75 58 GLN B O 1
ATOM 5404 N N . SER B 1 59 ? -43.188 -21.016 -14.062 1 62.12 59 SER B N 1
ATOM 5405 C CA . SER B 1 59 ? -43.25 -21.984 -12.969 1 62.12 59 SER B CA 1
ATOM 5406 C C . SER B 1 59 ? -41.875 -22.438 -12.523 1 62.12 59 SER B C 1
ATOM 5408 O O . SER B 1 59 ? -41.594 -22.484 -11.328 1 62.12 59 SER B O 1
ATOM 5410 N N . LYS B 1 60 ? -41 -22.875 -13.375 1 63.75 60 LYS B N 1
ATOM 5411 C CA . LYS B 1 60 ? -39.656 -23.344 -13.039 1 63.75 60 LYS B CA 1
ATOM 5412 C C . LYS B 1 60 ? -38.75 -22.188 -12.633 1 63.75 60 LYS B C 1
ATOM 5414 O O . LYS B 1 60 ? -37.875 -22.328 -11.758 1 63.75 60 LYS B O 1
ATOM 5419 N N . PHE B 1 61 ? -38.969 -21.047 -13.344 1 60.62 61 PHE B N 1
ATOM 5420 C CA . PHE B 1 61 ? -38.312 -19.828 -12.914 1 60.62 61 PHE B CA 1
ATOM 5421 C C . PHE B 1 61 ? -38.625 -19.531 -11.453 1 60.62 61 PHE B C 1
ATOM 5423 O O . PHE B 1 61 ? -37.719 -19.219 -10.664 1 60.62 61 PHE B O 1
ATOM 5430 N N . ASN B 1 62 ? -39.938 -19.562 -11.094 1 60.06 62 ASN B N 1
ATOM 5431 C CA . ASN B 1 62 ? -40.344 -19.391 -9.703 1 60.06 62 ASN B CA 1
ATOM 5432 C C . ASN B 1 62 ? -39.75 -20.453 -8.797 1 60.06 62 ASN B C 1
ATOM 5434 O O . ASN B 1 62 ? -39.375 -20.188 -7.648 1 60.06 62 ASN B O 1
ATOM 5438 N N . GLU B 1 63 ? -39.781 -21.641 -9.148 1 57.69 63 GLU B N 1
ATOM 5439 C CA . GLU B 1 63 ? -39.219 -22.75 -8.391 1 57.69 63 GLU B CA 1
ATOM 5440 C C . GLU B 1 63 ? -37.719 -22.531 -8.109 1 57.69 63 GLU B C 1
ATOM 5442 O O . GLU B 1 63 ? -37.25 -22.859 -7.027 1 57.69 63 GLU B O 1
ATOM 5447 N N . ILE B 1 64 ? -36.938 -22.297 -9.125 1 53.38 64 ILE B N 1
ATOM 5448 C CA . ILE B 1 64 ? -35.5 -22.125 -9.023 1 53.38 64 ILE B CA 1
ATOM 5449 C C . ILE B 1 64 ? -35.188 -20.812 -8.344 1 53.38 64 ILE B C 1
ATOM 5451 O O . ILE B 1 64 ? -34.281 -20.734 -7.508 1 53.38 64 ILE B O 1
ATOM 5455 N N . PHE B 1 65 ? -35.75 -19.781 -8.836 1 49.06 65 PHE B N 1
ATOM 5456 C CA . PHE B 1 65 ? -35.469 -18.438 -8.32 1 49.06 65 PHE B CA 1
ATOM 5457 C C . PHE B 1 65 ? -36.5 -18.047 -7.262 1 49.06 65 PHE B C 1
ATOM 5459 O O . PHE B 1 65 ? -36.25 -17.141 -6.453 1 49.06 65 PHE B O 1
ATOM 5466 N N . THR B 1 66 ? -37.781 -18.5 -7.367 1 44.91 66 THR B N 1
ATOM 5467 C CA . THR B 1 66 ? -38.781 -18.172 -6.367 1 44.91 66 THR B CA 1
ATOM 5468 C C . THR B 1 66 ? -38.75 -19.141 -5.203 1 44.91 66 THR B C 1
ATOM 5470 O O . THR B 1 66 ? -39.438 -20.156 -5.211 1 44.91 66 THR B O 1
ATOM 5473 N N . ASN B 1 67 ? -37.812 -19.938 -4.855 1 39.03 67 ASN B N 1
ATOM 5474 C CA . ASN B 1 67 ? -38.125 -20.391 -3.512 1 39.03 67 ASN B CA 1
ATOM 5475 C C . ASN B 1 67 ? -39 -19.391 -2.77 1 39.03 67 ASN B C 1
ATOM 5477 O O . ASN B 1 67 ? -39 -18.203 -3.078 1 39.03 67 ASN B O 1
ATOM 5481 N N . ASN B 1 68 ? -40.125 -19.938 -2.016 1 37.69 68 ASN B N 1
ATOM 5482 C CA . ASN B 1 68 ? -41 -19.109 -1.214 1 37.69 68 ASN B CA 1
ATOM 5483 C C . ASN B 1 68 ? -40.312 -17.875 -0.667 1 37.69 68 ASN B C 1
ATOM 5485 O O . ASN B 1 68 ? -40.156 -17.719 0.548 1 37.69 68 ASN B O 1
ATOM 5489 N N . THR B 1 69 ? -39.062 -17.594 -0.991 1 39.97 69 THR B N 1
ATOM 5490 C CA . THR B 1 69 ? -38.594 -16.375 -0.352 1 39.97 69 THR B CA 1
ATOM 5491 C C . THR B 1 69 ? -39.531 -15.211 -0.621 1 39.97 69 THR B C 1
ATOM 5493 O O . THR B 1 69 ? -39.906 -14.953 -1.77 1 39.97 69 THR B O 1
ATOM 5496 N N . GLN B 1 70 ? -40.438 -14.914 0.15 1 42.72 70 GLN B N 1
ATOM 5497 C CA . GLN B 1 70 ? -41.125 -13.633 0.139 1 42.72 70 GLN B CA 1
ATOM 5498 C C . GLN B 1 70 ? -40.406 -12.609 -0.719 1 42.72 70 GLN B C 1
ATOM 5500 O O . GLN B 1 70 ? -39.219 -12.367 -0.524 1 42.72 70 GLN B O 1
ATOM 5505 N N . ILE B 1 71 ? -40.562 -12.562 -2.025 1 50.09 71 ILE B N 1
ATOM 5506 C CA . ILE B 1 71 ? -40.094 -11.523 -2.943 1 50.09 71 ILE B CA 1
ATOM 5507 C C . ILE B 1 71 ? -39.844 -10.234 -2.174 1 50.09 71 ILE B C 1
ATOM 5509 O O . ILE B 1 71 ? -40.781 -9.555 -1.754 1 50.09 71 ILE B O 1
ATOM 5513 N N . ILE B 1 72 ? -39 -10.227 -1.321 1 68.06 72 ILE B N 1
ATOM 5514 C CA . ILE B 1 72 ? -38.656 -8.992 -0.63 1 68.06 72 ILE B CA 1
ATOM 5515 C C . ILE B 1 72 ? -38.406 -7.887 -1.651 1 68.06 72 ILE B C 1
ATOM 5517 O O . ILE B 1 72 ? -37.469 -7.98 -2.439 1 68.06 72 ILE B O 1
ATOM 5521 N N . GLU B 1 73 ? -39.438 -7.18 -2 1 78.06 73 GLU B N 1
ATOM 5522 C CA . GLU B 1 73 ? -39.344 -6.039 -2.908 1 78.06 73 GLU B CA 1
ATOM 5523 C C . GLU B 1 73 ? -38.281 -5.047 -2.436 1 78.06 73 GLU B C 1
ATOM 5525 O O . GLU B 1 73 ? -38.25 -4.652 -1.267 1 78.06 73 GLU B O 1
ATOM 5530 N N . PRO B 1 74 ? -37.406 -4.754 -3.316 1 87.12 74 PRO B N 1
ATOM 5531 C CA . PRO B 1 74 ? -36.406 -3.748 -2.957 1 87.12 74 PRO B CA 1
ATOM 5532 C C . PRO B 1 74 ? -37.031 -2.408 -2.568 1 87.12 74 PRO B C 1
ATOM 5534 O O . PRO B 1 74 ? -38.156 -2.133 -2.926 1 87.12 74 PRO B O 1
ATOM 5537 N N . TYR B 1 75 ? -36.344 -1.648 -1.773 1 88.81 75 TYR B N 1
ATOM 5538 C CA . TYR B 1 75 ? -36.812 -0.31 -1.419 1 88.81 75 TYR B CA 1
ATOM 5539 C C . TYR B 1 75 ? -36.969 0.551 -2.662 1 88.81 75 TYR B C 1
ATOM 5541 O O . TYR B 1 75 ? -36.188 0.475 -3.6 1 88.81 75 TYR B O 1
ATOM 5549 N N . ASP B 1 76 ? -37.969 1.37 -2.588 1 84.12 76 ASP B N 1
ATOM 5550 C CA . ASP B 1 76 ? -38.125 2.391 -3.621 1 84.12 76 ASP B CA 1
ATOM 5551 C C . ASP B 1 76 ? -37.031 3.453 -3.5 1 84.12 76 ASP B C 1
ATOM 5553 O O . ASP B 1 76 ? -36.438 3.617 -2.434 1 84.12 76 ASP B O 1
ATOM 5557 N N . GLU B 1 77 ? -36.781 4.133 -4.566 1 83.69 77 GLU B N 1
ATOM 5558 C CA . GLU B 1 77 ? -35.688 5.113 -4.617 1 83.69 77 GLU B CA 1
ATOM 5559 C C . GLU B 1 77 ? -35.938 6.246 -3.627 1 83.69 77 GLU B C 1
ATOM 5561 O O . GLU B 1 77 ? -35 6.812 -3.088 1 83.69 77 GLU B O 1
ATOM 5566 N N . LYS B 1 78 ? -37.281 6.492 -3.361 1 84.12 78 LYS B N 1
ATOM 5567 C CA . LYS B 1 78 ? -37.594 7.625 -2.494 1 84.12 78 LYS B CA 1
ATOM 5568 C C . LYS B 1 78 ? -37.844 7.168 -1.06 1 84.12 78 LYS B C 1
ATOM 5570 O O . LYS B 1 78 ? -38.188 7.977 -0.194 1 84.12 78 LYS B O 1
ATOM 5575 N N . ASN B 1 79 ? -37.562 5.953 -0.84 1 88.19 79 ASN B N 1
ATOM 5576 C CA . ASN B 1 79 ? -37.719 5.41 0.502 1 88.19 79 ASN B CA 1
ATOM 5577 C C . ASN B 1 79 ? -36.75 6.027 1.49 1 88.19 79 ASN B C 1
ATOM 5579 O O . ASN B 1 79 ? -35.531 6.062 1.23 1 88.19 79 ASN B O 1
ATOM 5583 N N . GLU B 1 80 ? -37.281 6.555 2.531 1 88.06 80 GLU B N 1
ATOM 5584 C CA . GLU B 1 80 ? -36.469 7.262 3.518 1 88.06 80 GLU B CA 1
ATOM 5585 C C . GLU B 1 80 ? -35.406 6.344 4.133 1 88.06 80 GLU B C 1
ATOM 5587 O O . GLU B 1 80 ? -34.281 6.773 4.418 1 88.06 80 GLU B O 1
ATOM 5592 N N . ILE B 1 81 ? -35.781 5.145 4.355 1 89.38 81 ILE B N 1
ATOM 5593 C CA . ILE B 1 81 ? -34.875 4.184 4.938 1 89.38 81 ILE B CA 1
ATOM 5594 C C . ILE B 1 81 ? -33.719 3.938 3.977 1 89.38 81 ILE B C 1
ATOM 5596 O O . ILE B 1 81 ? -32.531 3.902 4.391 1 89.38 81 ILE B O 1
ATOM 5600 N N . LYS B 1 82 ? -34 3.791 2.742 1 92.81 82 LYS B N 1
ATOM 5601 C CA . LYS B 1 82 ? -33 3.582 1.719 1 92.81 82 LYS B CA 1
ATOM 5602 C C . LYS B 1 82 ? -32.031 4.758 1.666 1 92.81 82 LYS B C 1
ATOM 5604 O O . LYS B 1 82 ? -30.797 4.562 1.568 1 92.81 82 LYS B O 1
ATOM 5609 N N . ILE B 1 83 ? -32.594 5.922 1.727 1 92 83 ILE B N 1
ATOM 5610 C CA . ILE B 1 83 ? -31.781 7.133 1.66 1 92 83 ILE B CA 1
ATOM 5611 C C . ILE B 1 83 ? -30.844 7.191 2.863 1 92 83 ILE B C 1
ATOM 5613 O O . ILE B 1 83 ? -29.656 7.52 2.723 1 92 83 ILE B O 1
ATOM 5617 N N . GLN B 1 84 ? -31.344 6.871 3.98 1 92.75 84 GLN B N 1
ATOM 5618 C CA . GLN B 1 84 ? -30.531 6.887 5.191 1 92.75 84 GLN B CA 1
ATOM 5619 C C . GLN B 1 84 ? -29.406 5.859 5.113 1 92.75 84 GLN B C 1
ATOM 5621 O O . GLN B 1 84 ? -28.266 6.148 5.48 1 92.75 84 GLN B O 1
ATOM 5626 N N . ILE B 1 85 ? -29.719 4.621 4.648 1 94.69 85 ILE B N 1
ATOM 5627 C CA . ILE B 1 85 ? -28.734 3.568 4.508 1 94.69 85 ILE B CA 1
ATOM 5628 C C . ILE B 1 85 ? -27.641 4.012 3.523 1 94.69 85 ILE B C 1
ATOM 5630 O O . ILE B 1 85 ? -26.453 3.816 3.773 1 94.69 85 ILE B O 1
ATOM 5634 N N . MET B 1 86 ? -28.047 4.641 2.479 1 94.44 86 MET B N 1
ATOM 5635 C CA . MET B 1 86 ? -27.125 5.133 1.46 1 94.44 86 MET B CA 1
ATOM 5636 C C . MET B 1 86 ? -26.172 6.172 2.045 1 94.44 86 MET B C 1
ATOM 5638 O O . MET B 1 86 ? -24.969 6.164 1.743 1 94.44 86 MET B O 1
ATOM 5642 N N . ASN B 1 87 ? -26.719 7.035 2.848 1 92.81 87 ASN B N 1
ATOM 5643 C CA . ASN B 1 87 ? -25.906 8.07 3.477 1 92.81 87 ASN B CA 1
ATOM 5644 C C . ASN B 1 87 ? -24.844 7.461 4.391 1 92.81 87 ASN B C 1
ATOM 5646 O O . ASN B 1 87 ? -23.688 7.898 4.383 1 92.81 87 ASN B O 1
ATOM 5650 N N . TYR B 1 88 ? -25.25 6.477 5.133 1 94.94 88 TYR B N 1
ATOM 5651 C CA . TYR B 1 88 ? -24.297 5.816 6.016 1 94.94 88 TYR B CA 1
ATOM 5652 C C . TYR B 1 88 ? -23.234 5.062 5.219 1 94.94 88 TYR B C 1
ATOM 5654 O O . TYR B 1 88 ? -22.062 5.027 5.602 1 94.94 88 TYR B O 1
ATOM 5662 N N . LEU B 1 89 ? -23.641 4.422 4.137 1 96 89 LEU B N 1
ATOM 5663 C CA . LEU B 1 89 ? -22.719 3.713 3.262 1 96 89 LEU B CA 1
ATOM 5664 C C . LEU B 1 89 ? -21.688 4.668 2.686 1 96 89 LEU B C 1
ATOM 5666 O O . LEU B 1 89 ? -20.484 4.395 2.748 1 96 89 LEU B O 1
ATOM 5670 N N . ILE B 1 90 ? -22.125 5.793 2.18 1 93.56 90 ILE B N 1
ATOM 5671 C CA . ILE B 1 90 ? -21.25 6.781 1.559 1 93.56 90 ILE B CA 1
ATOM 5672 C C . ILE B 1 90 ? -20.297 7.355 2.602 1 93.56 90 ILE B C 1
ATOM 5674 O O . ILE B 1 90 ? -19.094 7.488 2.35 1 93.56 90 ILE B O 1
ATOM 5678 N N . LYS B 1 91 ? -20.797 7.676 3.75 1 92.62 91 LYS B N 1
ATOM 5679 C CA . LYS B 1 91 ? -19.969 8.203 4.824 1 92.62 91 LYS B CA 1
ATOM 5680 C C . LYS B 1 91 ? -18.875 7.219 5.207 1 92.62 91 LYS B C 1
ATOM 5682 O O . LYS B 1 91 ? -17.703 7.602 5.363 1 92.62 91 LYS B O 1
ATOM 5687 N N . TRP B 1 92 ? -19.266 5.949 5.312 1 94.56 92 TRP B N 1
ATOM 5688 C CA . TRP B 1 92 ? -18.281 4.922 5.664 1 94.56 92 TRP B CA 1
ATOM 5689 C C . TRP B 1 92 ? -17.219 4.797 4.586 1 94.56 92 TRP B C 1
ATOM 5691 O O . TRP B 1 92 ? -16.016 4.727 4.895 1 94.56 92 TRP B O 1
ATOM 5701 N N . ILE B 1 93 ? -17.594 4.773 3.322 1 92.88 93 ILE B N 1
ATOM 5702 C CA . ILE B 1 93 ? -16.656 4.648 2.203 1 92.88 93 ILE B CA 1
ATOM 5703 C C . ILE B 1 93 ? -15.648 5.797 2.238 1 92.88 93 ILE B C 1
ATOM 5705 O O . ILE B 1 93 ? -14.453 5.582 2.029 1 92.88 93 ILE B O 1
ATOM 5709 N N . ILE B 1 94 ? -16.078 6.98 2.566 1 90.38 94 ILE B N 1
ATOM 5710 C CA . ILE B 1 94 ? -15.234 8.172 2.572 1 90.38 94 ILE B CA 1
ATOM 5711 C C . ILE B 1 94 ? -14.32 8.148 3.795 1 90.38 94 ILE B C 1
ATOM 5713 O O . ILE B 1 94 ? -13.102 8.297 3.668 1 90.38 94 ILE B O 1
ATOM 5717 N N . THR B 1 95 ? -14.852 7.961 4.988 1 89.94 95 THR B N 1
ATOM 5718 C CA . THR B 1 95 ? -14.109 8.102 6.238 1 89.94 95 THR B CA 1
ATOM 5719 C C . THR B 1 95 ? -13.094 6.973 6.391 1 89.94 95 THR B C 1
ATOM 5721 O O . THR B 1 95 ? -12.016 7.172 6.965 1 89.94 95 THR B O 1
ATOM 5724 N N . ASP B 1 96 ? -13.469 5.785 5.875 1 89.25 96 ASP B N 1
ATOM 5725 C CA . ASP B 1 96 ? -12.555 4.645 5.977 1 89.25 96 ASP B CA 1
ATOM 5726 C C . ASP B 1 96 ? -11.758 4.465 4.684 1 89.25 96 ASP B C 1
ATOM 5728 O O . ASP B 1 96 ? -10.977 3.521 4.559 1 89.25 96 ASP B O 1
ATOM 5732 N N . GLN B 1 97 ? -12.086 5.359 3.703 1 88.12 97 GLN B N 1
ATOM 5733 C CA . GLN B 1 97 ? -11.359 5.391 2.436 1 88.12 97 GLN B CA 1
ATOM 5734 C C . GLN B 1 97 ? -11.438 4.039 1.729 1 88.12 97 GLN B C 1
ATOM 5736 O O . GLN B 1 97 ? -10.414 3.496 1.308 1 88.12 97 GLN B O 1
ATOM 5741 N N . GLN B 1 98 ? -12.578 3.475 1.647 1 89.25 98 GLN B N 1
ATOM 5742 C CA . GLN B 1 98 ? -12.812 2.236 0.914 1 89.25 98 GLN B CA 1
ATOM 5743 C C . GLN B 1 98 ? -12.828 2.482 -0.592 1 89.25 98 GLN B C 1
ATOM 5745 O O . GLN B 1 98 ? -13.258 3.545 -1.048 1 89.25 98 GLN B O 1
ATOM 5750 N N . ALA B 1 99 ? -12.391 1.492 -1.394 1 88.12 99 ALA B N 1
ATOM 5751 C CA . ALA B 1 99 ? -12.539 1.567 -2.844 1 88.12 99 ALA B CA 1
ATOM 5752 C C . ALA B 1 99 ? -14.016 1.525 -3.246 1 88.12 99 ALA B C 1
ATOM 5754 O O . ALA B 1 99 ? -14.812 0.816 -2.631 1 88.12 99 ALA B O 1
ATOM 5755 N N . PHE B 1 100 ? -14.398 2.27 -4.297 1 89.25 100 PHE B N 1
ATOM 5756 C CA . PHE B 1 100 ? -15.781 2.303 -4.75 1 89.25 100 PHE B CA 1
ATOM 5757 C C . PHE B 1 100 ? -16.219 0.933 -5.246 1 89.25 100 PHE B C 1
ATOM 5759 O O . PHE B 1 100 ? -17.406 0.595 -5.184 1 89.25 100 PHE B O 1
ATOM 5766 N N . PHE B 1 101 ? -15.273 0.135 -5.641 1 88.69 101 PHE B N 1
ATOM 5767 C CA . PHE B 1 101 ? -15.57 -1.176 -6.211 1 88.69 101 PHE B CA 1
ATOM 5768 C C . PHE B 1 101 ? -16.078 -2.129 -5.137 1 88.69 101 PHE B C 1
ATOM 5770 O O . PHE B 1 101 ? -16.641 -3.178 -5.449 1 88.69 101 PHE B O 1
ATOM 5777 N N . LEU B 1 102 ? -15.953 -1.729 -3.922 1 91.38 102 LEU B N 1
ATOM 5778 C CA . LEU B 1 102 ? -16.422 -2.518 -2.787 1 91.38 102 LEU B CA 1
ATOM 5779 C C . LEU B 1 102 ? -17.875 -2.938 -2.977 1 91.38 102 LEU B C 1
ATOM 5781 O O . LEU B 1 102 ? -18.25 -4.062 -2.639 1 91.38 102 LEU B O 1
ATOM 5785 N N . VAL B 1 103 ? -18.703 -2.078 -3.566 1 94.06 103 VAL B N 1
ATOM 5786 C CA . VAL B 1 103 ? -20.141 -2.309 -3.66 1 94.06 103 VAL B CA 1
ATOM 5787 C C . VAL B 1 103 ? -20.438 -3.34 -4.75 1 94.06 103 VAL B C 1
ATOM 5789 O O . VAL B 1 103 ? -21.547 -3.879 -4.828 1 94.06 103 VAL B O 1
ATOM 5792 N N . GLU B 1 104 ? -19.453 -3.617 -5.539 1 92.38 104 GLU B N 1
ATOM 5793 C CA . GLU B 1 104 ? -19.641 -4.594 -6.605 1 92.38 104 GLU B CA 1
ATOM 5794 C C . GLU B 1 104 ? -18.969 -5.922 -6.266 1 92.38 104 GLU B C 1
ATOM 5796 O O . GLU B 1 104 ? -18.984 -6.855 -7.07 1 92.38 104 GLU B O 1
ATOM 5801 N N . ASN B 1 105 ? -18.281 -5.922 -5.156 1 92.75 105 ASN B N 1
ATOM 5802 C CA . ASN B 1 105 ? -17.734 -7.188 -4.676 1 92.75 105 ASN B CA 1
ATOM 5803 C C . ASN B 1 105 ? -18.844 -8.195 -4.355 1 92.75 105 ASN B C 1
ATOM 5805 O O . ASN B 1 105 ? -19.75 -7.895 -3.582 1 92.75 105 ASN B O 1
ATOM 5809 N N . SER B 1 106 ? -18.797 -9.406 -4.883 1 91.19 106 SER B N 1
ATOM 5810 C CA . SER B 1 106 ? -19.859 -10.398 -4.77 1 91.19 106 SER B CA 1
ATOM 5811 C C . SER B 1 106 ? -20.078 -10.812 -3.318 1 91.19 106 SER B C 1
ATOM 5813 O O . SER B 1 106 ? -21.219 -10.945 -2.867 1 91.19 106 SER B O 1
ATOM 5815 N N . ASP B 1 107 ? -19 -11.008 -2.594 1 92.19 107 ASP B N 1
ATOM 5816 C CA . ASP B 1 107 ? -19.125 -11.453 -1.211 1 92.19 107 ASP B CA 1
ATOM 5817 C C . ASP B 1 107 ? -19.688 -10.344 -0.322 1 92.19 107 ASP B C 1
ATOM 5819 O O . ASP B 1 107 ? -20.406 -10.617 0.637 1 92.19 107 ASP B O 1
ATOM 5823 N N . PHE B 1 108 ? -19.375 -9.102 -0.573 1 96.25 108 PHE B N 1
ATOM 5824 C CA . PHE B 1 108 ? -19.953 -7.984 0.161 1 96.25 108 PHE B CA 1
ATOM 5825 C C . PHE B 1 108 ? -21.453 -7.871 -0.125 1 96.25 108 PHE B C 1
ATOM 5827 O O . PHE B 1 108 ? -22.234 -7.598 0.78 1 96.25 108 PHE B O 1
ATOM 5834 N N . GLN B 1 109 ? -21.766 -8.07 -1.344 1 95 109 GLN B N 1
ATOM 5835 C CA . GLN B 1 109 ? -23.172 -8.047 -1.727 1 95 109 GLN B CA 1
ATOM 5836 C C . GLN B 1 109 ? -23.969 -9.109 -0.977 1 95 109 GLN B C 1
ATOM 5838 O O . GLN B 1 109 ? -25.062 -8.852 -0.503 1 95 109 GLN B O 1
ATOM 5843 N N . LEU B 1 110 ? -23.375 -10.312 -0.873 1 93.44 110 LEU B N 1
ATOM 5844 C CA . LEU B 1 110 ? -24.047 -11.398 -0.147 1 93.44 110 LEU B CA 1
ATOM 5845 C C . LEU B 1 110 ? -24.203 -11.039 1.325 1 93.44 110 LEU B C 1
ATOM 5847 O O . LEU B 1 110 ? -25.25 -11.305 1.918 1 93.44 110 LEU B O 1
ATOM 5851 N N . PHE B 1 111 ? -23.297 -10.406 1.915 1 96.25 111 PHE B N 1
ATOM 5852 C CA . PHE B 1 111 ? -23.328 -9.984 3.309 1 96.25 111 PHE B CA 1
ATOM 5853 C C . PHE B 1 111 ? -24.438 -8.961 3.531 1 96.25 111 PHE B C 1
ATOM 5855 O O . PHE B 1 111 ? -25.297 -9.133 4.406 1 96.25 111 PHE B O 1
ATOM 5862 N N . VAL B 1 112 ? -24.391 -7.906 2.686 1 96.12 112 VAL B N 1
ATOM 5863 C CA . VAL B 1 112 ? -25.375 -6.84 2.826 1 96.12 112 VAL B CA 1
ATOM 5864 C C . VAL B 1 112 ? -26.766 -7.398 2.594 1 96.12 112 VAL B C 1
ATOM 5866 O O . VAL B 1 112 ? -27.703 -7.059 3.318 1 96.12 112 VAL B O 1
ATOM 5869 N N . ASN B 1 113 ? -26.922 -8.297 1.584 1 93.88 113 ASN B N 1
ATOM 5870 C CA . ASN B 1 113 ? -28.203 -8.914 1.286 1 93.88 113 ASN B CA 1
ATOM 5871 C C . ASN B 1 113 ? -28.703 -9.758 2.455 1 93.88 113 ASN B C 1
ATOM 5873 O O . ASN B 1 113 ? -29.906 -9.844 2.689 1 93.88 113 ASN B O 1
ATOM 5877 N N . SER B 1 114 ? -27.812 -10.398 3.143 1 93.5 114 SER B N 1
ATOM 5878 C CA . SER B 1 114 ? -28.188 -11.211 4.293 1 93.5 114 SER B CA 1
ATOM 5879 C C . SER B 1 114 ? -28.672 -10.344 5.449 1 93.5 114 SER B C 1
ATOM 5881 O O . SER B 1 114 ? -29.469 -10.789 6.277 1 93.5 114 SER B O 1
ATOM 5883 N N . LEU B 1 115 ? -28.172 -9.125 5.543 1 94.19 115 LEU B N 1
ATOM 5884 C CA . LEU B 1 115 ? -28.609 -8.18 6.574 1 94.19 115 LEU B CA 1
ATOM 5885 C C . LEU B 1 115 ? -29.969 -7.598 6.25 1 94.19 115 LEU B C 1
ATOM 5887 O O . LEU B 1 115 ? -30.859 -7.566 7.109 1 94.19 115 LEU B O 1
ATOM 5891 N N . ASN B 1 116 ? -30.141 -7.105 5.043 1 93.62 116 ASN B N 1
ATOM 5892 C CA . ASN B 1 116 ? -31.375 -6.477 4.559 1 93.62 116 ASN B CA 1
ATOM 5893 C C . ASN B 1 116 ? -31.594 -6.762 3.078 1 93.62 116 ASN B C 1
ATOM 5895 O O . ASN B 1 116 ? -31.156 -6 2.219 1 93.62 116 ASN B O 1
ATOM 5899 N N . PRO B 1 117 ? -32.344 -7.754 2.797 1 91.69 117 PRO B N 1
ATOM 5900 C CA . PRO B 1 117 ? -32.562 -8.164 1.406 1 91.69 117 PRO B CA 1
ATOM 5901 C C . PRO B 1 117 ? -33.281 -7.109 0.581 1 91.69 117 PRO B C 1
ATOM 5903 O O . PRO B 1 117 ? -33.25 -7.16 -0.652 1 91.69 117 PRO B O 1
ATOM 5906 N N . ARG B 1 118 ? -33.906 -6.137 1.258 1 91.31 118 ARG B N 1
ATOM 5907 C CA . ARG B 1 118 ? -34.656 -5.102 0.533 1 91.31 118 ARG B CA 1
ATOM 5908 C C . ARG B 1 118 ? -33.688 -4.023 0.011 1 91.31 118 ARG B C 1
ATOM 5910 O O . ARG B 1 118 ? -34.062 -3.23 -0.855 1 91.31 118 ARG B O 1
ATOM 5917 N N . PHE B 1 119 ? -32.625 -3.951 0.564 1 94.06 119 PHE B N 1
ATOM 5918 C CA . PHE B 1 119 ? -31.672 -2.93 0.163 1 94.06 119 PHE B CA 1
ATOM 5919 C C . PHE B 1 119 ? -30.766 -3.445 -0.946 1 94.06 119 PHE B C 1
ATOM 5921 O O . PHE B 1 119 ? -30.031 -4.422 -0.753 1 94.06 119 PHE B O 1
ATOM 5928 N N . GLN B 1 120 ? -30.766 -2.838 -1.999 1 91.75 120 GLN B N 1
ATOM 5929 C CA . GLN B 1 120 ? -29.859 -3.158 -3.107 1 91.75 120 GLN B CA 1
ATOM 5930 C C . GLN B 1 120 ? -28.703 -2.174 -3.178 1 91.75 120 GLN B C 1
ATOM 5932 O O . GLN B 1 120 ? -28.906 -0.963 -3.279 1 91.75 120 GLN B O 1
ATOM 5937 N N . LEU B 1 121 ? -27.531 -2.738 -3.188 1 94.06 121 LEU B N 1
ATOM 5938 C CA . LEU B 1 121 ? -26.328 -1.896 -3.238 1 94.06 121 LEU B CA 1
ATOM 5939 C C . LEU B 1 121 ? -26.281 -1.12 -4.551 1 94.06 121 LEU B C 1
ATOM 5941 O O . LEU B 1 121 ? -26.641 -1.642 -5.602 1 94.06 121 LEU B O 1
ATOM 5945 N N . PRO B 1 122 ? -25.859 0.116 -4.484 1 93.88 122 PRO B N 1
ATOM 5946 C CA . PRO B 1 122 ? -25.688 0.914 -5.703 1 93.88 122 PRO B CA 1
ATOM 5947 C C . PRO B 1 122 ? -24.5 0.459 -6.535 1 93.88 122 PRO B C 1
ATOM 5949 O O . PRO B 1 122 ? -23.703 -0.381 -6.09 1 93.88 122 PRO B O 1
ATOM 5952 N N . THR B 1 123 ? -24.391 0.934 -7.707 1 93.38 123 THR B N 1
ATOM 5953 C CA . THR B 1 123 ? -23.219 0.708 -8.555 1 93.38 123 THR B CA 1
ATOM 5954 C C . THR B 1 123 ? -22.078 1.644 -8.164 1 93.38 123 THR B C 1
ATOM 5956 O O . THR B 1 123 ? -22.297 2.629 -7.457 1 93.38 123 THR B O 1
ATOM 5959 N N . ARG B 1 124 ? -20.969 1.291 -8.609 1 91.56 124 ARG B N 1
ATOM 5960 C CA . ARG B 1 124 ? -19.797 2.135 -8.359 1 91.56 124 ARG B CA 1
ATOM 5961 C C . ARG B 1 124 ? -20 3.531 -8.938 1 91.56 124 ARG B C 1
ATOM 5963 O O . ARG B 1 124 ? -19.562 4.52 -8.352 1 91.56 124 ARG B O 1
ATOM 5970 N N . GLN B 1 125 ? -20.578 3.625 -10.055 1 91.31 125 GLN B N 1
ATOM 5971 C CA . GLN B 1 125 ? -20.844 4.91 -10.695 1 91.31 125 GLN B CA 1
ATOM 5972 C C . GLN B 1 125 ? -21.766 5.773 -9.852 1 91.31 125 GLN B C 1
ATOM 5974 O O . GLN B 1 125 ? -21.562 6.977 -9.719 1 91.31 125 GLN B O 1
ATOM 5979 N N . LEU B 1 126 ? -22.797 5.16 -9.352 1 92.38 126 LEU B N 1
ATOM 5980 C CA . LEU B 1 126 ? -23.734 5.895 -8.508 1 92.38 126 LEU B CA 1
ATOM 5981 C C . LEU B 1 126 ? -23.047 6.395 -7.246 1 92.38 126 LEU B C 1
ATOM 5983 O O . LEU B 1 126 ? -23.344 7.484 -6.754 1 92.38 126 LEU B O 1
ATOM 5987 N N . ILE B 1 127 ? -22.203 5.555 -6.66 1 93.56 127 ILE B N 1
ATOM 5988 C CA . ILE B 1 127 ? -21.422 5.984 -5.504 1 93.56 127 ILE B CA 1
ATOM 5989 C C . ILE B 1 127 ? -20.609 7.227 -5.855 1 93.56 127 ILE B C 1
ATOM 5991 O O . ILE B 1 127 ? -20.625 8.211 -5.117 1 93.56 127 ILE B O 1
ATOM 5995 N N . SER B 1 128 ? -19.828 7.148 -6.988 1 92.75 128 SER B N 1
ATOM 5996 C CA . SER B 1 128 ? -19.016 8.266 -7.461 1 92.75 128 SER B CA 1
ATOM 5997 C C . SER B 1 128 ? -19.844 9.531 -7.598 1 92.75 128 SER B C 1
ATOM 5999 O O . SER B 1 128 ? -19.453 10.594 -7.109 1 92.75 128 SER B O 1
ATOM 6001 N N . GLU B 1 129 ? -20.969 9.43 -8.172 1 93.62 129 GLU B N 1
ATOM 6002 C CA . GLU B 1 129 ? -21.859 10.57 -8.383 1 93.62 129 GLU B CA 1
ATOM 6003 C C . GLU B 1 129 ? -22.391 11.102 -7.059 1 93.62 129 GLU B C 1
ATOM 6005 O O . GLU B 1 129 ? -22.5 12.32 -6.871 1 93.62 129 GLU B O 1
ATOM 6010 N N . SER B 1 130 ? -22.781 10.219 -6.215 1 93.25 130 SER B N 1
ATOM 6011 C CA . SER B 1 130 ? -23.312 10.617 -4.914 1 93.25 130 SER B CA 1
ATOM 6012 C C . SER B 1 130 ? -22.281 11.367 -4.094 1 93.25 130 SER B C 1
ATOM 6014 O O . SER B 1 130 ? -22.609 12.312 -3.371 1 93.25 130 SER B O 1
ATOM 6016 N N . ILE B 1 131 ? -21.047 10.953 -4.176 1 92.75 131 ILE B N 1
ATOM 6017 C CA . ILE B 1 131 ? -19.969 11.602 -3.436 1 92.75 131 ILE B CA 1
ATOM 6018 C C . ILE B 1 131 ? -19.766 13.016 -3.965 1 92.75 131 ILE B C 1
ATOM 6020 O O . ILE B 1 131 ? -19.609 13.961 -3.186 1 92.75 131 ILE B O 1
ATOM 6024 N N . ILE B 1 132 ? -19.75 13.195 -5.281 1 93.19 132 ILE B N 1
ATOM 6025 C CA . ILE B 1 132 ? -19.578 14.516 -5.891 1 93.19 132 ILE B CA 1
ATOM 6026 C C . ILE B 1 132 ? -20.734 15.43 -5.492 1 93.19 132 ILE B C 1
ATOM 6028 O O . ILE B 1 132 ? -20.516 16.594 -5.152 1 93.19 132 ILE B O 1
ATOM 6032 N N . LYS B 1 133 ? -21.938 14.859 -5.5 1 93.25 133 LYS B N 1
ATOM 6033 C CA . LYS B 1 133 ? -23.109 15.633 -5.098 1 93.25 133 LYS B CA 1
ATOM 6034 C C . LYS B 1 133 ? -23.016 16.062 -3.635 1 93.25 133 LYS B C 1
ATOM 6036 O O . LYS B 1 133 ? -23.312 17.203 -3.295 1 93.25 133 LYS B O 1
ATOM 6041 N N . LEU B 1 134 ? -22.672 15.102 -2.838 1 92.62 134 LEU B N 1
ATOM 6042 C CA . LEU B 1 134 ? -22.516 15.391 -1.415 1 92.62 134 LEU B CA 1
ATOM 6043 C C . LEU B 1 134 ? -21.453 16.453 -1.188 1 92.62 134 LEU B C 1
ATOM 6045 O O . LEU B 1 134 ? -21.625 17.344 -0.363 1 92.62 134 LEU B O 1
ATOM 6049 N N . TYR B 1 135 ? -20.375 16.391 -1.906 1 93.25 135 TYR B N 1
ATOM 6050 C CA . TYR B 1 135 ? -19.266 17.359 -1.822 1 93.25 135 TYR B CA 1
ATOM 6051 C C . TYR B 1 135 ? -19.766 18.766 -2.137 1 93.25 135 TYR B C 1
ATOM 6053 O O . TYR B 1 135 ? -19.469 19.703 -1.398 1 93.25 135 TYR B O 1
ATOM 6061 N N . ASN B 1 136 ? -20.406 18.859 -3.205 1 92.69 136 ASN B N 1
ATOM 6062 C CA . ASN B 1 136 ? -20.906 20.172 -3.609 1 92.69 136 ASN B CA 1
ATOM 6063 C C . ASN B 1 136 ? -21.875 20.75 -2.578 1 92.69 136 ASN B C 1
ATOM 6065 O O . ASN B 1 136 ? -21.812 21.938 -2.266 1 92.69 136 ASN B O 1
ATOM 6069 N N . HIS B 1 137 ? -22.672 19.906 -2.084 1 92.75 137 HIS B N 1
ATOM 6070 C CA . HIS B 1 137 ? -23.625 20.328 -1.072 1 92.75 137 HIS B CA 1
ATOM 6071 C C . HIS B 1 137 ? -22.922 20.797 0.198 1 92.75 137 HIS B C 1
ATOM 6073 O O . HIS B 1 137 ? -23.234 21.859 0.74 1 92.75 137 HIS B O 1
ATOM 6079 N N . LYS B 1 138 ? -21.969 20.016 0.639 1 92.31 138 LYS B N 1
ATOM 6080 C CA . LYS B 1 138 ? -21.266 20.344 1.871 1 92.31 138 LYS B CA 1
ATOM 6081 C C . LYS B 1 138 ? -20.359 21.547 1.678 1 92.31 138 LYS B C 1
ATOM 6083 O O . LYS B 1 138 ? -20.141 22.328 2.609 1 92.31 138 LYS B O 1
ATOM 6088 N N . ARG B 1 139 ? -19.844 21.656 0.475 1 91.94 139 ARG B N 1
ATOM 6089 C CA . ARG B 1 139 ? -19.031 22.828 0.156 1 91.94 139 ARG B CA 1
ATOM 6090 C C . ARG B 1 139 ? -19.844 24.109 0.3 1 91.94 139 ARG B C 1
ATOM 6092 O O . ARG B 1 139 ? -19.344 25.125 0.806 1 91.94 139 ARG B O 1
ATOM 6099 N N . GLU B 1 140 ? -21.078 24.078 -0.061 1 92.62 140 GLU B N 1
ATOM 6100 C CA . GLU B 1 140 ? -21.984 25.203 0.104 1 92.62 140 GLU B CA 1
ATOM 6101 C C . GLU B 1 140 ? -22.281 25.469 1.578 1 92.62 140 GLU B C 1
ATOM 6103 O O . GLU B 1 140 ? -22.359 26.625 2.004 1 92.62 140 GLU B O 1
ATOM 6108 N N . MET B 1 141 ? -22.422 24.422 2.244 1 90.75 141 MET B N 1
ATOM 6109 C CA . MET B 1 141 ? -22.656 24.562 3.676 1 90.75 141 MET B CA 1
ATOM 6110 C C . MET B 1 141 ? -21.453 25.188 4.371 1 90.75 141 MET B C 1
ATOM 6112 O O . MET B 1 141 ? -21.625 26.016 5.281 1 90.75 141 MET B O 1
ATOM 6116 N N . LEU B 1 142 ? -20.328 24.828 3.941 1 90.94 142 LEU B N 1
ATOM 6117 C CA . LEU B 1 142 ? -19.109 25.375 4.504 1 90.94 142 LEU B CA 1
ATOM 6118 C C . LEU B 1 142 ? -19 26.875 4.191 1 90.94 142 LEU B C 1
ATOM 6120 O O . LEU B 1 142 ? -18.578 27.656 5.047 1 90.94 142 LEU B O 1
ATOM 6124 N N . TYR B 1 143 ? -19.359 27.172 2.992 1 93 143 TYR B N 1
ATOM 6125 C CA . TYR B 1 143 ? -19.406 28.578 2.602 1 93 143 TYR B CA 1
ATOM 6126 C C . TYR B 1 143 ? -20.297 29.375 3.543 1 93 143 TYR B C 1
ATOM 6128 O O . TYR B 1 143 ? -19.891 30.438 4.051 1 93 143 TYR B O 1
ATOM 6136 N N . ASN B 1 144 ? -21.469 28.891 3.789 1 91.31 144 ASN B N 1
ATOM 6137 C CA . ASN B 1 144 ? -22.438 29.562 4.656 1 91.31 144 ASN B CA 1
ATOM 6138 C C . ASN B 1 144 ? -21.938 29.641 6.094 1 91.31 144 ASN B C 1
ATOM 6140 O O . ASN B 1 144 ? -22.172 30.641 6.789 1 91.31 144 ASN B O 1
ATOM 6144 N N . PHE B 1 145 ? -21.312 28.625 6.441 1 90.06 145 PHE B N 1
ATOM 6145 C CA . PHE B 1 145 ? -20.75 28.594 7.785 1 90.06 145 PHE B CA 1
ATOM 6146 C C . PHE B 1 145 ? -19.734 29.719 7.977 1 90.06 145 PHE B C 1
ATOM 6148 O O . PHE B 1 145 ? -19.781 30.438 8.977 1 90.06 145 PHE B O 1
ATOM 6155 N N . PHE B 1 146 ? -18.859 29.938 7.051 1 91.38 146 PHE B N 1
ATOM 6156 C CA . PHE B 1 146 ? -17.828 30.953 7.16 1 91.38 146 PHE B CA 1
ATOM 6157 C C . PHE B 1 146 ? -18.422 32.344 7.047 1 91.38 146 PHE B C 1
ATOM 6159 O O . PHE B 1 146 ? -17.906 33.312 7.648 1 91.38 146 PHE B O 1
ATOM 6166 N N . GLU B 1 147 ? -19.5 32.438 6.387 1 90.44 147 GLU B N 1
ATOM 6167 C CA . GLU B 1 147 ? -20.172 33.719 6.258 1 90.44 147 GLU B CA 1
ATOM 6168 C C . GLU B 1 147 ? -20.797 34.156 7.582 1 90.44 147 GLU B C 1
ATOM 6170 O O . GLU B 1 147 ? -20.844 35.344 7.895 1 90.44 147 GLU B O 1
ATOM 6175 N N . LYS B 1 148 ? -21.125 33.219 8.281 1 87.81 148 LYS B N 1
ATOM 6176 C CA . LYS B 1 148 ? -21.844 33.5 9.523 1 87.81 148 LYS B CA 1
ATOM 6177 C C . LYS B 1 148 ? -20.859 33.719 10.68 1 87.81 148 LYS B C 1
ATOM 6179 O O . LYS B 1 148 ? -21.203 34.375 11.664 1 87.81 148 LYS B O 1
ATOM 6184 N N . THR B 1 149 ? -19.719 33.281 10.516 1 84.81 149 THR B N 1
ATOM 6185 C CA . THR B 1 149 ? -18.766 33.406 11.602 1 84.81 149 THR B CA 1
ATOM 6186 C C . THR B 1 149 ? -17.922 34.688 11.453 1 84.81 149 THR B C 1
ATOM 6188 O O . THR B 1 149 ? -17.781 35.188 10.344 1 84.81 149 THR B O 1
ATOM 6191 N N . GLN B 1 150 ? -17.484 35.219 12.578 1 83.25 150 GLN B N 1
ATOM 6192 C CA . GLN B 1 150 ? -16.641 36.406 12.547 1 83.25 150 GLN B CA 1
ATOM 6193 C C . GLN B 1 150 ? -15.203 36.062 12.922 1 83.25 150 GLN B C 1
ATOM 6195 O O . GLN B 1 150 ? -14.398 36.969 13.156 1 83.25 150 GLN B O 1
ATOM 6200 N N . HIS B 1 151 ? -14.891 34.906 12.812 1 86.56 151 HIS B N 1
ATOM 6201 C CA . HIS B 1 151 ? -13.555 34.469 13.188 1 86.56 151 HIS B CA 1
ATOM 6202 C C . HIS B 1 151 ? -12.523 34.875 12.141 1 86.56 151 HIS B C 1
ATOM 6204 O O . HIS B 1 151 ? -12.859 35.094 10.977 1 86.56 151 HIS B O 1
ATOM 6210 N N . LYS B 1 152 ? -11.281 35.094 12.562 1 94.25 152 LYS B N 1
ATOM 6211 C CA . LYS B 1 152 ? -10.141 35.156 11.648 1 94.25 152 LYS B CA 1
ATOM 6212 C C . LYS B 1 152 ? -9.594 33.75 11.375 1 94.25 152 LYS B C 1
ATOM 6214 O O . LYS B 1 152 ? -9.914 32.812 12.086 1 94.25 152 LYS B O 1
ATOM 6219 N N . PHE B 1 153 ? -8.82 33.688 10.25 1 96.25 153 PHE B N 1
ATOM 6220 C CA . PHE B 1 153 ? -8.367 32.344 9.812 1 96.25 153 PHE B CA 1
ATOM 6221 C C . PHE B 1 153 ? -6.867 32.375 9.531 1 96.25 153 PHE B C 1
ATOM 6223 O O . PHE B 1 153 ? -6.285 33.406 9.281 1 96.25 153 PHE B O 1
ATOM 6230 N N . SER B 1 154 ? -6.277 31.266 9.688 1 96.94 154 SER B N 1
ATOM 6231 C CA . SER B 1 154 ? -4.93 31 9.188 1 96.94 154 SER B CA 1
ATOM 6232 C C . SER B 1 154 ? -4.922 29.812 8.234 1 96.94 154 SER B C 1
ATOM 6234 O O . SER B 1 154 ? -5.793 28.938 8.312 1 96.94 154 SER B O 1
ATOM 6236 N N . ILE B 1 155 ? -3.967 29.766 7.297 1 97.06 155 ILE B N 1
ATOM 6237 C CA . ILE B 1 155 ? -3.914 28.719 6.281 1 97.06 155 ILE B CA 1
ATOM 6238 C C . ILE B 1 155 ? -2.57 28 6.352 1 97.06 155 ILE B C 1
ATOM 6240 O O . ILE B 1 155 ? -1.539 28.625 6.621 1 97.06 155 ILE B O 1
ATOM 6244 N N . THR B 1 156 ? -2.58 26.75 6.234 1 96.12 156 THR B N 1
ATOM 6245 C CA . THR B 1 156 ? -1.396 25.984 5.875 1 96.12 156 THR B CA 1
ATOM 6246 C C . THR B 1 156 ? -1.556 25.359 4.496 1 96.12 156 THR B C 1
ATOM 6248 O O . THR B 1 156 ? -2.646 24.906 4.133 1 96.12 156 THR B O 1
ATOM 6251 N N . THR B 1 157 ? -0.569 25.375 3.686 1 95.94 157 THR B N 1
ATOM 6252 C CA . THR B 1 157 ? -0.656 24.812 2.344 1 95.94 157 THR B CA 1
ATOM 6253 C C . THR B 1 157 ? 0.684 24.219 1.92 1 95.94 157 THR B C 1
ATOM 6255 O O . THR B 1 157 ? 1.735 24.625 2.422 1 95.94 157 THR B O 1
ATOM 6258 N N . ASP B 1 158 ? 0.598 23.203 1.221 1 92.75 158 ASP B N 1
ATOM 6259 C CA . ASP B 1 158 ? 1.746 22.516 0.655 1 92.75 158 ASP B CA 1
ATOM 6260 C C . ASP B 1 158 ? 1.34 21.688 -0.565 1 92.75 158 ASP B C 1
ATOM 6262 O O . ASP B 1 158 ? 0.157 21.406 -0.764 1 92.75 158 ASP B O 1
ATOM 6266 N N . ALA B 1 159 ? 2.291 21.469 -1.403 1 90.88 159 ALA B N 1
ATOM 6267 C CA . ALA B 1 159 ? 2.047 20.656 -2.594 1 90.88 159 ALA B CA 1
ATOM 6268 C C . ALA B 1 159 ? 2.549 19.234 -2.398 1 90.88 159 ALA B C 1
ATOM 6270 O O . ALA B 1 159 ? 3.566 19.016 -1.736 1 90.88 159 ALA B O 1
ATOM 6271 N N . TRP B 1 160 ? 1.836 18.281 -2.932 1 86.81 160 TRP B N 1
ATOM 6272 C CA . TRP B 1 160 ? 2.146 16.859 -2.852 1 86.81 160 TRP B CA 1
ATOM 6273 C C . TRP B 1 160 ? 2.004 16.188 -4.215 1 86.81 160 TRP B C 1
ATOM 6275 O O . TRP B 1 160 ? 1.023 16.422 -4.926 1 86.81 160 TRP B O 1
ATOM 6285 N N . THR B 1 161 ? 2.947 15.414 -4.594 1 82.5 161 THR B N 1
ATOM 6286 C CA . THR B 1 161 ? 2.855 14.648 -5.832 1 82.5 161 THR B CA 1
ATOM 6287 C C . THR B 1 161 ? 2.438 13.211 -5.555 1 82.5 161 THR B C 1
ATOM 6289 O O . THR B 1 161 ? 3.109 12.5 -4.805 1 82.5 161 THR B O 1
ATOM 6292 N N . SER B 1 162 ? 1.396 12.758 -6.098 1 80.94 162 SER B N 1
ATOM 6293 C CA . SER B 1 162 ? 0.854 11.422 -5.887 1 80.94 162 SER B CA 1
ATOM 6294 C C . SER B 1 162 ? 1.668 10.367 -6.633 1 80.94 162 SER B C 1
ATOM 6296 O O . SER B 1 162 ? 2.572 10.711 -7.402 1 80.94 162 SER B O 1
ATOM 6298 N N . CYS B 1 163 ? 1.331 9.055 -6.402 1 75.38 163 CYS B N 1
ATOM 6299 C CA . CYS B 1 163 ? 2.021 7.949 -7.055 1 75.38 163 CYS B CA 1
ATOM 6300 C C . CYS B 1 163 ? 1.704 7.91 -8.547 1 75.38 163 CYS B C 1
ATOM 6302 O O . CYS B 1 163 ? 2.41 7.258 -9.32 1 75.38 163 CYS B O 1
ATOM 6304 N N . THR B 1 164 ? 0.657 8.594 -8.969 1 70.06 164 THR B N 1
ATOM 6305 C CA . THR B 1 164 ? 0.316 8.688 -10.383 1 70.06 164 THR B CA 1
ATOM 6306 C C . THR B 1 164 ? 0.992 9.898 -11.023 1 70.06 164 THR B C 1
ATOM 6308 O O . THR B 1 164 ? 0.657 10.281 -12.148 1 70.06 164 THR B O 1
ATOM 6311 N N . ASN B 1 165 ? 1.819 10.656 -10.266 1 72.38 165 ASN B N 1
ATOM 6312 C CA . ASN B 1 165 ? 2.648 11.758 -10.727 1 72.38 165 ASN B CA 1
ATOM 6313 C C . ASN B 1 165 ? 1.821 13.023 -10.969 1 72.38 165 ASN B C 1
ATOM 6315 O O . ASN B 1 165 ? 2.178 13.852 -11.797 1 72.38 165 ASN B O 1
ATOM 6319 N N . LEU B 1 166 ? 0.748 13.07 -10.383 1 80.19 166 LEU B N 1
ATOM 6320 C CA . LEU B 1 166 ? -0.027 14.305 -10.391 1 80.19 166 LEU B CA 1
ATOM 6321 C C . LEU B 1 166 ? 0.147 15.062 -9.078 1 80.19 166 LEU B C 1
ATOM 6323 O O . LEU B 1 166 ? 0.104 14.461 -8 1 80.19 166 LEU B O 1
ATOM 6327 N N . GLY B 1 167 ? 0.457 16.344 -9.266 1 85 167 GLY B N 1
ATOM 6328 C CA . GLY B 1 167 ? 0.602 17.188 -8.086 1 85 167 GLY B CA 1
ATOM 6329 C C . GLY B 1 167 ? -0.724 17.672 -7.531 1 85 167 GLY B C 1
ATOM 6330 O O . GLY B 1 167 ? -1.662 17.922 -8.289 1 85 167 GLY B O 1
ATOM 6331 N N . TYR B 1 168 ? -0.835 17.734 -6.219 1 89.81 168 TYR B N 1
ATOM 6332 C CA . TYR B 1 168 ? -1.997 18.297 -5.535 1 89.81 168 TYR B CA 1
ATOM 6333 C C . TYR B 1 168 ? -1.579 19.359 -4.527 1 89.81 168 TYR B C 1
ATOM 6335 O O . TYR B 1 168 ? -0.55 19.219 -3.861 1 89.81 168 TYR B O 1
ATOM 6343 N N . LEU B 1 169 ? -2.332 20.375 -4.438 1 93.56 169 LEU B N 1
ATOM 6344 C CA . LEU B 1 169 ? -2.145 21.422 -3.441 1 93.56 169 LEU B CA 1
ATOM 6345 C C . LEU B 1 169 ? -3.197 21.328 -2.344 1 93.56 169 LEU B C 1
ATOM 6347 O O . LEU B 1 169 ? -4.398 21.422 -2.615 1 93.56 169 LEU B O 1
ATOM 6351 N N . ALA B 1 170 ? -2.768 21.094 -1.137 1 94.5 170 ALA B N 1
ATOM 6352 C CA . ALA B 1 170 ? -3.686 21.047 -0.002 1 94.5 170 ALA B CA 1
ATOM 6353 C C . ALA B 1 170 ? -3.824 22.406 0.656 1 94.5 170 ALA B C 1
ATOM 6355 O O . ALA B 1 170 ? -2.826 23.031 1.026 1 94.5 170 ALA B O 1
ATOM 6356 N N . ILE B 1 171 ? -4.961 22.891 0.744 1 96.31 171 ILE B N 1
ATOM 6357 C CA . ILE B 1 171 ? -5.254 24.156 1.418 1 96.31 171 ILE B CA 1
ATOM 6358 C C . ILE B 1 171 ? -6.07 23.891 2.68 1 96.31 171 ILE B C 1
ATOM 6360 O O . ILE B 1 171 ? -7.254 23.547 2.598 1 96.31 171 ILE B O 1
ATOM 6364 N N . THR B 1 172 ? -5.461 24.094 3.84 1 95.25 172 THR B N 1
ATOM 6365 C CA . THR B 1 172 ? -6.109 23.797 5.113 1 95.25 172 THR B CA 1
ATOM 6366 C C . THR B 1 172 ? -6.375 25.078 5.898 1 95.25 172 THR B C 1
ATOM 6368 O O . THR B 1 172 ? -5.492 25.938 6.023 1 95.25 172 THR B O 1
ATOM 6371 N N . LEU B 1 173 ? -7.516 25.188 6.348 1 95.5 173 LEU B N 1
ATOM 6372 C CA . LEU B 1 173 ? -7.926 26.359 7.117 1 95.5 173 LEU B CA 1
ATOM 6373 C C . LEU B 1 173 ? -7.961 26.047 8.609 1 95.5 173 LEU B C 1
ATOM 6375 O O . LEU B 1 173 ? -8.422 24.969 9.008 1 95.5 173 LEU B O 1
ATOM 6379 N N . HIS B 1 174 ? -7.477 27.016 9.445 1 95.12 174 HIS B N 1
ATOM 6380 C CA . HIS B 1 174 ? -7.414 26.844 10.891 1 95.12 174 HIS B CA 1
ATOM 6381 C C . HIS B 1 174 ? -8.141 27.969 11.617 1 95.12 174 HIS B C 1
ATOM 6383 O O . HIS B 1 174 ? -8.047 29.141 11.211 1 95.12 174 HIS B O 1
ATOM 6389 N N . TRP B 1 175 ? -8.867 27.688 12.656 1 94.75 175 TRP B N 1
ATOM 6390 C CA . TRP B 1 175 ? -9.461 28.672 13.547 1 94.75 175 TRP B CA 1
ATOM 6391 C C . TRP B 1 175 ? -9.781 28.047 14.906 1 94.75 175 TRP B C 1
ATOM 6393 O O . TRP B 1 175 ? -9.555 26.859 15.125 1 94.75 175 TRP B O 1
ATOM 6403 N N . ILE B 1 176 ? -10.086 28.844 15.859 1 94.38 176 ILE B N 1
ATOM 6404 C CA . ILE B 1 176 ? -10.547 28.406 17.172 1 94.38 176 ILE B CA 1
ATOM 6405 C C . ILE B 1 176 ? -12.062 28.531 17.266 1 94.38 176 ILE B C 1
ATOM 6407 O O . ILE B 1 176 ? -12.609 29.625 17.109 1 94.38 176 ILE B O 1
ATOM 6411 N N . ASN B 1 177 ? -12.734 27.469 17.5 1 89.88 177 ASN B N 1
ATOM 6412 C CA . ASN B 1 177 ? -14.188 27.484 17.484 1 89.88 177 ASN B CA 1
ATOM 6413 C C . ASN B 1 177 ? -14.773 28.047 18.766 1 89.88 177 ASN B C 1
ATOM 6415 O O . ASN B 1 177 ? -14.031 28.531 19.625 1 89.88 177 ASN B O 1
ATOM 6419 N N . GLU B 1 178 ? -16.094 28.016 18.891 1 86.88 178 GLU B N 1
ATOM 6420 C CA . GLU B 1 178 ? -16.797 28.625 20.016 1 86.88 178 GLU B CA 1
ATOM 6421 C C . GLU B 1 178 ? -16.469 27.906 21.328 1 86.88 178 GLU B C 1
ATOM 6423 O O . GLU B 1 178 ? -16.5 28.516 22.391 1 86.88 178 GLU B O 1
ATOM 6428 N N . ASN B 1 179 ? -16.031 26.703 21.203 1 88.06 179 ASN B N 1
ATOM 6429 C CA . ASN B 1 179 ? -15.688 25.906 22.391 1 88.06 179 ASN B CA 1
ATOM 6430 C C . ASN B 1 179 ? -14.203 26.016 22.719 1 88.06 179 ASN B C 1
ATOM 6432 O O . ASN B 1 179 ? -13.695 25.266 23.562 1 88.06 179 ASN B O 1
ATOM 6436 N N . TRP B 1 180 ? -13.484 26.906 22.047 1 92.88 180 TRP B N 1
ATOM 6437 C CA . TRP B 1 180 ? -12.062 27.188 22.25 1 92.88 180 TRP B CA 1
ATOM 6438 C C . TRP B 1 180 ? -11.219 25.969 21.938 1 92.88 180 TRP B C 1
ATOM 6440 O O . TRP B 1 180 ? -10.297 25.625 22.688 1 92.88 180 TRP B O 1
ATOM 6450 N N . THR B 1 181 ? -11.617 25.297 20.906 1 90.69 181 THR B N 1
ATOM 6451 C CA . THR B 1 181 ? -10.844 24.188 20.359 1 90.69 181 THR B CA 1
ATOM 6452 C C . THR B 1 181 ? -10.234 24.562 19 1 90.69 181 THR B C 1
ATOM 6454 O O . THR B 1 181 ? -10.914 25.141 18.156 1 90.69 181 THR B O 1
ATOM 6457 N N . MET B 1 182 ? -8.953 24.266 18.938 1 92.12 182 MET B N 1
ATOM 6458 C CA . MET B 1 182 ? -8.305 24.469 17.641 1 92.12 182 MET B CA 1
ATOM 6459 C C . MET B 1 182 ? -8.914 23.562 16.578 1 92.12 182 MET B C 1
ATOM 6461 O O . MET B 1 182 ? -8.961 22.344 16.75 1 92.12 182 MET B O 1
ATOM 6465 N N . THR B 1 183 ? -9.469 24.141 15.555 1 90 183 THR B N 1
ATOM 6466 C CA . THR B 1 183 ? -10.156 23.391 14.508 1 90 183 THR B CA 1
ATOM 6467 C C . THR B 1 183 ? -9.508 23.641 13.148 1 90 183 THR B C 1
ATOM 6469 O O . THR B 1 183 ? -8.969 24.734 12.906 1 90 183 THR B O 1
ATOM 6472 N N . ARG B 1 184 ? -9.461 22.641 12.359 1 92 184 ARG B N 1
ATOM 6473 C CA . ARG B 1 184 ? -8.93 22.781 11.016 1 92 184 ARG B CA 1
ATOM 6474 C C . ARG B 1 184 ? -9.773 22 10 1 92 184 ARG B C 1
ATOM 6476 O O . ARG B 1 184 ? -10.414 21.016 10.352 1 92 184 ARG B O 1
ATOM 6483 N N . VAL B 1 185 ? -9.836 22.484 8.758 1 91.62 185 VAL B N 1
ATOM 6484 C CA . VAL B 1 185 ? -10.539 21.797 7.676 1 91.62 185 VAL B CA 1
ATOM 6485 C C . VAL B 1 185 ? -9.742 21.938 6.379 1 91.62 185 VAL B C 1
ATOM 6487 O O . VAL B 1 185 ? -9.156 23 6.117 1 91.62 185 VAL B O 1
ATOM 6490 N N . LEU B 1 186 ? -9.711 20.875 5.664 1 93.75 186 LEU B N 1
ATOM 6491 C CA . LEU B 1 186 ? -9.195 20.953 4.301 1 93.75 186 LEU B CA 1
ATOM 6492 C C . LEU B 1 186 ? -10.172 21.688 3.389 1 93.75 186 LEU B C 1
ATOM 6494 O O . LEU B 1 186 ? -11.211 21.141 3.014 1 93.75 186 LEU B O 1
ATOM 6498 N N . LEU B 1 187 ? -9.844 22.906 3.07 1 94.38 187 LEU B N 1
ATOM 6499 C CA . LEU B 1 187 ? -10.742 23.672 2.213 1 94.38 187 LEU B CA 1
ATOM 6500 C C . LEU B 1 187 ? -10.82 23.047 0.82 1 94.38 187 LEU B C 1
ATOM 6502 O O . LEU B 1 187 ? -11.875 23.078 0.185 1 94.38 187 LEU B O 1
ATOM 6506 N N . ASP B 1 188 ? -9.664 22.641 0.413 1 93.31 188 ASP B N 1
ATOM 6507 C CA . ASP B 1 188 ? -9.625 22.094 -0.939 1 93.31 188 ASP B CA 1
ATOM 6508 C C . ASP B 1 188 ? -8.336 21.312 -1.176 1 93.31 188 ASP B C 1
ATOM 6510 O O . ASP B 1 188 ? -7.332 21.531 -0.5 1 93.31 188 ASP B O 1
ATOM 6514 N N . MET B 1 189 ? -8.414 20.344 -1.952 1 93.19 189 MET B N 1
ATOM 6515 C CA . MET B 1 189 ? -7.301 19.594 -2.52 1 93.19 189 MET B CA 1
ATOM 6516 C C . MET B 1 189 ? -7.23 19.781 -4.031 1 93.19 189 MET B C 1
ATOM 6518 O O . MET B 1 189 ? -7.805 19 -4.789 1 93.19 189 MET B O 1
ATOM 6522 N N . VAL B 1 190 ? -6.395 20.703 -4.457 1 92.94 190 VAL B N 1
ATOM 6523 C CA . VAL B 1 190 ? -6.449 21.188 -5.828 1 92.94 190 VAL B CA 1
ATOM 6524 C C . VAL B 1 190 ? -5.41 20.453 -6.68 1 92.94 190 VAL B C 1
ATOM 6526 O O . VAL B 1 190 ? -4.223 20.453 -6.355 1 92.94 190 VAL B O 1
ATOM 6529 N N . PRO B 1 191 ? -5.883 19.812 -7.754 1 90 191 PRO B N 1
ATOM 6530 C CA . PRO B 1 191 ? -4.902 19.234 -8.68 1 90 191 PRO B CA 1
ATOM 6531 C C . PRO B 1 191 ? -4.094 20.297 -9.414 1 90 191 PRO B C 1
ATOM 6533 O O . PRO B 1 191 ? -4.641 21.344 -9.797 1 90 191 PRO B O 1
ATOM 6536 N N . LEU B 1 192 ? -2.826 20.125 -9.562 1 88.81 192 LEU B N 1
ATOM 6537 C CA . LEU B 1 192 ? -1.924 21.062 -10.227 1 88.81 192 LEU B CA 1
ATOM 6538 C C . LEU B 1 192 ? -1.488 20.531 -11.586 1 88.81 192 LEU B C 1
ATOM 6540 O O . LEU B 1 192 ? -0.763 19.531 -11.664 1 88.81 192 LEU B O 1
ATOM 6544 N N . HIS B 1 193 ? -1.82 21.156 -12.578 1 82.38 193 HIS B N 1
ATOM 6545 C CA . HIS B 1 193 ? -1.566 20.656 -13.922 1 82.38 193 HIS B CA 1
ATOM 6546 C C . HIS B 1 193 ? -0.412 21.406 -14.578 1 82.38 193 HIS B C 1
ATOM 6548 O O . HIS B 1 193 ? -0.054 21.125 -15.727 1 82.38 193 HIS B O 1
ATOM 6554 N N . GLU B 1 194 ? 0.133 22.375 -13.883 1 83 194 GLU B N 1
ATOM 6555 C CA . GLU B 1 194 ? 1.252 23.156 -14.391 1 83 194 GLU B CA 1
ATOM 6556 C C . GLU B 1 194 ? 2.426 23.156 -13.414 1 83 194 GLU B C 1
ATOM 6558 O O . GLU B 1 194 ? 2.35 22.531 -12.352 1 83 194 GLU B O 1
ATOM 6563 N N . ARG B 1 195 ? 3.463 23.812 -13.914 1 81.94 195 ARG B N 1
ATOM 6564 C CA . ARG B 1 195 ? 4.613 23.953 -13.031 1 81.94 195 ARG B CA 1
ATOM 6565 C C . ARG B 1 195 ? 4.23 24.672 -11.742 1 81.94 195 ARG B C 1
ATOM 6567 O O . ARG B 1 195 ? 3.473 25.641 -11.773 1 81.94 195 ARG B O 1
ATOM 6574 N N . HIS B 1 196 ? 4.773 24.203 -10.68 1 88.31 196 HIS B N 1
ATOM 6575 C CA . HIS B 1 196 ? 4.402 24.719 -9.367 1 88.31 196 HIS B CA 1
ATOM 6576 C C . HIS B 1 196 ? 5.109 26.031 -9.07 1 88.31 196 HIS B C 1
ATOM 6578 O O . HIS B 1 196 ? 5.789 26.172 -8.047 1 88.31 196 HIS B O 1
ATOM 6584 N N . THR B 1 197 ? 4.867 27 -9.914 1 90.94 197 THR B N 1
ATOM 6585 C CA . THR B 1 197 ? 5.434 28.328 -9.68 1 90.94 197 THR B CA 1
ATOM 6586 C C . THR B 1 197 ? 4.672 29.047 -8.578 1 90.94 197 THR B C 1
ATOM 6588 O O . THR B 1 197 ? 3.523 28.719 -8.281 1 90.94 197 THR B O 1
ATOM 6591 N N . GLY B 1 198 ? 5.387 30.047 -7.961 1 94.31 198 GLY B N 1
ATOM 6592 C CA . GLY B 1 198 ? 4.723 30.844 -6.934 1 94.31 198 GLY B CA 1
ATOM 6593 C C . GLY B 1 198 ? 3.451 31.5 -7.426 1 94.31 198 GLY B C 1
ATOM 6594 O O . GLY B 1 198 ? 2.445 31.531 -6.711 1 94.31 198 GLY B O 1
AT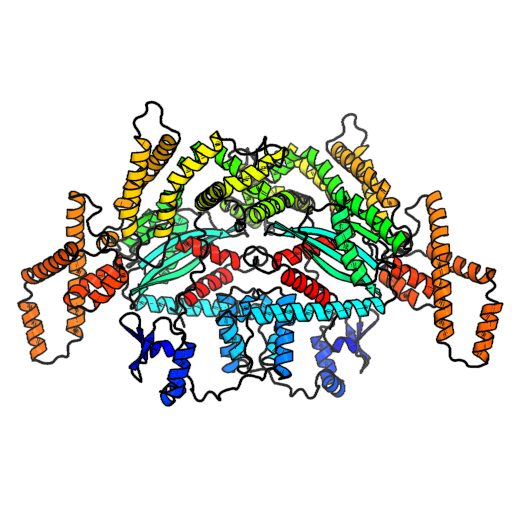OM 6595 N N . SER B 1 199 ? 3.473 31.969 -8.617 1 94 199 SER B N 1
ATOM 6596 C CA . SER B 1 199 ? 2.316 32.625 -9.203 1 94 199 SER B CA 1
ATOM 6597 C C . SER B 1 199 ? 1.166 31.656 -9.43 1 94 199 SER B C 1
ATOM 6599 O O . SER B 1 199 ? 0.004 32 -9.188 1 94 199 SER B O 1
ATOM 6601 N N . TYR B 1 200 ? 1.537 30.516 -9.945 1 94.19 200 TYR B N 1
ATOM 6602 C CA . TYR B 1 200 ? 0.517 29.5 -10.195 1 94.19 200 TYR B CA 1
ATOM 6603 C C . TYR B 1 200 ? -0.147 29.062 -8.891 1 94.19 200 TYR B C 1
ATOM 6605 O O . TYR B 1 200 ? -1.373 28.938 -8.828 1 94.19 200 TYR B O 1
ATOM 6613 N N . ILE B 1 201 ? 0.645 28.844 -7.895 1 95.81 201 ILE B N 1
ATOM 6614 C CA . ILE B 1 201 ? 0.129 28.453 -6.59 1 95.81 201 ILE B CA 1
ATOM 6615 C C . ILE B 1 201 ? -0.778 29.547 -6.039 1 95.81 201 ILE B C 1
ATOM 6617 O O . ILE B 1 201 ? -1.839 29.266 -5.477 1 95.81 201 ILE B O 1
ATOM 6621 N N . THR B 1 202 ? -0.306 30.812 -6.207 1 97.25 202 THR B N 1
ATOM 6622 C CA . THR B 1 202 ? -1.109 31.953 -5.754 1 97.25 202 THR B CA 1
ATOM 6623 C C . THR B 1 202 ? -2.482 31.938 -6.418 1 97.25 202 THR B C 1
ATOM 6625 O O . THR B 1 202 ? -3.5 32.156 -5.758 1 97.25 202 THR B O 1
ATOM 6628 N N . GLU B 1 203 ? -2.498 31.688 -7.66 1 96.44 203 GLU B N 1
ATOM 6629 C CA . GLU B 1 203 ? -3.75 31.641 -8.406 1 96.44 203 GLU B CA 1
ATOM 6630 C C . GLU B 1 203 ? -4.703 30.594 -7.832 1 96.44 203 GLU B C 1
ATOM 6632 O O . GLU B 1 203 ? -5.887 30.875 -7.629 1 96.44 203 GLU B O 1
ATOM 6637 N N . LYS B 1 204 ? -4.18 29.453 -7.582 1 95.81 204 LYS B N 1
ATOM 6638 C CA . LYS B 1 204 ? -5 28.359 -7.094 1 95.81 204 LYS B CA 1
ATOM 6639 C C . LYS B 1 204 ? -5.512 28.641 -5.684 1 95.81 204 LYS B C 1
ATOM 6641 O O . LYS B 1 204 ? -6.668 28.359 -5.367 1 95.81 204 LYS B O 1
ATOM 6646 N N . VAL B 1 205 ? -4.645 29.156 -4.832 1 97.12 205 VAL B N 1
ATOM 6647 C CA . VAL B 1 205 ? -5.047 29.484 -3.467 1 97.12 205 VAL B CA 1
ATOM 6648 C C . VAL B 1 205 ? -6.105 30.578 -3.484 1 97.12 205 VAL B C 1
ATOM 6650 O O . VAL B 1 205 ? -7.09 30.516 -2.748 1 97.12 205 VAL B O 1
ATOM 6653 N N . LEU B 1 206 ? -5.926 31.578 -4.363 1 96.88 206 LEU B N 1
ATOM 6654 C CA . LEU B 1 206 ? -6.855 32.688 -4.441 1 96.88 206 LEU B CA 1
ATOM 6655 C C . LEU B 1 206 ? -8.227 32.25 -4.926 1 96.88 206 LEU B C 1
ATOM 6657 O O . LEU B 1 206 ? -9.25 32.781 -4.5 1 96.88 206 LEU B O 1
ATOM 6661 N N . GLU B 1 207 ? -8.234 31.312 -5.84 1 96.38 207 GLU B N 1
ATOM 6662 C CA . GLU B 1 207 ? -9.5 30.75 -6.297 1 96.38 207 GLU B CA 1
ATOM 6663 C C . GLU B 1 207 ? -10.312 30.188 -5.133 1 96.38 207 GLU B C 1
ATOM 6665 O O . GLU B 1 207 ? -11.523 30.406 -5.043 1 96.38 207 GLU B O 1
ATOM 6670 N N . THR B 1 208 ? -9.617 29.531 -4.262 1 95.38 208 THR B N 1
ATOM 6671 C CA . THR B 1 208 ? -10.266 28.906 -3.111 1 95.38 208 THR B CA 1
ATOM 6672 C C . THR B 1 208 ? -10.703 29.953 -2.102 1 95.38 208 THR B C 1
ATOM 6674 O O . THR B 1 208 ? -11.828 29.906 -1.598 1 95.38 208 THR B O 1
ATOM 6677 N N . ILE B 1 209 ? -9.852 30.938 -1.828 1 95.75 209 ILE B N 1
ATOM 6678 C CA . ILE B 1 209 ? -10.133 32 -0.884 1 95.75 209 ILE B CA 1
ATOM 6679 C C . ILE B 1 209 ? -11.32 32.844 -1.374 1 95.75 209 ILE B C 1
ATOM 6681 O O . ILE B 1 209 ? -12.195 33.188 -0.586 1 95.75 209 ILE B O 1
ATOM 6685 N N . THR B 1 210 ? -11.336 33.094 -2.66 1 95.81 210 THR B N 1
ATOM 6686 C CA . THR B 1 210 ? -12.406 33.875 -3.256 1 95.81 210 THR B CA 1
ATOM 6687 C C . THR B 1 210 ? -13.734 33.125 -3.191 1 95.81 210 THR B C 1
ATOM 6689 O O . THR B 1 210 ? -14.773 33.719 -2.891 1 95.81 210 THR B O 1
ATOM 6692 N N . TYR B 1 211 ? -13.664 31.875 -3.451 1 94.69 211 TYR B N 1
ATOM 6693 C CA . TYR B 1 211 ? -14.883 31.078 -3.402 1 94.69 211 TYR B CA 1
ATOM 6694 C C . TYR B 1 211 ? -15.531 31.156 -2.025 1 94.69 211 TYR B C 1
ATOM 6696 O O . TYR B 1 211 ? -16.75 31.344 -1.91 1 94.69 211 TYR B O 1
ATOM 6704 N N . TYR B 1 212 ? -14.758 31.016 -0.986 1 94.81 212 TYR B N 1
ATOM 6705 C CA . TYR B 1 212 ? -15.297 30.969 0.368 1 94.81 212 TYR B CA 1
ATOM 6706 C C . TYR B 1 212 ? -15.453 32.375 0.945 1 94.81 212 TYR B C 1
ATOM 6708 O O . TYR B 1 212 ? -15.914 32.531 2.076 1 94.81 212 TYR B O 1
ATOM 6716 N N . ASN B 1 213 ? -15.008 33.375 0.262 1 94.12 213 ASN B N 1
ATOM 6717 C CA . ASN B 1 213 ? -15.109 34.781 0.658 1 94.12 213 ASN B CA 1
ATOM 6718 C C . ASN B 1 213 ? -14.484 35.031 2.029 1 94.12 213 ASN B C 1
ATOM 6720 O O . ASN B 1 213 ? -15.125 35.594 2.918 1 94.12 213 ASN B O 1
ATOM 6724 N N . ILE B 1 214 ? -13.211 34.594 2.164 1 95.44 214 ILE B N 1
ATOM 6725 C CA . ILE B 1 214 ? -12.578 34.719 3.471 1 95.44 214 ILE B CA 1
ATOM 6726 C C . ILE B 1 214 ? -11.297 35.531 3.352 1 95.44 214 ILE B C 1
ATOM 6728 O O . ILE B 1 214 ? -10.5 35.594 4.293 1 95.44 214 ILE B O 1
ATOM 6732 N N . GLY B 1 215 ? -11.039 36.188 2.291 1 95.31 215 GLY B N 1
ATOM 6733 C CA . GLY B 1 215 ? -9.789 36.875 2 1 95.31 215 GLY B CA 1
ATOM 6734 C C . GLY B 1 215 ? -9.461 37.969 3.006 1 95.31 215 GLY B C 1
ATOM 6735 O O . GLY B 1 215 ? -8.305 38.156 3.389 1 95.31 215 GLY B O 1
ATOM 6736 N N . ALA B 1 216 ? -10.438 38.656 3.465 1 94.88 216 ALA B N 1
ATOM 6737 C CA . ALA B 1 216 ? -10.242 39.812 4.371 1 94.88 216 ALA B CA 1
ATOM 6738 C C . ALA B 1 216 ? -9.875 39.312 5.77 1 94.88 216 ALA B C 1
ATOM 6740 O O . ALA B 1 216 ? -9.336 40.094 6.574 1 94.88 216 ALA B O 1
ATOM 6741 N N . ARG B 1 217 ? -10.109 38.062 6.055 1 95.25 217 ARG B N 1
ATOM 6742 C CA . ARG B 1 217 ? -9.984 37.594 7.426 1 95.25 217 ARG B CA 1
ATOM 6743 C C . ARG B 1 217 ? -8.805 36.625 7.57 1 95.25 217 ARG B C 1
ATOM 6745 O O . ARG B 1 217 ? -8.586 36.062 8.641 1 95.25 217 ARG B O 1
ATOM 6752 N N . ILE B 1 218 ? -8.008 36.469 6.543 1 96.69 218 ILE B N 1
ATOM 6753 C CA . ILE B 1 218 ? -6.848 35.562 6.605 1 96.69 218 ILE B CA 1
ATOM 6754 C C . ILE B 1 218 ? -5.684 36.281 7.277 1 96.69 218 ILE B C 1
ATOM 6756 O O . ILE B 1 218 ? -5.227 37.344 6.793 1 96.69 218 ILE B O 1
ATOM 6760 N N . LEU B 1 219 ? -5.188 35.719 8.328 1 96 219 LEU B N 1
ATOM 6761 C CA . LEU B 1 219 ? -4.125 36.375 9.102 1 96 219 LEU B CA 1
ATOM 6762 C C . LEU B 1 219 ? -2.754 35.906 8.609 1 96 219 LEU B C 1
ATOM 6764 O O . LEU B 1 219 ? -1.782 36.688 8.703 1 96 219 LEU B O 1
ATOM 6768 N N . SER B 1 220 ? -2.756 34.656 8.211 1 97.19 220 SER B N 1
ATOM 6769 C CA . SER B 1 220 ? -1.435 34.125 7.875 1 97.19 220 SER B CA 1
ATOM 6770 C C . SER B 1 220 ? -1.534 32.875 7.016 1 97.19 220 SER B C 1
ATOM 6772 O O . SER B 1 220 ? -2.594 32.25 6.945 1 97.19 220 SER B O 1
ATOM 6774 N N . VAL B 1 221 ? -0.45 32.562 6.324 1 97.5 221 VAL B N 1
ATOM 6775 C CA . VAL B 1 221 ? -0.255 31.297 5.633 1 97.5 221 VAL B CA 1
ATOM 6776 C C . VAL B 1 221 ? 1.108 30.719 6 1 97.5 221 VAL B C 1
ATOM 6778 O O . VAL B 1 221 ? 2.107 31.438 6.047 1 97.5 221 VAL B O 1
ATOM 6781 N N . THR B 1 222 ? 1.11 29.5 6.41 1 96.62 222 THR B N 1
ATOM 6782 C CA . THR B 1 222 ? 2.361 28.828 6.727 1 96.62 222 THR B CA 1
ATOM 6783 C C . THR B 1 222 ? 2.729 27.828 5.633 1 96.62 222 THR B C 1
ATOM 6785 O O . THR B 1 222 ? 1.909 27 5.25 1 96.62 222 THR B O 1
ATOM 6788 N N . THR B 1 223 ? 3.879 27.906 5.086 1 95.88 223 THR B N 1
ATOM 6789 C CA . THR B 1 223 ? 4.363 27.047 4.016 1 95.88 223 THR B CA 1
ATOM 6790 C C . THR B 1 223 ? 5.797 26.594 4.293 1 95.88 223 THR B C 1
ATOM 6792 O O . THR B 1 223 ? 6.418 27.047 5.258 1 95.88 223 THR B O 1
ATOM 6795 N N . ASP B 1 224 ? 6.262 25.703 3.49 1 90.75 224 ASP B N 1
ATOM 6796 C CA . ASP B 1 224 ? 7.672 25.359 3.584 1 90.75 224 ASP B CA 1
ATOM 6797 C C . ASP B 1 224 ? 8.555 26.484 3.074 1 90.75 224 ASP B C 1
ATOM 6799 O O . ASP B 1 224 ? 8.07 27.594 2.812 1 90.75 224 ASP B O 1
ATOM 6803 N N . ASN B 1 225 ? 9.852 26.344 3.062 1 87 225 ASN B N 1
ATOM 6804 C CA . ASN B 1 225 ? 10.805 27.406 2.777 1 87 225 ASN B CA 1
ATOM 6805 C C . ASN B 1 225 ? 11.273 27.375 1.327 1 87 225 ASN B C 1
ATOM 6807 O O . ASN B 1 225 ? 12.328 27.922 0.999 1 87 225 ASN B O 1
ATOM 6811 N N . ALA B 1 226 ? 10.516 26.797 0.458 1 88.62 226 ALA B N 1
ATOM 6812 C CA . ALA B 1 226 ? 10.914 26.703 -0.944 1 88.62 226 ALA B CA 1
ATOM 6813 C C . ALA B 1 226 ? 10.828 28.062 -1.636 1 88.62 226 ALA B C 1
ATOM 6815 O O . ALA B 1 226 ? 10.039 28.922 -1.23 1 88.62 226 ALA B O 1
ATOM 6816 N N . ALA B 1 227 ? 11.594 28.266 -2.658 1 90.75 227 ALA B N 1
ATOM 6817 C CA . ALA B 1 227 ? 11.664 29.547 -3.371 1 90.75 227 ALA B CA 1
ATOM 6818 C C . ALA B 1 227 ? 10.305 29.906 -3.965 1 90.75 227 ALA B C 1
ATOM 6820 O O . ALA B 1 227 ? 9.906 31.078 -3.922 1 90.75 227 ALA B O 1
ATOM 6821 N N . ASN B 1 228 ? 9.641 28.938 -4.531 1 92.06 228 ASN B N 1
ATOM 6822 C CA . ASN B 1 228 ? 8.336 29.219 -5.117 1 92.06 228 ASN B CA 1
ATOM 6823 C C . ASN B 1 228 ? 7.324 29.656 -4.059 1 92.06 228 ASN B C 1
ATOM 6825 O O . ASN B 1 228 ? 6.457 30.484 -4.324 1 92.06 228 ASN B O 1
ATOM 6829 N N . MET B 1 229 ? 7.461 29.156 -2.84 1 93.56 229 MET B N 1
ATOM 6830 C CA . MET B 1 229 ? 6.543 29.516 -1.761 1 93.56 229 MET B CA 1
ATOM 6831 C C . MET B 1 229 ? 6.809 30.922 -1.259 1 93.56 229 MET B C 1
ATOM 6833 O O . MET B 1 229 ? 5.887 31.609 -0.81 1 93.56 229 MET B O 1
ATOM 6837 N N . ASN B 1 230 ? 8.07 31.391 -1.35 1 92.94 230 ASN B N 1
ATOM 6838 C CA . ASN B 1 230 ? 8.367 32.781 -1.021 1 92.94 230 ASN B CA 1
ATOM 6839 C C . ASN B 1 230 ? 7.668 33.75 -1.973 1 92.94 230 ASN B C 1
ATOM 6841 O O . ASN B 1 230 ? 7.113 34.75 -1.541 1 92.94 230 ASN B O 1
ATOM 6845 N N . VAL B 1 231 ? 7.773 33.344 -3.244 1 95.56 231 VAL B N 1
ATOM 6846 C CA . VAL B 1 231 ? 7.078 34.156 -4.238 1 95.56 231 VAL B CA 1
ATOM 6847 C C . VAL B 1 231 ? 5.574 34.125 -3.973 1 95.56 231 VAL B C 1
ATOM 6849 O O . VAL B 1 231 ? 4.906 35.156 -4.039 1 95.56 231 VAL B O 1
ATOM 6852 N N . PHE B 1 232 ? 5.105 33 -3.693 1 96.88 232 PHE B N 1
ATOM 6853 C CA . PHE B 1 232 ? 3.699 32.812 -3.354 1 96.88 232 PHE B CA 1
ATOM 6854 C C . PHE B 1 232 ? 3.299 33.719 -2.195 1 96.88 232 PHE B C 1
ATOM 6856 O O . PHE B 1 232 ? 2.312 34.469 -2.285 1 96.88 232 PHE B O 1
ATOM 6863 N N . GLY B 1 233 ? 4.051 33.688 -1.064 1 96 233 GLY B N 1
ATOM 6864 C CA . GLY B 1 233 ? 3.746 34.5 0.106 1 96 233 GLY B CA 1
ATOM 6865 C C . GLY B 1 233 ? 3.693 35.969 -0.194 1 96 233 GLY B C 1
ATOM 6866 O O . GLY B 1 233 ? 2.77 36.688 0.235 1 96 233 GLY B O 1
ATOM 6867 N N . ARG B 1 234 ? 4.586 36.469 -0.966 1 95.5 234 ARG B N 1
ATOM 6868 C CA . ARG B 1 234 ? 4.656 37.875 -1.316 1 95.5 234 ARG B CA 1
ATOM 6869 C C . ARG B 1 234 ? 3.48 38.281 -2.201 1 95.5 234 ARG B C 1
ATOM 6871 O O . ARG B 1 234 ? 2.834 39.312 -1.956 1 95.5 234 ARG B O 1
ATOM 6878 N N . THR B 1 235 ? 3.277 37.438 -3.195 1 96.94 235 THR B N 1
ATOM 6879 C CA . THR B 1 235 ? 2.209 37.75 -4.141 1 96.94 235 THR B CA 1
ATOM 6880 C C . THR B 1 235 ? 0.85 37.688 -3.447 1 96.94 235 THR B C 1
ATOM 6882 O O . THR B 1 235 ? -0.002 38.562 -3.697 1 96.94 235 THR B O 1
ATOM 6885 N N . LEU B 1 236 ? 0.688 36.75 -2.637 1 97.19 236 LEU B N 1
ATOM 6886 C CA . LEU B 1 236 ? -0.578 36.625 -1.918 1 97.19 236 LEU B CA 1
ATOM 6887 C C . LEU B 1 236 ? -0.794 37.844 -1.018 1 97.19 236 LEU B C 1
ATOM 6889 O O . LEU B 1 236 ? -1.908 38.375 -0.926 1 97.19 236 LEU B O 1
ATOM 6893 N N . SER B 1 237 ? 0.248 38.25 -0.327 1 96.31 237 SER B N 1
ATOM 6894 C CA . SER B 1 237 ? 0.177 39.438 0.536 1 96.31 237 SER B CA 1
ATOM 6895 C C . SER B 1 237 ? -0.27 40.656 -0.243 1 96.31 237 SER B C 1
ATOM 6897 O O . SER B 1 237 ? -1.139 41.406 0.212 1 96.31 237 SER B O 1
ATOM 6899 N N . GLU B 1 238 ? 0.24 40.844 -1.389 1 96.38 238 GLU B N 1
ATOM 6900 C CA . GLU B 1 238 ? -0.096 42 -2.236 1 96.38 238 GLU B CA 1
ATOM 6901 C C . GLU B 1 238 ? -1.56 41.938 -2.666 1 96.38 238 GLU B C 1
ATOM 6903 O O . GLU B 1 238 ? -2.256 42.969 -2.623 1 96.38 238 GLU B O 1
ATOM 6908 N N . VAL B 1 239 ? -1.932 40.812 -3.027 1 96.06 239 VAL B N 1
ATOM 6909 C CA . VAL B 1 239 ? -3.293 40.688 -3.529 1 96.06 239 VAL B CA 1
ATOM 6910 C C . VAL B 1 239 ? -4.289 40.875 -2.389 1 96.06 239 VAL B C 1
ATOM 6912 O O . VAL B 1 239 ? -5.328 41.5 -2.564 1 96.06 239 VAL B O 1
ATOM 6915 N N . LEU B 1 240 ? -4.004 40.281 -1.24 1 96.31 240 LEU B N 1
ATOM 6916 C CA . LEU B 1 240 ? -4.906 40.406 -0.103 1 96.31 240 LEU B CA 1
ATOM 6917 C C . LEU B 1 240 ? -5.016 41.875 0.336 1 96.31 240 LEU B C 1
ATOM 6919 O O . LEU B 1 240 ? -6.09 42.312 0.749 1 96.31 240 LEU B O 1
ATOM 6923 N N . GLN B 1 241 ? -3.971 42.594 0.281 1 95.31 241 GLN B N 1
ATOM 6924 C CA . GLN B 1 241 ? -3.98 44.031 0.622 1 95.31 241 GLN B CA 1
ATOM 6925 C C . GLN B 1 241 ? -4.809 44.812 -0.38 1 95.31 241 GLN B C 1
ATOM 6927 O O . GLN B 1 241 ? -5.641 45.656 0.01 1 95.31 241 GLN B O 1
ATOM 6932 N N . SER B 1 242 ? -4.629 44.594 -1.643 1 95.81 242 SER B N 1
ATOM 6933 C CA . SER B 1 242 ? -5.266 45.375 -2.693 1 95.81 242 SER B CA 1
ATOM 6934 C C . SER B 1 242 ? -6.742 45.031 -2.834 1 95.81 242 SER B C 1
ATOM 6936 O O . SER B 1 242 ? -7.594 45.938 -2.922 1 95.81 242 SER B O 1
ATOM 6938 N N . LYS B 1 243 ? -7.004 43.781 -2.791 1 94.25 243 LYS B N 1
ATOM 6939 C CA . LYS B 1 243 ? -8.352 43.344 -3.102 1 94.25 243 LYS B CA 1
ATOM 6940 C C . LYS B 1 243 ? -9.234 43.312 -1.852 1 94.25 243 LYS B C 1
ATOM 6942 O O . LYS B 1 243 ? -10.438 43.562 -1.931 1 94.25 243 LYS B O 1
ATOM 6947 N N . TYR B 1 244 ? -8.625 43.062 -0.704 1 93.75 244 TYR B N 1
ATOM 6948 C CA . TYR B 1 244 ? -9.445 42.844 0.485 1 93.75 244 TYR B CA 1
ATOM 6949 C C . TYR B 1 244 ? -9.086 43.844 1.582 1 93.75 244 TYR B C 1
ATOM 6951 O O . TYR B 1 244 ? -9.633 43.781 2.686 1 93.75 244 TYR B O 1
ATOM 6959 N N . ASN B 1 245 ? -8.133 44.719 1.379 1 93.19 245 ASN B N 1
ATOM 6960 C CA . ASN B 1 245 ? -7.652 45.656 2.369 1 93.19 245 ASN B CA 1
ATOM 6961 C C . ASN B 1 245 ? -7.16 44.969 3.633 1 93.19 245 ASN B C 1
ATOM 6963 O O . ASN B 1 245 ? -7.414 45.438 4.746 1 93.19 245 ASN B O 1
ATOM 6967 N N . ASN B 1 246 ? -6.656 43.781 3.439 1 92.94 246 ASN B N 1
ATOM 6968 C CA . ASN B 1 246 ? -6.09 43 4.535 1 92.94 246 ASN B CA 1
ATOM 6969 C C . ASN B 1 246 ? -4.629 43.375 4.781 1 92.94 246 ASN B C 1
ATOM 6971 O O . ASN B 1 246 ? -3.732 42.844 4.133 1 92.94 246 ASN B O 1
ATOM 6975 N N . LEU B 1 247 ? -4.355 44.125 5.805 1 87.44 247 LEU B N 1
ATOM 6976 C CA . LEU B 1 247 ? -3.008 44.594 6.082 1 87.44 247 LEU B CA 1
ATOM 6977 C C . LEU B 1 247 ? -2.332 43.75 7.152 1 87.44 247 LEU B C 1
ATOM 6979 O O . LEU B 1 247 ? -1.117 43.844 7.348 1 87.44 247 LEU B O 1
ATOM 6983 N N . ASP B 1 248 ? -3.01 42.875 7.727 1 87 248 ASP B N 1
ATOM 6984 C CA . ASP B 1 248 ? -2.49 42.125 8.867 1 87 248 ASP B CA 1
ATOM 6985 C C . ASP B 1 248 ? -1.889 40.781 8.422 1 87 248 ASP B C 1
ATOM 6987 O O . ASP B 1 248 ? -1.273 40.094 9.219 1 87 248 ASP B O 1
ATOM 6991 N N . PHE B 1 249 ? -1.965 40.5 7.148 1 94.69 249 PHE B N 1
ATOM 6992 C CA . PHE B 1 249 ? -1.571 39.188 6.645 1 94.69 249 PHE B CA 1
ATOM 6993 C C . PHE B 1 249 ? -0.061 39 6.727 1 94.69 249 PHE B C 1
ATOM 6995 O O . PHE B 1 249 ? 0.697 39.938 6.438 1 94.69 249 PHE B O 1
ATOM 7002 N N . GLU B 1 250 ? 0.347 37.812 7.113 1 95.12 250 GLU B N 1
ATOM 7003 C CA . GLU B 1 250 ? 1.77 37.469 7.152 1 95.12 250 GLU B CA 1
ATOM 7004 C C . GLU B 1 250 ? 2.029 36.094 6.617 1 95.12 250 GLU B C 1
ATOM 7006 O O . GLU B 1 250 ? 1.22 35.156 6.82 1 95.12 250 GLU B O 1
ATOM 7011 N N . HIS B 1 251 ? 3.131 35.906 5.945 1 96.06 251 HIS B N 1
ATOM 7012 C CA . HIS B 1 251 ? 3.609 34.625 5.496 1 96.06 251 HIS B CA 1
ATOM 7013 C C . HIS B 1 251 ? 4.605 34.031 6.484 1 96.06 251 HIS B C 1
ATOM 7015 O O . HIS B 1 251 ? 5.645 34.625 6.762 1 96.06 251 HIS B O 1
ATOM 7021 N N . VAL B 1 252 ? 4.273 32.906 7.027 1 95.56 252 VAL B N 1
ATOM 7022 C CA . VAL B 1 252 ? 5.102 32.219 8.031 1 95.56 252 VAL B CA 1
ATOM 7023 C C . VAL B 1 252 ? 5.832 31.047 7.398 1 95.56 252 VAL B C 1
ATOM 7025 O O . VAL B 1 252 ? 5.227 30.25 6.688 1 95.56 252 VAL B O 1
ATOM 7028 N N . HIS B 1 253 ? 7.137 30.969 7.664 1 94.62 253 HIS B N 1
ATOM 7029 C CA . HIS B 1 253 ? 7.914 29.812 7.234 1 94.62 253 HIS B CA 1
ATOM 7030 C C . HIS B 1 253 ? 7.812 28.688 8.242 1 94.62 253 HIS B C 1
ATOM 7032 O O . HIS B 1 253 ? 7.883 28.906 9.453 1 94.62 253 HIS B O 1
ATOM 7038 N N . CYS B 1 254 ? 7.605 27.516 7.719 1 94.12 254 CYS B N 1
ATOM 7039 C CA . CYS B 1 254 ? 7.414 26.359 8.578 1 94.12 254 CYS B CA 1
ATOM 7040 C C . CYS B 1 254 ? 8.656 26.078 9.422 1 94.12 254 CYS B C 1
ATOM 7042 O O . CYS B 1 254 ? 9.719 25.766 8.883 1 94.12 254 CYS B O 1
ATOM 7044 N N . ALA B 1 255 ? 8.492 26.141 10.719 1 93.31 255 ALA B N 1
ATOM 7045 C CA . ALA B 1 255 ? 9.602 25.953 11.656 1 93.31 255 ALA B CA 1
ATOM 7046 C C . ALA B 1 255 ? 10.148 24.531 11.586 1 93.31 255 ALA B C 1
ATOM 7048 O O . ALA B 1 255 ? 11.344 24.312 11.758 1 93.31 255 ALA B O 1
ATOM 7049 N N . ALA B 1 256 ? 9.258 23.609 11.383 1 90.19 256 ALA B N 1
ATOM 7050 C CA . ALA B 1 256 ? 9.695 22.219 11.273 1 90.19 256 ALA B CA 1
ATOM 7051 C C . ALA B 1 256 ? 10.633 22.031 10.086 1 90.19 256 ALA B C 1
ATOM 7053 O O . ALA B 1 256 ? 11.609 21.281 10.172 1 90.19 256 ALA B O 1
ATOM 7054 N N . HIS B 1 257 ? 10.336 22.641 8.984 1 89.19 257 HIS B N 1
ATOM 7055 C CA . HIS B 1 257 ? 11.203 22.562 7.816 1 89.19 257 HIS B CA 1
ATOM 7056 C C . HIS B 1 257 ? 12.555 23.234 8.086 1 89.19 257 HIS B C 1
ATOM 7058 O O . HIS B 1 257 ? 13.586 22.766 7.602 1 89.19 257 HIS B O 1
ATOM 7064 N N . VAL B 1 258 ? 12.523 24.312 8.758 1 92.38 258 VAL B N 1
ATOM 7065 C CA . VAL B 1 258 ? 13.75 25 9.109 1 92.38 258 VAL B CA 1
ATOM 7066 C C . VAL B 1 258 ? 14.633 24.094 9.969 1 92.38 258 VAL B C 1
ATOM 7068 O O . VAL B 1 258 ? 15.836 23.984 9.719 1 92.38 258 VAL B O 1
ATOM 7071 N N . LEU B 1 259 ? 14.008 23.5 10.969 1 90.94 259 LEU B N 1
ATOM 7072 C CA . LEU B 1 259 ? 14.742 22.578 11.812 1 90.94 259 LEU B CA 1
ATOM 7073 C C . LEU B 1 259 ? 15.328 21.438 10.992 1 90.94 259 LEU B C 1
ATOM 7075 O O . LEU B 1 259 ? 16.453 21 11.227 1 90.94 259 LEU B O 1
ATOM 7079 N N . ASN B 1 260 ? 14.562 20.938 10.102 1 88.12 260 ASN B N 1
ATOM 7080 C CA . ASN B 1 260 ? 15.023 19.859 9.219 1 88.12 260 ASN B CA 1
ATOM 7081 C C . ASN B 1 260 ? 16.25 20.281 8.414 1 88.12 260 ASN B C 1
ATOM 7083 O O . ASN B 1 260 ? 17.188 19.5 8.258 1 88.12 260 ASN B O 1
ATOM 7087 N N . LEU B 1 261 ? 16.219 21.438 7.891 1 88.25 261 LEU B N 1
ATOM 7088 C CA . LEU B 1 261 ? 17.344 21.953 7.117 1 88.25 261 LEU B CA 1
ATOM 7089 C C . LEU B 1 261 ? 18.594 22.062 7.98 1 88.25 261 LEU B C 1
ATOM 7091 O O . LEU B 1 261 ? 19.688 21.688 7.543 1 88.25 261 LEU B O 1
ATOM 7095 N N . ALA B 1 262 ? 18.422 22.531 9.156 1 91.94 262 ALA B N 1
ATOM 7096 C CA . ALA B 1 262 ? 19.547 22.688 10.07 1 91.94 262 ALA B CA 1
ATOM 7097 C C . ALA B 1 262 ? 20.156 21.344 10.43 1 91.94 262 ALA B C 1
ATOM 7099 O O . ALA B 1 262 ? 21.375 21.156 10.328 1 91.94 262 ALA B O 1
ATOM 7100 N N . VAL B 1 263 ? 19.297 20.438 10.812 1 91.31 263 VAL B N 1
ATOM 7101 C CA . VAL B 1 263 ? 19.75 19.109 11.227 1 91.31 263 VAL B CA 1
ATOM 7102 C C . VAL B 1 263 ? 20.422 18.406 10.055 1 91.31 263 VAL B C 1
ATOM 7104 O O . VAL B 1 263 ? 21.469 17.781 10.219 1 91.31 263 VAL B O 1
ATOM 7107 N N . SER B 1 264 ? 19.781 18.469 8.891 1 87.5 264 SER B N 1
ATOM 7108 C CA . SER B 1 264 ? 20.344 17.844 7.695 1 87.5 264 SER B CA 1
ATOM 7109 C C . SER B 1 264 ? 21.734 18.375 7.383 1 87.5 264 SER B C 1
ATOM 7111 O O . SER B 1 264 ? 22.609 17.625 6.961 1 87.5 264 SER B O 1
ATOM 7113 N N . ASP B 1 265 ? 21.891 19.641 7.562 1 88.69 265 ASP B N 1
ATOM 7114 C CA . ASP B 1 265 ? 23.188 20.25 7.305 1 88.69 265 ASP B CA 1
ATOM 7115 C C . ASP B 1 265 ? 24.234 19.75 8.289 1 88.69 265 ASP B C 1
ATOM 7117 O O . ASP B 1 265 ? 25.391 19.516 7.906 1 88.69 265 ASP B O 1
ATOM 7121 N N . GLY B 1 266 ? 23.875 19.641 9.5 1 87.56 266 GLY B N 1
ATOM 7122 C CA . GLY B 1 266 ? 24.797 19.094 10.5 1 87.56 266 GLY B CA 1
ATOM 7123 C C . GLY B 1 266 ? 25.141 17.641 10.273 1 87.56 266 GLY B C 1
ATOM 7124 O O . GLY B 1 266 ? 26.297 17.234 10.461 1 87.56 266 GLY B O 1
ATOM 7125 N N . MET B 1 267 ? 24.188 16.875 9.852 1 88.19 267 MET B N 1
ATOM 7126 C CA . MET B 1 267 ? 24.359 15.445 9.68 1 88.19 267 MET B CA 1
ATOM 7127 C C . MET B 1 267 ? 25.297 15.141 8.516 1 88.19 267 MET B C 1
ATOM 7129 O O . MET B 1 267 ? 25.875 14.062 8.445 1 88.19 267 MET B O 1
ATOM 7133 N N . LYS B 1 268 ? 25.469 16.047 7.609 1 86.44 268 LYS B N 1
ATOM 7134 C CA . LYS B 1 268 ? 26.375 15.852 6.473 1 86.44 268 LYS B CA 1
ATOM 7135 C C . LYS B 1 268 ? 27.797 15.586 6.938 1 86.44 268 LYS B C 1
ATOM 7137 O O . LYS B 1 268 ? 28.547 14.867 6.277 1 86.44 268 LYS B O 1
ATOM 7142 N N . ILE B 1 269 ? 28.125 16.109 8.078 1 85.44 269 ILE B N 1
ATOM 7143 C CA . ILE B 1 269 ? 29.469 15.969 8.617 1 85.44 269 ILE B CA 1
ATOM 7144 C C . ILE B 1 269 ? 29.766 14.508 8.93 1 85.44 269 ILE B C 1
ATOM 7146 O O . ILE B 1 269 ? 30.891 14.031 8.758 1 85.44 269 ILE B O 1
ATOM 7150 N N . ILE B 1 270 ? 28.734 13.812 9.312 1 84.88 270 ILE B N 1
ATOM 7151 C CA . ILE B 1 270 ? 28.938 12.422 9.695 1 84.88 270 ILE B CA 1
ATOM 7152 C C . ILE B 1 270 ? 28.172 11.508 8.742 1 84.88 270 ILE B C 1
ATOM 7154 O O . ILE B 1 270 ? 27.688 10.453 9.148 1 84.88 270 ILE B O 1
ATOM 7158 N N . ALA B 1 271 ? 27.953 11.93 7.613 1 83.56 271 ALA B N 1
ATOM 7159 C CA . ALA B 1 271 ? 27.156 11.211 6.629 1 83.56 271 ALA B CA 1
ATOM 7160 C C . ALA B 1 271 ? 27.688 9.789 6.43 1 83.56 271 ALA B C 1
ATOM 7162 O O . ALA B 1 271 ? 26.906 8.852 6.266 1 83.56 271 ALA B O 1
ATOM 7163 N N . ASN B 1 272 ? 28.938 9.617 6.508 1 81.88 272 ASN B N 1
ATOM 7164 C CA . ASN B 1 272 ? 29.547 8.312 6.297 1 81.88 272 ASN B CA 1
ATOM 7165 C C . ASN B 1 272 ? 29.172 7.328 7.395 1 81.88 272 ASN B C 1
ATOM 7167 O O . ASN B 1 272 ? 28.812 6.184 7.109 1 81.88 272 ASN B O 1
ATOM 7171 N N . SER B 1 273 ? 29.234 7.836 8.57 1 82.62 273 SER B N 1
ATOM 7172 C CA . SER B 1 273 ? 28.891 6.973 9.695 1 82.62 273 SER B CA 1
ATOM 7173 C C . SER B 1 273 ? 27.406 6.59 9.672 1 82.62 273 SER B C 1
ATOM 7175 O O . SER B 1 273 ? 27.047 5.465 10.016 1 82.62 273 SER B O 1
ATOM 7177 N N . ILE B 1 274 ? 26.609 7.5 9.281 1 83.69 274 ILE B N 1
ATOM 7178 C CA . ILE B 1 274 ? 25.172 7.25 9.203 1 83.69 274 ILE B CA 1
ATOM 7179 C C . ILE B 1 274 ? 24.875 6.238 8.094 1 83.69 274 ILE B C 1
ATOM 7181 O O . ILE B 1 274 ? 24.047 5.348 8.266 1 83.69 274 ILE B O 1
ATOM 7185 N N . THR B 1 275 ? 25.5 6.422 7.035 1 80.19 275 THR B N 1
ATOM 7186 C CA . THR B 1 275 ? 25.328 5.5 5.918 1 80.19 275 THR B CA 1
ATOM 7187 C C . THR B 1 275 ? 25.75 4.086 6.32 1 80.19 275 THR B C 1
ATOM 7189 O O . THR B 1 275 ? 25.094 3.109 5.938 1 80.19 275 THR B O 1
ATOM 7192 N N . LYS B 1 276 ? 26.859 3.98 7.059 1 78.25 276 LYS B N 1
ATOM 7193 C CA . LYS B 1 276 ? 27.312 2.682 7.547 1 78.25 276 LYS B CA 1
ATOM 7194 C C . LYS B 1 276 ? 26.281 2.053 8.477 1 78.25 276 LYS B C 1
ATOM 7196 O O . LYS B 1 276 ? 26.062 0.841 8.438 1 78.25 276 LYS B O 1
ATOM 7201 N N . LEU B 1 277 ? 25.766 2.953 9.242 1 80.88 277 LEU B N 1
ATOM 7202 C CA . LEU B 1 277 ? 24.75 2.479 10.164 1 80.88 277 LEU B CA 1
ATOM 7203 C C . LEU B 1 277 ? 23.531 1.965 9.398 1 80.88 277 LEU B C 1
ATOM 7205 O O . LEU B 1 277 ? 22.922 0.969 9.797 1 80.88 277 LEU B O 1
ATOM 7209 N N . ARG B 1 278 ? 23.125 2.836 8.312 1 76.94 278 ARG B N 1
ATOM 7210 C CA . ARG B 1 278 ? 21.969 2.516 7.48 1 76.94 278 ARG B CA 1
ATOM 7211 C C . ARG B 1 278 ? 22.219 1.254 6.664 1 76.94 278 ARG B C 1
ATOM 7213 O O . ARG B 1 278 ? 21.391 0.34 6.656 1 76.94 278 ARG B O 1
ATOM 7220 N N . ASN B 1 279 ? 23.062 1.787 5.477 1 65.38 279 ASN B N 1
ATOM 7221 C CA . ASN B 1 279 ? 23.312 0.807 4.426 1 65.38 279 ASN B CA 1
ATOM 7222 C C . ASN B 1 279 ? 24.641 0.07 4.668 1 65.38 279 ASN B C 1
ATOM 7224 O O . ASN B 1 279 ? 25.562 0.626 5.254 1 65.38 279 ASN B O 1
ATOM 7228 N N . PHE B 1 280 ? 24.672 -0.861 4.84 1 44.44 280 PHE B N 1
ATOM 7229 C CA . PHE B 1 280 ? 26.031 -1.381 4.785 1 44.44 280 PHE B CA 1
ATOM 7230 C C . PHE B 1 280 ? 26.781 -0.814 3.584 1 44.44 280 PHE B C 1
ATOM 7232 O O . PHE B 1 280 ? 26.156 -0.424 2.59 1 44.44 280 PHE B O 1
ATOM 7239 N N . ALA B 1 281 ? 28.156 -0.74 3.369 1 37.66 281 ALA B N 1
ATOM 7240 C CA . ALA B 1 281 ? 29.141 -0.23 2.426 1 37.66 281 ALA B CA 1
ATOM 7241 C C . ALA B 1 281 ? 28.625 -0.311 0.992 1 37.66 281 ALA B C 1
ATOM 7243 O O . ALA B 1 281 ? 27.812 -1.182 0.665 1 37.66 281 ALA B O 1
ATOM 7244 N N . PRO B 1 282 ? 28.719 0.83 0.187 1 37.62 282 PRO B N 1
ATOM 7245 C CA . PRO B 1 282 ? 28.516 0.78 -1.265 1 37.62 282 PRO B CA 1
ATOM 7246 C C . PRO B 1 282 ? 28.656 -0.632 -1.83 1 37.62 282 PRO B C 1
ATOM 7248 O O . PRO B 1 282 ? 28.281 -0.88 -2.979 1 37.62 282 PRO B O 1
ATOM 7251 N N . ILE B 1 283 ? 29.844 -1.312 -1.678 1 36.53 283 ILE B N 1
ATOM 7252 C CA . ILE B 1 283 ? 30.297 -2.555 -2.301 1 36.53 283 ILE B CA 1
ATOM 7253 C C . ILE B 1 283 ? 29.359 -3.693 -1.899 1 36.53 283 ILE B C 1
ATOM 7255 O O . ILE B 1 283 ? 28.703 -3.631 -0.854 1 36.53 283 ILE B O 1
ATOM 7259 N N . LYS B 1 284 ? 29.594 -5.062 -2.229 1 39.22 284 LYS B N 1
ATOM 7260 C CA . LYS B 1 284 ? 29.016 -6.402 -2.129 1 39.22 284 LYS B CA 1
ATOM 7261 C C . LYS B 1 284 ? 28.484 -6.668 -0.727 1 39.22 284 LYS B C 1
ATOM 7263 O O . LYS B 1 284 ? 27.859 -7.707 -0.48 1 39.22 284 LYS B O 1
ATOM 7268 N N . THR B 1 285 ? 28.859 -6.109 0.473 1 39.81 285 THR B N 1
ATOM 7269 C CA . THR B 1 285 ? 28.781 -6.66 1.821 1 39.81 285 THR B CA 1
ATOM 7270 C C . THR B 1 285 ? 27.766 -5.883 2.66 1 39.81 285 THR B C 1
ATOM 7272 O O . THR B 1 285 ? 28.031 -4.754 3.072 1 39.81 285 THR B O 1
ATOM 7275 N N . LYS B 1 286 ? 26.531 -5.934 2.584 1 46.94 286 LYS B N 1
ATOM 7276 C CA . LYS B 1 286 ? 25.297 -5.504 3.25 1 46.94 286 LYS B CA 1
ATOM 7277 C C . LYS B 1 286 ? 25.406 -5.699 4.762 1 46.94 286 LYS B C 1
ATOM 7279 O O . LYS B 1 286 ? 25.156 -6.793 5.27 1 46.94 286 LYS B O 1
ATOM 7284 N N . CYS B 1 287 ? 26.344 -4.824 5.551 1 51.78 287 CYS B N 1
ATOM 7285 C CA . CYS B 1 287 ? 26.484 -5.094 6.98 1 51.78 287 CYS B CA 1
ATOM 7286 C C . CYS B 1 287 ? 25.891 -3.969 7.812 1 51.78 287 CYS B C 1
ATOM 7288 O O . CYS B 1 287 ? 26.219 -2.799 7.617 1 51.78 287 CYS B O 1
ATOM 7290 N N . GLY B 1 288 ? 24.594 -3.512 7.895 1 57.31 288 GLY B N 1
ATOM 7291 C CA . GLY B 1 288 ? 23.969 -2.568 8.805 1 57.31 288 GLY B CA 1
ATOM 7292 C C . GLY B 1 288 ? 22.547 -2.953 9.18 1 57.31 288 GLY B C 1
ATOM 7293 O O . GLY B 1 288 ? 22.203 -4.141 9.211 1 57.31 288 GLY B O 1
ATOM 7294 N N . ALA B 1 289 ? 21.891 -1.837 9.805 1 61.09 289 ALA B N 1
ATOM 7295 C CA . ALA B 1 289 ? 20.516 -2.066 10.258 1 61.09 289 ALA B CA 1
ATOM 7296 C C . ALA B 1 289 ? 19.688 -2.721 9.164 1 61.09 289 ALA B C 1
ATOM 7298 O O . ALA B 1 289 ? 18.891 -3.629 9.438 1 61.09 289 ALA B O 1
ATOM 7299 N N . SER B 1 290 ? 20.016 -2.223 8.016 1 65.12 290 SER B N 1
ATOM 7300 C CA . SER B 1 290 ? 19.266 -2.77 6.887 1 65.12 290 SER B CA 1
ATOM 7301 C C . SER B 1 290 ? 19.609 -4.238 6.66 1 65.12 290 SER B C 1
ATOM 7303 O O . SER B 1 290 ? 18.719 -5.051 6.395 1 65.12 290 SER B O 1
ATOM 7305 N N . TYR B 1 291 ? 20.891 -4.562 6.844 1 68.69 291 TYR B N 1
ATOM 7306 C CA . TYR B 1 291 ? 21.328 -5.938 6.621 1 68.69 291 TYR B CA 1
ATOM 7307 C C . TYR B 1 291 ? 20.766 -6.867 7.691 1 68.69 291 TYR B C 1
ATOM 7309 O O . TYR B 1 291 ? 20.297 -7.969 7.383 1 68.69 291 TYR B O 1
ATOM 7317 N N . ILE B 1 292 ? 20.781 -6.383 8.852 1 70 292 ILE B N 1
ATOM 7318 C CA . ILE B 1 292 ? 20.266 -7.184 9.961 1 70 292 ILE B CA 1
ATOM 7319 C C . ILE B 1 292 ? 18.766 -7.426 9.758 1 70 292 ILE B C 1
ATOM 7321 O O . ILE B 1 292 ? 18.281 -8.531 10.008 1 70 292 ILE B O 1
ATOM 7325 N N . ARG B 1 293 ? 18.172 -6.383 9.242 1 68.94 293 ARG B N 1
ATOM 7326 C CA . ARG B 1 293 ? 16.734 -6.488 9.07 1 68.94 293 ARG B CA 1
ATOM 7327 C C . ARG B 1 293 ? 16.375 -7.359 7.871 1 68.94 293 ARG B C 1
ATOM 7329 O O . ARG B 1 293 ? 15.406 -8.109 7.902 1 68.94 293 ARG B O 1
ATOM 7336 N N . LYS B 1 294 ? 17.188 -7.23 6.879 1 69 294 LYS B N 1
ATOM 7337 C CA . LYS B 1 294 ? 16.859 -7.906 5.625 1 69 294 LYS B CA 1
ATOM 7338 C C . LYS B 1 294 ? 17.312 -9.367 5.656 1 69 294 LYS B C 1
ATOM 7340 O O . LYS B 1 294 ? 16.688 -10.227 5.031 1 69 294 LYS B O 1
ATOM 7345 N N . SER B 1 295 ? 18.422 -9.609 6.383 1 71.5 295 SER B N 1
ATOM 7346 C CA . SER B 1 295 ? 18.906 -10.984 6.512 1 71.5 295 SER B CA 1
ATOM 7347 C C . SER B 1 295 ? 18.109 -11.75 7.57 1 71.5 295 SER B C 1
ATOM 7349 O O . SER B 1 295 ? 18.25 -11.484 8.766 1 71.5 295 SER B O 1
ATOM 7351 N N . GLN B 1 296 ? 17.312 -12.648 7.098 1 72.38 296 GLN B N 1
ATOM 7352 C CA . GLN B 1 296 ? 16.453 -13.414 8.008 1 72.38 296 GLN B CA 1
ATOM 7353 C C . GLN B 1 296 ? 17.297 -14.133 9.062 1 72.38 296 GLN B C 1
ATOM 7355 O O . GLN B 1 296 ? 16.969 -14.078 10.25 1 72.38 296 GLN B O 1
ATOM 7360 N N . PRO B 1 297 ? 18.438 -14.75 8.68 1 71.88 297 PRO B N 1
ATOM 7361 C CA . PRO B 1 297 ? 19.234 -15.422 9.703 1 71.88 297 PRO B CA 1
ATOM 7362 C C . PRO B 1 297 ? 19.766 -14.453 10.766 1 71.88 297 PRO B C 1
ATOM 7364 O O . PRO B 1 297 ? 19.75 -14.766 11.953 1 71.88 297 PRO B O 1
ATOM 7367 N N . LEU B 1 298 ? 20.25 -13.344 10.328 1 77.06 298 LEU B N 1
ATOM 7368 C CA . LEU B 1 298 ? 20.781 -12.375 11.273 1 77.06 298 LEU B CA 1
ATOM 7369 C C . LEU B 1 298 ? 19.688 -11.836 12.18 1 77.06 298 LEU B C 1
ATOM 7371 O O . LEU B 1 298 ? 19.922 -11.594 13.367 1 77.06 298 LEU B O 1
ATOM 7375 N N . PHE B 1 299 ? 18.594 -11.641 11.539 1 78.75 299 PHE B N 1
ATOM 7376 C CA . PHE B 1 299 ? 17.453 -11.141 12.289 1 78.75 299 PHE B CA 1
ATOM 7377 C C . PHE B 1 299 ? 17.047 -12.117 13.391 1 78.75 299 PHE B C 1
ATOM 7379 O O . PHE B 1 299 ? 16.781 -11.719 14.523 1 78.75 299 PHE B O 1
ATOM 7386 N N . GLU B 1 300 ? 17.016 -13.375 13.031 1 78.38 300 GLU B N 1
ATOM 7387 C CA . GLU B 1 300 ? 16.672 -14.406 14 1 78.38 300 GLU B CA 1
ATOM 7388 C C . GLU B 1 300 ? 17.75 -14.539 15.078 1 78.38 300 GLU B C 1
ATOM 7390 O O . GLU B 1 300 ? 17.438 -14.773 16.25 1 78.38 300 GLU B O 1
ATOM 7395 N N . ASP B 1 301 ? 18.953 -14.438 14.688 1 82.94 301 ASP B N 1
ATOM 7396 C CA . ASP B 1 301 ? 20.062 -14.492 15.641 1 82.94 301 ASP B CA 1
ATOM 7397 C C . ASP B 1 301 ? 19.953 -13.352 16.656 1 82.94 301 ASP B C 1
ATOM 7399 O O . ASP B 1 301 ? 20.203 -13.555 17.844 1 82.94 301 ASP B O 1
ATOM 7403 N N . LEU B 1 302 ? 19.688 -12.234 16.141 1 87.06 302 LEU B N 1
ATOM 7404 C CA . LEU B 1 302 ? 19.531 -11.078 17.031 1 87.06 302 LEU B CA 1
ATOM 7405 C C . LEU B 1 302 ? 18.391 -11.312 18.031 1 87.06 302 LEU B C 1
ATOM 7407 O O . LEU B 1 302 ? 18.531 -10.984 19.203 1 87.06 302 LEU B O 1
ATOM 7411 N N . LYS B 1 303 ? 17.359 -11.844 17.5 1 85.62 303 LYS B N 1
ATOM 7412 C CA . LYS B 1 303 ? 16.219 -12.148 18.359 1 85.62 303 LYS B CA 1
ATOM 7413 C C . LYS B 1 303 ? 16.609 -13.117 19.484 1 85.62 303 LYS B C 1
ATOM 7415 O O . LYS B 1 303 ? 16.219 -12.938 20.625 1 85.62 303 LYS B O 1
ATOM 7420 N N . LYS B 1 304 ? 17.328 -14.102 19.125 1 87.19 304 LYS B N 1
ATOM 7421 C CA . LYS B 1 304 ? 17.812 -15.086 20.094 1 87.19 304 LYS B CA 1
ATOM 7422 C C . LYS B 1 304 ? 18.688 -14.43 21.156 1 87.19 304 LYS B C 1
ATOM 7424 O O . LYS B 1 304 ? 18.641 -14.797 22.328 1 87.19 304 LYS B O 1
ATOM 7429 N N . ILE B 1 305 ? 19.516 -13.555 20.766 1 90.69 305 ILE B N 1
ATOM 7430 C CA . ILE B 1 305 ? 20.391 -12.852 21.688 1 90.69 305 ILE B CA 1
ATOM 7431 C C . ILE B 1 305 ? 19.578 -12.07 22.703 1 90.69 305 ILE B C 1
ATOM 7433 O O . ILE B 1 305 ? 19.875 -12.07 23.906 1 90.69 305 ILE B O 1
ATOM 7437 N N . PHE B 1 306 ? 18.547 -11.438 22.219 1 91.19 306 PHE B N 1
ATOM 7438 C CA . PHE B 1 306 ? 17.656 -10.711 23.125 1 91.19 306 PHE B CA 1
ATOM 7439 C C . PHE B 1 306 ? 17.016 -11.656 24.125 1 91.19 306 PHE B C 1
ATOM 7441 O O . PHE B 1 306 ? 16.922 -11.344 25.312 1 91.19 306 PHE B O 1
ATOM 7448 N N . GLU B 1 307 ? 16.641 -12.758 23.625 1 90.12 307 GLU B N 1
ATOM 7449 C CA . GLU B 1 307 ? 16 -13.758 24.484 1 90.12 307 GLU B CA 1
ATOM 7450 C C . GLU B 1 307 ? 16.984 -14.258 25.547 1 90.12 307 GLU B C 1
ATOM 7452 O O . GLU B 1 307 ? 16.609 -14.414 26.703 1 90.12 307 GLU B O 1
ATOM 7457 N N . LEU B 1 308 ? 18.172 -14.523 25.188 1 91.38 308 LEU B N 1
ATOM 7458 C CA . LEU B 1 308 ? 19.203 -15.016 26.094 1 91.38 308 LEU B CA 1
ATOM 7459 C C . LEU B 1 308 ? 19.5 -13.984 27.172 1 91.38 308 LEU B C 1
ATOM 7461 O O . LEU B 1 308 ? 19.781 -14.344 28.328 1 91.38 308 LEU B O 1
ATOM 7465 N N . LYS B 1 309 ? 19.422 -12.758 26.812 1 92.88 309 LYS B N 1
ATOM 7466 C CA . LYS B 1 309 ? 19.719 -11.688 27.766 1 92.88 309 LYS B CA 1
ATOM 7467 C C . LYS B 1 309 ? 18.484 -11.297 28.562 1 92.88 309 LYS B C 1
ATOM 7469 O O . LYS B 1 309 ? 18.562 -10.453 29.453 1 92.88 309 LYS B O 1
ATOM 7474 N N . GLY B 1 310 ? 17.375 -11.828 28.219 1 89.31 310 GLY B N 1
ATOM 7475 C CA . GLY B 1 310 ? 16.141 -11.586 28.938 1 89.31 310 GLY B CA 1
ATOM 7476 C C . GLY B 1 310 ? 15.547 -10.211 28.672 1 89.31 310 GLY B C 1
ATOM 7477 O O . GLY B 1 310 ? 14.992 -9.586 29.562 1 89.31 310 GLY B O 1
ATOM 7478 N N . LYS B 1 311 ? 15.859 -9.648 27.562 1 91.25 311 LYS B N 1
ATOM 7479 C CA . LYS B 1 311 ? 15.336 -8.344 27.172 1 91.25 311 LYS B CA 1
ATOM 7480 C C . LYS B 1 311 ? 14.32 -8.484 26.031 1 91.25 311 LYS B C 1
ATOM 7482 O O . LYS B 1 311 ? 14.398 -9.414 25.234 1 91.25 311 LYS B O 1
ATOM 7487 N N . PRO B 1 312 ? 13.383 -7.652 26.047 1 87.19 312 PRO B N 1
ATOM 7488 C CA . PRO B 1 312 ? 12.453 -7.664 24.922 1 87.19 312 PRO B CA 1
ATOM 7489 C C . PRO B 1 312 ? 13.133 -7.336 23.594 1 87.19 312 PRO B C 1
ATOM 7491 O O . PRO B 1 312 ? 14.023 -6.484 23.547 1 87.19 312 PRO B O 1
ATOM 7494 N N . PHE B 1 313 ? 12.719 -8.07 22.609 1 84.88 313 PHE B N 1
ATOM 7495 C CA . PHE B 1 313 ? 13.328 -7.91 21.297 1 84.88 313 PHE B CA 1
ATOM 7496 C C . PHE B 1 313 ? 12.969 -6.562 20.688 1 84.88 313 PHE B C 1
ATOM 7498 O O . PHE B 1 313 ? 11.789 -6.223 20.578 1 84.88 313 PHE B O 1
ATOM 7505 N N . LEU B 1 314 ? 13.945 -5.738 20.359 1 82.62 314 LEU B N 1
ATOM 7506 C CA . LEU B 1 314 ? 13.773 -4.473 19.656 1 82.62 314 LEU B CA 1
ATOM 7507 C C . LEU B 1 314 ? 14.258 -4.582 18.219 1 82.62 314 LEU B C 1
ATOM 7509 O O . LEU B 1 314 ? 15.438 -4.848 17.969 1 82.62 314 LEU B O 1
ATOM 7513 N N . ILE B 1 315 ? 13.383 -4.379 17.266 1 77.44 315 ILE B N 1
ATOM 7514 C CA . ILE B 1 315 ? 13.711 -4.484 15.852 1 77.44 315 ILE B CA 1
ATOM 7515 C C . ILE B 1 315 ? 14.438 -3.223 15.398 1 77.44 315 ILE B C 1
ATOM 7517 O O . ILE B 1 315 ? 13.977 -2.107 15.648 1 77.44 315 ILE B O 1
ATOM 7521 N N . PRO B 1 316 ? 15.57 -3.436 14.859 1 77.62 316 PRO B N 1
ATOM 7522 C CA . PRO B 1 316 ? 16.234 -2.256 14.297 1 77.62 316 PRO B CA 1
ATOM 7523 C C . PRO B 1 316 ? 15.383 -1.533 13.258 1 77.62 316 PRO B C 1
ATOM 7525 O O . PRO B 1 316 ? 14.828 -2.17 12.359 1 77.62 316 PRO B O 1
ATOM 7528 N N . ASP B 1 317 ? 15.156 -0.266 13.398 1 75.12 317 ASP B N 1
ATOM 7529 C CA . ASP B 1 317 ? 14.375 0.532 12.461 1 75.12 317 ASP B CA 1
ATOM 7530 C C . ASP B 1 317 ? 15.25 1.065 11.328 1 75.12 317 ASP B C 1
ATOM 7532 O O . ASP B 1 317 ? 16.422 1.388 11.547 1 75.12 317 ASP B O 1
ATOM 7536 N N . LEU B 1 318 ? 14.773 0.968 10.141 1 77.81 318 LEU B N 1
ATOM 7537 C CA . LEU B 1 318 ? 15.438 1.641 9.031 1 77.81 318 LEU B CA 1
ATOM 7538 C C . LEU B 1 318 ? 14.859 3.037 8.82 1 77.81 318 LEU B C 1
ATOM 7540 O O . LEU B 1 318 ? 13.648 3.232 8.906 1 77.81 318 LEU B O 1
ATOM 7544 N N . ASP B 1 319 ? 15.797 3.957 8.68 1 78.75 319 ASP B N 1
ATOM 7545 C CA . ASP B 1 319 ? 15.352 5.34 8.531 1 78.75 319 ASP B CA 1
ATOM 7546 C C . ASP B 1 319 ? 14.898 5.617 7.102 1 78.75 319 ASP B C 1
ATOM 7548 O O . ASP B 1 319 ? 15.094 4.789 6.207 1 78.75 319 ASP B O 1
ATOM 7552 N N . VAL B 1 320 ? 14.094 6.574 6.953 1 69.88 320 VAL B N 1
ATOM 7553 C CA . VAL B 1 320 ? 13.836 7.223 5.672 1 69.88 320 VAL B CA 1
ATOM 7554 C C . VAL B 1 320 ? 14.789 8.398 5.488 1 69.88 320 VAL B C 1
ATOM 7556 O O . VAL B 1 320 ? 14.688 9.406 6.191 1 69.88 320 VAL B O 1
ATOM 7559 N N . PRO B 1 321 ? 15.672 8.25 4.578 1 68.56 321 PRO B N 1
ATOM 7560 C CA . PRO B 1 321 ? 16.781 9.203 4.473 1 68.56 321 PRO B CA 1
ATOM 7561 C C . PRO B 1 321 ? 16.297 10.648 4.359 1 68.56 321 PRO B C 1
ATOM 7563 O O . PRO B 1 321 ? 16.984 11.57 4.801 1 68.56 321 PRO B O 1
ATOM 7566 N N . THR B 1 322 ? 15.117 10.875 3.859 1 64.31 322 THR B N 1
ATOM 7567 C CA . THR B 1 322 ? 14.641 12.234 3.648 1 64.31 322 THR B CA 1
ATOM 7568 C C . THR B 1 322 ? 13.984 12.781 4.914 1 64.31 322 THR B C 1
ATOM 7570 O O . THR B 1 322 ? 13.586 13.945 4.961 1 64.31 322 THR B O 1
ATOM 7573 N N . ARG B 1 323 ? 13.992 11.969 5.973 1 72.62 323 ARG B N 1
ATOM 7574 C CA . ARG B 1 323 ? 13.406 12.375 7.25 1 72.62 323 ARG B CA 1
ATOM 7575 C C . ARG B 1 323 ? 14.398 12.172 8.391 1 72.62 323 ARG B C 1
ATOM 7577 O O . ARG B 1 323 ? 14.555 11.062 8.898 1 72.62 323 ARG B O 1
ATOM 7584 N N . TRP B 1 324 ? 14.891 13.164 8.875 1 81.88 324 TRP B N 1
ATOM 7585 C CA . TRP B 1 324 ? 15.953 13.055 9.867 1 81.88 324 TRP B CA 1
ATOM 7586 C C . TRP B 1 324 ? 15.43 12.453 11.164 1 81.88 324 TRP B C 1
ATOM 7588 O O . TRP B 1 324 ? 16.188 11.805 11.898 1 81.88 324 TRP B O 1
ATOM 7598 N N . ASN B 1 325 ? 14.156 12.688 11.438 1 81.06 325 ASN B N 1
ATOM 7599 C CA . ASN B 1 325 ? 13.578 12.117 12.648 1 81.06 325 ASN B CA 1
ATOM 7600 C C . ASN B 1 325 ? 13.656 10.594 12.648 1 81.06 325 ASN B C 1
ATOM 7602 O O . ASN B 1 325 ? 13.922 9.984 13.688 1 81.06 325 ASN B O 1
ATOM 7606 N N . SER B 1 326 ? 13.43 10.094 11.523 1 81.62 326 SER B N 1
ATOM 7607 C CA . SER B 1 326 ? 13.562 8.641 11.406 1 81.62 326 SER B CA 1
ATOM 7608 C C . SER B 1 326 ? 15.016 8.203 11.57 1 81.62 326 SER B C 1
ATOM 7610 O O . SER B 1 326 ? 15.281 7.133 12.125 1 81.62 326 SER B O 1
ATOM 7612 N N . THR B 1 327 ? 15.867 9.008 11.086 1 83.62 327 THR B N 1
ATOM 7613 C CA . THR B 1 327 ? 17.281 8.734 11.273 1 83.62 327 THR B CA 1
ATOM 7614 C C . THR B 1 327 ? 17.656 8.766 12.75 1 83.62 327 THR B C 1
ATOM 7616 O O . THR B 1 327 ? 18.406 7.91 13.227 1 83.62 327 THR B O 1
ATOM 7619 N N . TYR B 1 328 ? 17.141 9.75 13.422 1 85.56 328 TYR B N 1
ATOM 7620 C CA . TYR B 1 328 ? 17.375 9.844 14.859 1 85.56 328 TYR B CA 1
ATOM 7621 C C . TYR B 1 328 ? 16.844 8.609 15.586 1 85.56 328 TYR B C 1
ATOM 7623 O O . TYR B 1 328 ? 17.516 8.055 16.453 1 85.56 328 TYR B O 1
ATOM 7631 N N . ILE B 1 329 ? 15.672 8.164 15.219 1 85.12 329 ILE B N 1
ATOM 7632 C CA . ILE B 1 329 ? 15.062 7 15.852 1 85.12 329 ILE B CA 1
ATOM 7633 C C . ILE B 1 329 ? 15.922 5.766 15.594 1 85.12 329 ILE B C 1
ATOM 7635 O O . ILE B 1 329 ? 16.156 4.961 16.5 1 85.12 329 ILE B O 1
ATOM 7639 N N . MET B 1 330 ? 16.312 5.652 14.375 1 86.5 330 MET B N 1
ATOM 7640 C CA . MET B 1 330 ? 17.203 4.551 14.031 1 86.5 330 MET B CA 1
ATOM 7641 C C . MET B 1 330 ? 18.469 4.59 14.883 1 86.5 330 MET B C 1
ATOM 7643 O O . MET B 1 330 ? 18.875 3.572 15.461 1 86.5 330 MET B O 1
ATOM 7647 N N . ILE B 1 331 ? 19.062 5.73 15 1 86.62 331 ILE B N 1
ATOM 7648 C CA . ILE B 1 331 ? 20.281 5.914 15.758 1 86.62 331 ILE B CA 1
ATOM 7649 C C . ILE B 1 331 ? 20.047 5.59 17.234 1 86.62 331 ILE B C 1
ATOM 7651 O O . ILE B 1 331 ? 20.797 4.832 17.844 1 86.62 331 ILE B O 1
ATOM 7655 N N . ASP B 1 332 ? 19.031 6.164 17.719 1 86.75 332 ASP B N 1
ATOM 7656 C CA . ASP B 1 332 ? 18.688 5.965 19.125 1 86.75 332 ASP B CA 1
ATOM 7657 C C . ASP B 1 332 ? 18.484 4.484 19.438 1 86.75 332 ASP B C 1
ATOM 7659 O O . ASP B 1 332 ? 19 3.973 20.422 1 86.75 332 ASP B O 1
ATOM 7663 N N . LYS B 1 333 ? 17.75 3.877 18.609 1 86.06 333 LYS B N 1
ATOM 7664 C CA . LYS B 1 333 ? 17.469 2.457 18.812 1 86.06 333 LYS B CA 1
ATOM 7665 C C . LYS B 1 333 ? 18.75 1.621 18.672 1 86.06 333 LYS B C 1
ATOM 7667 O O . LYS B 1 333 ? 18.984 0.706 19.453 1 86.06 333 LYS B O 1
ATOM 7672 N N . MET B 1 334 ? 19.516 1.892 17.703 1 86.12 334 MET B N 1
ATOM 7673 C CA . MET B 1 334 ? 20.75 1.145 17.469 1 86.12 334 MET B CA 1
ATOM 7674 C C . MET B 1 334 ? 21.719 1.339 18.625 1 86.12 334 MET B C 1
ATOM 7676 O O . MET B 1 334 ? 22.453 0.416 19 1 86.12 334 MET B O 1
ATOM 7680 N N . CYS B 1 335 ? 21.766 2.521 19.172 1 86.94 335 CYS B N 1
ATOM 7681 C CA . CYS B 1 335 ? 22.609 2.775 20.328 1 86.94 335 CYS B CA 1
ATOM 7682 C C . CYS B 1 335 ? 22.125 1.962 21.531 1 86.94 335 CYS B C 1
ATOM 7684 O O . CYS B 1 335 ? 22.953 1.434 22.281 1 86.94 335 CYS B O 1
ATOM 7686 N N . ARG B 1 336 ? 20.875 1.826 21.641 1 86.69 336 ARG B N 1
ATOM 7687 C CA . ARG B 1 336 ? 20.297 1.098 22.766 1 86.69 336 ARG B CA 1
ATOM 7688 C C . ARG B 1 336 ? 20.594 -0.396 22.656 1 86.69 336 ARG B C 1
ATOM 7690 O O . ARG B 1 336 ? 20.734 -1.078 23.672 1 86.69 336 ARG B O 1
ATOM 7697 N N . ILE B 1 337 ? 20.672 -0.812 21.438 1 88.12 337 ILE B N 1
ATOM 7698 C CA . ILE B 1 337 ? 20.844 -2.254 21.281 1 88.12 337 ILE B CA 1
ATOM 7699 C C . ILE B 1 337 ? 22.281 -2.564 20.891 1 88.12 337 ILE B C 1
ATOM 7701 O O . ILE B 1 337 ? 22.578 -3.652 20.391 1 88.12 337 ILE B O 1
ATOM 7705 N N . ARG B 1 338 ? 23.141 -1.666 21.016 1 87.69 338 ARG B N 1
ATOM 7706 C CA . ARG B 1 338 ? 24.531 -1.834 20.594 1 87.69 338 ARG B CA 1
ATOM 7707 C C . ARG B 1 338 ? 25.141 -3.08 21.219 1 87.69 338 ARG B C 1
ATOM 7709 O O . ARG B 1 338 ? 25.859 -3.834 20.547 1 87.69 338 ARG B O 1
ATOM 7716 N N . ASP B 1 339 ? 24.875 -3.277 22.469 1 89.06 339 ASP B N 1
ATOM 7717 C CA . ASP B 1 339 ? 25.438 -4.434 23.156 1 89.06 339 ASP B CA 1
ATOM 7718 C C . ASP B 1 339 ? 25 -5.734 22.484 1 89.06 339 ASP B C 1
ATOM 7720 O O . ASP B 1 339 ? 25.797 -6.676 22.375 1 89.06 339 ASP B O 1
ATOM 7724 N N . MET B 1 340 ? 23.766 -5.773 22.156 1 89.5 340 MET B N 1
ATOM 7725 C CA . MET B 1 340 ? 23.25 -6.969 21.5 1 89.5 340 MET B CA 1
ATOM 7726 C C . MET B 1 340 ? 23.859 -7.121 20.109 1 89.5 340 MET B C 1
ATOM 7728 O O . MET B 1 340 ? 24.234 -8.227 19.703 1 89.5 340 MET B O 1
ATOM 7732 N N . THR B 1 341 ? 23.953 -5.992 19.328 1 87.19 341 THR B N 1
ATOM 7733 C CA . THR B 1 341 ? 24.5 -6.055 17.969 1 87.19 341 THR B CA 1
ATOM 7734 C C . THR B 1 341 ? 25.984 -6.375 18 1 87.19 341 THR B C 1
ATOM 7736 O O . THR B 1 341 ? 26.5 -7.035 17.094 1 87.19 341 THR B O 1
ATOM 7739 N N . ASP B 1 342 ? 26.656 -5.91 19 1 86.94 342 ASP B N 1
ATOM 7740 C CA . ASP B 1 342 ? 28.062 -6.246 19.141 1 86.94 342 ASP B CA 1
ATOM 7741 C C . ASP B 1 342 ? 28.25 -7.754 19.297 1 86.94 342 ASP B C 1
ATOM 7743 O O . ASP B 1 342 ? 29.203 -8.32 18.75 1 86.94 342 ASP B O 1
ATOM 7747 N N . ILE B 1 343 ? 27.375 -8.359 20.078 1 88.62 343 ILE B N 1
ATOM 7748 C CA . ILE B 1 343 ? 27.406 -9.812 20.25 1 88.62 343 ILE B CA 1
ATOM 7749 C C . ILE B 1 343 ? 27.172 -10.492 18.891 1 88.62 343 ILE B C 1
ATOM 7751 O O . ILE B 1 343 ? 27.844 -11.453 18.547 1 88.62 343 ILE B O 1
ATOM 7755 N N . LEU B 1 344 ? 26.203 -9.984 18.203 1 87.56 344 LEU B N 1
ATOM 7756 C CA . LEU B 1 344 ? 25.875 -10.523 16.891 1 87.56 344 LEU B CA 1
ATOM 7757 C C . LEU B 1 344 ? 27.078 -10.438 15.953 1 87.56 344 LEU B C 1
ATOM 7759 O O . LEU B 1 344 ? 27.375 -11.391 15.234 1 87.56 344 LEU B O 1
ATOM 7763 N N . VAL B 1 345 ? 27.734 -9.266 15.969 1 84.19 345 VAL B N 1
ATOM 7764 C CA . VAL B 1 345 ? 28.875 -9.016 15.086 1 84.19 345 VAL B CA 1
ATOM 7765 C C . VAL B 1 345 ? 30.031 -9.914 15.492 1 84.19 345 VAL B C 1
ATOM 7767 O O . VAL B 1 345 ? 30.734 -10.453 14.625 1 84.19 345 VAL B O 1
ATOM 7770 N N . ASP B 1 346 ? 30.188 -10.086 16.703 1 84.38 346 ASP B N 1
ATOM 7771 C CA . ASP B 1 346 ? 31.281 -10.914 17.203 1 84.38 346 ASP B CA 1
ATOM 7772 C C . ASP B 1 346 ? 31.062 -12.383 16.844 1 84.38 346 ASP B C 1
ATOM 7774 O O . ASP B 1 346 ? 32.031 -13.125 16.641 1 84.38 346 ASP B O 1
ATOM 7778 N N . SER B 1 347 ? 29.812 -12.711 16.812 1 82.44 347 SER B N 1
ATOM 7779 C CA . SER B 1 347 ? 29.484 -14.102 16.516 1 82.44 347 SER B CA 1
ATOM 7780 C C . SER B 1 347 ? 29.484 -14.375 15.023 1 82.44 347 SER B C 1
ATOM 7782 O O . SER B 1 347 ? 29.391 -15.531 14.594 1 82.44 347 SER B O 1
ATOM 7784 N N . ASN B 1 348 ? 29.5 -13.305 14.297 1 77.44 348 ASN B N 1
ATOM 7785 C CA . ASN B 1 348 ? 29.469 -13.453 12.844 1 77.44 348 ASN B CA 1
ATOM 7786 C C . ASN B 1 348 ? 30.703 -12.836 12.188 1 77.44 348 ASN B C 1
ATOM 7788 O O . ASN B 1 348 ? 30.828 -11.617 12.109 1 77.44 348 ASN B O 1
ATOM 7792 N N . ILE B 1 349 ? 31.5 -13.625 11.633 1 68.5 349 ILE B N 1
ATOM 7793 C CA . ILE B 1 349 ? 32.781 -13.219 11.094 1 68.5 349 ILE B CA 1
ATOM 7794 C C . ILE B 1 349 ? 32.594 -12.211 9.969 1 68.5 349 ILE B C 1
ATOM 7796 O O . ILE B 1 349 ? 33.344 -11.25 9.844 1 68.5 349 ILE B O 1
ATOM 7800 N N . ILE B 1 350 ? 31.516 -12.391 9.203 1 67.88 350 ILE B N 1
ATOM 7801 C CA . ILE B 1 350 ? 31.266 -11.555 8.031 1 67.88 350 ILE B CA 1
ATOM 7802 C C . ILE B 1 350 ? 30.953 -10.125 8.477 1 67.88 350 ILE B C 1
ATOM 7804 O O . ILE B 1 350 ? 31.328 -9.164 7.805 1 67.88 350 ILE B O 1
ATOM 7808 N N . LEU B 1 351 ? 30.406 -9.984 9.617 1 73.94 351 LEU B N 1
ATOM 7809 C CA . LEU B 1 351 ? 29.984 -8.68 10.109 1 73.94 351 LEU B CA 1
ATOM 7810 C C . LEU B 1 351 ? 31.125 -7.949 10.797 1 73.94 351 LEU B C 1
ATOM 7812 O O . LEU B 1 351 ? 31.156 -6.715 10.836 1 73.94 351 LEU B O 1
ATOM 7816 N N . LYS B 1 352 ? 32.094 -8.664 11.32 1 72 352 LYS B N 1
ATOM 7817 C CA . LYS B 1 352 ? 33.125 -8.086 12.148 1 72 352 LYS B CA 1
ATOM 7818 C C . LYS B 1 352 ? 33.938 -7.043 11.375 1 72 352 LYS B C 1
ATOM 7820 O O . LYS B 1 352 ? 34.281 -5.988 11.914 1 72 352 LYS B O 1
ATOM 7825 N N . ASP B 1 353 ? 34.188 -7.285 10.141 1 66.88 353 ASP B N 1
ATOM 7826 C CA . ASP B 1 353 ? 35.031 -6.371 9.375 1 66.88 353 ASP B CA 1
ATOM 7827 C C . ASP B 1 353 ? 34.188 -5.266 8.727 1 66.88 353 ASP B C 1
ATOM 7829 O O . ASP B 1 353 ? 34.75 -4.262 8.266 1 66.88 353 ASP B O 1
ATOM 7833 N N . ARG B 1 354 ? 32.969 -5.445 8.898 1 72.06 354 ARG B N 1
ATOM 7834 C CA . ARG B 1 354 ? 32.156 -4.566 8.062 1 72.06 354 ARG B CA 1
ATOM 7835 C C . ARG B 1 354 ? 31.25 -3.695 8.914 1 72.06 354 ARG B C 1
ATOM 7837 O O . ARG B 1 354 ? 30.719 -2.691 8.43 1 72.06 354 ARG B O 1
ATOM 7844 N N . TYR B 1 355 ? 31.219 -3.971 10.102 1 78.62 355 TYR B N 1
ATOM 7845 C CA . TYR B 1 355 ? 30.297 -3.271 10.992 1 78.62 355 TYR B CA 1
ATOM 7846 C C . TYR B 1 355 ? 30.922 -1.985 11.516 1 78.62 355 TYR B C 1
ATOM 7848 O O . TYR B 1 355 ? 32.094 -1.703 11.258 1 78.62 355 TYR B O 1
ATOM 7856 N N . LEU B 1 356 ? 30.203 -1.111 12.117 1 82.5 356 LEU B N 1
ATOM 7857 C CA . LEU B 1 356 ? 30.625 0.172 12.68 1 82.5 356 LEU B CA 1
ATOM 7858 C C . LEU B 1 356 ? 31.781 -0.007 13.641 1 82.5 356 LEU B C 1
ATOM 7860 O O . LEU B 1 356 ? 31.781 -0.919 14.477 1 82.5 356 LEU B O 1
ATOM 7864 N N . ASN B 1 357 ? 32.875 0.744 13.43 1 83.75 357 ASN B N 1
ATOM 7865 C CA . ASN B 1 357 ? 34 0.739 14.367 1 83.75 357 ASN B CA 1
ATOM 7866 C C . ASN B 1 357 ? 33.781 1.723 15.516 1 83.75 357 ASN B C 1
ATOM 7868 O O . ASN B 1 357 ? 32.719 2.348 15.602 1 83.75 357 ASN B O 1
ATOM 7872 N N . GLU B 1 358 ? 34.688 1.803 16.344 1 86.62 358 GLU B N 1
ATOM 7873 C CA . GLU B 1 358 ? 34.531 2.633 17.531 1 86.62 358 GLU B CA 1
ATOM 7874 C C . GLU B 1 358 ? 34.438 4.109 17.172 1 86.62 358 GLU B C 1
ATOM 7876 O O . GLU B 1 358 ? 33.75 4.879 17.828 1 86.62 358 GLU B O 1
ATOM 7881 N N . LYS B 1 359 ? 35.156 4.492 16.188 1 85.56 359 LYS B N 1
ATOM 7882 C CA . LYS B 1 359 ? 35.094 5.875 15.719 1 85.56 359 LYS B CA 1
ATOM 7883 C C . LYS B 1 359 ? 33.688 6.195 15.211 1 85.56 359 LYS B C 1
ATOM 7885 O O . LYS B 1 359 ? 33.125 7.258 15.523 1 85.56 359 LYS B O 1
ATOM 7890 N N . ASP B 1 360 ? 33.156 5.277 14.477 1 86.94 360 ASP B N 1
ATOM 7891 C CA . ASP B 1 360 ? 31.812 5.441 13.969 1 86.94 360 ASP B CA 1
ATOM 7892 C C . ASP B 1 360 ? 30.797 5.578 15.117 1 86.94 360 ASP B C 1
ATOM 7894 O O . ASP B 1 360 ? 29.938 6.457 15.094 1 86.94 360 ASP B O 1
ATOM 7898 N N . TRP B 1 361 ? 30.984 4.746 16.062 1 88 361 TRP B N 1
ATOM 7899 C CA . TRP B 1 361 ? 30.047 4.754 17.188 1 88 361 TRP B CA 1
ATOM 7900 C C . TRP B 1 361 ? 30.172 6.055 17.984 1 88 361 TRP B C 1
ATOM 7902 O O . TRP B 1 361 ? 29.156 6.578 18.469 1 88 361 TRP B O 1
ATOM 7912 N N . ASN B 1 362 ? 31.297 6.52 18.078 1 86.94 362 ASN B N 1
ATOM 7913 C CA . ASN B 1 362 ? 31.484 7.793 18.766 1 86.94 362 ASN B CA 1
ATOM 7914 C C . ASN B 1 362 ? 30.781 8.93 18.031 1 86.94 362 ASN B C 1
ATOM 7916 O O . ASN B 1 362 ? 30.156 9.789 18.672 1 86.94 362 ASN B O 1
ATOM 7920 N N . GLU B 1 363 ? 30.922 8.922 16.797 1 87.75 363 GLU B N 1
ATOM 7921 C CA . GLU B 1 363 ? 30.234 9.922 15.984 1 87.75 363 GLU B CA 1
ATOM 7922 C C . GLU B 1 363 ? 28.719 9.789 16.109 1 87.75 363 GLU B C 1
ATOM 7924 O O . GLU B 1 363 ? 28.016 10.789 16.25 1 87.75 363 GLU B O 1
ATOM 7929 N N . ILE B 1 364 ? 28.297 8.609 16.078 1 87.44 364 ILE B N 1
ATOM 7930 C CA . ILE B 1 364 ? 26.859 8.32 16.156 1 87.44 364 ILE B CA 1
ATOM 7931 C C . ILE B 1 364 ? 26.328 8.742 17.516 1 87.44 364 ILE B C 1
ATOM 7933 O O . ILE B 1 364 ? 25.25 9.344 17.609 1 87.44 364 ILE B O 1
ATOM 7937 N N . ASN B 1 365 ? 27.062 8.445 18.5 1 86.88 365 ASN B N 1
ATOM 7938 C CA . ASN B 1 365 ? 26.641 8.828 19.844 1 86.88 365 ASN B CA 1
ATOM 7939 C C . ASN B 1 365 ? 26.609 10.344 20 1 86.88 365 ASN B C 1
ATOM 7941 O O . ASN B 1 365 ? 25.734 10.883 20.672 1 86.88 365 ASN B O 1
ATOM 7945 N N . THR B 1 366 ? 27.547 10.953 19.438 1 86 366 THR B N 1
ATOM 7946 C CA . THR B 1 366 ? 27.625 12.406 19.5 1 86 366 THR B CA 1
ATOM 7947 C C . THR B 1 366 ? 26.406 13.047 18.844 1 86 366 THR B C 1
ATOM 7949 O O . THR B 1 366 ? 25.781 13.945 19.422 1 86 366 THR B O 1
ATOM 7952 N N . ILE B 1 367 ? 26.078 12.578 17.75 1 86.44 367 ILE B N 1
ATOM 7953 C CA . ILE B 1 367 ? 24.969 13.172 17.016 1 86.44 367 ILE B CA 1
ATOM 7954 C C . ILE B 1 367 ? 23.656 12.859 17.719 1 86.44 367 ILE B C 1
ATOM 7956 O O . ILE B 1 367 ? 22.734 13.672 17.719 1 86.44 367 ILE B O 1
ATOM 7960 N N . ALA B 1 368 ? 23.578 11.711 18.281 1 87.25 368 ALA B N 1
ATOM 7961 C CA . ALA B 1 368 ? 22.375 11.344 19.016 1 87.25 368 ALA B CA 1
ATOM 7962 C C . ALA B 1 368 ? 22.094 12.344 20.141 1 87.25 368 ALA B C 1
ATOM 7964 O O . ALA B 1 368 ? 20.938 12.742 20.344 1 87.25 368 ALA B O 1
ATOM 7965 N N . THR B 1 369 ? 23.078 12.773 20.781 1 86.19 369 THR B N 1
ATOM 7966 C CA . THR B 1 369 ? 22.922 13.703 21.891 1 86.19 369 THR B CA 1
ATOM 7967 C C . THR B 1 369 ? 22.5 15.078 21.375 1 86.19 369 THR B C 1
ATOM 7969 O O . THR B 1 369 ? 21.734 15.773 22.047 1 86.19 369 THR B O 1
ATOM 7972 N N . LEU B 1 370 ? 23 15.398 20.312 1 87.12 370 LEU B N 1
ATOM 7973 C CA . LEU B 1 370 ? 22.672 16.703 19.75 1 87.12 370 LEU B CA 1
ATOM 7974 C C . LEU B 1 370 ? 21.281 16.703 19.141 1 87.12 370 LEU B C 1
ATOM 7976 O O . LEU B 1 370 ? 20.594 17.734 19.141 1 87.12 370 LEU B O 1
ATOM 7980 N N . LEU B 1 371 ? 20.859 15.547 18.688 1 88.81 371 LEU B N 1
ATOM 7981 C CA . LEU B 1 371 ? 19.594 15.477 17.953 1 88.81 371 LEU B CA 1
ATOM 7982 C C . LEU B 1 371 ? 18.422 15.328 18.922 1 88.81 371 LEU B C 1
ATOM 7984 O O . LEU B 1 371 ? 17.281 15.594 18.562 1 88.81 371 LEU B O 1
ATOM 7988 N N . GLU B 1 372 ? 18.656 14.93 20.062 1 88 372 GLU B N 1
ATOM 7989 C CA . GLU B 1 372 ? 17.594 14.68 21.031 1 88 372 GLU B CA 1
ATOM 7990 C C . GLU B 1 372 ? 16.75 15.93 21.25 1 88 372 GLU B C 1
ATOM 7992 O O . GLU B 1 372 ? 15.516 15.891 21.125 1 88 372 GLU B O 1
ATOM 7997 N N . PRO B 1 373 ? 17.422 17.062 21.562 1 88.94 373 PRO B N 1
ATOM 7998 C CA . PRO B 1 373 ? 16.609 18.281 21.719 1 88.94 373 PRO B CA 1
ATOM 7999 C C . PRO B 1 373 ? 15.883 18.672 20.438 1 88.94 373 PRO B C 1
ATOM 8001 O O . PRO B 1 373 ? 14.781 19.219 20.5 1 88.94 373 PRO B O 1
ATOM 8004 N N . MET B 1 374 ? 16.5 18.453 19.359 1 90.81 374 MET B N 1
ATOM 8005 C CA . MET B 1 374 ? 15.852 18.766 18.094 1 90.81 374 MET B CA 1
ATOM 8006 C C . MET B 1 374 ? 14.609 17.906 17.891 1 90.81 374 MET B C 1
ATOM 8008 O O . MET B 1 374 ? 13.594 18.391 17.375 1 90.81 374 MET B O 1
ATOM 8012 N N . ALA B 1 375 ? 14.719 16.656 18.25 1 87.44 375 ALA B N 1
ATOM 8013 C CA . ALA B 1 375 ? 13.586 15.75 18.125 1 87.44 375 ALA B CA 1
ATOM 8014 C C . ALA B 1 375 ? 12.43 16.188 19.016 1 87.44 375 ALA B C 1
ATOM 8016 O O . ALA B 1 375 ? 11.266 16.172 18.594 1 87.44 375 ALA B O 1
ATOM 8017 N N . LYS B 1 376 ? 12.742 16.578 20.172 1 87.25 376 LYS B N 1
ATOM 8018 C CA . LYS B 1 376 ? 11.727 17.078 21.094 1 87.25 376 LYS B CA 1
ATOM 8019 C C . LYS B 1 376 ? 11.062 18.344 20.547 1 87.25 376 LYS B C 1
ATOM 8021 O O . LYS B 1 376 ? 9.844 18.5 20.656 1 87.25 376 LYS B O 1
ATOM 8026 N N . ALA B 1 377 ? 11.883 19.203 20.047 1 90.25 377 ALA B N 1
ATOM 8027 C CA . ALA B 1 377 ? 11.383 20.453 19.453 1 90.25 377 ALA B CA 1
ATOM 8028 C C . ALA B 1 377 ? 10.406 20.156 18.312 1 90.25 377 ALA B C 1
ATOM 8030 O O . ALA B 1 377 ? 9.336 20.766 18.25 1 90.25 377 ALA B O 1
ATOM 8031 N N . THR B 1 378 ? 10.812 19.266 17.484 1 86.5 378 THR B N 1
ATOM 8032 C CA . THR B 1 378 ? 9.969 18.922 16.344 1 86.5 378 THR B CA 1
ATOM 8033 C C . THR B 1 378 ? 8.617 18.375 16.812 1 86.5 378 THR B C 1
ATOM 8035 O O . THR B 1 378 ? 7.574 18.75 16.266 1 86.5 378 THR B O 1
ATOM 8038 N N . ASN B 1 379 ? 8.609 17.562 17.766 1 83.88 379 ASN B N 1
ATOM 8039 C CA . ASN B 1 379 ? 7.379 16.984 18.281 1 83.88 379 ASN B CA 1
ATOM 8040 C C . ASN B 1 379 ? 6.461 18.047 18.875 1 83.88 379 ASN B C 1
ATOM 8042 O O . ASN B 1 379 ? 5.246 18 18.672 1 83.88 379 ASN B O 1
ATOM 8046 N N . LEU B 1 380 ? 7.012 18.938 19.547 1 85.81 380 LEU B N 1
ATOM 8047 C CA . LEU B 1 380 ? 6.234 19.984 20.203 1 85.81 380 LEU B CA 1
ATOM 8048 C C . LEU B 1 380 ? 5.645 20.953 19.172 1 85.81 380 LEU B C 1
ATOM 8050 O O . LEU B 1 380 ? 4.516 21.406 19.328 1 85.81 380 LEU B O 1
ATOM 8054 N N . LEU B 1 381 ? 6.387 21.234 18.219 1 90.25 381 LEU B N 1
ATOM 8055 C CA . LEU B 1 381 ? 5.973 22.234 17.234 1 90.25 381 LEU B CA 1
ATOM 8056 C C . LEU B 1 381 ? 5.035 21.625 16.203 1 90.25 381 LEU B C 1
ATOM 8058 O O . LEU B 1 381 ? 4.348 22.344 15.469 1 90.25 381 LEU B O 1
ATOM 8062 N N . SER B 1 382 ? 5.02 20.344 16.125 1 83.88 382 SER B N 1
ATOM 8063 C CA . SER B 1 382 ? 4.273 19.672 15.062 1 83.88 382 SER B CA 1
ATOM 8064 C C . SER B 1 382 ? 2.822 19.453 15.469 1 83.88 382 SER B C 1
ATOM 8066 O O . SER B 1 382 ? 2.031 18.906 14.688 1 83.88 382 SER B O 1
ATOM 8068 N N . SER B 1 383 ? 2.404 19.906 16.516 1 77.31 383 SER B N 1
ATOM 8069 C CA . SER B 1 383 ? 1.026 19.703 16.953 1 77.31 383 SER B CA 1
ATOM 8070 C C . SER B 1 383 ? 0.078 20.656 16.219 1 77.31 383 SER B C 1
ATOM 8072 O O . SER B 1 383 ? 0.458 21.781 15.875 1 77.31 383 SER B O 1
ATOM 8074 N N . SER B 1 384 ? -1.112 20.203 15.969 1 76.12 384 SER B N 1
ATOM 8075 C CA . SER B 1 384 ? -2.148 21.047 15.383 1 76.12 384 SER B CA 1
ATOM 8076 C C . SER B 1 384 ? -3.316 21.234 16.344 1 76.12 384 SER B C 1
ATOM 8078 O O . SER B 1 384 ? -4.324 21.844 15.992 1 76.12 384 SER B O 1
ATOM 8080 N N . SER B 1 385 ? -3.15 20.812 17.547 1 80.44 385 SER B N 1
ATOM 8081 C CA . SER B 1 385 ? -4.266 20.844 18.484 1 80.44 385 SER B CA 1
ATOM 8082 C C . SER B 1 385 ? -4.141 22.016 19.453 1 80.44 385 SER B C 1
ATOM 8084 O O . SER B 1 385 ? -5.07 22.312 20.203 1 80.44 385 SER B O 1
ATOM 8086 N N . TYR B 1 386 ? -3 22.656 19.422 1 88.31 386 TYR B N 1
ATOM 8087 C CA . TYR B 1 386 ? -2.797 23.828 20.266 1 88.31 386 TYR B CA 1
ATOM 8088 C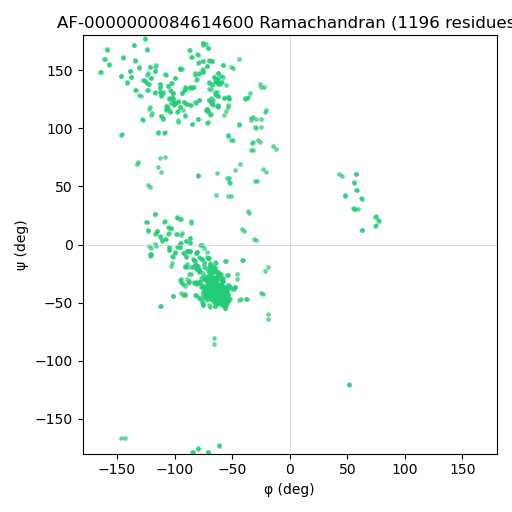 C . TYR B 1 386 ? -1.922 24.859 19.547 1 88.31 386 TYR B C 1
ATOM 8090 O O . TYR B 1 386 ? -1.248 24.547 18.562 1 88.31 386 TYR B O 1
ATOM 8098 N N . PRO B 1 387 ? -2.018 26.078 20.047 1 92.06 387 PRO B N 1
ATOM 8099 C CA . PRO B 1 387 ? -1.17 27.125 19.453 1 92.06 387 PRO B CA 1
ATOM 8100 C C . PRO B 1 387 ? 0.32 26.812 19.594 1 92.06 387 PRO B C 1
ATOM 8102 O O . PRO B 1 387 ? 0.767 26.375 20.656 1 92.06 387 PRO B O 1
ATOM 8105 N N . THR B 1 388 ? 1.042 27.078 18.531 1 93.06 388 THR B N 1
ATOM 8106 C CA . THR B 1 388 ? 2.432 26.641 18.531 1 93.06 388 THR B CA 1
ATOM 8107 C C . THR B 1 388 ? 3.377 27.828 18.344 1 93.06 388 THR B C 1
ATOM 8109 O O . THR B 1 388 ? 4.59 27.688 18.531 1 93.06 388 THR B O 1
ATOM 8112 N N . MET B 1 389 ? 2.904 29 18.047 1 94 389 MET B N 1
ATOM 8113 C CA . MET B 1 389 ? 3.773 30.156 17.797 1 94 389 MET B CA 1
ATOM 8114 C C . MET B 1 389 ? 4.496 30.578 19.062 1 94 389 MET B C 1
ATOM 8116 O O . MET B 1 389 ? 5.664 30.969 19.016 1 94 389 MET B O 1
ATOM 8120 N N . GLY B 1 390 ? 3.748 30.578 20.203 1 92.06 390 GLY B N 1
ATOM 8121 C CA . GLY B 1 390 ? 4.402 30.844 21.469 1 92.06 390 GLY B CA 1
ATOM 8122 C C . GLY B 1 390 ? 5.531 29.875 21.781 1 92.06 390 GLY B C 1
ATOM 8123 O O . GLY B 1 390 ? 6.605 30.297 22.219 1 92.06 390 GLY B O 1
ATOM 8124 N N . ASP B 1 391 ? 5.297 28.625 21.516 1 90.69 391 ASP B N 1
ATOM 8125 C CA . ASP B 1 391 ? 6.305 27.594 21.719 1 90.69 391 ASP B CA 1
ATOM 8126 C C . ASP B 1 391 ? 7.535 27.844 20.844 1 90.69 391 ASP B C 1
ATOM 8128 O O . ASP B 1 391 ? 8.664 27.625 21.281 1 90.69 391 ASP B O 1
ATOM 8132 N N . LEU B 1 392 ? 7.246 28.25 19.641 1 93.69 392 LEU B N 1
ATOM 8133 C CA . LEU B 1 392 ? 8.336 28.531 18.719 1 93.69 392 LEU B CA 1
ATOM 8134 C C . LEU B 1 392 ? 9.312 29.531 19.312 1 93.69 392 LEU B C 1
ATOM 8136 O O . LEU B 1 392 ? 10.531 29.344 19.234 1 93.69 392 LEU B O 1
ATOM 8140 N N . HIS B 1 393 ? 8.828 30.516 20 1 93.25 393 HIS B N 1
ATOM 8141 C CA . HIS B 1 393 ? 9.633 31.609 20.547 1 93.25 393 HIS B CA 1
ATOM 8142 C C . HIS B 1 393 ? 10.312 31.188 21.844 1 93.25 393 HIS B C 1
ATOM 8144 O O . HIS B 1 393 ? 11.172 31.906 22.359 1 93.25 393 HIS B O 1
ATOM 8150 N N . ILE B 1 394 ? 10 30.078 22.297 1 88.31 394 ILE B N 1
ATOM 8151 C CA . ILE B 1 394 ? 10.695 29.516 23.453 1 88.31 394 ILE B CA 1
ATOM 8152 C C . ILE B 1 394 ? 11.711 28.469 22.984 1 88.31 394 ILE B C 1
ATOM 8154 O O . ILE B 1 394 ? 12.875 28.516 23.375 1 88.31 394 ILE B O 1
ATOM 8158 N N . ILE B 1 395 ? 11.289 27.672 22.109 1 90.31 395 ILE B N 1
ATOM 8159 C CA . ILE B 1 395 ? 12.039 26.484 21.719 1 90.31 395 ILE B CA 1
ATOM 8160 C C . ILE B 1 395 ? 13.258 26.891 20.906 1 90.31 395 ILE B C 1
ATOM 8162 O O . ILE B 1 395 ? 14.375 26.453 21.172 1 90.31 395 ILE B O 1
ATOM 8166 N N . PHE B 1 396 ? 13.117 27.75 19.922 1 92.88 396 PHE B N 1
ATOM 8167 C CA . PHE B 1 396 ? 14.195 28.062 18.984 1 92.88 396 PHE B CA 1
ATOM 8168 C C . PHE B 1 396 ? 15.344 28.781 19.703 1 92.88 396 PHE B C 1
ATOM 8170 O O . PHE B 1 396 ? 16.5 28.406 19.531 1 92.88 396 PHE B O 1
ATOM 8177 N N . PRO B 1 397 ? 15.047 29.75 20.594 1 90.56 397 PRO B N 1
ATOM 8178 C CA . PRO B 1 397 ? 16.141 30.359 21.344 1 90.56 397 PRO B CA 1
ATOM 8179 C C . PRO B 1 397 ? 16.891 29.359 22.219 1 90.56 397 PRO B C 1
ATOM 8181 O O . PRO B 1 397 ? 18.125 29.438 22.312 1 90.56 397 PRO B O 1
ATOM 8184 N N . VAL B 1 398 ? 16.203 28.469 22.797 1 90.44 398 VAL B N 1
ATOM 8185 C CA . VAL B 1 398 ? 16.828 27.469 23.641 1 90.44 398 VAL B CA 1
ATOM 8186 C C . VAL B 1 398 ? 17.734 26.562 22.797 1 90.44 398 VAL B C 1
ATOM 8188 O O . VAL B 1 398 ? 18.859 26.266 23.188 1 90.44 398 VAL B O 1
ATOM 8191 N N . ILE B 1 399 ? 17.219 26.156 21.672 1 92.75 399 ILE B N 1
ATOM 8192 C CA . ILE B 1 399 ? 18 25.297 20.781 1 92.75 399 ILE B CA 1
ATOM 8193 C C . ILE B 1 399 ? 19.234 26.047 20.297 1 92.75 399 ILE B C 1
ATOM 8195 O O . ILE B 1 399 ? 20.328 25.469 20.219 1 92.75 399 ILE B O 1
ATOM 8199 N N . LEU B 1 400 ? 19.078 27.297 19.969 1 93.56 400 LEU B N 1
ATOM 8200 C CA . LEU B 1 400 ? 20.203 28.109 19.516 1 93.56 400 LEU B CA 1
ATOM 8201 C C . LEU B 1 400 ? 21.266 28.219 20.594 1 93.56 400 LEU B C 1
ATOM 8203 O O . LEU B 1 400 ? 22.469 28.125 20.312 1 93.56 400 LEU B O 1
ATOM 8207 N N . LYS B 1 401 ? 20.844 28.297 21.781 1 92 401 LYS B N 1
ATOM 8208 C CA . LYS B 1 401 ? 21.781 28.359 22.906 1 92 401 LYS B CA 1
ATOM 8209 C C . LYS B 1 401 ? 22.516 27.031 23.078 1 92 401 LYS B C 1
ATOM 8211 O O . LYS B 1 401 ? 23.734 27.016 23.281 1 92 401 LYS B O 1
ATOM 8216 N N . ILE B 1 402 ? 21.766 26 23 1 89.94 402 ILE B N 1
ATOM 8217 C CA . ILE B 1 402 ? 22.344 24.656 23.125 1 89.94 402 ILE B CA 1
ATOM 8218 C C . ILE B 1 402 ? 23.422 24.453 22.047 1 89.94 402 ILE B C 1
ATOM 8220 O O . ILE B 1 402 ? 24.516 24 22.344 1 89.94 402 ILE B O 1
ATOM 8224 N N . LEU B 1 403 ? 23.094 24.812 20.844 1 92.38 403 LEU B N 1
ATOM 8225 C CA . LEU B 1 403 ? 24.016 24.625 19.734 1 92.38 403 LEU B CA 1
ATOM 8226 C C . LEU B 1 403 ? 25.219 25.547 19.859 1 92.38 403 LEU B C 1
ATOM 8228 O O . LEU B 1 403 ? 26.344 25.125 19.578 1 92.38 403 LEU B O 1
ATOM 8232 N N . ASN B 1 404 ? 24.969 26.719 20.312 1 92 404 ASN B N 1
ATOM 8233 C CA . ASN B 1 404 ? 26.062 27.656 20.516 1 92 404 ASN B CA 1
ATOM 8234 C C . ASN B 1 404 ? 27.031 27.156 21.594 1 92 404 ASN B C 1
ATOM 8236 O O . ASN B 1 404 ? 28.25 27.266 21.438 1 92 404 ASN B O 1
ATOM 8240 N N . ASP B 1 405 ? 26.469 26.641 22.656 1 89.44 405 ASP B N 1
ATOM 8241 C CA . ASP B 1 405 ? 27.297 26.109 23.75 1 89.44 405 ASP B CA 1
ATOM 8242 C C . ASP B 1 405 ? 28.109 24.906 23.281 1 89.44 405 ASP B C 1
ATOM 8244 O O . ASP B 1 405 ? 29.266 24.75 23.672 1 89.44 405 ASP B O 1
ATOM 8248 N N . ALA B 1 406 ? 27.531 24.125 22.484 1 87.38 406 ALA B N 1
ATOM 8249 C CA . ALA B 1 406 ? 28.219 22.938 21.984 1 87.38 406 ALA B CA 1
ATOM 8250 C C . ALA B 1 406 ? 29.312 23.328 20.984 1 87.38 406 ALA B C 1
ATOM 8252 O O . ALA B 1 406 ? 30.312 22.609 20.844 1 87.38 406 ALA B O 1
ATOM 8253 N N . SER B 1 407 ? 29.078 24.375 20.281 1 87.75 407 SER B N 1
ATOM 8254 C CA . SER B 1 407 ? 30.031 24.828 19.281 1 87.75 407 SER B CA 1
ATOM 8255 C C . SER B 1 407 ? 31.266 25.453 19.922 1 87.75 407 SER B C 1
ATOM 8257 O O . SER B 1 407 ? 32.375 25.375 19.375 1 87.75 407 SER B O 1
ATOM 8259 N N . GLU B 1 408 ? 31.156 26.375 20.984 1 77 408 GLU B N 1
ATOM 8260 C CA . GLU B 1 408 ? 32.219 27.156 21.625 1 77 408 GLU B CA 1
ATOM 8261 C C . GLU B 1 408 ? 33.062 26.297 22.516 1 77 408 GLU B C 1
ATOM 8263 O O . GLU B 1 408 ? 34.125 26.734 23 1 77 408 GLU B O 1
ATOM 8268 N N . ASN B 1 409 ? 32.719 25.062 22.641 1 59.78 409 ASN B N 1
ATOM 8269 C CA . ASN B 1 409 ? 33.656 24.438 23.562 1 59.78 409 ASN B CA 1
ATOM 8270 C C . ASN B 1 409 ? 35.094 24.562 23.094 1 59.78 409 ASN B C 1
ATOM 8272 O O . ASN B 1 409 ? 35.375 24.562 21.891 1 59.78 409 ASN B O 1
ATOM 8276 N N . GLY B 1 410 ? 36 25.375 23.812 1 50.25 410 GLY B N 1
ATOM 8277 C CA . GLY B 1 410 ? 37.281 25.984 24 1 50.25 410 GLY B CA 1
ATOM 8278 C C . GLY B 1 410 ? 38.406 25.312 23.203 1 50.25 410 GLY B C 1
ATOM 8279 O O . GLY B 1 410 ? 39.562 25.656 23.312 1 50.25 410 GLY B O 1
ATOM 8280 N N . ASN B 1 411 ? 38.25 24.078 22.75 1 53 411 ASN B N 1
ATOM 8281 C CA . ASN B 1 411 ? 39.531 23.516 22.344 1 53 411 ASN B CA 1
ATOM 8282 C C . ASN B 1 411 ? 39.906 23.969 20.938 1 53 411 ASN B C 1
ATOM 8284 O O . ASN B 1 411 ? 39.062 24.391 20.156 1 53 411 ASN B O 1
ATOM 8288 N N . ILE B 1 412 ? 41.156 24.188 20.578 1 53.75 412 ILE B N 1
ATOM 8289 C CA . ILE B 1 412 ? 41.906 24.547 19.359 1 53.75 412 ILE B CA 1
ATOM 8290 C C . ILE B 1 412 ? 41.281 23.828 18.156 1 53.75 412 ILE B C 1
ATOM 8292 O O . ILE B 1 412 ? 41.125 24.422 17.094 1 53.75 412 ILE B O 1
ATOM 8296 N N . MET B 1 413 ? 41 22.562 18.219 1 56.94 413 MET B N 1
ATOM 8297 C CA . MET B 1 413 ? 40.375 21.812 17.125 1 56.94 413 MET B CA 1
ATOM 8298 C C . MET B 1 413 ? 38.938 21.422 17.484 1 56.94 413 MET B C 1
ATOM 8300 O O . MET B 1 413 ? 38.719 20.688 18.453 1 56.94 413 MET B O 1
ATOM 8304 N N . PRO B 1 414 ? 37.938 22.062 16.844 1 66.62 414 PRO B N 1
ATOM 8305 C CA . PRO B 1 414 ? 36.562 21.766 17.219 1 66.62 414 PRO B CA 1
ATOM 8306 C C . PRO B 1 414 ? 36.25 20.281 17.156 1 66.62 414 PRO B C 1
ATOM 8308 O O . PRO B 1 414 ? 36.688 19.594 16.219 1 66.62 414 PRO B O 1
ATOM 8311 N N . SER B 1 415 ? 35.875 19.734 18.219 1 82.44 415 SER B N 1
ATOM 8312 C CA . SER B 1 415 ? 35.406 18.359 18.266 1 82.44 415 SER B CA 1
ATOM 8313 C C . SER B 1 415 ? 34.312 18.125 17.203 1 82.44 415 SER B C 1
ATOM 8315 O O . SER B 1 415 ? 33.844 19.062 16.594 1 82.44 415 SER B O 1
ATOM 8317 N N . ILE B 1 416 ? 34.188 17 16.766 1 85.12 416 ILE B N 1
ATOM 8318 C CA . ILE B 1 416 ? 33.156 16.641 15.797 1 85.12 416 ILE B CA 1
ATOM 8319 C C . ILE B 1 416 ? 31.797 17.203 16.266 1 85.12 416 ILE B C 1
ATOM 8321 O O . ILE B 1 416 ? 31 17.672 15.445 1 85.12 416 ILE B O 1
ATOM 8325 N N . LYS B 1 417 ? 31.609 17.172 17.531 1 87.94 417 LYS B N 1
ATOM 8326 C CA . LYS B 1 417 ? 30.375 17.719 18.109 1 87.94 417 LYS B CA 1
ATOM 8327 C C . LYS B 1 417 ? 30.266 19.219 17.828 1 87.94 417 LYS B C 1
ATOM 8329 O O . LYS B 1 417 ? 29.203 19.719 17.469 1 87.94 417 LYS B O 1
ATOM 8334 N N . GLY B 1 418 ? 31.344 19.844 18.031 1 90.06 418 GLY B N 1
ATOM 8335 C CA . GLY B 1 418 ? 31.359 21.281 17.797 1 90.06 418 GLY B CA 1
ATOM 8336 C C . GLY B 1 418 ? 31.156 21.656 16.344 1 90.06 418 GLY B C 1
ATOM 8337 O O . GLY B 1 418 ? 30.484 22.641 16.047 1 90.06 418 GLY B O 1
ATOM 8338 N N . GLN B 1 419 ? 31.703 20.859 15.508 1 89.25 419 GLN B N 1
ATOM 8339 C CA . GLN B 1 419 ? 31.547 21.109 14.078 1 89.25 419 GLN B CA 1
ATOM 8340 C C . GLN B 1 419 ? 30.094 20.953 13.648 1 89.25 419 GLN B C 1
ATOM 8342 O O . GLN B 1 419 ? 29.562 21.781 12.914 1 89.25 419 GLN B O 1
ATOM 8347 N N . ILE B 1 420 ? 29.484 19.938 14.109 1 90.25 420 ILE B N 1
ATOM 8348 C CA . ILE B 1 420 ? 28.094 19.688 13.797 1 90.25 420 ILE B CA 1
ATOM 8349 C C . ILE B 1 420 ? 27.219 20.812 14.344 1 90.25 420 ILE B C 1
ATOM 8351 O O . ILE B 1 420 ? 26.391 21.359 13.617 1 90.25 420 ILE B O 1
ATOM 8355 N N . ALA B 1 421 ? 27.438 21.125 15.539 1 92.5 421 ALA B N 1
ATOM 8356 C CA . ALA B 1 421 ? 26.656 22.156 16.219 1 92.5 421 ALA B CA 1
ATOM 8357 C C . ALA B 1 421 ? 26.781 23.5 15.516 1 92.5 421 ALA B C 1
ATOM 8359 O O . ALA B 1 421 ? 25.812 24.25 15.391 1 92.5 421 ALA B O 1
ATOM 8360 N N . ARG B 1 422 ? 27.969 23.812 15.102 1 92.31 422 ARG B N 1
ATOM 8361 C CA . ARG B 1 422 ? 28.203 25.094 14.438 1 92.31 422 ARG B CA 1
ATOM 8362 C C . ARG B 1 422 ? 27.438 25.188 13.133 1 92.31 422 ARG B C 1
ATOM 8364 O O . ARG B 1 422 ? 26.859 26.234 12.82 1 92.31 422 ARG B O 1
ATOM 8371 N N . ARG B 1 423 ? 27.453 24.172 12.453 1 91.38 423 ARG B N 1
ATOM 8372 C CA . ARG B 1 423 ? 26.734 24.141 11.18 1 91.38 423 ARG B CA 1
ATOM 8373 C C . ARG B 1 423 ? 25.234 24.266 11.398 1 91.38 423 ARG B C 1
ATOM 8375 O O . ARG B 1 423 ? 24.562 25.016 10.68 1 91.38 423 ARG B O 1
ATOM 8382 N N . MET B 1 424 ? 24.719 23.562 12.312 1 93.75 424 MET B N 1
ATOM 8383 C CA . MET B 1 424 ? 23.297 23.641 12.633 1 93.75 424 MET B CA 1
ATOM 8384 C C . MET B 1 424 ? 22.922 25.031 13.125 1 93.75 424 MET B C 1
ATOM 8386 O O . MET B 1 424 ? 21.906 25.578 12.727 1 93.75 424 MET B O 1
ATOM 8390 N N . TYR B 1 425 ? 23.797 25.516 13.945 1 94.5 425 TYR B N 1
ATOM 8391 C CA . TYR B 1 425 ? 23.578 26.844 14.516 1 94.5 425 TYR B CA 1
ATOM 8392 C C . TYR B 1 425 ? 23.469 27.891 13.422 1 94.5 425 TYR B C 1
ATOM 8394 O O . TYR B 1 425 ? 22.547 28.719 13.438 1 94.5 425 TYR B O 1
ATOM 8402 N N . LYS B 1 426 ? 24.375 27.906 12.555 1 94.12 426 LYS B N 1
ATOM 8403 C CA . LYS B 1 426 ? 24.406 28.906 11.492 1 94.12 426 LYS B CA 1
ATOM 8404 C C . LYS B 1 426 ? 23.109 28.891 10.68 1 94.12 426 LYS B C 1
ATOM 8406 O O . LYS B 1 426 ? 22.5 29.938 10.445 1 94.12 426 LYS B O 1
ATOM 8411 N N . LYS B 1 427 ? 22.719 27.75 10.312 1 92.75 427 LYS B N 1
ATOM 8412 C CA . LYS B 1 427 ? 21.516 27.594 9.508 1 92.75 427 LYS B CA 1
ATOM 8413 C C . LYS B 1 427 ? 20.281 28.047 10.281 1 92.75 427 LYS B C 1
ATOM 8415 O O . LYS B 1 427 ? 19.438 28.781 9.758 1 92.75 427 LYS B O 1
ATOM 8420 N N . LEU B 1 428 ? 20.156 27.609 11.477 1 94.25 428 LEU B N 1
ATOM 8421 C CA . LEU B 1 428 ? 19 27.938 12.312 1 94.25 428 LEU B CA 1
ATOM 8422 C C . LEU B 1 428 ? 18.969 29.438 12.602 1 94.25 428 LEU B C 1
ATOM 8424 O O . LEU B 1 428 ? 17.891 30.047 12.617 1 94.25 428 LEU B O 1
ATOM 8428 N N . ASN B 1 429 ? 20.078 29.938 12.836 1 93.75 429 ASN B N 1
ATOM 8429 C CA . ASN B 1 429 ? 20.172 31.359 13.156 1 93.75 429 ASN B CA 1
ATOM 8430 C C . ASN B 1 429 ? 19.75 32.219 11.977 1 93.75 429 ASN B C 1
ATOM 8432 O O . ASN B 1 429 ? 19.109 33.25 12.156 1 93.75 429 ASN B O 1
ATOM 8436 N N . ASP B 1 430 ? 20.109 31.844 10.82 1 92.62 430 ASP B N 1
ATOM 8437 C CA . ASP B 1 430 ? 19.703 32.562 9.609 1 92.62 430 ASP B CA 1
ATOM 8438 C C . ASP B 1 430 ? 18.188 32.625 9.477 1 92.62 430 ASP B C 1
ATOM 8440 O O . ASP B 1 430 ? 17.609 33.656 9.172 1 92.62 430 ASP B O 1
ATOM 8444 N N . TYR B 1 431 ? 17.578 31.562 9.742 1 91.56 431 TYR B N 1
ATOM 8445 C CA . TYR B 1 431 ? 16.125 31.516 9.594 1 91.56 431 TYR B CA 1
ATOM 8446 C C . TYR B 1 431 ? 15.43 32.156 10.789 1 91.56 431 TYR B C 1
ATOM 8448 O O . TYR B 1 431 ? 14.336 32.719 10.664 1 91.56 431 TYR B O 1
ATOM 8456 N N . TRP B 1 432 ? 16.062 32 11.945 1 92.31 432 TRP B N 1
ATOM 8457 C CA . TRP B 1 432 ? 15.492 32.625 13.141 1 92.31 432 TRP B CA 1
ATOM 8458 C C . TRP B 1 432 ? 15.375 34.125 12.969 1 92.31 432 TRP B C 1
ATOM 8460 O O . TRP B 1 432 ? 14.422 34.75 13.445 1 92.31 432 TRP B O 1
ATOM 8470 N N . ALA B 1 433 ? 16.219 34.688 12.258 1 90.12 433 ALA B N 1
ATOM 8471 C CA . ALA B 1 433 ? 16.203 36.125 12 1 90.12 433 ALA B CA 1
ATOM 8472 C C . ALA B 1 433 ? 14.93 36.531 11.281 1 90.12 433 ALA B C 1
ATOM 8474 O O . ALA B 1 433 ? 14.445 37.656 11.461 1 90.12 433 ALA B O 1
ATOM 8475 N N . ILE B 1 434 ? 14.391 35.656 10.602 1 88.25 434 ILE B N 1
ATOM 8476 C CA . ILE B 1 434 ? 13.164 35.938 9.859 1 88.25 434 ILE B CA 1
ATOM 8477 C C . ILE B 1 434 ? 11.953 35.531 10.695 1 88.25 434 ILE B C 1
ATOM 8479 O O . ILE B 1 434 ? 10.992 36.312 10.82 1 88.25 434 ILE B O 1
ATOM 8483 N N . LEU B 1 435 ? 12.016 34.438 11.344 1 90.5 435 LEU B N 1
ATOM 8484 C CA . LEU B 1 435 ? 10.891 33.844 12.062 1 90.5 435 LEU B CA 1
ATOM 8485 C C . LEU B 1 435 ? 10.555 34.656 13.312 1 90.5 435 LEU B C 1
ATOM 8487 O O . LEU B 1 435 ? 9.391 34.75 13.703 1 90.5 435 LEU B O 1
ATOM 8491 N N . GLN B 1 436 ? 11.523 35.25 13.883 1 88.5 436 GLN B N 1
ATOM 8492 C CA . GLN B 1 436 ? 11.32 35.938 15.156 1 88.5 436 GLN B CA 1
ATOM 8493 C C . GLN B 1 436 ? 10.461 37.188 14.984 1 88.5 436 GLN B C 1
ATOM 8495 O O . GLN B 1 436 ? 9.859 37.656 15.953 1 88.5 436 GLN B O 1
ATOM 8500 N N . ASP B 1 437 ? 10.336 37.656 13.82 1 86.5 437 ASP B N 1
ATOM 8501 C CA . ASP B 1 437 ? 9.617 38.906 13.578 1 86.5 437 ASP B CA 1
ATOM 8502 C C . ASP B 1 437 ? 8.227 38.625 13 1 86.5 437 ASP B C 1
ATOM 8504 O O . ASP B 1 437 ? 7.555 39.531 12.531 1 86.5 437 ASP B O 1
ATOM 8508 N N . CYS B 1 438 ? 7.875 37.375 13.125 1 86.56 438 CYS B N 1
ATOM 8509 C CA . CYS B 1 438 ? 6.586 37.062 12.531 1 86.56 438 CYS B CA 1
ATOM 8510 C C . CYS B 1 438 ? 5.52 36.875 13.602 1 86.56 438 CYS B C 1
ATOM 8512 O O . CYS B 1 438 ? 5.781 36.312 14.664 1 86.56 438 CYS B O 1
ATOM 8514 N N . CYS B 1 439 ? 4.375 37.438 13.375 1 90.69 439 CYS B N 1
ATOM 8515 C CA . CYS B 1 439 ? 3.133 37.156 14.094 1 90.69 439 CYS B CA 1
ATOM 8516 C C . CYS B 1 439 ? 3.309 37.406 15.586 1 90.69 439 CYS B C 1
ATOM 8518 O O . CYS B 1 439 ? 3 36.562 16.406 1 90.69 439 CYS B O 1
ATOM 8520 N N . TYR B 1 440 ? 3.633 38.625 15.977 1 93.44 440 TYR B N 1
ATOM 8521 C CA . TYR B 1 440 ? 3.916 39.031 17.344 1 93.44 440 TYR B CA 1
ATOM 8522 C C . TYR B 1 440 ? 2.705 38.812 18.25 1 93.44 440 TYR B C 1
ATOM 8524 O O . TYR B 1 440 ? 2.844 38.344 19.375 1 93.44 440 TYR B O 1
ATOM 8532 N N . LEU B 1 441 ? 1.587 39.125 17.75 1 94.44 441 LEU B N 1
ATOM 8533 C CA . LEU B 1 441 ? 0.382 39.062 18.562 1 94.44 441 LEU B CA 1
ATOM 8534 C C . LEU B 1 441 ? 0.073 37.594 18.953 1 94.44 441 LEU B C 1
ATOM 8536 O O . LEU B 1 441 ? -0.399 37.344 20.062 1 94.44 441 LEU B O 1
ATOM 8540 N N . SER B 1 442 ? 0.357 36.656 18.016 1 95.25 442 SER B N 1
ATOM 8541 C CA . SER B 1 442 ? 0.145 35.25 18.312 1 95.25 442 SER B CA 1
ATOM 8542 C C . SER B 1 442 ? 1.074 34.75 19.422 1 95.25 442 SER B C 1
ATOM 8544 O O . SER B 1 442 ? 0.723 33.875 20.188 1 95.25 442 SER B O 1
ATOM 8546 N N . VAL B 1 443 ? 2.207 35.312 19.516 1 94.44 443 VAL B N 1
ATOM 8547 C CA . VAL B 1 443 ? 3.203 34.906 20.516 1 94.44 443 VAL B CA 1
ATOM 8548 C C . VAL B 1 443 ? 2.848 35.531 21.875 1 94.44 443 VAL B C 1
ATOM 8550 O O . VAL B 1 443 ? 2.842 34.812 22.891 1 94.44 443 VAL B O 1
ATOM 8553 N N . VAL B 1 444 ? 2.516 36.75 21.906 1 94.56 444 VAL B N 1
ATOM 8554 C CA . VAL B 1 444 ? 2.328 37.5 23.141 1 94.56 444 VAL B CA 1
ATOM 8555 C C . VAL B 1 444 ? 1.042 37.062 23.828 1 94.56 444 VAL B C 1
ATOM 8557 O O . VAL B 1 444 ? 0.944 37.094 25.062 1 94.56 444 VAL B O 1
ATOM 8560 N N . LEU B 1 445 ? 0.098 36.656 23.047 1 94.94 445 LEU B N 1
ATOM 8561 C CA . LEU B 1 445 ? -1.183 36.25 23.609 1 94.94 445 LEU B CA 1
ATOM 8562 C C . LEU B 1 445 ? -1.087 34.844 24.203 1 94.94 445 LEU B C 1
ATOM 8564 O O . LEU B 1 445 ? -2.039 34.344 24.812 1 94.94 445 LEU B O 1
ATOM 8568 N N . ASP B 1 446 ? -0.002 34.156 23.922 1 93.94 446 ASP B N 1
ATOM 8569 C CA . ASP B 1 446 ? 0.307 32.938 24.656 1 93.94 446 ASP B CA 1
ATOM 8570 C C . ASP B 1 446 ? 0.779 33.25 26.078 1 93.94 446 ASP B C 1
ATOM 8572 O O . ASP B 1 446 ? 1.859 33.812 26.266 1 93.94 446 ASP B O 1
ATOM 8576 N N . PRO B 1 447 ? 0.051 32.844 27.031 1 92.5 447 PRO B N 1
ATOM 8577 C CA . PRO B 1 447 ? 0.378 33.219 28.406 1 92.5 447 PRO B CA 1
ATOM 8578 C C . PRO B 1 447 ? 1.699 32.625 28.891 1 92.5 447 PRO B C 1
ATOM 8580 O O . PRO B 1 447 ? 2.281 33.125 29.859 1 92.5 447 PRO B O 1
ATOM 8583 N N . ASN B 1 448 ? 2.141 31.641 28.266 1 88.19 448 ASN B N 1
ATOM 8584 C CA . ASN B 1 448 ? 3.395 31.016 28.672 1 88.19 448 ASN B CA 1
ATOM 8585 C C . ASN B 1 448 ? 4.602 31.812 28.188 1 88.19 448 ASN B C 1
ATOM 8587 O O . ASN B 1 448 ? 5.68 31.734 28.766 1 88.19 448 ASN B O 1
ATOM 8591 N N . THR B 1 449 ? 4.453 32.594 27.141 1 88.75 449 THR B N 1
ATOM 8592 C CA . THR B 1 449 ? 5.574 33.312 26.547 1 88.75 449 THR B CA 1
ATOM 8593 C C . THR B 1 449 ? 5.441 34.812 26.766 1 88.75 449 THR B C 1
ATOM 8595 O O . THR B 1 449 ? 6.355 35.469 27.297 1 88.75 449 THR B O 1
ATOM 8598 N N . LYS B 1 450 ? 4.277 35.375 26.391 1 90.62 450 LYS B N 1
ATOM 8599 C CA . LYS B 1 450 ? 4.016 36.812 26.516 1 90.62 450 LYS B CA 1
ATOM 8600 C C . LYS B 1 450 ? 5.137 37.625 25.891 1 90.62 450 LYS B C 1
ATOM 8602 O O . LYS B 1 450 ? 5.457 37.438 24.703 1 90.62 450 LYS B O 1
ATOM 8607 N N . LEU B 1 451 ? 5.785 38.469 26.719 1 88.56 451 LEU B N 1
ATOM 8608 C CA . LEU B 1 451 ? 6.789 39.375 26.172 1 88.56 451 LEU B CA 1
ATOM 8609 C C . LEU B 1 451 ? 8.195 38.906 26.516 1 88.56 451 LEU B C 1
ATOM 8611 O O . LEU B 1 451 ? 9.18 39.531 26.141 1 88.56 451 LEU B O 1
ATOM 8615 N N . SER B 1 452 ? 8.375 37.719 27.047 1 82.19 452 SER B N 1
ATOM 8616 C CA . SER B 1 452 ? 9.633 37.281 27.625 1 82.19 452 SER B CA 1
ATOM 8617 C C . SER B 1 452 ? 10.664 36.969 26.547 1 82.19 452 SER B C 1
ATOM 8619 O O . SER B 1 452 ? 11.875 37 26.797 1 82.19 452 SER B O 1
ATOM 8621 N N . SER B 1 453 ? 10.25 36.75 25.391 1 80.94 453 SER B N 1
ATOM 8622 C CA . SER B 1 453 ? 11.164 36.281 24.344 1 80.94 453 SER B CA 1
ATOM 8623 C C . SER B 1 453 ? 11.711 37.438 23.516 1 80.94 453 SER B C 1
ATOM 8625 O O . SER B 1 453 ? 12.539 37.219 22.625 1 80.94 453 SER B O 1
ATOM 8627 N N . PHE B 1 454 ? 11.297 38.688 23.891 1 88.44 454 PHE B N 1
ATOM 8628 C CA . PHE B 1 454 ? 11.648 39.781 23.016 1 88.44 454 PHE B CA 1
ATOM 8629 C C . PHE B 1 454 ? 12.578 40.75 23.719 1 88.44 454 PHE B C 1
ATOM 8631 O O . PHE B 1 454 ? 12.547 40.875 24.953 1 88.44 454 PHE B O 1
ATOM 8638 N N . ASP B 1 455 ? 13.344 41.438 22.906 1 85.75 455 ASP B N 1
ATOM 8639 C CA . ASP B 1 455 ? 14.188 42.5 23.438 1 85.75 455 ASP B CA 1
ATOM 8640 C C . ASP B 1 455 ? 13.375 43.719 23.781 1 85.75 455 ASP B C 1
ATOM 8642 O O . ASP B 1 455 ? 12.188 43.812 23.453 1 85.75 455 ASP B O 1
ATOM 8646 N N . ASN B 1 456 ? 13.945 44.688 24.406 1 89.12 456 ASN B N 1
ATOM 8647 C CA . ASN B 1 456 ? 13.25 45.875 24.953 1 89.12 456 ASN B CA 1
ATOM 8648 C C . ASN B 1 456 ? 12.617 46.688 23.844 1 89.12 456 ASN B C 1
ATOM 8650 O O . ASN B 1 456 ? 11.477 47.156 23.984 1 89.12 456 ASN B O 1
ATOM 8654 N N . GLU B 1 457 ? 13.359 46.906 22.828 1 89.44 457 GLU B N 1
ATOM 8655 C CA . GLU B 1 457 ? 12.844 47.719 21.734 1 89.44 457 GLU B CA 1
ATOM 8656 C C . GLU B 1 457 ? 11.633 47.062 21.078 1 89.44 457 GLU B C 1
ATOM 8658 O O . GLU B 1 457 ? 10.617 47.719 20.844 1 89.44 457 GLU B O 1
ATOM 8663 N N . THR B 1 458 ? 11.758 45.812 20.828 1 90.69 458 THR B N 1
ATOM 8664 C CA . THR B 1 458 ? 10.68 45.062 20.219 1 90.69 458 THR B CA 1
ATOM 8665 C C . THR B 1 458 ? 9.477 44.969 21.141 1 90.69 458 THR B C 1
ATOM 8667 O O . THR B 1 458 ? 8.328 45.031 20.703 1 90.69 458 THR B O 1
ATOM 8670 N N . THR B 1 459 ? 9.734 44.875 22.438 1 91.88 459 THR B N 1
ATOM 8671 C CA . THR B 1 459 ? 8.68 44.781 23.438 1 91.88 459 THR B CA 1
ATOM 8672 C C . THR B 1 459 ? 7.801 46.031 23.422 1 91.88 459 THR B C 1
ATOM 8674 O O . THR B 1 459 ? 6.574 45.938 23.5 1 91.88 459 THR B O 1
ATOM 8677 N N . GLU B 1 460 ? 8.414 47.156 23.297 1 90.75 460 GLU B N 1
ATOM 8678 C CA . GLU B 1 460 ? 7.648 48.406 23.266 1 90.75 460 GLU B CA 1
ATOM 8679 C C . GLU B 1 460 ? 6.785 48.5 22.016 1 90.75 460 GLU B C 1
ATOM 8681 O O . GLU B 1 460 ? 5.641 48.938 22.062 1 90.75 460 GLU B O 1
ATOM 8686 N N . ARG B 1 461 ? 7.363 48.062 21 1 90.81 461 ARG B N 1
ATOM 8687 C CA . ARG B 1 461 ? 6.617 48.031 19.734 1 90.81 461 ARG B CA 1
ATOM 8688 C C . ARG B 1 461 ? 5.414 47.094 19.844 1 90.81 461 ARG B C 1
ATOM 8690 O O . ARG B 1 461 ? 4.324 47.438 19.359 1 90.81 461 ARG B O 1
ATOM 8697 N N . ILE B 1 462 ? 5.609 46 20.438 1 92.06 462 ILE B N 1
ATOM 8698 C CA . ILE B 1 462 ? 4.562 45 20.578 1 92.06 462 ILE B CA 1
ATOM 8699 C C . ILE B 1 462 ? 3.471 45.5 21.516 1 92.06 462 ILE B C 1
ATOM 8701 O O . ILE B 1 462 ? 2.281 45.281 21.266 1 92.06 462 ILE B O 1
ATOM 8705 N N . ARG B 1 463 ? 3.836 46.156 22.531 1 89.81 463 ARG B N 1
ATOM 8706 C CA . ARG B 1 463 ? 2.865 46.719 23.453 1 89.81 463 ARG B CA 1
ATOM 8707 C C . ARG B 1 463 ? 1.939 47.688 22.75 1 89.81 463 ARG B C 1
ATOM 8709 O O . ARG B 1 463 ? 0.726 47.688 22.969 1 89.81 463 ARG B O 1
ATOM 8716 N N . THR B 1 464 ? 2.607 48.5 21.969 1 90.5 464 THR B N 1
ATOM 8717 C CA . THR B 1 464 ? 1.829 49.5 21.219 1 90.5 464 THR B CA 1
ATOM 8718 C C . THR B 1 464 ? 0.878 48.781 20.25 1 90.5 464 THR B C 1
ATOM 8720 O O . THR B 1 464 ? -0.289 49.156 20.141 1 90.5 464 THR B O 1
ATOM 8723 N N . LEU B 1 465 ? 1.439 47.844 19.641 1 91.38 465 LEU B N 1
ATOM 8724 C CA . LEU B 1 465 ? 0.634 47.062 18.703 1 91.38 465 LEU B CA 1
ATOM 8725 C C . LEU B 1 465 ? -0.526 46.375 19.422 1 91.38 465 LEU B C 1
ATOM 8727 O O . LEU B 1 465 ? -1.653 46.375 18.922 1 91.38 465 LEU B O 1
ATOM 8731 N N . MET B 1 466 ? -0.271 45.781 20.547 1 91.69 466 MET B N 1
ATOM 8732 C CA . MET B 1 466 ? -1.277 45.125 21.359 1 91.69 466 MET B CA 1
ATOM 8733 C C . MET B 1 466 ? -2.373 46.094 21.781 1 91.69 466 MET B C 1
ATOM 8735 O O . MET B 1 466 ? -3.561 45.75 21.703 1 91.69 466 MET B O 1
ATOM 8739 N N . TYR B 1 467 ? -1.945 47.188 22.141 1 89.69 467 TYR B N 1
ATOM 8740 C CA . TYR B 1 467 ? -2.887 48.219 22.609 1 89.69 467 TYR B CA 1
ATOM 8741 C C . TYR B 1 467 ? -3.803 48.656 21.484 1 89.69 467 TYR B C 1
ATOM 8743 O O . TYR B 1 467 ? -5.023 48.75 21.656 1 89.69 467 TYR B O 1
ATOM 8751 N N . ASN B 1 468 ? -3.215 48.969 20.422 1 89 468 ASN B N 1
ATOM 8752 C CA . ASN B 1 468 ? -3.986 49.438 19.281 1 89 468 ASN B CA 1
ATOM 8753 C C . ASN B 1 468 ? -4.977 48.406 18.797 1 89 468 ASN B C 1
ATOM 8755 O O . ASN B 1 468 ? -6.113 48.719 18.453 1 89 468 ASN B O 1
ATOM 8759 N N . THR B 1 469 ? -4.508 47.219 18.734 1 90.81 469 THR B N 1
ATOM 8760 C CA . THR B 1 469 ? -5.367 46.125 18.266 1 90.81 469 THR B CA 1
ATOM 8761 C C . THR B 1 469 ? -6.465 45.844 19.281 1 90.81 469 THR B C 1
ATOM 8763 O O . THR B 1 469 ? -7.621 45.625 18.922 1 90.81 469 THR B O 1
ATOM 8766 N N . TYR B 1 470 ? -6.078 45.812 20.547 1 90.75 470 TYR B N 1
ATOM 8767 C CA . TYR B 1 470 ? -7.039 45.562 21.625 1 90.75 470 TYR B CA 1
ATOM 8768 C C . TYR B 1 470 ? -8.125 46.656 21.625 1 90.75 470 TYR B C 1
ATOM 8770 O O . TYR B 1 470 ? -9.297 46.344 21.875 1 90.75 470 TYR B O 1
ATOM 8778 N N . ALA B 1 471 ? -7.77 47.812 21.375 1 86.88 471 ALA B N 1
ATOM 8779 C CA . ALA B 1 471 ? -8.719 48.938 21.359 1 86.88 471 ALA B CA 1
ATOM 8780 C C . ALA B 1 471 ? -9.82 48.688 20.344 1 86.88 471 ALA B C 1
ATOM 8782 O O . ALA B 1 471 ? -10.984 49.031 20.578 1 86.88 471 ALA B O 1
ATOM 8783 N N . ARG B 1 472 ? -9.461 48.125 19.344 1 85 472 ARG B N 1
ATOM 8784 C CA . ARG B 1 472 ? -10.445 47.812 18.312 1 85 472 ARG B CA 1
ATOM 8785 C C . ARG B 1 472 ? -11.414 46.75 18.781 1 85 472 ARG B C 1
ATOM 8787 O O . ARG B 1 472 ? -12.617 46.812 18.531 1 85 472 ARG B O 1
ATOM 8794 N N . TYR B 1 473 ? -10.938 45.781 19.406 1 87.19 473 TYR B N 1
ATOM 8795 C CA . TYR B 1 473 ? -11.766 44.688 19.906 1 87.19 473 TYR B CA 1
ATOM 8796 C C . TYR B 1 473 ? -12.641 45.125 21.062 1 87.19 473 TYR B C 1
ATOM 8798 O O . TYR B 1 473 ? -13.781 44.688 21.203 1 87.19 473 TYR B O 1
ATOM 8806 N N . ALA B 1 474 ? -12.141 45.969 21.922 1 81.44 474 ALA B N 1
ATOM 8807 C CA . ALA B 1 474 ? -12.875 46.469 23.078 1 81.44 474 ALA B CA 1
ATOM 8808 C C . ALA B 1 474 ? -14.062 47.312 22.625 1 81.44 474 ALA B C 1
ATOM 8810 O O . ALA B 1 474 ? -15.148 47.25 23.219 1 81.44 474 ALA B O 1
ATOM 8811 N N . LYS B 1 475 ? -13.867 48.031 21.641 1 76.38 475 LYS B N 1
ATOM 8812 C CA . LYS B 1 475 ? -14.945 48.875 21.125 1 76.38 475 LYS B CA 1
ATOM 8813 C C . LYS B 1 475 ? -16.062 48 20.531 1 76.38 475 LYS B C 1
ATOM 8815 O O . LYS B 1 475 ? -17.25 48.281 20.734 1 76.38 475 LYS B O 1
ATOM 8820 N N . GLU B 1 476 ? -15.68 47.062 19.906 1 73.56 476 GLU B N 1
ATOM 8821 C CA . GLU B 1 476 ? -16.656 46.156 19.281 1 73.56 476 GLU B CA 1
ATOM 8822 C C . GLU B 1 476 ? -17.438 45.375 20.312 1 73.56 476 GLU B C 1
ATOM 8824 O O . GLU B 1 476 ? -18.641 45.156 20.156 1 73.56 476 GLU B O 1
ATOM 8829 N N . SER B 1 477 ? -16.859 44.938 21.312 1 68.56 477 SER B N 1
ATOM 8830 C CA . SER B 1 477 ? -17.516 44.188 22.375 1 68.56 477 SER B CA 1
ATOM 8831 C C . SER B 1 477 ? -18.531 45.062 23.125 1 68.56 477 SER B C 1
ATOM 8833 O O . SER B 1 477 ? -19.594 44.562 23.5 1 68.56 477 SER B O 1
ATOM 8835 N N . GLU B 1 478 ? -18.25 46.219 23.344 1 63.84 478 GLU B N 1
ATOM 8836 C CA . GLU B 1 478 ? -19.141 47.156 24.031 1 63.84 478 GLU B CA 1
ATOM 8837 C C . GLU B 1 478 ? -20.391 47.438 23.188 1 63.84 478 GLU B C 1
ATOM 8839 O O . GLU B 1 478 ? -21.5 47.5 23.719 1 63.84 478 GLU B O 1
ATOM 8844 N N . GLU B 1 479 ? -20.078 47.531 21.969 1 60.66 479 GLU B N 1
ATOM 8845 C CA . GLU B 1 479 ? -21.188 47.812 21.062 1 60.66 479 GLU B CA 1
ATOM 8846 C C . GLU B 1 479 ? -22.141 46.594 21 1 60.66 479 GLU B C 1
ATOM 8848 O O . GLU B 1 479 ? -23.359 46.781 20.953 1 60.66 479 GLU B O 1
ATOM 8853 N N . SER B 1 480 ? -21.578 45.406 21.078 1 59.25 480 SER B N 1
ATOM 8854 C CA . SER B 1 480 ? -22.406 44.219 21.016 1 59.25 480 SER B CA 1
ATOM 8855 C C . SER B 1 480 ? -23.188 44.031 22.312 1 59.25 480 SER B C 1
ATOM 8857 O O . SER B 1 480 ? -24.328 43.562 22.297 1 59.25 480 SER B O 1
ATOM 8859 N N . ASN B 1 481 ? -22.672 44.25 23.453 1 53.81 481 ASN B N 1
ATOM 8860 C CA . ASN B 1 481 ? -23.344 44.156 24.734 1 53.81 481 ASN B CA 1
ATOM 8861 C C . ASN B 1 481 ? -24.406 45.219 24.906 1 53.81 481 ASN B C 1
ATOM 8863 O O . ASN B 1 481 ? -25.406 45.031 25.578 1 53.81 481 ASN B O 1
ATOM 8867 N N . SER B 1 482 ? -24.141 46.344 24.328 1 50.31 482 SER B N 1
ATOM 8868 C CA . SER B 1 482 ? -25.125 47.438 24.438 1 50.31 482 SER B CA 1
ATOM 8869 C C . SER B 1 482 ? -26.406 47.094 23.672 1 50.31 482 SER B C 1
ATOM 8871 O O . SER B 1 482 ? -27.5 47.469 24.078 1 50.31 482 SER B O 1
ATOM 8873 N N . ASP B 1 483 ? -26.188 46.281 22.625 1 48.03 483 ASP B N 1
ATOM 8874 C CA . ASP B 1 483 ? -27.375 45.969 21.828 1 48.03 483 ASP B CA 1
ATOM 8875 C C . ASP B 1 483 ? -28.266 44.969 22.547 1 48.03 483 ASP B C 1
ATOM 8877 O O . ASP B 1 483 ? -29.484 44.938 22.328 1 48.03 483 ASP B O 1
ATOM 8881 N N . ASN B 1 484 ? -27.688 44.031 23.266 1 43.69 484 ASN B N 1
ATOM 8882 C CA . ASN B 1 484 ? -28.531 43.031 23.859 1 43.69 484 ASN B CA 1
ATOM 8883 C C . ASN B 1 484 ? -29.219 43.531 25.141 1 43.69 484 ASN B C 1
ATOM 8885 O O . ASN B 1 484 ? -29.891 42.781 25.828 1 43.69 484 ASN B O 1
ATOM 8889 N N . THR B 1 485 ? -28.781 44.562 25.781 1 40.38 485 THR B N 1
ATOM 8890 C CA . THR B 1 485 ? -29.484 44.969 26.984 1 40.38 485 THR B CA 1
ATOM 8891 C C . THR B 1 485 ? -30.844 45.594 26.625 1 40.38 485 THR B C 1
ATOM 8893 O O . THR B 1 485 ? -30.922 46.406 25.703 1 40.38 485 THR B O 1
ATOM 8896 N N . SER B 1 486 ? -31.906 45 27.031 1 41.91 486 SER B N 1
ATOM 8897 C CA . SER B 1 486 ? -33.312 45.406 27.016 1 41.91 486 SER B CA 1
ATOM 8898 C C . SER B 1 486 ? -33.438 46.906 27.281 1 41.91 486 SER B C 1
ATOM 8900 O O . SER B 1 486 ? -32.656 47.469 28.047 1 41.91 486 SER B O 1
ATOM 8902 N N . ASN B 1 487 ? -34.125 47.75 26.453 1 40.91 487 ASN B N 1
ATOM 8903 C CA . ASN B 1 487 ? -34.594 49.125 26.422 1 40.91 487 ASN B CA 1
ATOM 8904 C C . ASN B 1 487 ? -35.156 49.562 27.766 1 40.91 487 ASN B C 1
ATOM 8906 O O . ASN B 1 487 ? -36.062 50.375 27.844 1 40.91 487 ASN B O 1
ATOM 8910 N N . SER B 1 488 ? -34.938 48.812 28.859 1 40.12 488 SER B N 1
ATOM 8911 C CA . SER B 1 488 ? -35.562 49.5 29.969 1 40.12 488 SER B CA 1
ATOM 8912 C C . SER B 1 488 ? -34.938 50.875 30.203 1 40.12 488 SER B C 1
ATOM 8914 O O . SER B 1 488 ? -33.781 51.094 29.844 1 40.12 488 SER B O 1
ATOM 8916 N N . SER B 1 489 ? -35.719 51.938 30.516 1 44.78 489 SER B N 1
ATOM 8917 C CA . SER B 1 489 ? -35.438 53.375 30.641 1 44.78 489 SER B CA 1
ATOM 8918 C C . SER B 1 489 ? -34.125 53.625 31.375 1 44.78 489 SER B C 1
ATOM 8920 O O . SER B 1 489 ? -33.344 54.5 30.969 1 44.78 489 SER B O 1
ATOM 8922 N N . ARG B 1 490 ? -33.969 52.938 32.469 1 47.53 490 ARG B N 1
ATOM 8923 C CA . ARG B 1 490 ? -32.812 53.219 33.344 1 47.53 490 ARG B CA 1
ATOM 8924 C C . ARG B 1 490 ? -31.531 52.719 32.656 1 47.53 490 ARG B C 1
ATOM 8926 O O . ARG B 1 490 ? -30.484 53.375 32.781 1 47.53 490 ARG B O 1
ATOM 8933 N N . ASN B 1 491 ? -31.766 51.688 32.062 1 45.28 491 ASN B N 1
ATOM 8934 C CA . ASN B 1 491 ? -30.594 51.062 31.469 1 45.28 491 ASN B CA 1
ATOM 8935 C C . ASN B 1 491 ? -30.141 51.812 30.234 1 45.28 491 ASN B C 1
ATOM 8937 O O . ASN B 1 491 ? -28.953 51.781 29.875 1 45.28 491 ASN B O 1
ATOM 8941 N N . TYR B 1 492 ? -31.062 52.5 29.562 1 44.09 492 TYR B N 1
ATOM 8942 C CA . TYR B 1 492 ? -30.781 53.438 28.5 1 44.09 492 TYR B CA 1
ATOM 8943 C C . TYR B 1 492 ? -29.875 54.562 28.984 1 44.09 492 TYR B C 1
ATOM 8945 O O . TYR B 1 492 ? -28.859 54.875 28.359 1 44.09 492 TYR B O 1
ATOM 8953 N N . PHE B 1 493 ? -30.172 55.188 30.156 1 49.03 493 PHE B N 1
ATOM 8954 C CA . PHE B 1 493 ? -29.375 56.312 30.703 1 49.03 493 PHE B CA 1
ATOM 8955 C C . PHE B 1 493 ? -28.047 55.781 31.234 1 49.03 493 PHE B C 1
ATOM 8957 O O . PHE B 1 493 ? -27.016 56.469 31.109 1 49.03 493 PHE B O 1
ATOM 8964 N N . LYS B 1 494 ? -28.062 54.656 31.891 1 45.66 494 LYS B N 1
ATOM 8965 C CA . LYS B 1 494 ? -26.812 54.094 32.375 1 45.66 494 LYS B CA 1
ATOM 8966 C C . LYS B 1 494 ? -25.859 53.812 31.234 1 45.66 494 LYS B C 1
ATOM 8968 O O . LYS B 1 494 ? -24.656 54 31.344 1 45.66 494 LYS B O 1
ATOM 8973 N N . LYS B 1 495 ? -26.391 53.406 30.156 1 47.06 495 LYS B N 1
ATOM 8974 C CA . LYS B 1 495 ? -25.594 53.188 28.953 1 47.06 495 LYS B CA 1
ATOM 8975 C C . LYS B 1 495 ? -25.031 54.5 28.422 1 47.06 495 LYS B C 1
ATOM 8977 O O . LYS B 1 495 ? -23.859 54.562 28.047 1 47.06 495 LYS B O 1
ATOM 8982 N N . HIS B 1 496 ? -25.922 55.531 28.422 1 45.91 496 HIS B N 1
ATOM 8983 C CA . HIS B 1 496 ? -25.516 56.875 27.984 1 45.91 496 HIS B CA 1
ATOM 8984 C C . HIS B 1 496 ? -24.578 57.5 29 1 45.91 496 HIS B C 1
ATOM 8986 O O . HIS B 1 496 ? -23.641 58.219 28.609 1 45.91 496 HIS B O 1
ATOM 8992 N N . LEU B 1 497 ? -24.922 57.344 30.297 1 43.66 497 LEU B N 1
ATOM 8993 C CA . LEU B 1 497 ? -24 57.844 31.328 1 43.66 497 LEU B CA 1
ATOM 8994 C C . LEU B 1 497 ? -22.656 57.125 31.234 1 43.66 497 LEU B C 1
ATOM 8996 O O . LEU B 1 497 ? -21.609 57.781 31.375 1 43.66 497 LEU B O 1
ATOM 9000 N N . LYS B 1 498 ? -22.688 55.75 31.156 1 44.28 498 LYS B N 1
ATOM 9001 C CA . LYS B 1 498 ? -21.438 55 30.969 1 44.28 498 LYS B CA 1
ATOM 9002 C C . LYS B 1 498 ? -20.75 55.438 29.672 1 44.28 498 LYS B C 1
ATOM 9004 O O . LYS B 1 498 ? -19.516 55.531 29.625 1 44.28 498 LYS B O 1
ATOM 9009 N N . SER B 1 499 ? -21.469 55.688 28.641 1 43.31 499 SER B N 1
ATOM 9010 C CA . SER B 1 499 ? -20.906 56.25 27.422 1 43.31 499 SER B CA 1
ATOM 9011 C C . SER B 1 499 ? -20.328 57.656 27.688 1 43.31 499 SER B C 1
ATOM 9013 O O . SER B 1 499 ? -19.312 58.031 27.094 1 43.31 499 SER B O 1
ATOM 9015 N N . MET B 1 500 ? -21.125 58.531 28.391 1 40.56 500 MET B N 1
ATOM 9016 C CA . MET B 1 500 ? -20.641 59.875 28.75 1 40.56 500 MET B CA 1
ATOM 9017 C C . MET B 1 500 ? -19.438 59.781 29.688 1 40.56 500 MET B C 1
ATOM 9019 O O . MET B 1 500 ? -18.531 60.625 29.625 1 40.56 500 MET B O 1
ATOM 9023 N N . SER B 1 501 ? -19.547 59 30.781 1 39.09 501 SER B N 1
ATOM 9024 C CA . SER B 1 501 ? -18.438 58.844 31.719 1 39.09 501 SER B CA 1
ATOM 9025 C C . SER B 1 501 ? -17.312 58.031 31.109 1 39.09 501 SER B C 1
ATOM 9027 O O . SER B 1 501 ? -16.266 57.844 31.734 1 39.09 501 SER B O 1
ATOM 9029 N N . LEU B 1 502 ? -17.547 57 30.297 1 41.69 502 LEU B N 1
ATOM 9030 C CA . LEU B 1 502 ? -16.469 56.375 29.531 1 41.69 502 LEU B CA 1
ATOM 9031 C C . LEU B 1 502 ? -15.672 57.438 28.766 1 41.69 502 LEU B C 1
ATOM 9033 O O . LEU B 1 502 ? -15.969 57.719 27.609 1 41.69 502 LEU B O 1
ATOM 9037 N N . THR B 1 503 ? -15.438 58.438 29.359 1 40.28 503 THR B N 1
ATOM 9038 C CA . THR B 1 503 ? -14.406 59.344 28.844 1 40.28 503 THR B CA 1
ATOM 9039 C C . THR B 1 503 ? -13.227 58.531 28.297 1 40.28 503 THR B C 1
ATOM 9041 O O . THR B 1 503 ? -12.852 57.5 28.859 1 40.28 503 THR B O 1
ATOM 9044 N N . THR B 1 504 ? -12.812 58.781 26.953 1 46.47 504 THR B N 1
ATOM 9045 C CA . THR B 1 504 ? -11.648 58.281 26.234 1 46.47 504 THR B CA 1
ATOM 9046 C C . THR B 1 504 ? -10.539 57.906 27.219 1 46.47 504 THR B C 1
ATOM 9048 O O . THR B 1 504 ? -9.844 56.906 27.016 1 46.47 504 THR B O 1
ATOM 9051 N N . GLY B 1 505 ? -10.391 58.75 28.188 1 47.94 505 GLY B N 1
ATOM 9052 C CA . GLY B 1 505 ? -9.281 58.562 29.109 1 47.94 505 GLY B CA 1
ATOM 9053 C C . GLY B 1 505 ? -9.469 57.375 30.016 1 47.94 505 GLY B C 1
ATOM 9054 O O . GLY B 1 505 ? -8.523 56.625 30.25 1 47.94 505 GLY B O 1
ATOM 9055 N N . ASN B 1 506 ? -10.672 57.125 30.594 1 51.62 506 ASN B N 1
ATOM 9056 C CA . ASN B 1 506 ? -10.906 56.031 31.547 1 51.62 506 ASN B CA 1
ATOM 9057 C C . ASN B 1 506 ? -10.945 54.688 30.844 1 51.62 506 ASN B C 1
ATOM 9059 O O . ASN B 1 506 ? -10.438 53.688 31.375 1 51.62 506 ASN B O 1
ATOM 9063 N N . TYR B 1 507 ? -11.539 54.75 29.672 1 56.12 507 TYR B N 1
ATOM 9064 C CA . TYR B 1 507 ? -11.57 53.5 28.875 1 56.12 507 TYR B CA 1
ATOM 9065 C C . TYR B 1 507 ? -10.156 53.062 28.516 1 56.12 507 TYR B C 1
ATOM 9067 O O . TYR B 1 507 ? -9.82 51.875 28.656 1 56.12 507 TYR B O 1
ATOM 9075 N N . MET B 1 508 ? -9.438 54.062 28.094 1 63.66 508 MET B N 1
ATOM 9076 C CA . MET B 1 508 ? -8.047 53.75 27.75 1 63.66 508 MET B CA 1
ATOM 9077 C C . MET B 1 508 ?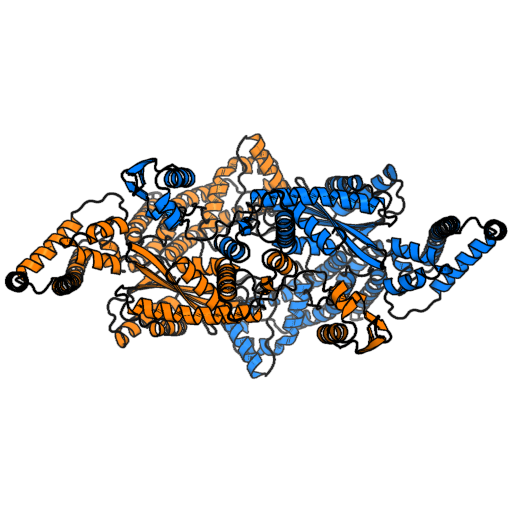 -7.277 53.281 28.984 1 63.66 508 MET B C 1
ATOM 9079 O O . MET B 1 508 ? -6.457 52.375 28.891 1 63.66 508 MET B O 1
ATOM 9083 N N . HIS B 1 509 ? -7.68 53.938 30.016 1 66.88 509 HIS B N 1
ATOM 9084 C CA . HIS B 1 509 ? -7.012 53.562 31.266 1 66.88 509 HIS B CA 1
ATOM 9085 C C . HIS B 1 509 ? -7.387 52.156 31.672 1 66.88 509 HIS B C 1
ATOM 9087 O O . HIS B 1 509 ? -6.531 51.375 32.125 1 66.88 509 HIS B O 1
ATOM 9093 N N . ASN B 1 510 ? -8.594 51.781 31.5 1 75.44 510 ASN B N 1
ATOM 9094 C CA . ASN B 1 510 ? -9.047 50.438 31.844 1 75.44 510 ASN B CA 1
ATOM 9095 C C . ASN B 1 510 ? -8.406 49.375 30.953 1 75.44 510 ASN B C 1
ATOM 9097 O O . ASN B 1 510 ? -7.973 48.344 31.438 1 75.44 510 ASN B O 1
ATOM 9101 N N . MET B 1 511 ? -8.344 49.719 29.703 1 79.44 511 MET B N 1
ATOM 9102 C CA . MET B 1 511 ? -7.715 48.812 28.75 1 79.44 511 MET B CA 1
ATOM 9103 C C . MET B 1 511 ? -6.242 48.594 29.094 1 79.44 511 MET B C 1
ATOM 9105 O O . MET B 1 511 ? -5.746 47.469 29.047 1 79.44 511 MET B O 1
ATOM 9109 N N . HIS B 1 512 ? -5.719 49.719 29.422 1 82.62 512 HIS B N 1
ATOM 9110 C CA . HIS B 1 512 ? -4.316 49.656 29.812 1 82.62 512 HIS B CA 1
ATOM 9111 C C . HIS B 1 512 ? -4.125 48.781 31.062 1 82.62 512 HIS B C 1
ATOM 9113 O O . HIS B 1 512 ? -3.176 48 31.125 1 82.62 512 HIS B O 1
ATOM 9119 N N . ASN B 1 513 ? -4.996 48.906 31.953 1 84.94 513 ASN B N 1
ATOM 9120 C CA . ASN B 1 513 ? -4.895 48.156 33.188 1 84.94 513 ASN B CA 1
ATOM 9121 C C . ASN B 1 513 ? -5.066 46.656 32.938 1 84.94 513 ASN B C 1
ATOM 9123 O O . ASN B 1 513 ? -4.355 45.844 33.5 1 84.94 513 ASN B O 1
ATOM 9127 N N . ILE B 1 514 ? -5.949 46.375 32.125 1 87.19 514 ILE B N 1
ATOM 9128 C CA . ILE B 1 514 ? -6.219 44.969 31.812 1 87.19 514 ILE B CA 1
ATOM 9129 C C . ILE B 1 514 ? -5.008 44.344 31.125 1 87.19 514 ILE B C 1
ATOM 9131 O O . ILE B 1 514 ? -4.605 43.219 31.438 1 87.19 514 ILE B O 1
ATOM 9135 N N . LEU B 1 515 ? -4.477 45.031 30.188 1 89.44 515 LEU B N 1
ATOM 9136 C CA . LEU B 1 515 ? -3.301 44.562 29.469 1 89.44 515 LEU B CA 1
ATOM 9137 C C . LEU B 1 515 ? -2.117 44.375 30.406 1 89.44 515 LEU B C 1
ATOM 9139 O O . LEU B 1 515 ? -1.388 43.375 30.328 1 89.44 515 LEU B O 1
ATOM 9143 N N . GLU B 1 516 ? -1.991 45.344 31.234 1 87.25 516 GLU B N 1
ATOM 9144 C CA . GLU B 1 516 ? -0.883 45.281 32.188 1 87.25 516 GLU B CA 1
ATOM 9145 C C . GLU B 1 516 ? -1.087 44.125 33.188 1 87.25 516 GLU B C 1
ATOM 9147 O O . GLU B 1 516 ? -0.126 43.469 33.562 1 87.25 516 GLU B O 1
ATOM 9152 N N . GLU B 1 517 ? -2.24 43.969 33.562 1 88.38 517 GLU B N 1
ATOM 9153 C CA . GLU B 1 517 ? -2.545 42.812 34.406 1 88.38 517 GLU B CA 1
ATOM 9154 C C . GLU B 1 517 ? -2.191 41.5 33.719 1 88.38 517 GLU B C 1
ATOM 9156 O O . GLU B 1 517 ? -1.651 40.594 34.344 1 88.38 517 GLU B O 1
ATOM 9161 N N . TYR B 1 518 ? -2.572 41.406 32.469 1 90.44 518 TYR B N 1
ATOM 9162 C CA . TYR B 1 518 ? -2.242 40.219 31.703 1 90.44 518 TYR B CA 1
ATOM 9163 C C . TYR B 1 518 ? -0.734 40 31.641 1 90.44 518 TYR B C 1
ATOM 9165 O O . TYR B 1 518 ? -0.246 38.906 31.844 1 90.44 518 TYR B O 1
ATOM 9173 N N . PHE B 1 519 ? 0.001 41.031 31.391 1 88.75 519 PHE B N 1
ATOM 9174 C CA . PHE B 1 519 ? 1.448 40.906 31.25 1 88.75 519 PHE B CA 1
ATOM 9175 C C . PHE B 1 519 ? 2.096 40.562 32.562 1 88.75 519 PHE B C 1
ATOM 9177 O O . PHE B 1 519 ? 3.113 39.844 32.594 1 88.75 519 PHE B O 1
ATOM 9184 N N . LEU B 1 520 ? 1.451 40.938 33.656 1 86.12 520 LEU B N 1
ATOM 9185 C CA . LEU B 1 520 ? 2.049 40.719 34.969 1 86.12 520 LEU B CA 1
ATOM 9186 C C . LEU B 1 520 ? 1.637 39.375 35.562 1 86.12 520 LEU B C 1
ATOM 9188 O O . LEU B 1 520 ? 2.301 38.875 36.469 1 86.12 520 LEU B O 1
ATOM 9192 N N . SER B 1 521 ? 0.625 38.875 35.031 1 84.06 521 SER B N 1
ATOM 9193 C CA . SER B 1 521 ? 0.151 37.625 35.594 1 84.06 521 SER B CA 1
ATOM 9194 C C . SER B 1 521 ? 1.13 36.469 35.281 1 84.06 521 SER B C 1
ATOM 9196 O O . SER B 1 521 ? 1.717 36.438 34.219 1 84.06 521 SER B O 1
ATOM 9198 N N . ILE B 1 522 ? 1.433 35.688 36.312 1 78.5 522 ILE B N 1
ATOM 9199 C CA . ILE B 1 522 ? 2.379 34.594 36.156 1 78.5 522 ILE B CA 1
ATOM 9200 C C . ILE B 1 522 ? 1.622 33.281 36.094 1 78.5 522 ILE B C 1
ATOM 9202 O O . ILE B 1 522 ? 0.824 32.969 36.969 1 78.5 522 ILE B O 1
ATOM 9206 N N . GLU B 1 523 ? 1.72 32.656 34.906 1 75.81 523 GLU B N 1
ATOM 9207 C CA . GLU B 1 523 ? 1.12 31.328 34.688 1 75.81 523 GLU B CA 1
AT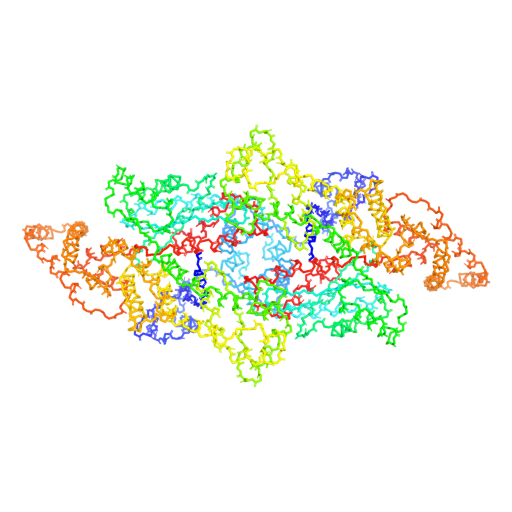OM 9208 C C . GLU B 1 523 ? 2.191 30.266 34.5 1 75.81 523 GLU B C 1
ATOM 9210 O O . GLU B 1 523 ? 3.236 30.516 33.906 1 75.81 523 GLU B O 1
ATOM 9215 N N . GLU B 1 524 ? 2.049 29.266 35.25 1 72.81 524 GLU B N 1
ATOM 9216 C CA . GLU B 1 524 ? 2.994 28.172 35.062 1 72.81 524 GLU B CA 1
ATOM 9217 C C . GLU B 1 524 ? 2.4 27.078 34.188 1 72.81 524 GLU B C 1
ATOM 9219 O O . GLU B 1 524 ? 1.479 26.375 34.594 1 72.81 524 GLU B O 1
ATOM 9224 N N . ASP B 1 525 ? 2.916 26.828 33 1 78.69 525 ASP B N 1
ATOM 9225 C CA . ASP B 1 525 ? 2.625 25.766 32.062 1 78.69 525 ASP B CA 1
ATOM 9226 C C . ASP B 1 525 ? 1.121 25.562 31.891 1 78.69 525 ASP B C 1
ATOM 9228 O O . ASP B 1 525 ? 0.622 24.438 32.062 1 78.69 525 ASP B O 1
ATOM 9232 N N . CYS B 1 526 ? 0.531 26.641 31.469 1 85.44 526 CYS B N 1
ATOM 9233 C CA . CYS B 1 526 ? -0.921 26.562 31.359 1 85.44 526 CYS B CA 1
ATOM 9234 C C . CYS B 1 526 ? -1.343 26.203 29.938 1 85.44 526 CYS B C 1
ATOM 9236 O O . CYS B 1 526 ? -0.587 26.422 28.984 1 85.44 526 CYS B O 1
ATOM 9238 N N . ASN B 1 527 ? -2.504 25.562 29.906 1 90 527 ASN B N 1
ATOM 9239 C CA . ASN B 1 527 ? -3.162 25.359 28.625 1 90 527 ASN B CA 1
ATOM 9240 C C . ASN B 1 527 ? -3.682 26.672 28.031 1 90 527 ASN B C 1
ATOM 9242 O O . ASN B 1 527 ? -4.613 27.266 28.578 1 90 527 ASN B O 1
ATOM 9246 N N . VAL B 1 528 ? -3.084 27.062 26.984 1 93.56 528 VAL B N 1
ATOM 9247 C CA . VAL B 1 528 ? -3.311 28.391 26.406 1 93.56 528 VAL B CA 1
ATOM 9248 C C . VAL B 1 528 ? -4.797 28.562 26.109 1 93.56 528 VAL B C 1
ATOM 9250 O O . VAL B 1 528 ? -5.387 29.594 26.453 1 93.56 528 VAL B O 1
ATOM 9253 N N . LEU B 1 529 ? -5.402 27.609 25.5 1 94 529 LEU B N 1
ATOM 9254 C CA . LEU B 1 529 ? -6.801 27.734 25.094 1 94 529 LEU B CA 1
ATOM 9255 C C . LEU B 1 529 ? -7.727 27.719 26.297 1 94 529 LEU B C 1
ATOM 9257 O O . LEU B 1 529 ? -8.711 28.453 26.344 1 94 529 LEU B O 1
ATOM 9261 N N . GLU B 1 530 ? -7.418 26.922 27.25 1 91.62 530 GLU B N 1
ATOM 9262 C CA . GLU B 1 530 ? -8.203 26.906 28.469 1 91.62 530 GLU B CA 1
ATOM 9263 C C . GLU B 1 530 ? -8.094 28.219 29.234 1 91.62 530 GLU B C 1
ATOM 9265 O O . GLU B 1 530 ? -9.07 28.688 29.812 1 91.62 530 GLU B O 1
ATOM 9270 N N . PHE B 1 531 ? -6.949 28.75 29.281 1 93.62 531 PHE B N 1
ATOM 9271 C CA . PHE B 1 531 ? -6.691 30.031 29.922 1 93.62 531 PHE B CA 1
ATOM 9272 C C . PHE B 1 531 ? -7.629 31.109 29.375 1 93.62 531 PHE B C 1
ATOM 9274 O O . PHE B 1 531 ? -8.266 31.844 30.156 1 93.62 531 PHE B O 1
ATOM 9281 N N . TRP B 1 532 ? -7.742 31.188 28.141 1 94.56 532 TRP B N 1
ATOM 9282 C CA . TRP B 1 532 ? -8.547 32.25 27.516 1 94.56 532 TRP B CA 1
ATOM 9283 C C . TRP B 1 532 ? -10.031 31.891 27.547 1 94.56 532 TRP B C 1
ATOM 9285 O O . TRP B 1 532 ? -10.883 32.781 27.641 1 94.56 532 TRP B O 1
ATOM 9295 N N . LYS B 1 533 ? -10.32 30.578 27.453 1 92.94 533 LYS B N 1
ATOM 9296 C CA . LYS B 1 533 ? -11.703 30.141 27.594 1 92.94 533 LYS B CA 1
ATOM 9297 C C . LYS B 1 533 ? -12.32 30.641 28.891 1 92.94 533 LYS B C 1
ATOM 9299 O O . LYS B 1 533 ? -13.422 31.188 28.891 1 92.94 533 LYS B O 1
ATOM 9304 N N . VAL B 1 534 ? -11.633 30.547 29.938 1 90.75 534 VAL B N 1
ATOM 9305 C CA . VAL B 1 534 ? -12.094 30.969 31.25 1 90.75 534 VAL B CA 1
ATOM 9306 C C . VAL B 1 534 ? -12.234 32.5 31.281 1 90.75 534 VAL B C 1
ATOM 9308 O O . VAL B 1 534 ? -13.219 33 31.812 1 90.75 534 VAL B O 1
ATOM 9311 N N . ARG B 1 535 ? -11.367 33.125 30.734 1 90.25 535 ARG B N 1
ATOM 9312 C CA . ARG B 1 535 ? -11.344 34.594 30.766 1 90.25 535 ARG B CA 1
ATOM 9313 C C . ARG B 1 535 ? -12.383 35.188 29.828 1 90.25 535 ARG B C 1
ATOM 9315 O O . ARG B 1 535 ? -12.789 36.344 29.984 1 90.25 535 ARG B O 1
ATOM 9322 N N . SER B 1 536 ? -12.711 34.438 28.875 1 91.25 536 SER B N 1
ATOM 9323 C CA . SER B 1 536 ? -13.727 34.906 27.938 1 91.25 536 SER B CA 1
ATOM 9324 C C . SER B 1 536 ? -15.078 35.062 28.625 1 91.25 536 SER B C 1
ATOM 9326 O O . SER B 1 536 ? -15.938 35.812 28.141 1 91.25 536 SER B O 1
ATOM 9328 N N . THR B 1 537 ? -15.297 34.438 29.719 1 89.25 537 THR B N 1
ATOM 9329 C CA . THR B 1 537 ? -16.547 34.531 30.469 1 89.25 537 THR B CA 1
ATOM 9330 C C . THR B 1 537 ? -16.562 35.781 31.344 1 89.25 537 THR B C 1
ATOM 9332 O O . THR B 1 537 ? -17.625 36.188 31.812 1 89.25 537 THR B O 1
ATOM 9335 N N . ASP B 1 538 ? -15.406 36.312 31.547 1 85.88 538 ASP B N 1
ATOM 9336 C CA . ASP B 1 538 ? -15.266 37.562 32.281 1 85.88 538 ASP B CA 1
ATOM 9337 C C . ASP B 1 538 ? -15.406 38.75 31.359 1 85.88 538 ASP B C 1
ATOM 9339 O O . ASP B 1 538 ? -14.586 38.938 30.453 1 85.88 538 ASP B O 1
ATOM 9343 N N . ILE B 1 539 ? -16.328 39.594 31.562 1 81.31 539 ILE B N 1
ATOM 9344 C CA . ILE B 1 539 ? -16.672 40.719 30.703 1 81.31 539 ILE B CA 1
ATOM 9345 C C . ILE B 1 539 ? -15.477 41.656 30.547 1 81.31 539 ILE B C 1
ATOM 9347 O O . ILE B 1 539 ? -15.297 42.281 29.5 1 81.31 539 ILE B O 1
ATOM 9351 N N . ARG B 1 540 ? -14.648 41.75 31.672 1 82.12 540 ARG B N 1
ATOM 9352 C CA . ARG B 1 540 ? -13.484 42.625 31.641 1 82.12 540 ARG B CA 1
ATOM 9353 C C . ARG B 1 540 ? -12.477 42.188 30.594 1 82.12 540 ARG B C 1
ATOM 9355 O O . ARG B 1 540 ? -11.812 43 29.969 1 82.12 540 ARG B O 1
ATOM 9362 N N . TYR B 1 541 ? -12.477 40.844 30.344 1 88.75 541 TYR B N 1
ATOM 9363 C CA . TYR B 1 541 ? -11.445 40.281 29.484 1 88.75 541 TYR B CA 1
ATOM 9364 C C . TYR B 1 541 ? -12.023 39.875 28.141 1 88.75 541 TYR B C 1
ATOM 9366 O O . TYR B 1 541 ? -11.312 39.312 27.297 1 88.75 541 TYR B O 1
ATOM 9374 N N . ALA B 1 542 ? -13.273 40.156 27.922 1 86.88 542 ALA B N 1
ATOM 9375 C CA . ALA B 1 542 ? -13.977 39.625 26.734 1 86.88 542 ALA B CA 1
ATOM 9376 C C . ALA B 1 542 ? -13.312 40.125 25.453 1 86.88 542 ALA B C 1
ATOM 9378 O O . ALA B 1 542 ? -13.109 39.312 24.531 1 86.88 542 ALA B O 1
ATOM 9379 N N . GLY B 1 543 ? -13.016 41.375 25.406 1 88.06 543 GLY B N 1
ATOM 9380 C CA . GLY B 1 543 ? -12.352 41.906 24.219 1 88.06 543 GLY B CA 1
ATOM 9381 C C . GLY B 1 543 ? -10.984 41.312 23.984 1 88.06 543 GLY B C 1
ATOM 9382 O O . GLY B 1 543 ? -10.633 41 22.844 1 88.06 543 GLY B O 1
ATOM 9383 N N . LEU B 1 544 ? -10.258 41.156 25.062 1 91.94 544 LEU B N 1
ATOM 9384 C CA . LEU B 1 544 ? -8.922 40.594 24.953 1 91.94 544 LEU B CA 1
ATOM 9385 C C . LEU B 1 544 ? -8.992 39.094 24.594 1 91.94 544 LEU B C 1
ATOM 9387 O O . LEU B 1 544 ? -8.156 38.594 23.844 1 91.94 544 LEU B O 1
ATOM 9391 N N . ALA B 1 545 ? -9.961 38.406 25.125 1 93.69 545 ALA B N 1
ATOM 9392 C CA . ALA B 1 545 ? -10.164 37 24.828 1 93.69 545 ALA B CA 1
ATOM 9393 C C . ALA B 1 545 ? -10.539 36.812 23.359 1 93.69 545 ALA B C 1
ATOM 9395 O O . ALA B 1 545 ? -10.094 35.875 22.719 1 93.69 545 ALA B O 1
ATOM 9396 N N . GLN B 1 546 ? -11.32 37.688 22.891 1 93.12 546 GLN B N 1
ATOM 9397 C CA . GLN B 1 546 ? -11.68 37.625 21.469 1 93.12 546 GLN B CA 1
ATOM 9398 C C . GLN B 1 546 ? -10.461 37.844 20.578 1 93.12 546 GLN B C 1
ATOM 9400 O O . GLN B 1 546 ? -10.312 37.188 19.547 1 93.12 546 GLN B O 1
ATOM 9405 N N . MET B 1 547 ? -9.688 38.781 21 1 93.81 547 MET B N 1
ATOM 9406 C CA . MET B 1 547 ? -8.43 39.031 20.281 1 93.81 547 MET B CA 1
ATOM 9407 C C . MET B 1 547 ? -7.555 37.781 20.297 1 93.81 547 MET B C 1
ATOM 9409 O O . MET B 1 547 ? -6.992 37.406 19.266 1 93.81 547 MET B O 1
ATOM 9413 N N . ALA B 1 548 ? -7.457 37.125 21.406 1 95.56 548 ALA B N 1
ATOM 9414 C CA . ALA B 1 548 ? -6.68 35.875 21.531 1 95.56 548 ALA B CA 1
ATOM 9415 C C . ALA B 1 548 ? -7.223 34.781 20.609 1 95.56 548 ALA B C 1
ATOM 9417 O O . ALA B 1 548 ? -6.453 34.062 19.969 1 95.56 548 ALA B O 1
ATOM 9418 N N . ARG B 1 549 ? -8.445 34.656 20.531 1 94.69 549 ARG B N 1
ATOM 9419 C CA . ARG B 1 549 ? -9.086 33.625 19.688 1 94.69 549 ARG B CA 1
ATOM 9420 C C . ARG B 1 549 ? -8.695 33.844 18.219 1 94.69 549 ARG B C 1
ATOM 9422 O O . ARG B 1 549 ? -8.484 32.875 17.484 1 94.69 549 ARG B O 1
ATOM 9429 N N . ASP B 1 550 ? -8.547 35.062 17.859 1 94.31 550 ASP B N 1
ATOM 9430 C CA . ASP B 1 550 ? -8.281 35.375 16.469 1 94.31 550 ASP B CA 1
ATOM 9431 C C . ASP B 1 550 ? -6.801 35.188 16.141 1 94.31 550 ASP B C 1
ATOM 9433 O O . ASP B 1 550 ? -6.453 34.781 15.023 1 94.31 550 ASP B O 1
ATOM 9437 N N . TYR B 1 551 ? -5.969 35.438 17.047 1 95.69 551 TYR B N 1
ATOM 9438 C CA . TYR B 1 551 ? -4.562 35.562 16.672 1 95.69 551 TYR B CA 1
ATOM 9439 C C . TYR B 1 551 ? -3.783 34.312 17.062 1 95.69 551 TYR B C 1
ATOM 9441 O O . TYR B 1 551 ? -2.693 34.062 16.547 1 95.69 551 TYR B O 1
ATOM 9449 N N . LEU B 1 552 ? -4.27 33.5 17.938 1 96.12 552 LEU B N 1
ATOM 9450 C CA . LEU B 1 552 ? -3.57 32.281 18.406 1 96.12 552 LEU B CA 1
ATOM 9451 C C . LEU B 1 552 ? -3.654 31.172 17.375 1 96.12 552 LEU B C 1
ATOM 9453 O O . LEU B 1 552 ? -3.029 30.125 17.531 1 96.12 552 LEU B O 1
ATOM 9457 N N . ILE B 1 553 ? -4.309 31.406 16.266 1 95.31 553 ILE B N 1
ATOM 9458 C CA . ILE B 1 553 ? -4.633 30.359 15.297 1 95.31 553 ILE B CA 1
ATOM 9459 C C . ILE B 1 553 ? -3.441 30.141 14.367 1 95.31 553 ILE B C 1
ATOM 9461 O O . ILE B 1 553 ? -3.408 29.156 13.609 1 95.31 553 ILE B O 1
ATOM 9465 N N . VAL B 1 554 ? -2.43 31.047 14.375 1 95.62 554 VAL B N 1
ATOM 9466 C CA . VAL B 1 554 ? -1.299 30.969 13.453 1 95.62 554 VAL B CA 1
ATOM 9467 C C . VAL B 1 554 ? -0.488 29.703 13.719 1 95.62 554 VAL B C 1
ATOM 9469 O O . VAL B 1 554 ? -0.128 29.422 14.867 1 95.62 554 VAL B O 1
ATOM 9472 N N . GLN B 1 555 ? -0.245 28.953 12.648 1 94.06 555 GLN B N 1
ATOM 9473 C CA . GLN B 1 555 ? 0.52 27.719 12.781 1 94.06 555 GLN B CA 1
ATOM 9474 C C . GLN B 1 555 ? 2.012 27.969 12.586 1 94.06 555 GLN B C 1
ATOM 9476 O O . GLN B 1 555 ? 2.414 28.656 11.633 1 94.06 555 GLN B O 1
ATOM 9481 N N . ALA B 1 556 ? 2.762 27.406 13.445 1 94.56 556 ALA B N 1
ATOM 9482 C CA . ALA B 1 556 ? 4.207 27.547 13.32 1 94.56 556 ALA B CA 1
ATOM 9483 C C . ALA B 1 556 ? 4.77 26.578 12.289 1 94.56 556 ALA B C 1
ATOM 9485 O O . ALA B 1 556 ? 5.91 26.719 11.836 1 94.56 556 ALA B O 1
ATOM 9486 N N . THR B 1 557 ? 3.953 25.562 12 1 93.38 557 THR B N 1
ATOM 9487 C CA . THR B 1 557 ? 4.438 24.547 11.078 1 93.38 557 THR B CA 1
ATOM 9488 C C . THR B 1 557 ? 3.371 24.203 10.039 1 93.38 557 THR B C 1
ATOM 9490 O O . THR B 1 557 ? 2.189 24.5 10.234 1 93.38 557 THR B O 1
ATOM 9493 N N . SER B 1 558 ? 3.791 23.656 8.906 1 91 558 SER B N 1
ATOM 9494 C CA . SER B 1 558 ? 2.881 23.188 7.863 1 91 558 SER B CA 1
ATOM 9495 C C . SER B 1 558 ? 2.588 21.703 8 1 91 558 SER B C 1
ATOM 9497 O O . SER B 1 558 ? 2.221 21.047 7.023 1 91 558 SER B O 1
ATOM 9499 N N . VAL B 1 559 ? 2.762 21.125 9.148 1 86.12 559 VAL B N 1
ATOM 9500 C CA . VAL B 1 559 ? 2.588 19.703 9.445 1 86.12 559 VAL B CA 1
ATOM 9501 C C . VAL B 1 559 ? 1.172 19.266 9.078 1 86.12 559 VAL B C 1
ATOM 9503 O O . VAL B 1 559 ? 0.967 18.156 8.586 1 86.12 559 VAL B O 1
ATOM 9506 N N . PRO B 1 560 ? 0.146 20.109 9.297 1 86.62 560 PRO B N 1
ATOM 9507 C CA . PRO B 1 560 ? -1.204 19.703 8.898 1 86.62 560 PRO B CA 1
ATOM 9508 C C . PRO B 1 560 ? -1.29 19.281 7.434 1 86.62 560 PRO B C 1
ATOM 9510 O O . PRO B 1 560 ? -2.027 18.359 7.098 1 86.62 560 PRO B O 1
ATOM 9513 N N . SER B 1 561 ? -0.582 19.938 6.582 1 87.94 561 SER B N 1
ATOM 9514 C CA . SER B 1 561 ? -0.561 19.547 5.176 1 87.94 561 SER B CA 1
ATOM 9515 C C . SER B 1 561 ? 0.017 18.156 4.996 1 87.94 561 SER B C 1
ATOM 9517 O O . SER B 1 561 ? -0.493 17.359 4.199 1 87.94 561 SER B O 1
ATOM 9519 N N . GLU B 1 562 ? 1.084 17.844 5.691 1 82.12 562 GLU B N 1
ATOM 9520 C CA . GLU B 1 562 ? 1.697 16.531 5.629 1 82.12 562 GLU B CA 1
ATOM 9521 C C . GLU B 1 562 ? 0.733 15.445 6.117 1 82.12 562 GLU B C 1
ATOM 9523 O O . GLU B 1 562 ? 0.728 14.336 5.594 1 82.12 562 GLU B O 1
ATOM 9528 N N . GLN B 1 563 ? 0.041 15.805 7.113 1 82.94 563 GLN B N 1
ATOM 9529 C CA . GLN B 1 563 ? -0.958 14.875 7.621 1 82.94 563 GLN B CA 1
ATOM 9530 C C . GLN B 1 563 ? -2.006 14.555 6.555 1 82.94 563 GLN B C 1
ATOM 9532 O O . GLN B 1 563 ? -2.436 13.414 6.418 1 82.94 563 GLN B O 1
ATOM 9537 N N . ILE B 1 564 ? -2.395 15.578 5.828 1 85.5 564 ILE B N 1
ATOM 9538 C CA . ILE B 1 564 ? -3.352 15.398 4.742 1 85.5 564 ILE B CA 1
ATOM 9539 C C . ILE B 1 564 ? -2.766 14.469 3.682 1 85.5 564 ILE B C 1
ATOM 9541 O O . ILE B 1 564 ? -3.465 13.602 3.152 1 85.5 564 ILE B O 1
ATOM 9545 N N . PHE B 1 565 ? -1.536 14.633 3.393 1 86.38 565 PHE B N 1
ATOM 9546 C CA . PHE B 1 565 ? -0.894 13.82 2.369 1 86.38 565 PHE B CA 1
ATOM 9547 C C . PHE B 1 565 ? -0.801 12.367 2.816 1 86.38 565 PHE B C 1
ATOM 9549 O O . PHE B 1 565 ? -0.939 11.445 2.004 1 86.38 565 PHE B O 1
ATOM 9556 N N . SER B 1 566 ? -0.538 12.172 4.086 1 79.44 566 SER B N 1
ATOM 9557 C CA . SER B 1 566 ? -0.523 10.82 4.629 1 79.44 566 SER B CA 1
ATOM 9558 C C . SER B 1 566 ? -1.871 10.133 4.438 1 79.44 566 SER B C 1
ATOM 9560 O O . SER B 1 566 ? -1.929 8.938 4.133 1 79.44 566 SER B O 1
ATOM 9562 N N . VAL B 1 567 ? -2.885 10.883 4.621 1 81.06 567 VAL B N 1
ATOM 9563 C CA . VAL B 1 567 ? -4.238 10.383 4.41 1 81.06 567 VAL B CA 1
ATOM 9564 C C . VAL B 1 567 ? -4.477 10.141 2.922 1 81.06 567 VAL B C 1
ATOM 9566 O O . VAL B 1 567 ? -5.043 9.117 2.533 1 81.06 567 VAL B O 1
ATOM 9569 N N . ALA B 1 568 ? -4.078 11.07 2.123 1 81.88 568 ALA B N 1
ATOM 9570 C CA . ALA B 1 568 ? -4.297 11.023 0.681 1 81.88 568 ALA B CA 1
ATOM 9571 C C . ALA B 1 568 ? -3.639 9.781 0.072 1 81.88 568 ALA B C 1
ATOM 9573 O O . ALA B 1 568 ? -4.148 9.211 -0.895 1 81.88 568 ALA B O 1
ATOM 9574 N N . LYS B 1 569 ? -2.607 9.328 0.637 1 82.06 569 LYS B N 1
ATOM 9575 C CA . LYS B 1 569 ? -1.883 8.164 0.145 1 82.06 569 LYS B CA 1
ATOM 9576 C C . LYS B 1 569 ? -2.742 6.902 0.231 1 82.06 569 LYS B C 1
ATOM 9578 O O . LYS B 1 569 ? -2.557 5.961 -0.544 1 82.06 569 LYS B O 1
ATOM 9583 N N . HIS B 1 570 ? -3.609 6.836 1.108 1 79.31 570 HIS B N 1
ATOM 9584 C CA . HIS B 1 570 ? -4.504 5.691 1.242 1 79.31 570 HIS B CA 1
ATOM 9585 C C . HIS B 1 570 ? -5.621 5.742 0.207 1 79.31 570 HIS B C 1
ATOM 9587 O O . HIS B 1 570 ? -6.164 4.703 -0.178 1 79.31 570 HIS B O 1
ATOM 9593 N N . THR B 1 571 ? -5.996 7.012 -0.121 1 81 571 THR B N 1
ATOM 9594 C CA . THR B 1 571 ? -7.02 7.195 -1.146 1 81 571 THR B CA 1
ATOM 9595 C C . THR B 1 571 ? -6.441 6.938 -2.535 1 81 571 THR B C 1
ATOM 9597 O O . THR B 1 571 ? -7.113 6.355 -3.393 1 81 571 THR B O 1
ATOM 9600 N N . ILE B 1 572 ? -5.27 7.422 -2.703 1 81.19 572 ILE B N 1
ATOM 9601 C CA . ILE B 1 572 ? -4.547 7.211 -3.951 1 81.19 572 ILE B CA 1
ATOM 9602 C C . ILE B 1 572 ? -3.391 6.242 -3.721 1 81.19 572 ILE B C 1
ATOM 9604 O O . ILE B 1 572 ? -2.316 6.641 -3.264 1 81.19 572 ILE B O 1
ATOM 9608 N N . SER B 1 573 ? -3.582 4.996 -4 1 75.62 573 SER B N 1
ATOM 9609 C CA . SER B 1 573 ? -2.58 3.953 -3.803 1 75.62 573 SER B CA 1
ATOM 9610 C C . SER B 1 573 ? -2.303 3.201 -5.102 1 75.62 573 SER B C 1
ATOM 9612 O O . SER B 1 573 ? -3.014 3.379 -6.094 1 75.62 573 SER B O 1
ATOM 9614 N N . PRO B 1 574 ? -1.282 2.436 -5.117 1 67.62 574 PRO B N 1
ATOM 9615 C CA . PRO B 1 574 ? -0.982 1.68 -6.336 1 67.62 574 PRO B CA 1
ATOM 9616 C C . PRO B 1 574 ? -2.131 0.769 -6.766 1 67.62 574 PRO B C 1
ATOM 9618 O O . PRO B 1 574 ? -2.334 0.544 -7.961 1 67.62 574 PRO B O 1
ATOM 9621 N N . THR B 1 575 ? -2.861 0.285 -5.758 1 67.12 575 THR B N 1
ATOM 9622 C CA . THR B 1 575 ? -3.973 -0.601 -6.09 1 67.12 575 THR B CA 1
ATOM 9623 C C . THR B 1 575 ? -5.254 0.198 -6.309 1 67.12 575 THR B C 1
ATOM 9625 O O . THR B 1 575 ? -6.262 -0.348 -6.766 1 67.12 575 THR B O 1
ATOM 9628 N N . ARG B 1 576 ? -5.219 1.495 -5.965 1 71.88 576 ARG B N 1
ATOM 9629 C CA . ARG B 1 576 ? -6.352 2.402 -6.129 1 71.88 576 ARG B CA 1
ATOM 9630 C C . ARG B 1 576 ? -5.914 3.707 -6.789 1 71.88 576 ARG B C 1
ATOM 9632 O O . ARG B 1 576 ? -5.902 4.758 -6.148 1 71.88 576 ARG B O 1
ATOM 9639 N N . ASN B 1 577 ? -5.566 3.691 -8.008 1 69 577 ASN B N 1
ATOM 9640 C CA . ASN B 1 577 ? -4.961 4.863 -8.641 1 69 577 ASN B CA 1
ATOM 9641 C C . ASN B 1 577 ? -5.742 5.297 -9.875 1 69 577 ASN B C 1
ATOM 9643 O O . ASN B 1 577 ? -5.207 5.988 -10.742 1 69 577 ASN B O 1
ATOM 9647 N N . ARG B 1 578 ? -6.996 4.828 -9.906 1 71.5 578 ARG B N 1
ATOM 9648 C CA . ARG B 1 578 ? -7.766 5.164 -11.102 1 71.5 578 ARG B CA 1
ATOM 9649 C C . ARG B 1 578 ? -8.883 6.145 -10.766 1 71.5 578 ARG B C 1
ATOM 9651 O O . ARG B 1 578 ? -9.719 6.457 -11.625 1 71.5 578 ARG B O 1
ATOM 9658 N N . LEU B 1 579 ? -8.922 6.551 -9.578 1 80.31 579 LEU B N 1
ATOM 9659 C CA . LEU B 1 579 ? -9.922 7.535 -9.18 1 80.31 579 LEU B CA 1
ATOM 9660 C C . LEU B 1 579 ? -9.695 8.859 -9.906 1 80.31 579 LEU B C 1
ATOM 9662 O O . LEU B 1 579 ? -8.555 9.289 -10.086 1 80.31 579 LEU B O 1
ATOM 9666 N N . SER B 1 580 ? -10.781 9.43 -10.289 1 85.44 580 SER B N 1
ATOM 9667 C CA . SER B 1 580 ? -10.68 10.734 -10.93 1 85.44 580 SER B CA 1
ATOM 9668 C C . SER B 1 580 ? -10.203 11.797 -9.945 1 85.44 580 SER B C 1
ATOM 9670 O O . SER B 1 580 ? -10.375 11.648 -8.734 1 85.44 580 SER B O 1
ATOM 9672 N N . GLU B 1 581 ? -9.641 12.875 -10.516 1 86.81 581 GLU B N 1
ATOM 9673 C CA . GLU B 1 581 ? -9.172 13.992 -9.695 1 86.81 581 GLU B CA 1
ATOM 9674 C C . GLU B 1 581 ? -10.312 14.586 -8.875 1 86.81 581 GLU B C 1
ATOM 9676 O O . GLU B 1 581 ? -10.117 14.961 -7.711 1 86.81 581 GLU B O 1
ATOM 9681 N N . GLU B 1 582 ? -11.484 14.625 -9.438 1 87.06 582 GLU B N 1
ATOM 9682 C CA . GLU B 1 582 ? -12.641 15.188 -8.766 1 87.06 582 GLU B CA 1
ATOM 9683 C C . GLU B 1 582 ? -13.062 14.336 -7.57 1 87.06 582 GLU B C 1
ATOM 9685 O O . GLU B 1 582 ? -13.398 14.859 -6.508 1 87.06 582 GLU B O 1
ATOM 9690 N N . ASN B 1 583 ? -13.047 13.086 -7.781 1 88.25 583 ASN B N 1
ATOM 9691 C CA . ASN B 1 583 ? -13.43 12.18 -6.703 1 88.25 583 ASN B CA 1
ATOM 9692 C C . ASN B 1 583 ? -12.398 12.18 -5.578 1 88.25 583 ASN B C 1
ATOM 9694 O O . ASN B 1 583 ? -12.75 12.039 -4.406 1 88.25 583 ASN B O 1
ATOM 9698 N N . ILE B 1 584 ? -11.141 12.305 -5.992 1 87.56 584 ILE B N 1
ATOM 9699 C CA . ILE B 1 584 ? -10.078 12.391 -5 1 87.56 584 ILE B CA 1
ATOM 9700 C C . ILE B 1 584 ? -10.273 13.648 -4.148 1 87.56 584 ILE B C 1
ATOM 9702 O O . ILE B 1 584 ? -10.289 13.57 -2.916 1 87.56 584 ILE B O 1
ATOM 9706 N N . ARG B 1 585 ? -10.453 14.711 -4.875 1 88.62 585 ARG B N 1
ATOM 9707 C CA . ARG B 1 585 ? -10.695 15.992 -4.223 1 88.62 585 ARG B CA 1
ATOM 9708 C C . ARG B 1 585 ? -11.906 15.914 -3.299 1 88.62 585 ARG B C 1
ATOM 9710 O O . ARG B 1 585 ? -11.82 16.266 -2.121 1 88.62 585 ARG B O 1
ATOM 9717 N N . ALA B 1 586 ? -13.016 15.422 -3.799 1 91 586 ALA B N 1
ATOM 9718 C CA . ALA B 1 586 ? -14.258 15.32 -3.045 1 91 586 ALA B CA 1
ATOM 9719 C C . ALA B 1 586 ? -14.094 14.422 -1.824 1 91 586 ALA B C 1
ATOM 9721 O O . ALA B 1 586 ? -14.508 14.781 -0.72 1 91 586 ALA B O 1
ATOM 9722 N N . SER B 1 587 ? -13.477 13.289 -1.993 1 90.69 587 SER B N 1
ATOM 9723 C CA . SER B 1 587 ? -13.336 12.297 -0.925 1 90.69 587 SER B CA 1
ATOM 9724 C C . SER B 1 587 ? -12.469 12.836 0.209 1 90.69 587 SER B C 1
ATOM 9726 O O . SER B 1 587 ? -12.805 12.672 1.384 1 90.69 587 SER B O 1
ATOM 9728 N N . LEU B 1 588 ? -11.359 13.469 -0.125 1 88.88 588 LEU B N 1
ATOM 9729 C CA . LEU B 1 588 ? -10.43 13.961 0.89 1 88.88 588 LEU B CA 1
ATOM 9730 C C . LEU B 1 588 ? -11.039 15.133 1.648 1 88.88 588 LEU B C 1
ATOM 9732 O O . LEU B 1 588 ? -10.914 15.219 2.871 1 88.88 588 LEU B O 1
ATOM 9736 N N . CYS B 1 589 ? -11.68 16.016 0.948 1 90.38 589 CYS B N 1
ATOM 9737 C CA . CYS B 1 589 ? -12.336 17.141 1.601 1 90.38 589 CYS B CA 1
ATOM 9738 C C . CYS B 1 589 ? -13.445 16.656 2.523 1 90.38 589 CYS B C 1
ATOM 9740 O O . CYS B 1 589 ? -13.516 17.062 3.684 1 90.38 589 CYS B O 1
ATOM 9742 N N . LEU B 1 590 ? -14.297 15.805 1.956 1 89.44 590 LEU B N 1
ATOM 9743 C CA . LEU B 1 590 ? -15.414 15.305 2.748 1 89.44 590 LEU B CA 1
ATOM 9744 C C . LEU B 1 590 ? -14.914 14.617 4.016 1 89.44 590 LEU B C 1
ATOM 9746 O O . LEU B 1 590 ? -15.492 14.797 5.09 1 89.44 590 LEU B O 1
ATOM 9750 N N . LYS B 1 591 ? -13.883 13.82 3.859 1 89.12 591 LYS B N 1
ATOM 9751 C CA . LYS B 1 591 ? -13.328 13.156 5.035 1 89.12 591 LYS B CA 1
ATOM 9752 C C . LYS B 1 591 ? -12.883 14.18 6.078 1 89.12 591 LYS B C 1
ATOM 9754 O O . LYS B 1 591 ? -13.18 14.023 7.266 1 89.12 591 LYS B O 1
ATOM 9759 N N . SER B 1 592 ? -12.148 15.148 5.645 1 88.56 592 SER B N 1
ATOM 9760 C CA . SER B 1 592 ? -11.695 16.203 6.535 1 88.56 592 SER B CA 1
ATOM 9761 C C . SER B 1 592 ? -12.867 16.906 7.219 1 88.56 592 SER B C 1
ATOM 9763 O O . SER B 1 592 ? -12.812 17.188 8.414 1 88.56 592 SER B O 1
ATOM 9765 N N . TRP B 1 593 ? -13.938 17.188 6.484 1 90.19 593 TRP B N 1
ATOM 9766 C CA . TRP B 1 593 ? -15.102 17.891 7.004 1 90.19 593 TRP B CA 1
ATOM 9767 C C . TRP B 1 593 ? -15.852 17.047 8.016 1 90.19 593 TRP B C 1
ATOM 9769 O O . TRP B 1 593 ? -16.359 17.547 9.016 1 90.19 593 TRP B O 1
ATOM 9779 N N . TYR B 1 594 ? -15.938 15.734 7.738 1 86.19 594 TYR B N 1
ATOM 9780 C CA . TYR B 1 594 ? -16.531 14.812 8.695 1 86.19 594 TYR B CA 1
ATOM 9781 C C . TYR B 1 594 ? -15.727 14.766 9.984 1 86.19 594 TYR B C 1
ATOM 9783 O O . TYR B 1 594 ? -16.281 14.789 11.078 1 86.19 594 TYR B O 1
ATOM 9791 N N . ASP B 1 595 ? -14.414 14.719 9.852 1 80.75 595 ASP B N 1
ATOM 9792 C CA . ASP B 1 595 ? -13.531 14.633 11.008 1 80.75 595 ASP B CA 1
ATOM 9793 C C . ASP B 1 595 ? -13.633 15.891 11.867 1 80.75 595 ASP B C 1
ATOM 9795 O O . ASP B 1 595 ? -13.508 15.828 13.094 1 80.75 595 ASP B O 1
ATOM 9799 N N . ALA B 1 596 ? -13.852 17.047 11.203 1 80.94 596 ALA B N 1
ATOM 9800 C CA . ALA B 1 596 ? -13.938 18.328 11.914 1 80.94 596 ALA B CA 1
ATOM 9801 C C . ALA B 1 596 ? -15.32 18.516 12.516 1 80.94 596 ALA B C 1
ATOM 9803 O O . ALA B 1 596 ? -15.539 19.453 13.297 1 80.94 596 ALA B O 1
ATOM 9804 N N . ASN B 1 597 ? -16.312 17.656 12.242 1 75.12 597 ASN B N 1
ATOM 9805 C CA . ASN B 1 597 ? -17.688 17.734 12.742 1 75.12 597 ASN B CA 1
ATOM 9806 C C . ASN B 1 597 ? -18.328 19.078 12.422 1 75.12 597 ASN B C 1
ATOM 9808 O O . ASN B 1 597 ? -18.984 19.672 13.266 1 75.12 597 ASN B O 1
ATOM 9812 N N . ILE B 1 598 ? -18 19.688 11.398 1 70.88 598 ILE B N 1
ATOM 9813 C CA . ILE B 1 598 ? -18.562 20.984 11.031 1 70.88 598 ILE B CA 1
ATOM 9814 C C . ILE B 1 598 ? -19.844 20.781 10.234 1 70.88 598 ILE B C 1
ATOM 9816 O O . ILE B 1 598 ? -20.766 21.594 10.305 1 70.88 598 ILE B O 1
ATOM 9820 N N . ILE B 1 599 ? -19.797 19.656 9.5 1 63.41 599 ILE B N 1
ATOM 9821 C CA . ILE B 1 599 ? -20.984 19.438 8.68 1 63.41 599 ILE B CA 1
ATOM 9822 C C . ILE B 1 599 ? -21.609 18.094 9.047 1 63.41 599 ILE B C 1
ATOM 9824 O O . ILE B 1 599 ? -20.922 17.094 9.195 1 63.41 599 ILE B O 1
ATOM 9828 N N . GLU B 1 600 ? -22.859 18.141 9.57 1 62.22 600 GLU B N 1
ATOM 9829 C CA . GLU B 1 600 ? -23.609 16.922 9.852 1 62.22 600 GLU B CA 1
ATOM 9830 C C . GLU B 1 600 ? -23.891 16.141 8.57 1 62.22 600 GLU B C 1
ATOM 9832 O O . GLU B 1 600 ? -24.094 16.719 7.512 1 62.22 600 GLU B O 1
#

Sequence (1200 aa):
MEALSEITNHLPKRRKTDPLWNFLDEIDNKRYCQLCHKGYSIETGLTTIKAHFKHENQSKFNEIFTNNTQIIEPYDEKNEIKIQIMNYLIKWIITDQQAFFLVENSDFQLFVNSLNPRFQLPTRQLISESIIKLYNHKREMLYNFFEKTQHKFSITTDAWTSCTNLGYLAITLHWINENWTMTRVLLDMVPLHERHTGSYITEKVLETITYYNIGARILSVTTDNAANMNVFGRTLSEVLQSKYNNLDFEHVHCAAHVLNLAVSDGMKIIANSITKLRNFAPIKTKCGASYIRKSQPLFEDLKKIFELKGKPFLIPDLDVPTRWNSTYIMIDKMCRIRDMTDILVDSNIILKDRYLNEKDWNEINTIATLLEPMAKATNLLSSSSYPTMGDLHIIFPVILKILNDASENGNIMPSIKGQIARRMYKKLNDYWAILQDCCYLSVVLDPNTKLSSFDNETTERIRTLMYNTYARYAKESEESNSDNTSNSSRNYFKKHLKSMSLTTGNYMHNMHNILEEYFLSIEEDCNVLEFWKVRSTDIRYAGLAQMARDYLIVQATSVPSEQIFSVAKHTISPTRNRLSEENIRASLCLKSWYDANIIEMEALSEITNHLPKRRKTDPLWNFLDEIDNKRYCQLCHKGYSIETGLTTIKAHFKHENQSKFNEIFTNNTQIIEPYDEKNEIKIQIMNYLIKWIITDQQAFFLVENSDFQLFVNSLNPRFQLPTRQLISESIIKLYNHKREMLYNFFEKTQHKFSITTDAWTSCTNLGYLAITLHWINENWTMTRVLLDMVPLHERHTGSYITEKVLETITYYNIGARILSVTTDNAANMNVFGRTLSEVLQSKYNNLDFEHVHCAAHVLNLAVSDGMKIIANSITKLRNFAPIKTKCGASYIRKSQPLFEDLKKIFELKGKPFLIPDLDVPTRWNSTYIMIDKMCRIRDMTDILVDSNIILKDRYLNEKDWNEINTIATLLEPMAKATNLLSSSSYPTMGDLHIIFPVILKILNDASENGNIMPSIKGQIARRMYKKLNDYWAILQDCCYLSVVLDPNTKLSSFDNETTERIRTLMYNTYARYAKESEESNSDNTSNSSRNYFKKHLKSMSLTTGNYMHNMHNILEEYFLSIEEDCNVLEFWKVRSTDIRYAGLAQMARDYLIVQATSVPSEQIFSVAKHTISPTRNRLSEENIRASLCLKSWYDANIIE

Foldseek 3Di:
DDPPPPVPPPVPPPPVPPPQVVQWDQDPQWIAGNPPRDIHGVPDDVVVVLVVCCVVVVPVNCVVVVPVPPPLAADDPPDPVQVVVLVVVLLCCLQVVNQLCCLVDPVSQVVVCVVPVNHRGDHSVVSLVVLLVVLVVVLVVLLVVLVVDPFAKEWEWDWDQFPVRWIWIWIKIWFQDPLLWIFMFGLWIHIDPDDLALVSVLVVVVVSCVVSVRLQRYQEYEYAPDPRVVSNQVVSQVCSCVPRVRNRYGYFHAVLNLLLVLLVQLCVLLVVLLCLQAAQDPDDQGQHLCSCQVDPVSVVQLCVLCVVVVHDDDRQQHADVSDVLSSLVNLVSCLVCVVSVVVSQVVDVSNVVRHQDPVSNVLSVLSNVLCVLSNVLSVQQLDSGFQRLLVVLVSLVVNLVVLVVQLPPPDPDRDSSNSSSVSSNVSSVVVCVVNVPPQLLLNLLQLQRNQPSDDPVVSVVSVVVLLVQLVVLLVVLLVVVLVPDDPDPVVVVVNVVCVVVVPVVVVSVLSVVVVVCSNPDDDDPDRSSVVLSVCCVPSSCVSVSSSNSRRSRYRSRSSVNVVLVVVLCSSPDPVRPPDDPSSSTSSSSSNSCVVSVPGD/DDPPPPVPPPVPPPPVPPPQVVQWDDDPQWIAGNPPRDIHGVPDDVVVVLVVCCVVVVPVNCVVVVPVPPPLAADDPPDPVQVVVLVVVLLCCLQVVNQLCCLVDPVSQVVVCVVPVNHRGDHSVVSLVVLLVVLVVVLVVLLVVLVPDPFAKEWEWDWDQFPVRWIWIWIKIWFQDPLLWIFMFGLWIHIDPDDLALVSVLVVVVVSCVVSVRLQRYQEYEYAPDPRVVSNQVVSQVCSCVPRVRNNYGYFHAPLNLLLVLLVQLCVLLVVLLCCQAAFDPDPQRQHLVSCQVPPVSVVQLCVLCVVVVHDDDRQQHADVSDVLSSLVNLVSCLVCVVSVVVSQVVDVSNVVGHQDPVSNVLSVLSNVLCVLSNVLSVQQLDSGFQRLLVVLVSLVVNLVVLVVQQPPPDPDRDSSNSSSVSSNVSSVVVCVVNVPPQLLLNLLQLQRNQPSDDPVVSVVSVVVLLVQLVVLLVVLLVVVLVPPPPDPVVVVVNVVCVVVVPVVVVSVLSVVVVVCSNPDDDDPDRSSVVLSVCCVPSSCVSVSSSNSRRSRYRSRSSVNVVLVVVLCSSPDPVRPPDDPSSSTSSSSVNSCVVSVSGD